Protein 9EQ6 (pdb70)

Organism: Mus musculus (NCBI:txid10090)

Radius of gyration: 34.76 Å; Cα contacts (8 Å, |Δi|>4): 2409; chains: 2; bounding box: 88×87×102 Å

InterPro domains:
  IPR002035 von Willebrand factor, type A [PS50234] (242-457)
  IPR029151 Periplasmic sensor-like domain superfamily [SSF103190] (728-836)
  IPR036465 von Willebrand factor A-like domain superfamily [G3DSA:3.40.50.410] (240-434)
  IPR036465 von Willebrand factor A-like domain superfamily [SSF53300] (240-422)
  IPR051173 Voltage-dependent calcium channel subunit alpha-2/delta [PTHR10166] (52-1176)
  IPR060632 CACHD1, C-terminal domain [PF27776] (1037-1087)

Sequence (1158 aa):
VCQEITVPMCRGIGYNLTHMPNQFNHDTQDEAGLEVHQFWPLVEIHCSPDLRFFLCSMYTPICLPDYHKPLPPCRSVCERAKAGCSPLMRQYGFAWPERMSCDRLPVLDAEVLCMDYNRSFSILDEAQVLASQMRRLAAEELGVVTMQRIFNSLVYTEKISNGESEVQQLAKKIREKFNRYLDVVNRNKQVVEASYTAHLTSPLTAIQDCCTIPPSMMEFDGNFNTNVSRTVSCDRLSTTVNSRAFNPGRDLNSVLADNLKSNPGIKWQYFSSEEGIFTVFPAHKFRCKGSYEHRSRPIYVSTVRPQSKHIVVILDHGASVTDTQLQIAKDAAQVILSAIDEHDKISVLTVADAVRTCSLDQCYKTYLSPATSETKRKMSTFVSSVKPSDSPTQHAVGFHRAFQLIRSTSNSTRFQANTDMVIIYLSAGITSKDSSEEDKKATLRVINEENGFLNNSVMILTYALMNDGVTGLKELAFLRDLAEQNSGKYGIPDRTALPVIKGSMMVLNQLSNLETTVGRFYTNLPNRMIDEAVFSLPFSDEMGDGLIMTVSKPCYFGNLLLGIVGVDVNLAYILEDVTYYQDSLASYTFLIDDKGYTLMHPSLTRPYLLSEPPLHTDIIHYENIPKFELVRQNILSLPLGSQIITVPVNSSLSWHINKLRETGKEAYNVSYAWKMVQDTSFILCIVVIQPEIPVKQLKNLNTVPSSKLLYHRLDLLGQPSACLHFKQLATLESPTVMLSAGSFSSPYEHLSQPETKRMVEHYTAYLSDNTRLIANPGLKFSVRNEVMATSHVTDEWMTQMEMSSLNTYIVRRYIATPNGVLRIYPGSLMDKAFDPTRRQWYLHAVANPGLISLTGPYLDVGGAGYVVTISHTIHSSSTQLSSGHTVAVMGIDFTLRYFYKVLMDLLPVCNQDGGNKIRCFIMEDRGYLVAHPTLVDPKGHAPLEQQHITHKEPLVANDILNHPNFVKKNLCNSFSDRTVQRSYKFNTSLVGDLTNLVHGSHCSKYRLTRIPGTNAFVGIVNETCDSLAFCACSMVDRLCLNCHRMEQNECECPCECPLEVNECTGNLTNAENRNPSCEVHQEPVTYTAIDPGLQDALQQCVNSRCNQRMESGDCFGVLDCEWCVVDSDGKTHLDKSYCAPQKECFGGIVGAKSPYVD

Secondary structure (DSSP, 8-state):
---HHHHHHHHHHHHIIIIIII-HHHHHHHHHHS-EEEE---SHHHHHHHHHHHHHHHHHHHHHHHHHHHHHHHHHHHHTTS------BTTS--S--B-SSS--SSB--SS--EEE--TT--TT---THHHHHHHHHHHHHHSBTEEEEEEEESSS-EEESS-B----SS---GGGSHHHHHHH--SEEEEEEEE---TT--HHHHHHHHHHHHHHHTT--TTSEEEEE--SSS----SS-SGGGTSPEE--HHHHHHHHHHHHT-----SPP-HHHHHHHHHHHHHSSSSTTSSSS-EEEEEEEEE-----GGGHHHHHHHHHHHHHHHHHHTTS-EEEEEEEE--SSSSTTTTHHHHHHHHTT--GGGT-----SS-----EEEEE-TT--TTTTGGGGGGGS--------EEPPPEE-SSSSSEEEEEEEEEEETTEEEEEEEEEEEHHHHTHHHHT--S-TTEEEEEEETT-BEEE-TTSPPGGG-SS-----BHHHHT--TTHHHHHHHHHH-SEEEEEEEEETTS--HHHHTT--STT-SEEEEEEEEEEPTTSSEEEEEEEESTTS-EEEEPP--PPPSS---BS-HHHH--SPPEE-SSSEEESSS-EEEE-TTSBSSHHHHHHSPP-HHHHHHHHHHHT--SS-SPPSSB-TTHHHHHHHGGGHHHHHHHHHHH-S-TTTEEEEEEE-TTSEEEEESEE---TT--GGGSHHHHHHHHSTTSBEEEEEEE-SSS--EEEEEEEEEES-TT---GGGEEEEEEEEEETTHHHHHHHHH-GGGGSSSSSSEEEEEEETTSBEEE-S-----STTS-TTTTBHHHH-HHHHHHHTTSTTT--EEEEEETTTTEEEEEE---TT--S-EE-SSS-TTTEEEEEEEPTTBSEEEEEEEE-S------B--SSSSB-S--S---SSS-B-SEEEE--EETTTTEESSSS--PPBP--------PPP--TTTTTTS-BS----GGG--SHHHHTT-TTEEEEEE-TTSSPEEEEEEEEETTT-GGGBTTPPPTT--/--EE--SGGGTTSS--EE-SS-TT--SSHHHHHHHHGGGHHHHHTTS-TTHHHHHHHHHS-B--TTT-S--PPPHHHHHHHHHHHHHHHHHHT----GGG-GGGS-----S-----STT-

Structure (mmCIF, N/CA/C/O backbone):
data_9EQ6
#
_entry.id   9EQ6
#
_cell.length_a   123.107
_cell.length_b   123.107
_cell.length_c   367.629
_cell.angle_alpha   90.00
_cell.angle_beta   90.00
_cell.angle_gamma   90.00
#
_symmetry.space_group_name_H-M   'P 41 21 2'
#
loop_
_entity.id
_entity.type
_entity.pdbx_description
1 polymer Frizzled-5
2 polymer 'VWFA and cache domain-containing protein 1'
3 non-polymer 2-acetamido-2-deoxy-beta-D-glucopyranose
4 non-polymer 'SULFATE ION'
5 water water
#
loop_
_atom_site.group_PDB
_atom_site.id
_atom_site.type_symbol
_atom_site.label_atom_id
_atom_site.label_alt_id
_atom_site.label_comp_id
_atom_site.label_asym_id
_atom_site.label_entity_id
_atom_site.label_seq_id
_atom_site.pdbx_PDB_ins_code
_atom_site.Cartn_x
_atom_site.Cartn_y
_atom_site.Cartn_z
_atom_site.occupancy
_atom_site.B_iso_or_equiv
_atom_site.auth_seq_id
_atom_site.auth_comp_id
_atom_site.auth_asym_id
_atom_site.auth_atom_id
_atom_site.pdbx_PDB_model_num
ATOM 1 N N . VAL A 1 9 ? 35.803 54.646 48.823 1.00 121.79 32 VAL B N 1
ATOM 2 C CA . VAL A 1 9 ? 35.613 56.074 48.602 1.00 141.77 32 VAL B CA 1
ATOM 3 C C . VAL A 1 9 ? 34.574 56.299 47.510 1.00 127.02 32 VAL B C 1
ATOM 4 O O . VAL A 1 9 ? 34.667 55.728 46.424 1.00 131.65 32 VAL B O 1
ATOM 8 N N . CYS A 1 10 ? 33.586 57.138 47.803 1.00 132.90 33 CYS B N 1
ATOM 9 C CA . CYS A 1 10 ? 32.495 57.381 46.873 1.00 123.67 33 CYS B CA 1
ATOM 10 C C . CYS A 1 10 ? 32.934 58.307 45.744 1.00 124.79 33 CYS B C 1
ATOM 11 O O . CYS A 1 10 ? 33.829 59.142 45.906 1.00 128.91 33 CYS B O 1
ATOM 14 N N . GLN A 1 11 ? 32.287 58.150 44.591 1.00 130.49 34 GLN B N 1
ATOM 15 C CA . GLN A 1 11 ? 32.529 58.991 43.428 1.00 120.16 34 GLN B CA 1
ATOM 16 C C . GLN A 1 11 ? 31.211 59.571 42.935 1.00 111.36 34 GLN B C 1
ATOM 17 O O . GLN A 1 11 ? 30.129 59.066 43.246 1.00 118.77 34 GLN B O 1
ATOM 23 N N . GLU A 1 12 ? 31.316 60.640 42.151 1.00 104.23 35 GLU B N 1
ATOM 24 C CA . GLU A 1 12 ? 30.142 61.379 41.711 1.00 111.59 35 GLU B CA 1
ATOM 25 C C . GLU A 1 12 ? 29.442 60.664 40.560 1.00 122.98 35 GLU B C 1
ATOM 26 O O . GLU A 1 12 ? 30.063 59.939 39.778 1.00 113.57 35 GLU B O 1
ATOM 32 N N . ILE A 1 13 ? 28.129 60.875 40.471 1.00 121.77 36 ILE B N 1
ATOM 33 C CA . ILE A 1 13 ? 27.328 60.285 39.404 1.00 112.99 36 ILE B CA 1
ATOM 34 C C . ILE A 1 13 ? 27.729 60.917 38.078 1.00 111.59 36 ILE B C 1
ATOM 35 O O . ILE A 1 13 ? 27.700 62.143 37.923 1.00 127.41 36 ILE B O 1
ATOM 40 N N . THR A 1 14 ? 28.106 60.080 37.113 1.00 106.37 37 THR B N 1
ATOM 41 C CA . THR A 1 14 ? 28.479 60.560 35.788 1.00 106.12 37 THR B CA 1
ATOM 42 C C . THR A 1 14 ? 27.411 60.309 34.735 1.00 104.77 37 THR B C 1
ATOM 43 O O . THR A 1 14 ? 27.284 61.105 33.799 1.00 117.16 37 THR B O 1
ATOM 47 N N . VAL A 1 15 ? 26.647 59.228 34.861 1.00 94.93 38 VAL B N 1
ATOM 48 C CA . VAL A 1 15 ? 25.567 58.925 33.925 1.00 97.09 38 VAL B CA 1
ATOM 49 C C . VAL A 1 15 ? 24.504 60.011 34.041 1.00 85.75 38 VAL B C 1
ATOM 50 O O . VAL A 1 15 ? 23.954 60.230 35.130 1.00 101.74 38 VAL B O 1
ATOM 54 N N . PRO A 1 16 ? 24.189 60.720 32.952 1.00 101.97 39 PRO B N 1
ATOM 55 C CA . PRO A 1 16 ? 23.270 61.865 33.062 1.00 109.81 39 PRO B CA 1
ATOM 56 C C . PRO A 1 16 ? 21.845 61.476 33.407 1.00 101.34 39 PRO B C 1
ATOM 57 O O . PRO A 1 16 ? 21.109 62.314 33.944 1.00 104.69 39 PRO B O 1
ATOM 61 N N . MET A 1 17 ? 21.431 60.241 33.118 1.00 104.93 40 MET B N 1
ATOM 62 C CA . MET A 1 17 ? 20.074 59.817 33.446 1.00 96.05 40 MET B CA 1
ATOM 63 C C . MET A 1 17 ? 19.833 59.820 34.950 1.00 97.72 40 MET B C 1
ATOM 64 O O . MET A 1 17 ? 18.705 60.057 35.400 1.00 86.54 40 MET B O 1
ATOM 69 N N . CYS A 1 18 ? 20.877 59.580 35.743 1.00 91.80 41 CYS B N 1
ATOM 70 C CA . CYS A 1 18 ? 20.756 59.456 37.188 1.00 85.94 41 CYS B CA 1
ATOM 71 C C . CYS A 1 18 ? 21.185 60.718 37.928 1.00 98.31 41 CYS B C 1
ATOM 72 O O . CYS A 1 18 ? 21.490 60.655 39.124 1.00 107.49 41 CYS B O 1
ATOM 75 N N . ARG A 1 19 ? 21.209 61.860 37.249 1.00 99.52 42 ARG B N 1
ATOM 76 C CA . ARG A 1 19 ? 21.513 63.138 37.878 1.00 105.86 42 ARG B CA 1
ATOM 77 C C . ARG A 1 19 ? 20.213 63.844 38.241 1.00 105.99 42 ARG B C 1
ATOM 78 O O . ARG A 1 19 ? 19.292 63.923 37.421 1.00 104.02 42 ARG B O 1
ATOM 86 N N . GLY A 1 20 ? 20.143 64.353 39.469 1.00 106.09 43 GLY B N 1
ATOM 87 C CA . GLY A 1 20 ? 18.941 65.006 39.942 1.00 106.71 43 GLY B CA 1
ATOM 88 C C . GLY A 1 20 ? 17.922 64.085 40.571 1.00 100.27 43 GLY B C 1
ATOM 89 O O . GLY A 1 20 ? 16.727 64.400 40.561 1.00 96.45 43 GLY B O 1
ATOM 90 N N . ILE A 1 21 ? 18.357 62.949 41.122 1.00 89.86 44 ILE B N 1
ATOM 91 C CA . ILE A 1 21 ? 17.444 61.992 41.740 1.00 96.86 44 ILE B CA 1
ATOM 92 C C . ILE A 1 21 ? 17.372 62.136 43.254 1.00 96.78 44 ILE B C 1
ATOM 93 O O . ILE A 1 21 ? 16.461 61.564 43.875 1.00 90.00 44 ILE B O 1
ATOM 98 N N . GLY A 1 22 ? 18.293 62.873 43.867 1.00 91.37 45 GLY B N 1
ATOM 99 C CA . GLY A 1 22 ? 18.317 63.014 45.309 1.00 92.34 45 GLY B CA 1
ATOM 100 C C . GLY A 1 22 ? 19.714 62.874 45.875 1.00 93.40 45 GLY B C 1
ATOM 101 O O . GLY A 1 22 ? 20.013 63.390 46.957 1.00 94.08 45 GLY B O 1
ATOM 102 N N . TYR A 1 23 ? 20.579 62.172 45.147 1.00 92.25 46 TYR B N 1
ATOM 103 C CA . TYR A 1 23 ? 21.971 62.001 45.536 1.00 103.18 46 TYR B CA 1
ATOM 104 C C . TYR A 1 23 ? 22.836 61.999 44.283 1.00 103.06 46 TYR B C 1
ATOM 105 O O . TYR A 1 23 ? 22.351 61.782 43.170 1.00 118.59 46 TYR B O 1
ATOM 114 N N . ASN A 1 24 ? 24.130 62.248 44.478 1.00 93.05 47 ASN B N 1
ATOM 115 C CA . ASN A 1 24 ? 25.095 62.245 43.383 1.00 118.67 47 ASN B CA 1
ATOM 116 C C . ASN A 1 24 ? 26.405 61.607 43.826 1.00 111.92 47 ASN B C 1
ATOM 117 O O . ASN A 1 24 ? 27.494 62.076 43.480 1.00 126.89 47 ASN B O 1
ATOM 122 N N . LEU A 1 25 ? 26.315 60.526 44.599 1.00 95.59 48 LEU B N 1
ATOM 123 C CA . LEU A 1 25 ? 27.482 59.762 45.021 1.00 106.59 48 LEU B CA 1
ATOM 124 C C . LEU A 1 25 ? 27.183 58.280 44.858 1.00 100.82 48 LEU B C 1
ATOM 125 O O . LEU A 1 25 ? 26.141 57.802 45.318 1.00 100.34 48 LEU B O 1
ATOM 130 N N . THR A 1 26 ? 28.093 57.558 44.205 1.00 102.50 49 THR B N 1
ATOM 131 C CA . THR A 1 26 ? 27.931 56.130 43.967 1.00 98.71 49 THR B CA 1
ATOM 132 C C . THR A 1 26 ? 29.287 55.447 44.100 1.00 100.36 49 THR B C 1
ATOM 133 O O . THR A 1 26 ? 30.313 56.092 44.336 1.00 112.23 49 THR B O 1
ATOM 137 N N . HIS A 1 27 ? 29.285 54.125 43.944 1.00 101.64 50 HIS B N 1
ATOM 138 C CA . HIS A 1 27 ? 30.504 53.331 44.056 1.00 110.79 50 HIS B CA 1
ATOM 139 C C . HIS A 1 27 ? 30.345 52.068 43.226 1.00 111.50 50 HIS B C 1
ATOM 140 O O . HIS A 1 27 ? 29.416 51.288 43.455 1.00 112.73 50 HIS B O 1
ATOM 147 N N . MET A 1 28 ? 31.253 51.869 42.264 1.00 103.91 51 MET B N 1
ATOM 148 C CA . MET A 1 28 ? 31.275 50.662 41.454 1.00 109.28 51 MET B CA 1
ATOM 149 C C . MET A 1 28 ? 32.238 49.641 42.056 1.00 109.47 51 MET B C 1
ATOM 150 O O . MET A 1 28 ? 33.218 50.014 42.709 1.00 107.66 51 MET B O 1
ATOM 155 N N . PRO A 1 29 ? 32.000 48.331 41.862 1.00 108.94 52 PRO B N 1
ATOM 156 C CA . PRO A 1 29 ? 30.915 47.728 41.078 1.00 115.05 52 PRO B CA 1
ATOM 157 C C . PRO A 1 29 ? 29.557 47.778 41.770 1.00 114.51 52 PRO B C 1
ATOM 158 O O . PRO A 1 29 ? 29.488 47.878 42.995 1.00 121.09 52 PRO B O 1
ATOM 162 N N . ASN A 1 30 ? 28.490 47.707 40.982 1.00 92.15 53 ASN B N 1
ATOM 163 C CA . ASN A 1 30 ? 27.133 47.758 41.492 1.00 91.51 53 ASN B CA 1
ATOM 164 C C . ASN A 1 30 ? 26.601 46.335 41.686 1.00 93.47 53 ASN B C 1
ATOM 165 O O . ASN A 1 30 ? 27.370 45.368 41.728 1.00 95.49 53 ASN B O 1
ATOM 170 N N . GLN A 1 31 ? 25.278 46.199 41.801 1.00 99.32 54 GLN B N 1
ATOM 171 C CA . GLN A 1 31 ? 24.678 44.884 41.994 1.00 86.87 54 GLN B CA 1
ATOM 172 C C . GLN A 1 31 ? 24.816 44.013 40.751 1.00 106.42 54 GLN B C 1
ATOM 173 O O . GLN A 1 31 ? 24.875 42.783 40.861 1.00 99.03 54 GLN B O 1
ATOM 179 N N . PHE A 1 32 ? 24.879 44.626 39.570 1.00 104.53 55 PHE B N 1
ATOM 180 C CA . PHE A 1 32 ? 24.990 43.904 38.310 1.00 103.31 55 PHE B CA 1
ATOM 181 C C . PHE A 1 32 ? 26.435 43.666 37.890 1.00 105.78 55 PHE B C 1
ATOM 182 O O . PHE A 1 32 ? 26.681 43.325 36.728 1.00 93.78 55 PHE B O 1
ATOM 190 N N . ASN A 1 33 ? 27.388 43.850 38.806 1.00 102.59 56 ASN B N 1
ATOM 191 C CA . ASN A 1 33 ? 28.806 43.577 38.563 1.00 106.34 56 ASN B CA 1
ATOM 192 C C . ASN A 1 33 ? 29.375 44.441 37.439 1.00 99.92 56 ASN B C 1
ATOM 193 O O . ASN A 1 33 ? 30.328 44.048 36.762 1.00 100.40 56 ASN B O 1
ATOM 198 N N . HIS A 1 34 ? 28.804 45.625 37.231 1.00 103.53 57 HIS B N 1
ATOM 199 C CA . HIS A 1 34 ? 29.355 46.583 36.279 1.00 85.97 57 HIS B CA 1
ATOM 200 C C . HIS A 1 34 ? 30.584 47.247 36.892 1.00 112.26 57 HIS B C 1
ATOM 201 O O . HIS A 1 34 ? 30.508 47.811 37.987 1.00 130.50 57 HIS B O 1
ATOM 208 N N . ASP A 1 35 ? 31.714 47.185 36.188 1.00 115.15 58 ASP B N 1
ATOM 209 C CA . ASP A 1 35 ? 32.971 47.657 36.755 1.00 121.81 58 ASP B CA 1
ATOM 210 C C . ASP A 1 35 ? 33.185 49.158 36.596 1.00 113.29 58 ASP B C 1
ATOM 211 O O . ASP A 1 35 ? 34.152 49.686 37.158 1.00 115.48 58 ASP B O 1
ATOM 216 N N . THR A 1 36 ? 32.322 49.856 35.862 1.00 87.63 59 THR B N 1
ATOM 217 C CA . THR A 1 36 ? 32.471 51.294 35.687 1.00 103.33 59 THR B CA 1
ATOM 218 C C . THR A 1 36 ? 31.103 51.914 35.438 1.00 110.42 59 THR B C 1
ATOM 219 O O . THR A 1 36 ? 30.149 51.230 35.059 1.00 101.29 59 THR B O 1
ATOM 223 N N . GLN A 1 37 ? 31.021 53.229 35.659 1.00 111.95 60 GLN B N 1
ATOM 224 C CA . GLN A 1 37 ? 29.758 53.933 35.456 1.00 92.45 60 GLN B CA 1
ATOM 225 C C . GLN A 1 37 ? 29.376 53.990 33.984 1.00 97.74 60 GLN B C 1
ATOM 226 O O . GLN A 1 37 ? 28.185 54.065 33.659 1.00 104.56 60 GLN B O 1
ATOM 232 N N . ASP A 1 38 ? 30.362 53.963 33.084 1.00 114.79 61 ASP B N 1
ATOM 233 C CA . ASP A 1 38 ? 30.053 53.900 31.659 1.00 112.66 61 ASP B CA 1
ATOM 234 C C . ASP A 1 38 ? 29.353 52.593 31.312 1.00 94.36 61 ASP B C 1
ATOM 235 O O . ASP A 1 38 ? 28.375 52.585 30.555 1.00 82.94 61 ASP B O 1
ATOM 240 N N . GLU A 1 39 ? 29.836 51.477 31.865 1.00 84.58 62 GLU B N 1
ATOM 241 C CA . GLU A 1 39 ? 29.197 50.189 31.618 1.00 101.65 62 GLU B CA 1
ATOM 242 C C . GLU A 1 39 ? 27.792 50.148 32.205 1.00 100.66 62 GLU B C 1
ATOM 243 O O . GLU A 1 39 ? 26.856 49.664 31.558 1.00 100.96 62 GLU B O 1
ATOM 249 N N . ALA A 1 40 ? 27.624 50.655 33.429 1.00 99.87 63 ALA B N 1
ATOM 250 C CA . ALA A 1 40 ? 26.301 50.680 34.042 1.00 81.86 63 ALA B CA 1
ATOM 251 C C . ALA A 1 40 ? 25.378 51.674 33.350 1.00 91.26 63 ALA B C 1
ATOM 252 O O . ALA A 1 40 ? 24.170 51.431 33.252 1.00 92.06 63 ALA B O 1
ATOM 254 N N . GLY A 1 41 ? 25.922 52.792 32.864 1.00 85.19 64 GLY B N 1
ATOM 255 C CA . GLY A 1 41 ? 25.095 53.776 32.188 1.00 83.17 64 GLY B CA 1
ATOM 256 C C . GLY A 1 41 ? 24.528 53.283 30.873 1.00 99.50 64 GLY B C 1
ATOM 257 O O . GLY A 1 41 ? 23.448 53.714 30.459 1.00 86.81 64 GLY B O 1
ATOM 258 N N . LEU A 1 42 ? 25.240 52.377 30.198 1.00 84.20 65 LEU B N 1
ATOM 259 C CA . LEU A 1 42 ? 24.739 51.843 28.936 1.00 94.72 65 LEU B CA 1
ATOM 260 C C . LEU A 1 42 ? 23.557 50.907 29.150 1.00 90.47 65 LEU B C 1
ATOM 261 O O . LEU A 1 42 ? 22.660 50.842 28.302 1.00 93.83 65 LEU B O 1
ATOM 266 N N . GLU A 1 43 ? 23.534 50.180 30.268 1.00 88.24 66 GLU B N 1
ATOM 267 C CA . GLU A 1 43 ? 22.434 49.256 30.519 1.00 83.30 66 GLU B CA 1
ATOM 268 C C . GLU A 1 43 ? 21.216 49.974 31.087 1.00 89.72 66 GLU B C 1
ATOM 269 O O . GLU A 1 43 ? 20.081 49.669 30.705 1.00 93.77 66 GLU B O 1
ATOM 275 N N . VAL A 1 44 ? 21.428 50.933 31.993 1.00 82.95 67 VAL B N 1
ATOM 276 C CA . VAL A 1 44 ? 20.297 51.631 32.597 1.00 83.47 67 VAL B CA 1
ATOM 277 C C . VAL A 1 44 ? 19.628 52.551 31.583 1.00 78.92 67 VAL B C 1
ATOM 278 O O . VAL A 1 44 ? 18.431 52.845 31.697 1.00 85.03 67 VAL B O 1
ATOM 282 N N . HIS A 1 45 ? 20.369 53.008 30.572 1.00 82.08 68 HIS B N 1
ATOM 283 C CA . HIS A 1 45 ? 19.781 53.869 29.554 1.00 78.80 68 HIS B CA 1
ATOM 284 C C . HIS A 1 45 ? 18.832 53.118 28.629 1.00 77.66 68 HIS B C 1
ATOM 285 O O . HIS A 1 45 ? 18.100 53.759 27.869 1.00 77.48 68 HIS B O 1
ATOM 292 N N . GLN A 1 46 ? 18.823 51.784 28.675 1.00 77.02 69 GLN B N 1
ATOM 293 C CA . GLN A 1 46 ? 17.856 51.019 27.898 1.00 76.10 69 GLN B CA 1
ATOM 294 C C . GLN A 1 46 ? 16.431 51.227 28.390 1.00 76.09 69 GLN B C 1
ATOM 295 O O . GLN A 1 46 ? 15.484 50.963 27.641 1.00 75.47 69 GLN B O 1
ATOM 301 N N . PHE A 1 47 ? 16.258 51.686 29.627 1.00 76.81 70 PHE B N 1
ATOM 302 C CA . PHE A 1 47 ? 14.947 52.005 30.175 1.00 76.95 70 PHE B CA 1
ATOM 303 C C . PHE A 1 47 ? 14.563 53.464 29.970 1.00 77.55 70 PHE B C 1
ATOM 304 O O . PHE A 1 47 ? 13.456 53.856 30.356 1.00 77.75 70 PHE B O 1
ATOM 312 N N . TRP A 1 48 ? 15.445 54.269 29.377 1.00 82.85 71 TRP B N 1
ATOM 313 C CA . TRP A 1 48 ? 15.171 55.697 29.229 1.00 81.56 71 TRP B CA 1
ATOM 314 C C . TRP A 1 48 ? 13.887 56.007 28.466 1.00 78.21 71 TRP B C 1
ATOM 315 O O . TRP A 1 48 ? 13.213 56.984 28.836 1.00 81.39 71 TRP B O 1
ATOM 326 N N . PRO A 1 49 ? 13.497 55.270 27.418 1.00 77.29 72 PRO B N 1
ATOM 327 C CA . PRO A 1 49 ? 12.179 55.533 26.816 1.00 81.48 72 PRO B CA 1
ATOM 328 C C . PRO A 1 49 ? 11.029 55.391 27.798 1.00 77.24 72 PRO B C 1
ATOM 329 O O . PRO A 1 49 ? 10.042 56.130 27.694 1.00 81.77 72 PRO B O 1
ATOM 333 N N . LEU A 1 50 ? 11.129 54.467 28.756 1.00 77.11 73 LEU B N 1
ATOM 334 C CA . LEU A 1 50 ? 10.071 54.318 29.749 1.00 77.34 73 LEU B CA 1
ATOM 335 C C . LEU A 1 50 ? 10.047 55.486 30.728 1.00 79.63 73 LEU B C 1
ATOM 336 O O . LEU A 1 50 ? 8.985 55.819 31.267 1.00 78.77 73 LEU B O 1
ATOM 341 N N . VAL A 1 51 ? 11.196 56.120 30.969 1.00 79.02 74 VAL B N 1
ATOM 342 C CA . VAL A 1 51 ? 11.237 57.253 31.887 1.00 80.13 74 VAL B CA 1
ATOM 343 C C . VAL A 1 51 ? 10.596 58.482 31.253 1.00 88.09 74 VAL B C 1
ATOM 344 O O . VAL A 1 51 ? 9.879 59.238 31.920 1.00 97.80 74 VAL B O 1
ATOM 348 N N . GLU A 1 52 ? 10.829 58.698 29.955 1.00 85.59 75 GLU B N 1
ATOM 349 C CA . GLU A 1 52 ? 10.274 59.874 29.292 1.00 96.60 75 GLU B CA 1
ATOM 350 C C . GLU A 1 52 ? 8.780 59.747 29.028 1.00 96.54 75 GLU B C 1
ATOM 351 O O . GLU A 1 52 ? 8.112 60.768 28.832 1.00 103.61 75 GLU B O 1
ATOM 357 N N . ILE A 1 53 ? 8.239 58.525 29.014 1.00 85.73 76 ILE B N 1
ATOM 358 C CA . ILE A 1 53 ? 6.802 58.350 28.810 1.00 91.29 76 ILE B CA 1
ATOM 359 C C . ILE A 1 53 ? 6.009 58.529 30.095 1.00 91.23 76 ILE B C 1
ATOM 360 O O . ILE A 1 53 ? 4.773 58.578 30.047 1.00 79.94 76 ILE B O 1
ATOM 365 N N . HIS A 1 54 ? 6.689 58.626 31.241 1.00 93.07 77 HIS B N 1
ATOM 366 C CA . HIS A 1 54 ? 6.068 58.980 32.520 1.00 93.42 77 HIS B CA 1
ATOM 367 C C . HIS A 1 54 ? 5.005 57.964 32.938 1.00 91.88 77 HIS B C 1
ATOM 368 O O . HIS A 1 54 ? 3.862 58.313 33.237 1.00 81.10 77 HIS B O 1
ATOM 375 N N . CYS A 1 55 ? 5.396 56.689 32.964 1.00 88.92 78 CYS B N 1
ATOM 376 C CA . CYS A 1 55 ? 4.498 55.653 33.459 1.00 87.17 78 CYS B CA 1
ATOM 377 C C . CYS A 1 55 ? 4.542 55.523 34.975 1.00 84.93 78 CYS B C 1
ATOM 378 O O . CYS A 1 55 ? 3.650 54.892 35.554 1.00 99.02 78 CYS B O 1
ATOM 381 N N . SER A 1 56 ? 5.552 56.107 35.626 1.00 91.12 79 SER B N 1
ATOM 382 C CA . SER A 1 56 ? 5.681 56.105 37.079 1.00 88.97 79 SER B CA 1
ATOM 383 C C . SER A 1 56 ? 6.747 57.103 37.518 1.00 82.52 79 SER B C 1
ATOM 384 O O . SER A 1 56 ? 7.884 57.056 37.029 1.00 87.73 79 SER B O 1
ATOM 387 N N . PRO A 1 57 ? 6.422 58.018 38.437 1.00 96.44 80 PRO B N 1
ATOM 388 C CA . PRO A 1 57 ? 7.440 58.957 38.937 1.00 84.24 80 PRO B CA 1
ATOM 389 C C . PRO A 1 57 ? 8.553 58.287 39.723 1.00 84.25 80 PRO B C 1
ATOM 390 O O . PRO A 1 57 ? 9.589 58.922 39.958 1.00 84.91 80 PRO B O 1
ATOM 394 N N . ASP A 1 58 ? 8.375 57.036 40.134 1.00 83.61 81 ASP B N 1
ATOM 395 C CA . ASP A 1 58 ? 9.383 56.304 40.884 1.00 83.62 81 ASP B CA 1
ATOM 396 C C . ASP A 1 58 ? 10.329 55.514 39.992 1.00 82.79 81 ASP B C 1
ATOM 397 O O . ASP A 1 58 ? 11.260 54.889 40.508 1.00 82.81 81 ASP B O 1
ATOM 402 N N . LEU A 1 59 ? 10.120 55.533 38.673 1.00 82.12 82 LEU B N 1
ATOM 403 C CA . LEU A 1 59 ? 10.889 54.663 37.788 1.00 81.26 82 LEU B CA 1
ATOM 404 C C . LEU A 1 59 ? 12.347 55.099 37.706 1.00 81.69 82 LEU B C 1
ATOM 405 O O . LEU A 1 59 ? 13.257 54.278 37.860 1.00 81.45 82 LEU B O 1
ATOM 410 N N . ARG A 1 60 ? 12.590 56.389 37.458 1.00 82.39 83 ARG B N 1
ATOM 411 C CA . ARG A 1 60 ? 13.964 56.866 37.332 1.00 82.85 83 ARG B CA 1
ATOM 412 C C . ARG A 1 60 ? 14.747 56.647 38.622 1.00 83.52 83 ARG B C 1
ATOM 413 O O . ARG A 1 60 ? 15.927 56.277 38.584 1.00 83.52 83 ARG B O 1
ATOM 421 N N . PHE A 1 61 ? 14.107 56.863 39.774 1.00 84.12 84 PHE B N 1
ATOM 422 C CA . PHE A 1 61 ? 14.796 56.655 41.043 1.00 84.80 84 PHE B CA 1
ATOM 423 C C . PHE A 1 61 ? 15.018 55.173 41.316 1.00 84.10 84 PHE B C 1
ATOM 424 O O . PHE A 1 61 ? 16.093 54.778 41.782 1.00 84.37 84 PHE B O 1
ATOM 432 N N . PHE A 1 62 ? 14.015 54.337 41.035 1.00 83.25 85 PHE B N 1
ATOM 433 C CA . PHE A 1 62 ? 14.149 52.909 41.304 1.00 82.62 85 PHE B CA 1
ATOM 434 C C . PHE A 1 62 ? 15.251 52.285 40.457 1.00 82.09 85 PHE B C 1
ATOM 435 O O . PHE A 1 62 ? 16.029 51.460 40.949 1.00 82.11 85 PHE B O 1
ATOM 443 N N . LEU A 1 63 ? 15.335 52.669 39.182 1.00 81.94 86 LEU B N 1
ATOM 444 C CA . LEU A 1 63 ? 16.380 52.134 38.315 1.00 81.17 86 LEU B CA 1
ATOM 445 C C . LEU A 1 63 ? 17.756 52.623 38.748 1.00 82.00 86 LEU B C 1
ATOM 446 O O . LEU A 1 63 ? 18.707 51.838 38.834 1.00 81.91 86 LEU B O 1
ATOM 451 N N . CYS A 1 64 ? 17.878 53.922 39.031 1.00 82.87 87 CYS B N 1
ATOM 452 C CA . CYS A 1 64 ? 19.176 54.478 39.393 1.00 83.72 87 CYS B CA 1
ATOM 453 C C . CYS A 1 64 ? 19.640 53.995 40.760 1.00 84.34 87 CYS B C 1
ATOM 454 O O . CYS A 1 64 ? 20.848 53.873 40.991 1.00 84.78 87 CYS B O 1
ATOM 457 N N . SER A 1 65 ? 18.708 53.709 41.673 1.00 84.41 88 SER B N 1
ATOM 458 C CA . SER A 1 65 ? 19.088 53.182 42.978 1.00 84.97 88 SER B CA 1
ATOM 459 C C . SER A 1 65 ? 19.679 51.782 42.884 1.00 84.38 88 SER B C 1
ATOM 460 O O . SER A 1 65 ? 20.307 51.322 43.844 1.00 87.37 88 SER B O 1
ATOM 463 N N . MET A 1 66 ? 19.492 51.101 41.755 1.00 84.56 89 MET B N 1
ATOM 464 C CA . MET A 1 66 ? 20.039 49.769 41.532 1.00 82.78 89 MET B CA 1
ATOM 465 C C . MET A 1 66 ? 21.277 49.779 40.648 1.00 82.72 89 MET B C 1
ATOM 466 O O . MET A 1 66 ? 22.252 49.083 40.948 1.00 89.93 89 MET B O 1
ATOM 471 N N . TYR A 1 67 ? 21.265 50.558 39.564 1.00 86.74 90 TYR B N 1
ATOM 472 C CA . TYR A 1 67 ? 22.408 50.593 38.658 1.00 91.30 90 TYR B CA 1
ATOM 473 C C . TYR A 1 67 ? 23.516 51.506 39.165 1.00 88.88 90 TYR B C 1
ATOM 474 O O . TYR A 1 67 ? 24.697 51.226 38.935 1.00 101.52 90 TYR B O 1
ATOM 483 N N . THR A 1 68 ? 23.163 52.593 39.847 1.00 89.33 91 THR B N 1
ATOM 484 C CA . THR A 1 68 ? 24.130 53.488 40.482 1.00 92.79 91 THR B CA 1
ATOM 485 C C . THR A 1 68 ? 23.730 53.635 41.943 1.00 86.85 91 THR B C 1
ATOM 486 O O . THR A 1 68 ? 23.173 54.665 42.347 1.00 86.79 91 THR B O 1
ATOM 490 N N . PRO A 1 69 ? 23.997 52.619 42.764 1.00 86.26 92 PRO B N 1
ATOM 491 C CA . PRO A 1 69 ? 23.538 52.659 44.156 1.00 86.92 92 PRO B CA 1
ATOM 492 C C . PRO A 1 69 ? 24.185 53.802 44.922 1.00 88.84 92 PRO B C 1
ATOM 493 O O . PRO A 1 69 ? 25.326 54.187 44.663 1.00 106.54 92 PRO B O 1
ATOM 497 N N . ILE A 1 70 ? 23.429 54.350 45.874 1.00 96.78 93 ILE B N 1
ATOM 498 C CA . ILE A 1 70 ? 23.906 55.487 46.648 1.00 100.64 93 ILE B CA 1
ATOM 499 C C . ILE A 1 70 ? 25.098 55.068 47.498 1.00 94.59 93 ILE B C 1
ATOM 500 O O . ILE A 1 70 ? 25.137 53.959 48.051 1.00 93.84 93 ILE B O 1
ATOM 505 N N . CYS A 1 71 ? 26.092 55.950 47.586 1.00 97.72 94 CYS B N 1
ATOM 506 C CA . CYS A 1 71 ? 27.299 55.719 48.374 1.00 106.65 94 CYS B CA 1
ATOM 507 C C . CYS A 1 71 ? 27.421 56.844 49.391 1.00 112.98 94 CYS B C 1
ATOM 508 O O . CYS A 1 71 ? 27.638 58.003 49.019 1.00 117.63 94 CYS B O 1
ATOM 511 N N . LEU A 1 72 ? 27.277 56.505 50.670 1.00 111.42 95 LEU B N 1
ATOM 512 C CA . LEU A 1 72 ? 27.457 57.483 51.734 1.00 98.81 95 LEU B CA 1
ATOM 513 C C . LEU A 1 72 ? 28.833 57.315 52.355 1.00 114.76 95 LEU B C 1
ATOM 514 O O . LEU A 1 72 ? 29.226 56.183 52.675 1.00 116.54 95 LEU B O 1
ATOM 519 N N . PRO A 1 73 ? 29.593 58.399 52.539 1.00 122.31 96 PRO B N 1
ATOM 520 C CA . PRO A 1 73 ? 30.961 58.261 53.063 1.00 125.99 96 PRO B CA 1
ATOM 521 C C . PRO A 1 73 ? 31.029 57.821 54.517 1.00 124.88 96 PRO B C 1
ATOM 522 O O . PRO A 1 73 ? 32.127 57.504 54.991 1.00 144.33 96 PRO B O 1
ATOM 526 N N . ASP A 1 74 ? 29.905 57.784 55.235 1.00 112.87 97 ASP B N 1
ATOM 527 C CA . ASP A 1 74 ? 29.903 57.430 56.646 1.00 127.79 97 ASP B CA 1
ATOM 528 C C . ASP A 1 74 ? 29.108 56.174 56.974 1.00 127.03 97 ASP B C 1
ATOM 529 O O . ASP A 1 74 ? 29.132 55.737 58.130 1.00 121.85 97 ASP B O 1
ATOM 534 N N . TYR A 1 75 ? 28.414 55.579 56.004 1.00 128.19 98 TYR B N 1
ATOM 535 C CA . TYR A 1 75 ? 27.557 54.425 56.253 1.00 123.83 98 TYR B CA 1
ATOM 536 C C . TYR A 1 75 ? 28.255 53.099 55.971 1.00 141.80 98 TYR B C 1
ATOM 537 O O . TYR A 1 75 ? 28.181 52.178 56.791 1.00 153.50 98 TYR B O 1
ATOM 546 N N . HIS A 1 76 ? 28.923 52.983 54.820 1.00 113.57 99 HIS B N 1
ATOM 547 C CA . HIS A 1 76 ? 29.737 51.813 54.476 1.00 121.70 99 HIS B CA 1
ATOM 548 C C . HIS A 1 76 ? 28.908 50.532 54.400 1.00 118.90 99 HIS B C 1
ATOM 549 O O . HIS A 1 76 ? 29.401 49.443 54.705 1.00 116.90 99 HIS B O 1
ATOM 556 N N . LYS A 1 77 ? 27.649 50.646 53.994 1.00 118.41 100 LYS B N 1
ATOM 557 C CA . LYS A 1 77 ? 26.771 49.502 53.808 1.00 119.98 100 LYS B CA 1
ATOM 558 C C . LYS A 1 77 ? 25.877 49.755 52.604 1.00 122.31 100 LYS B C 1
ATOM 559 O O . LYS A 1 77 ? 25.560 50.911 52.298 1.00 110.97 100 LYS B O 1
ATOM 565 N N . PRO A 1 78 ? 25.467 48.701 51.899 1.00 121.73 101 PRO B N 1
ATOM 566 C CA . PRO A 1 78 ? 24.560 48.891 50.758 1.00 117.62 101 PRO B CA 1
ATOM 567 C C . PRO A 1 78 ? 23.209 49.413 51.224 1.00 114.95 101 PRO B C 1
ATOM 568 O O . PRO A 1 78 ? 22.599 48.866 52.145 1.00 104.86 101 PRO B O 1
ATOM 572 N N . LEU A 1 79 ? 22.750 50.490 50.583 1.00 99.47 102 LEU B N 1
ATOM 573 C CA . LEU A 1 79 ? 21.481 51.133 50.911 1.00 89.49 102 LEU B CA 1
ATOM 574 C C . LEU A 1 79 ? 20.515 50.938 49.749 1.00 88.30 102 LEU B C 1
ATOM 575 O O . LEU A 1 79 ? 20.425 51.794 48.856 1.00 103.06 102 LEU B O 1
ATOM 580 N N . PRO A 1 80 ? 19.775 49.834 49.711 1.00 87.47 103 PRO B N 1
ATOM 581 C CA . PRO A 1 80 ? 18.894 49.565 48.576 1.00 86.34 103 PRO B CA 1
ATOM 582 C C . PRO A 1 80 ? 17.587 50.322 48.713 1.00 86.36 103 PRO B C 1
ATOM 583 O O . PRO A 1 80 ? 17.284 50.865 49.786 1.00 92.17 103 PRO B O 1
ATOM 587 N N . PRO A 1 81 ? 16.790 50.393 47.651 1.00 85.52 104 PRO B N 1
ATOM 588 C CA . PRO A 1 81 ? 15.451 50.971 47.778 1.00 85.50 104 PRO B CA 1
ATOM 589 C C . PRO A 1 81 ? 14.512 50.013 48.494 1.00 85.17 104 PRO B C 1
ATOM 590 O O . PRO A 1 81 ? 14.704 48.796 48.500 1.00 91.02 104 PRO B O 1
ATOM 594 N N . CYS A 1 82 ? 13.482 50.586 49.109 1.00 85.56 105 CYS B N 1
ATOM 595 C CA . CYS A 1 82 ? 12.497 49.773 49.802 1.00 93.89 105 CYS B CA 1
ATOM 596 C C . CYS A 1 82 ? 11.655 48.987 48.797 1.00 84.13 105 CYS B C 1
ATOM 597 O O . CYS A 1 82 ? 11.650 49.259 47.594 1.00 105.10 105 CYS B O 1
ATOM 600 N N . ARG A 1 83 ? 10.941 47.983 49.308 1.00 103.06 106 ARG B N 1
ATOM 601 C CA . ARG A 1 83 ? 10.038 47.214 48.461 1.00 82.73 106 ARG B CA 1
ATOM 602 C C . ARG A 1 83 ? 8.858 48.049 47.979 1.00 82.64 106 ARG B C 1
ATOM 603 O O . ARG A 1 83 ? 8.264 47.725 46.945 1.00 104.95 106 ARG B O 1
ATOM 611 N N . SER A 1 84 ? 8.520 49.124 48.693 1.00 89.43 107 SER B N 1
ATOM 612 C CA . SER A 1 84 ? 7.360 49.929 48.322 1.00 102.44 107 SER B CA 1
ATOM 613 C C . SER A 1 84 ? 7.608 50.711 47.037 1.00 96.11 107 SER B C 1
ATOM 614 O O . SER A 1 84 ? 6.705 50.843 46.203 1.00 98.92 107 SER B O 1
ATOM 617 N N . VAL A 1 85 ? 8.820 51.242 46.859 1.00 84.87 108 VAL B N 1
ATOM 618 C CA . VAL A 1 85 ? 9.106 51.993 45.640 1.00 116.31 108 VAL B CA 1
ATOM 619 C C . VAL A 1 85 ? 9.248 51.049 44.449 1.00 97.49 108 VAL B C 1
ATOM 620 O O . VAL A 1 85 ? 8.920 51.417 43.315 1.00 81.91 108 VAL B O 1
ATOM 624 N N . CYS A 1 86 ? 9.712 49.818 44.683 1.00 86.16 109 CYS B N 1
ATOM 625 C CA . CYS A 1 86 ? 9.752 48.826 43.612 1.00 80.85 109 CYS B CA 1
ATOM 626 C C . CYS A 1 86 ? 8.347 48.459 43.150 1.00 80.21 109 CYS B C 1
ATOM 627 O O . CYS A 1 86 ? 8.097 48.329 41.946 1.00 93.26 109 CYS B O 1
ATOM 630 N N . GLU A 1 87 ? 7.419 48.288 44.094 1.00 90.51 110 GLU B N 1
ATOM 631 C CA . GLU A 1 87 ? 6.051 47.937 43.730 1.00 94.65 110 GLU B CA 1
ATOM 632 C C . GLU A 1 87 ? 5.343 49.102 43.048 1.00 85.29 110 GLU B C 1
ATOM 633 O O . GLU A 1 87 ? 4.603 48.901 42.078 1.00 80.04 110 GLU B O 1
ATOM 639 N N . ARG A 1 88 ? 5.559 50.327 43.536 1.00 81.04 111 ARG B N 1
ATOM 640 C CA . ARG A 1 88 ? 4.932 51.487 42.910 1.00 98.47 111 ARG B CA 1
ATOM 641 C C . ARG A 1 88 ? 5.494 51.746 41.518 1.00 100.27 111 ARG B C 1
ATOM 642 O O . ARG A 1 88 ? 4.779 52.258 40.648 1.00 96.25 111 ARG B O 1
ATOM 650 N N . ALA A 1 89 ? 6.761 51.399 41.284 1.00 93.43 112 ALA B N 1
ATOM 651 C CA . ALA A 1 89 ? 7.323 51.537 39.945 1.00 80.10 112 ALA B CA 1
ATOM 652 C C . ALA A 1 89 ? 6.734 50.503 38.994 1.00 88.43 112 ALA B C 1
ATOM 653 O O . ALA A 1 89 ? 6.374 50.831 37.857 1.00 89.33 112 ALA B O 1
ATOM 655 N N . LYS A 1 90 ? 6.621 49.250 39.442 1.00 78.58 113 LYS B N 1
ATOM 656 C CA . LYS A 1 90 ? 6.081 48.205 38.580 1.00 77.60 113 LYS B CA 1
ATOM 657 C C . LYS A 1 90 ? 4.574 48.335 38.406 1.00 77.47 113 LYS B C 1
ATOM 658 O O . LYS A 1 90 ? 4.039 47.943 37.364 1.00 103.16 113 LYS B O 1
ATOM 664 N N . ALA A 1 91 ? 3.872 48.881 39.400 1.00 84.34 114 ALA B N 1
ATOM 665 C CA . ALA A 1 91 ? 2.428 49.037 39.274 1.00 85.91 114 ALA B CA 1
ATOM 666 C C . ALA A 1 91 ? 2.046 49.994 38.154 1.00 88.49 114 ALA B C 1
ATOM 667 O O . ALA A 1 91 ? 0.938 49.892 37.617 1.00 100.79 114 ALA B O 1
ATOM 669 N N . GLY A 1 92 ? 2.937 50.909 37.781 1.00 88.33 115 GLY B N 1
ATOM 670 C CA . GLY A 1 92 ? 2.611 51.907 36.783 1.00 90.39 115 GLY B CA 1
ATOM 671 C C . GLY A 1 92 ? 3.275 51.700 35.437 1.00 100.00 115 GLY B C 1
ATOM 672 O O . GLY A 1 92 ? 2.837 52.274 34.436 1.00 116.21 115 GLY B O 1
ATOM 673 N N . CYS A 1 93 ? 4.327 50.885 35.391 1.00 95.14 116 CYS B N 1
ATOM 674 C CA . CYS A 1 93 ? 5.082 50.688 34.161 1.00 77.80 116 CYS B CA 1
ATOM 675 C C . CYS A 1 93 ? 5.073 49.260 33.639 1.00 89.63 116 CYS B C 1
ATOM 676 O O . CYS A 1 93 ? 5.244 49.069 32.434 1.00 104.64 116 CYS B O 1
ATOM 679 N N . SER A 1 94 ? 4.882 48.256 34.499 1.00 81.09 117 SER B N 1
ATOM 680 C CA . SER A 1 94 ? 4.936 46.870 34.035 1.00 97.73 117 SER B CA 1
ATOM 681 C C . SER A 1 94 ? 3.913 46.556 32.950 1.00 96.87 117 SER B C 1
ATOM 682 O O . SER A 1 94 ? 4.306 45.988 31.917 1.00 99.41 117 SER B O 1
ATOM 685 N N . PRO A 1 95 ? 2.619 46.878 33.093 1.00 87.04 118 PRO B N 1
ATOM 686 C CA . PRO A 1 95 ? 1.683 46.561 32.000 1.00 102.23 118 PRO B CA 1
ATOM 687 C C . PRO A 1 95 ? 2.052 47.220 30.682 1.00 104.60 118 PRO B C 1
ATOM 688 O O . PRO A 1 95 ? 1.796 46.642 29.618 1.00 96.98 118 PRO B O 1
ATOM 692 N N . LEU A 1 96 ? 2.653 48.411 30.720 1.00 95.80 119 LEU B N 1
ATOM 693 C CA . LEU A 1 96 ? 3.150 49.024 29.493 1.00 74.10 119 LEU B CA 1
ATOM 694 C C . LEU A 1 96 ? 4.404 48.322 28.990 1.00 79.76 119 LEU B C 1
ATOM 695 O O . LEU A 1 96 ? 4.616 48.228 27.776 1.00 93.64 119 LEU B O 1
ATOM 700 N N . MET A 1 97 ? 5.241 47.822 29.903 1.00 78.69 120 MET B N 1
ATOM 701 C CA . MET A 1 97 ? 6.458 47.129 29.493 1.00 83.82 120 MET B CA 1
ATOM 702 C C . MET A 1 97 ? 6.138 45.811 28.800 1.00 82.23 120 MET B C 1
ATOM 703 O O . MET A 1 97 ? 6.822 45.426 27.844 1.00 85.78 120 MET B O 1
ATOM 708 N N . ARG A 1 98 ? 5.106 45.104 29.266 1.00 90.38 121 ARG B N 1
ATOM 709 C CA . ARG A 1 98 ? 4.713 43.856 28.622 1.00 102.06 121 ARG B CA 1
ATOM 710 C C . ARG A 1 98 ? 4.156 44.080 27.222 1.00 110.91 121 ARG B C 1
ATOM 711 O O . ARG A 1 98 ? 4.193 43.158 26.399 1.00 97.60 121 ARG B O 1
ATOM 719 N N . GLN A 1 99 ? 3.649 45.280 26.929 1.00 88.30 122 GLN B N 1
ATOM 720 C CA . GLN A 1 99 ? 3.109 45.554 25.602 1.00 81.98 122 GLN B CA 1
ATOM 721 C C . GLN A 1 99 ? 4.207 45.904 24.604 1.00 93.72 122 GLN B C 1
ATOM 722 O O . GLN A 1 99 ? 4.109 45.549 23.424 1.00 106.43 122 GLN B O 1
ATOM 728 N N . TYR A 1 100 ? 5.253 46.597 25.051 1.00 87.04 123 TYR B N 1
ATOM 729 C CA . TYR A 1 100 ? 6.283 47.109 24.157 1.00 71.36 123 TYR B CA 1
ATOM 730 C C . TYR A 1 100 ? 7.593 46.336 24.243 1.00 72.18 123 TYR B C 1
ATOM 731 O O . TYR A 1 100 ? 8.617 46.815 23.744 1.00 82.09 123 TYR B O 1
ATOM 740 N N . GLY A 1 101 ? 7.590 45.155 24.855 1.00 70.87 124 GLY B N 1
ATOM 741 C CA . GLY A 1 101 ? 8.744 44.281 24.819 1.00 70.62 124 GLY B CA 1
ATOM 742 C C . GLY A 1 101 ? 9.799 44.524 25.874 1.00 84.41 124 GLY B C 1
ATOM 743 O O . GLY A 1 101 ? 10.871 43.911 25.799 1.00 87.12 124 GLY B O 1
ATOM 744 N N . PHE A 1 102 ? 9.542 45.393 26.846 1.00 83.97 125 PHE B N 1
ATOM 745 C CA . PHE A 1 102 ? 10.472 45.580 27.950 1.00 83.63 125 PHE B CA 1
ATOM 746 C C . PHE A 1 102 ? 10.254 44.505 29.010 1.00 72.42 125 PHE B C 1
ATOM 747 O O . PHE A 1 102 ? 9.158 43.957 29.152 1.00 75.60 125 PHE B O 1
ATOM 755 N N . ALA A 1 103 ? 11.314 44.206 29.761 1.00 72.77 126 ALA B N 1
ATOM 756 C CA . ALA A 1 103 ? 11.265 43.159 30.771 1.00 78.83 126 ALA B CA 1
ATOM 757 C C . ALA A 1 103 ? 12.106 43.547 31.977 1.00 91.57 126 ALA B C 1
ATOM 758 O O . ALA A 1 103 ? 13.182 44.133 31.833 1.00 87.16 126 ALA B O 1
ATOM 760 N N . TRP A 1 104 ? 11.609 43.210 33.165 1.00 87.48 127 TRP B N 1
ATOM 761 C CA . TRP A 1 104 ? 12.377 43.406 34.389 1.00 74.62 127 TRP B CA 1
ATOM 762 C C . TRP A 1 104 ? 13.400 42.287 34.539 1.00 74.53 127 TRP B C 1
ATOM 763 O O . TRP A 1 104 ? 13.046 41.112 34.401 1.00 85.63 127 TRP B O 1
ATOM 774 N N . PRO A 1 105 ? 14.665 42.604 34.812 1.00 103.59 128 PRO B N 1
ATOM 775 C CA . PRO A 1 105 ? 15.619 41.548 35.165 1.00 108.86 128 PRO B CA 1
ATOM 776 C C . PRO A 1 105 ? 15.214 40.878 36.469 1.00 117.88 128 PRO B C 1
ATOM 777 O O . PRO A 1 105 ? 14.658 41.509 37.370 1.00 105.70 128 PRO B O 1
ATOM 781 N N . GLU A 1 106 ? 15.493 39.574 36.559 1.00 123.06 129 GLU B N 1
ATOM 782 C CA . GLU A 1 106 ? 15.133 38.824 37.758 1.00 121.63 129 GLU B CA 1
ATOM 783 C C . GLU A 1 106 ? 15.843 39.345 38.999 1.00 120.27 129 GLU B C 1
ATOM 784 O O . GLU A 1 106 ? 15.361 39.122 40.115 1.00 136.66 129 GLU B O 1
ATOM 790 N N . ARG A 1 107 ? 16.972 40.037 38.832 1.00 114.57 130 ARG B N 1
ATOM 791 C CA . ARG A 1 107 ? 17.658 40.649 39.963 1.00 111.69 130 ARG B CA 1
ATOM 792 C C . ARG A 1 107 ? 16.912 41.860 40.510 1.00 104.64 130 ARG B C 1
ATOM 793 O O . ARG A 1 107 ? 17.274 42.360 41.581 1.00 124.78 130 ARG B O 1
ATOM 801 N N . MET A 1 108 ? 15.876 42.333 39.816 1.00 108.92 131 MET B N 1
ATOM 802 C CA . MET A 1 108 ? 15.101 43.487 40.249 1.00 87.45 131 MET B CA 1
ATOM 803 C C . MET A 1 108 ? 13.709 43.102 40.741 1.00 90.08 131 MET B C 1
ATOM 804 O O . MET A 1 108 ? 12.805 43.943 40.750 1.00 86.55 131 MET B O 1
ATOM 809 N N . SER A 1 109 ? 13.517 41.848 41.141 1.00 109.20 132 SER B N 1
ATOM 810 C CA . SER A 1 109 ? 12.259 41.451 41.756 1.00 117.97 132 SER B CA 1
ATOM 811 C C . SER A 1 109 ? 12.107 42.138 43.107 1.00 100.52 132 SER B C 1
ATOM 812 O O . SER A 1 109 ? 13.054 42.208 43.896 1.00 100.93 132 SER B O 1
ATOM 815 N N . CYS A 1 110 ? 10.904 42.653 43.372 1.00 94.88 133 CYS B N 1
ATOM 816 C CA . CYS A 1 110 ? 10.684 43.435 44.583 1.00 90.37 133 CYS B CA 1
ATOM 817 C C . CYS A 1 110 ? 10.839 42.607 45.854 1.00 102.15 133 CYS B C 1
ATOM 818 O O . CYS A 1 110 ? 11.000 43.183 46.935 1.00 114.32 133 CYS B O 1
ATOM 821 N N . ASP A 1 111 ? 10.799 41.277 45.753 1.00 113.39 134 ASP B N 1
ATOM 822 C CA . ASP A 1 111 ? 10.993 40.438 46.931 1.00 112.17 134 ASP B CA 1
ATOM 823 C C . ASP A 1 111 ? 12.433 40.456 47.425 1.00 110.42 134 ASP B C 1
ATOM 824 O O . ASP A 1 111 ? 12.685 40.086 48.576 1.00 118.11 134 ASP B O 1
ATOM 829 N N . ARG A 1 112 ? 13.379 40.875 46.585 1.00 97.43 135 ARG B N 1
ATOM 830 C CA . ARG A 1 112 ? 14.779 40.979 46.979 1.00 99.72 135 ARG B CA 1
ATOM 831 C C . ARG A 1 112 ? 15.084 42.248 47.765 1.00 101.99 135 ARG B C 1
ATOM 832 O O . ARG A 1 112 ? 16.247 42.474 48.115 1.00 93.83 135 ARG B O 1
ATOM 840 N N . LEU A 1 113 ? 14.076 43.076 48.051 1.00 88.63 136 LEU B N 1
ATOM 841 C CA . LEU A 1 113 ? 14.267 44.346 48.730 1.00 98.26 136 LEU B CA 1
ATOM 842 C C . LEU A 1 113 ? 13.632 44.323 50.119 1.00 100.82 136 LEU B C 1
ATOM 843 O O . LEU A 1 113 ? 12.654 43.604 50.350 1.00 115.29 136 LEU B O 1
ATOM 848 N N . PRO A 1 114 ? 14.168 45.093 51.063 1.00 98.20 137 PRO B N 1
ATOM 849 C CA . PRO A 1 114 ? 13.595 45.116 52.414 1.00 84.97 137 PRO B CA 1
ATOM 850 C C . PRO A 1 114 ? 12.229 45.784 52.442 1.00 84.89 137 PRO B C 1
ATOM 851 O O . PRO A 1 114 ? 11.882 46.605 51.590 1.00 92.89 137 PRO B O 1
ATOM 855 N N . VAL A 1 115 ? 11.450 45.420 53.459 1.00 105.44 138 VAL B N 1
ATOM 856 C CA . VAL A 1 115 ? 10.110 45.958 53.666 1.00 124.92 138 VAL B CA 1
ATOM 857 C C . VAL A 1 115 ? 10.190 47.104 54.665 1.00 112.96 138 VAL B C 1
ATOM 858 O O . VAL A 1 115 ? 11.084 47.152 55.518 1.00 112.36 138 VAL B O 1
ATOM 862 N N . LEU A 1 116 ? 9.250 48.040 54.554 1.00 119.81 139 LEU B N 1
ATOM 863 C CA . LEU A 1 116 ? 9.188 49.198 55.442 1.00 121.99 139 LEU B CA 1
ATOM 864 C C . LEU A 1 116 ? 9.090 48.787 56.909 1.00 143.41 139 LEU B C 1
ATOM 865 O O . LEU A 1 116 ? 8.153 48.097 57.311 1.00 148.50 139 LEU B O 1
ATOM 870 N N . ASP A 1 119 ? 9.472 45.863 59.849 1.00 134.22 142 ASP B N 1
ATOM 871 C CA . ASP A 1 119 ? 10.011 44.521 59.666 1.00 153.40 142 ASP B CA 1
ATOM 872 C C . ASP A 1 119 ? 11.206 44.282 60.584 1.00 179.76 142 ASP B C 1
ATOM 873 O O . ASP A 1 119 ? 11.062 43.745 61.683 1.00 175.35 142 ASP B O 1
ATOM 878 N N . ALA A 1 120 ? 12.387 44.682 60.121 1.00 188.69 143 ALA B N 1
ATOM 879 C CA . ALA A 1 120 ? 13.619 44.526 60.883 1.00 179.71 143 ALA B CA 1
ATOM 880 C C . ALA A 1 120 ? 14.481 45.762 60.652 1.00 171.11 143 ALA B C 1
ATOM 881 O O . ALA A 1 120 ? 14.061 46.726 60.005 1.00 166.74 143 ALA B O 1
ATOM 883 N N . GLU A 1 121 ? 15.702 45.731 61.181 1.00 158.43 144 GLU B N 1
ATOM 884 C CA . GLU A 1 121 ? 16.633 46.851 61.039 1.00 154.64 144 GLU B CA 1
ATOM 885 C C . GLU A 1 121 ? 17.406 46.822 59.726 1.00 164.13 144 GLU B C 1
ATOM 886 O O . GLU A 1 121 ? 18.621 47.033 59.711 1.00 167.37 144 GLU B O 1
ATOM 892 N N . VAL A 1 122 ? 16.726 46.556 58.616 1.00 172.94 145 VAL B N 1
ATOM 893 C CA . VAL A 1 122 ? 17.322 46.662 57.290 1.00 150.95 145 VAL B CA 1
ATOM 894 C C . VAL A 1 122 ? 16.990 48.050 56.754 1.00 127.25 145 VAL B C 1
ATOM 895 O O . VAL A 1 122 ? 15.822 48.376 56.525 1.00 121.46 145 VAL B O 1
ATOM 899 N N . LEU A 1 123 ? 18.016 48.874 56.571 1.00 105.33 146 LEU B N 1
ATOM 900 C CA . LEU A 1 123 ? 17.818 50.244 56.123 1.00 106.80 146 LEU B CA 1
ATOM 901 C C . LEU A 1 123 ? 17.569 50.272 54.621 1.00 110.08 146 LEU B C 1
ATOM 902 O O . LEU A 1 123 ? 18.367 49.744 53.840 1.00 93.18 146 LEU B O 1
ATOM 907 N N . CYS A 1 124 ? 16.458 50.884 54.218 1.00 89.69 147 CYS B N 1
ATOM 908 C CA . CYS A 1 124 ? 16.109 51.031 52.814 1.00 88.77 147 CYS B CA 1
ATOM 909 C C . CYS A 1 124 ? 15.771 52.492 52.539 1.00 91.03 147 CYS B C 1
ATOM 910 O O . CYS A 1 124 ? 15.761 53.332 53.445 1.00 90.32 147 CYS B O 1
ATOM 913 N N . MET A 1 125 ? 15.484 52.798 51.273 1.00 88.58 148 MET B N 1
ATOM 914 C CA . MET A 1 125 ? 15.433 54.176 50.784 1.00 89.06 148 MET B CA 1
ATOM 915 C C . MET A 1 125 ? 14.124 54.433 50.036 1.00 88.42 148 MET B C 1
ATOM 916 O O . MET A 1 125 ? 14.058 54.295 48.812 1.00 100.60 148 MET B O 1
ATOM 921 N N . ASP A 1 126 ? 13.085 54.813 50.775 1.00 88.85 149 ASP B N 1
ATOM 922 C CA . ASP A 1 126 ? 11.828 55.286 50.207 1.00 88.53 149 ASP B CA 1
ATOM 923 C C . ASP A 1 126 ? 11.665 56.750 50.591 1.00 95.52 149 ASP B C 1
ATOM 924 O O . ASP A 1 126 ? 11.693 57.088 51.779 1.00 99.91 149 ASP B O 1
ATOM 929 N N . TYR A 1 127 ? 11.492 57.613 49.591 1.00 95.10 150 TYR B N 1
ATOM 930 C CA . TYR A 1 127 ? 11.435 59.048 49.839 1.00 109.47 150 TYR B CA 1
ATOM 931 C C . TYR A 1 127 ? 10.039 59.551 50.182 1.00 119.26 150 TYR B C 1
ATOM 932 O O . TYR A 1 127 ? 9.912 60.667 50.699 1.00 112.60 150 TYR B O 1
ATOM 941 N N . ASN A 1 128 ? 8.995 58.764 49.918 1.00 127.43 151 ASN B N 1
ATOM 942 C CA . ASN A 1 128 ? 7.649 59.159 50.315 1.00 134.67 151 ASN B CA 1
ATOM 943 C C . ASN A 1 128 ? 7.345 58.826 51.770 1.00 143.05 151 ASN B C 1
ATOM 944 O O . ASN A 1 128 ? 6.372 59.351 52.322 1.00 149.02 151 ASN B O 1
ATOM 949 N N . ARG A 1 129 ? 8.154 57.974 52.402 1.00 128.91 152 ARG B N 1
ATOM 950 C CA . ARG A 1 129 ? 7.988 57.606 53.803 1.00 136.73 152 ARG B CA 1
ATOM 951 C C . ARG A 1 129 ? 9.112 58.156 54.677 1.00 133.82 152 ARG B C 1
ATOM 952 O O . ARG A 1 129 ? 9.462 57.560 55.699 1.00 117.30 152 ARG B O 1
ATOM 960 N N . SER A 1 130 ? 9.685 59.291 54.289 1.00 123.34 153 SER B N 1
ATOM 961 C CA . SER A 1 130 ? 10.756 59.909 55.061 1.00 106.40 153 SER B CA 1
ATOM 962 C C . SER A 1 130 ? 10.192 60.892 56.082 1.00 103.21 153 SER B C 1
ATOM 963 O O . SER A 1 130 ? 10.811 61.155 57.112 1.00 96.74 153 SER B O 1
ATOM 966 N N . PHE B 2 53 ? 33.425 34.919 12.640 1.00 133.35 53 PHE A N 1
ATOM 967 C CA . PHE B 2 53 ? 34.159 36.151 12.899 1.00 139.07 53 PHE A CA 1
ATOM 968 C C . PHE B 2 53 ? 34.440 36.890 11.595 1.00 137.62 53 PHE A C 1
ATOM 969 O O . PHE B 2 53 ? 34.371 38.118 11.540 1.00 140.77 53 PHE A O 1
ATOM 977 N N . SER B 2 54 ? 34.758 36.133 10.547 1.00 138.09 54 SER A N 1
ATOM 978 C CA . SER B 2 54 ? 34.970 36.694 9.220 1.00 126.62 54 SER A CA 1
ATOM 979 C C . SER B 2 54 ? 33.640 36.793 8.487 1.00 113.14 54 SER A C 1
ATOM 980 O O . SER B 2 54 ? 32.792 35.903 8.591 1.00 113.60 54 SER A O 1
ATOM 983 N N . ILE B 2 55 ? 33.460 37.882 7.742 1.00 88.09 55 ILE A N 1
ATOM 984 C CA . ILE B 2 55 ? 32.179 38.142 7.096 1.00 86.38 55 ILE A CA 1
ATOM 985 C C . ILE B 2 55 ? 32.389 38.680 5.687 1.00 85.85 55 ILE A C 1
ATOM 986 O O . ILE B 2 55 ? 31.501 38.565 4.836 1.00 86.93 55 ILE A O 1
ATOM 991 N N . LEU B 2 56 ? 33.563 39.260 5.424 1.00 80.80 56 LEU A N 1
ATOM 992 C CA . LEU B 2 56 ? 33.790 39.917 4.139 1.00 84.45 56 LEU A CA 1
ATOM 993 C C . LEU B 2 56 ? 33.804 38.909 2.993 1.00 88.68 56 LEU A C 1
ATOM 994 O O . LEU B 2 56 ? 32.982 38.985 2.073 1.00 87.34 56 LEU A O 1
ATOM 999 N N . ASP B 2 57 ? 34.743 37.959 3.030 1.00 100.21 57 ASP A N 1
ATOM 1000 C CA . ASP B 2 57 ? 34.793 36.922 2.002 1.00 85.95 57 ASP A CA 1
ATOM 1001 C C . ASP B 2 57 ? 33.486 36.146 1.933 1.00 74.38 57 ASP A C 1
ATOM 1002 O O . ASP B 2 57 ? 33.075 35.714 0.850 1.00 84.30 57 ASP A O 1
ATOM 1007 N N . GLU B 2 58 ? 32.821 35.964 3.075 1.00 76.06 58 GLU A N 1
ATOM 1008 C CA . GLU B 2 58 ? 31.520 35.308 3.091 1.00 78.49 58 GLU A CA 1
ATOM 1009 C C . GLU B 2 58 ? 30.459 36.143 2.382 1.00 80.64 58 GLU A C 1
ATOM 1010 O O . GLU B 2 58 ? 29.507 35.587 1.820 1.00 78.12 58 GLU A O 1
ATOM 1016 N N . ALA B 2 59 ? 30.604 37.469 2.395 1.00 73.99 59 ALA A N 1
ATOM 1017 C CA . ALA B 2 59 ? 29.616 38.332 1.757 1.00 67.49 59 ALA A CA 1
ATOM 1018 C C . ALA B 2 59 ? 29.805 38.383 0.246 1.00 73.92 59 ALA A C 1
ATOM 1019 O O . ALA B 2 59 ? 28.823 38.464 -0.501 1.00 71.61 59 ALA A O 1
ATOM 1021 N N . GLN B 2 60 ? 31.057 38.344 -0.221 1.00 83.68 60 GLN A N 1
ATOM 1022 C CA . GLN B 2 60 ? 31.311 38.335 -1.659 1.00 67.39 60 GLN A CA 1
ATOM 1023 C C . GLN B 2 60 ? 30.728 37.089 -2.313 1.00 66.94 60 GLN A C 1
ATOM 1024 O O . GLN B 2 60 ? 30.201 37.152 -3.430 1.00 71.92 60 GLN A O 1
ATOM 1030 N N . VAL B 2 61 ? 30.814 35.947 -1.630 1.00 67.06 61 VAL A N 1
ATOM 1031 C CA . VAL B 2 61 ? 30.246 34.715 -2.167 1.00 70.77 61 VAL A CA 1
ATOM 1032 C C . VAL B 2 61 ? 28.724 34.773 -2.135 1.00 66.12 61 VAL A C 1
ATOM 1033 O O . VAL B 2 61 ? 28.049 34.280 -3.046 1.00 65.71 61 VAL A O 1
ATOM 1037 N N . LEU B 2 62 ? 28.159 35.386 -1.094 1.00 75.29 62 LEU A N 1
ATOM 1038 C CA . LEU B 2 62 ? 26.713 35.570 -1.049 1.00 76.18 62 LEU A CA 1
ATOM 1039 C C . LEU B 2 62 ? 26.238 36.502 -2.159 1.00 74.67 62 LEU A C 1
ATOM 1040 O O . LEU B 2 62 ? 25.103 36.373 -2.632 1.00 64.92 62 LEU A O 1
ATOM 1045 N N . ALA B 2 63 ? 27.091 37.434 -2.592 1.00 78.31 63 ALA A N 1
ATOM 1046 C CA . ALA B 2 63 ? 26.729 38.319 -3.691 1.00 65.39 63 ALA A CA 1
ATOM 1047 C C . ALA B 2 63 ? 26.682 37.577 -5.019 1.00 77.84 63 ALA A C 1
ATOM 1048 O O . ALA B 2 63 ? 25.874 37.920 -5.890 1.00 64.74 63 ALA A O 1
ATOM 1050 N N . SER B 2 64 ? 27.540 36.570 -5.196 1.00 71.91 64 SER A N 1
ATOM 1051 C CA . SER B 2 64 ? 27.504 35.781 -6.422 1.00 72.11 64 SER A CA 1
ATOM 1052 C C . SER B 2 64 ? 26.202 34.997 -6.533 1.00 67.37 64 SER A C 1
ATOM 1053 O O . SER B 2 64 ? 25.668 34.824 -7.635 1.00 78.18 64 SER A O 1
ATOM 1056 N N . GLN B 2 65 ? 25.679 34.513 -5.404 1.00 69.27 65 GLN A N 1
ATOM 1057 C CA . GLN B 2 65 ? 24.378 33.852 -5.416 1.00 64.16 65 GLN A CA 1
ATOM 1058 C C . GLN B 2 65 ? 23.278 34.819 -5.835 1.00 69.54 65 GLN A C 1
ATOM 1059 O O . GLN B 2 65 ? 22.339 34.435 -6.542 1.00 77.51 65 GLN A O 1
ATOM 1065 N N . MET B 2 66 ? 23.376 36.080 -5.407 1.00 67.34 66 MET A N 1
ATOM 1066 C CA . MET B 2 66 ? 22.395 37.077 -5.821 1.00 65.05 66 MET A CA 1
ATOM 1067 C C . MET B 2 66 ? 22.489 37.349 -7.317 1.00 69.90 66 MET A C 1
ATOM 1068 O O . MET B 2 66 ? 21.464 37.506 -7.991 1.00 78.98 66 MET A O 1
ATOM 1073 N N . ARG B 2 67 ? 23.710 37.411 -7.854 1.00 73.58 67 ARG A N 1
ATOM 1074 C CA . ARG B 2 67 ? 23.868 37.582 -9.294 1.00 65.16 67 ARG A CA 1
ATOM 1075 C C . ARG B 2 67 ? 23.406 36.343 -10.051 1.00 63.45 67 ARG A C 1
ATOM 1076 O O . ARG B 2 67 ? 22.850 36.452 -11.149 1.00 67.37 67 ARG A O 1
ATOM 1084 N N . ARG B 2 68 ? 23.617 35.156 -9.478 1.00 63.50 68 ARG A N 1
ATOM 1085 C CA . ARG B 2 68 ? 23.182 33.932 -10.141 1.00 63.29 68 ARG A CA 1
ATOM 1086 C C . ARG B 2 68 ? 21.662 33.840 -10.204 1.00 66.09 68 ARG A C 1
ATOM 1087 O O . ARG B 2 68 ? 21.119 33.191 -11.105 1.00 73.30 68 ARG A O 1
ATOM 1095 N N . LEU B 2 69 ? 20.962 34.483 -9.270 1.00 67.65 69 LEU A N 1
ATOM 1096 C CA . LEU B 2 69 ? 19.505 34.532 -9.300 1.00 69.13 69 LEU A CA 1
ATOM 1097 C C . LEU B 2 69 ? 18.983 35.647 -10.196 1.00 72.88 69 LEU A C 1
ATOM 1098 O O . LEU B 2 69 ? 17.953 35.480 -10.858 1.00 73.02 69 LEU A O 1
ATOM 1103 N N . ALA B 2 70 ? 19.676 36.786 -10.234 1.00 65.88 70 ALA A N 1
ATOM 1104 C CA . ALA B 2 70 ? 19.227 37.899 -11.061 1.00 62.69 70 ALA A CA 1
ATOM 1105 C C . ALA B 2 70 ? 19.631 37.723 -12.520 1.00 73.20 70 ALA A C 1
ATOM 1106 O O . ALA B 2 70 ? 18.850 38.042 -13.423 1.00 62.49 70 ALA A O 1
ATOM 1108 N N . ALA B 2 71 ? 20.842 37.225 -12.776 1.00 66.45 71 ALA A N 1
ATOM 1109 C CA . ALA B 2 71 ? 21.320 37.167 -14.153 1.00 64.73 71 ALA A CA 1
ATOM 1110 C C . ALA B 2 71 ? 20.881 35.883 -14.850 1.00 62.53 71 ALA A C 1
ATOM 1111 O O . ALA B 2 71 ? 20.382 35.923 -15.979 1.00 78.19 71 ALA A O 1
ATOM 1113 N N . GLU B 2 72 ? 21.047 34.738 -14.190 1.00 62.55 72 GLU A N 1
ATOM 1114 C CA . GLU B 2 72 ? 20.775 33.450 -14.819 1.00 66.22 72 GLU A CA 1
ATOM 1115 C C . GLU B 2 72 ? 19.304 33.053 -14.717 1.00 67.11 72 GLU A C 1
ATOM 1116 O O . GLU B 2 72 ? 18.673 32.737 -15.731 1.00 86.24 72 GLU A O 1
ATOM 1122 N N . GLU B 2 73 ? 18.745 33.060 -13.506 1.00 71.55 73 GLU A N 1
ATOM 1123 C CA . GLU B 2 73 ? 17.371 32.603 -13.325 1.00 65.06 73 GLU A CA 1
ATOM 1124 C C . GLU B 2 73 ? 16.359 33.641 -13.794 1.00 67.29 73 GLU A C 1
ATOM 1125 O O . GLU B 2 73 ? 15.296 33.283 -14.313 1.00 61.70 73 GLU A O 1
ATOM 1131 N N . LEU B 2 74 ? 16.664 34.926 -13.621 1.00 61.94 74 LEU A N 1
ATOM 1132 C CA . LEU B 2 74 ? 15.725 35.978 -13.988 1.00 64.29 74 LEU A CA 1
ATOM 1133 C C . LEU B 2 74 ? 15.982 36.523 -15.390 1.00 69.82 74 LEU A C 1
ATOM 1134 O O . LEU B 2 74 ? 15.032 36.758 -16.145 1.00 61.87 74 LEU A O 1
ATOM 1139 N N . GLY B 2 75 ? 17.246 36.727 -15.755 1.00 69.48 75 GLY A N 1
ATOM 1140 C CA . GLY B 2 75 ? 17.585 37.195 -17.085 1.00 68.58 75 GLY A CA 1
ATOM 1141 C C . GLY B 2 75 ? 17.778 38.695 -17.176 1.00 62.28 75 GLY A C 1
ATOM 1142 O O . GLY B 2 75 ? 17.416 39.312 -18.182 1.00 76.44 75 GLY A O 1
ATOM 1143 N N . VAL B 2 76 ? 18.358 39.292 -16.133 1.00 62.45 76 VAL A N 1
ATOM 1144 C CA . VAL B 2 76 ? 18.545 40.740 -16.114 1.00 69.89 76 VAL A CA 1
ATOM 1145 C C . VAL B 2 76 ? 19.622 41.161 -17.107 1.00 62.83 76 VAL A C 1
ATOM 1146 O O . VAL B 2 76 ? 19.477 42.168 -17.810 1.00 72.06 76 VAL A O 1
ATOM 1150 N N . VAL B 2 77 ? 20.717 40.401 -17.185 1.00 62.85 77 VAL A N 1
ATOM 1151 C CA . VAL B 2 77 ? 21.812 40.775 -18.075 1.00 75.65 77 VAL A CA 1
ATOM 1152 C C . VAL B 2 77 ? 21.388 40.650 -19.533 1.00 72.01 77 VAL A C 1
ATOM 1153 O O . VAL B 2 77 ? 21.783 41.461 -20.379 1.00 71.84 77 VAL A O 1
ATOM 1157 N N . THR B 2 78 ? 20.576 39.640 -19.850 1.00 73.21 78 THR A N 1
ATOM 1158 C CA . THR B 2 78 ? 20.110 39.468 -21.221 1.00 62.56 78 THR A CA 1
ATOM 1159 C C . THR B 2 78 ? 19.167 40.596 -21.622 1.00 73.70 78 THR A C 1
ATOM 1160 O O . THR B 2 78 ? 19.310 41.184 -22.700 1.00 76.67 78 THR A O 1
ATOM 1164 N N . MET B 2 79 ? 18.205 40.922 -20.756 1.00 68.38 79 MET A N 1
ATOM 1165 C CA . MET B 2 79 ? 17.234 41.959 -21.090 1.00 62.69 79 MET A CA 1
ATOM 1166 C C . MET B 2 79 ? 17.869 43.342 -21.125 1.00 66.25 79 MET A C 1
ATOM 1167 O O . MET B 2 79 ? 17.464 44.185 -21.933 1.00 80.66 79 MET A O 1
ATOM 1172 N N . GLN B 2 80 ? 18.855 43.599 -20.262 1.00 69.69 80 GLN A N 1
ATOM 1173 C CA . GLN B 2 80 ? 19.547 44.882 -20.312 1.00 72.14 80 GLN A CA 1
ATOM 1174 C C . GLN B 2 80 ? 20.361 45.014 -21.593 1.00 83.22 80 GLN A C 1
ATOM 1175 O O . GLN B 2 80 ? 20.460 46.107 -22.163 1.00 82.64 80 GLN A O 1
ATOM 1181 N N . ARG B 2 81 ? 20.949 43.910 -22.061 1.00 72.68 81 ARG A N 1
ATOM 1182 C CA . ARG B 2 81 ? 21.667 43.937 -23.331 1.00 69.12 81 ARG A CA 1
ATOM 1183 C C . ARG B 2 81 ? 20.716 44.200 -24.492 1.00 83.90 81 ARG A C 1
ATOM 1184 O O . ARG B 2 81 ? 21.063 44.919 -25.436 1.00 80.51 81 ARG A O 1
ATOM 1192 N N . ILE B 2 82 ? 19.508 43.637 -24.432 1.00 80.26 82 ILE A N 1
ATOM 1193 C CA . ILE B 2 82 ? 18.542 43.824 -25.511 1.00 63.19 82 ILE A CA 1
ATOM 1194 C C . ILE B 2 82 ? 17.994 45.246 -25.495 1.00 66.91 82 ILE A C 1
ATOM 1195 O O . ILE B 2 82 ? 17.947 45.922 -26.530 1.00 81.83 82 ILE A O 1
ATOM 1200 N N . PHE B 2 83 ? 17.571 45.723 -24.322 1.00 70.62 83 PHE A N 1
ATOM 1201 C CA . PHE B 2 83 ? 17.070 47.089 -24.219 1.00 81.18 83 PHE A CA 1
ATOM 1202 C C . PHE B 2 83 ? 18.144 48.123 -24.526 1.00 81.98 83 PHE A C 1
ATOM 1203 O O . PHE B 2 83 ? 17.811 49.266 -24.856 1.00 89.13 83 PHE A O 1
ATOM 1211 N N . ASN B 2 84 ? 19.422 47.751 -24.426 1.00 77.00 84 ASN A N 1
ATOM 1212 C CA . ASN B 2 84 ? 20.490 48.672 -24.794 1.00 87.14 84 ASN A CA 1
ATOM 1213 C C . ASN B 2 84 ? 20.660 48.764 -26.305 1.00 86.74 84 ASN A C 1
ATOM 1214 O O . ASN B 2 84 ? 21.125 49.792 -26.810 1.00 87.95 84 ASN A O 1
ATOM 1219 N N . SER B 2 85 ? 20.291 47.712 -27.036 1.00 68.87 85 SER A N 1
ATOM 1220 C CA . SER B 2 85 ? 20.410 47.694 -28.487 1.00 75.90 85 SER A CA 1
ATOM 1221 C C . SER B 2 85 ? 19.183 48.256 -29.192 1.00 88.49 85 SER A C 1
ATOM 1222 O O . SER B 2 85 ? 19.230 48.466 -30.409 1.00 96.27 85 SER A O 1
ATOM 1225 N N . LEU B 2 86 ? 18.094 48.498 -28.467 1.00 76.50 86 LEU A N 1
ATOM 1226 C CA . LEU B 2 86 ? 16.911 49.088 -29.070 1.00 64.83 86 LEU A CA 1
ATOM 1227 C C . LEU B 2 86 ? 17.142 50.571 -29.354 1.00 87.87 86 LEU A C 1
ATOM 1228 O O . LEU B 2 86 ? 18.053 51.204 -28.814 1.00 81.15 86 LEU A O 1
ATOM 1233 N N . VAL B 2 87 ? 16.296 51.123 -30.218 1.00 90.65 87 VAL A N 1
ATOM 1234 C CA . VAL B 2 87 ? 16.391 52.517 -30.636 1.00 97.21 87 VAL A CA 1
ATOM 1235 C C . VAL B 2 87 ? 15.325 53.328 -29.914 1.00 91.26 87 VAL A C 1
ATOM 1236 O O . VAL B 2 87 ? 14.187 52.872 -29.744 1.00 87.90 87 VAL A O 1
ATOM 1240 N N . TYR B 2 88 ? 15.694 54.535 -29.487 1.00 84.66 88 TYR A N 1
ATOM 1241 C CA . TYR B 2 88 ? 14.803 55.414 -28.746 1.00 94.49 88 TYR A CA 1
ATOM 1242 C C . TYR B 2 88 ? 14.735 56.775 -29.421 1.00 94.44 88 TYR A C 1
ATOM 1243 O O . TYR B 2 88 ? 15.685 57.211 -30.077 1.00 106.57 88 TYR A O 1
ATOM 1252 N N . THR B 2 89 ? 13.599 57.445 -29.248 1.00 85.93 89 THR A N 1
ATOM 1253 C CA . THR B 2 89 ? 13.392 58.802 -29.737 1.00 108.32 89 THR A CA 1
ATOM 1254 C C . THR B 2 89 ? 13.296 59.746 -28.547 1.00 106.05 89 THR A C 1
ATOM 1255 O O . THR B 2 89 ? 12.504 59.513 -27.628 1.00 120.65 89 THR A O 1
ATOM 1259 N N . GLU B 2 90 ? 14.099 60.805 -28.567 1.00 111.19 90 GLU A N 1
ATOM 1260 C CA . GLU B 2 90 ? 14.174 61.736 -27.451 1.00 104.40 90 GLU A CA 1
ATOM 1261 C C . GLU B 2 90 ? 13.153 62.855 -27.607 1.00 100.27 90 GLU A C 1
ATOM 1262 O O . GLU B 2 90 ? 12.910 63.345 -28.714 1.00 127.30 90 GLU A O 1
ATOM 1268 N N . LYS B 2 91 ? 12.556 63.254 -26.485 1.00 105.76 91 LYS A N 1
ATOM 1269 C CA . LYS B 2 91 ? 11.605 64.353 -26.438 1.00 109.35 91 LYS A CA 1
ATOM 1270 C C . LYS B 2 91 ? 11.988 65.310 -25.320 1.00 101.37 91 LYS A C 1
ATOM 1271 O O . LYS B 2 91 ? 12.551 64.904 -24.300 1.00 107.72 91 LYS A O 1
ATOM 1277 N N . ILE B 2 92 ? 11.680 66.588 -25.523 1.00 101.86 92 ILE A N 1
ATOM 1278 C CA . ILE B 2 92 ? 11.895 67.627 -24.523 1.00 113.09 92 ILE A CA 1
ATOM 1279 C C . ILE B 2 92 ? 10.623 68.454 -24.421 1.00 119.26 92 ILE A C 1
ATOM 1280 O O . ILE B 2 92 ? 10.100 68.921 -25.439 1.00 144.82 92 ILE A O 1
ATOM 1285 N N . SER B 2 93 ? 10.124 68.631 -23.200 1.00 98.92 93 SER A N 1
ATOM 1286 C CA . SER B 2 93 ? 8.890 69.375 -22.996 1.00 119.03 93 SER A CA 1
ATOM 1287 C C . SER B 2 93 ? 8.850 69.910 -21.573 1.00 117.04 93 SER A C 1
ATOM 1288 O O . SER B 2 93 ? 9.403 69.305 -20.651 1.00 109.36 93 SER A O 1
ATOM 1291 N N . ASN B 2 94 ? 8.188 71.053 -21.410 1.00 127.44 94 ASN A N 1
ATOM 1292 C CA . ASN B 2 94 ? 7.965 71.655 -20.104 1.00 110.35 94 ASN A CA 1
ATOM 1293 C C . ASN B 2 94 ? 6.613 71.286 -19.510 1.00 111.12 94 ASN A C 1
ATOM 1294 O O . ASN B 2 94 ? 6.303 71.713 -18.394 1.00 117.47 94 ASN A O 1
ATOM 1299 N N . GLY B 2 95 ? 5.804 70.507 -20.227 1.00 103.06 95 GLY A N 1
ATOM 1300 C CA . GLY B 2 95 ? 4.490 70.114 -19.768 1.00 107.90 95 GLY A CA 1
ATOM 1301 C C . GLY B 2 95 ? 3.351 70.957 -20.300 1.00 114.15 95 GLY A C 1
ATOM 1302 O O . GLY B 2 95 ? 2.187 70.588 -20.102 1.00 108.91 95 GLY A O 1
ATOM 1303 N N . GLU B 2 96 ? 3.649 72.074 -20.968 1.00 119.31 96 GLU A N 1
ATOM 1304 C CA . GLU B 2 96 ? 2.587 72.934 -21.481 1.00 108.32 96 GLU A CA 1
ATOM 1305 C C . GLU B 2 96 ? 1.820 72.256 -22.609 1.00 108.80 96 GLU A C 1
ATOM 1306 O O . GLU B 2 96 ? 0.598 72.406 -22.714 1.00 109.15 96 GLU A O 1
ATOM 1312 N N . SER B 2 97 ? 2.518 71.508 -23.466 1.00 105.37 97 SER A N 1
ATOM 1313 C CA . SER B 2 97 ? 1.832 70.780 -24.526 1.00 102.30 97 SER A CA 1
ATOM 1314 C C . SER B 2 97 ? 1.024 69.618 -23.961 1.00 109.04 97 SER A C 1
ATOM 1315 O O . SER B 2 97 ? -0.063 69.308 -24.461 1.00 99.98 97 SER A O 1
ATOM 1318 N N . GLU B 2 98 ? 1.536 68.971 -22.912 1.00 116.99 98 GLU A N 1
ATOM 1319 C CA . GLU B 2 98 ? 0.838 67.829 -22.333 1.00 102.87 98 GLU A CA 1
ATOM 1320 C C . GLU B 2 98 ? -0.365 68.267 -21.508 1.00 97.47 98 GLU A C 1
ATOM 1321 O O . GLU B 2 98 ? -1.392 67.579 -21.492 1.00 98.61 98 GLU A O 1
ATOM 1327 N N . VAL B 2 99 ? -0.261 69.407 -20.820 1.00 104.99 99 VAL A N 1
ATOM 1328 C CA . VAL B 2 99 ? -1.387 69.882 -20.022 1.00 104.06 99 VAL A CA 1
ATOM 1329 C C . VAL B 2 99 ? -2.512 70.374 -20.923 1.00 99.33 99 VAL A C 1
ATOM 1330 O O . VAL B 2 99 ? -3.683 70.362 -20.525 1.00 109.51 99 VAL A O 1
ATOM 1334 N N . GLN B 2 100 ? -2.189 70.801 -22.147 1.00 103.00 100 GLN A N 1
ATOM 1335 C CA . GLN B 2 100 ? -3.234 71.207 -23.081 1.00 99.68 100 GLN A CA 1
ATOM 1336 C C . GLN B 2 100 ? -3.962 69.996 -23.651 1.00 98.07 100 GLN A C 1
ATOM 1337 O O . GLN B 2 100 ? -5.193 70.002 -23.766 1.00 91.90 100 GLN A O 1
ATOM 1343 N N . GLN B 2 101 ? -3.2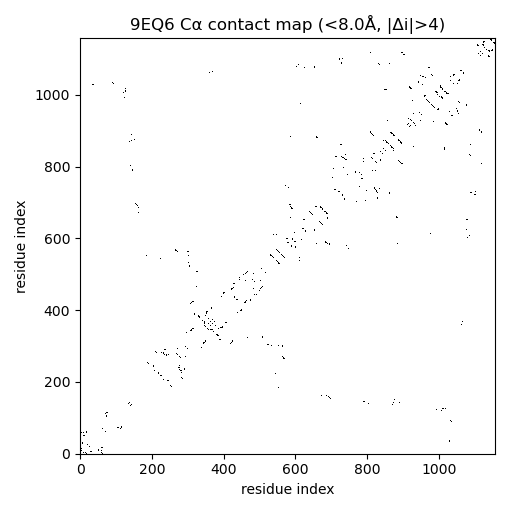18 68.946 -24.009 1.00 81.57 101 GLN A N 1
ATOM 1344 C CA . GLN B 2 101 ? -3.842 67.763 -24.593 1.00 94.73 101 GLN A CA 1
ATOM 1345 C C . GLN B 2 101 ? -4.657 66.998 -23.557 1.00 102.09 101 GLN A C 1
ATOM 1346 O O . GLN B 2 101 ? -5.748 66.503 -23.862 1.00 101.00 101 GLN A O 1
ATOM 1352 N N . LEU B 2 102 ? -4.146 66.891 -22.328 1.00 101.06 102 LEU A N 1
ATOM 1353 C CA . LEU B 2 102 ? -4.873 66.161 -21.296 1.00 96.44 102 LEU A CA 1
ATOM 1354 C C . LEU B 2 102 ? -6.091 66.936 -20.812 1.00 94.51 102 LEU A C 1
ATOM 1355 O O . LEU B 2 102 ? -7.104 66.328 -20.447 1.00 99.69 102 LEU A O 1
ATOM 1360 N N . ALA B 2 103 ? -6.017 68.270 -20.800 1.00 89.53 103 ALA A N 1
ATOM 1361 C CA . ALA B 2 103 ? -7.180 69.064 -20.417 1.00 100.45 103 ALA A CA 1
ATOM 1362 C C . ALA B 2 103 ? -8.326 68.865 -21.399 1.00 107.27 103 ALA A C 1
ATOM 1363 O O . ALA B 2 103 ? -9.496 68.848 -21.002 1.00 103.70 103 ALA A O 1
ATOM 1365 N N . LYS B 2 104 ? -8.008 68.705 -22.687 1.00 103.57 104 LYS A N 1
ATOM 1366 C CA . LYS B 2 104 ? -9.047 68.475 -23.686 1.00 103.32 104 LYS A CA 1
ATOM 1367 C C . LYS B 2 104 ? -9.801 67.179 -23.414 1.00 108.17 104 LYS A C 1
ATOM 1368 O O . LYS B 2 104 ? -11.018 67.107 -23.621 1.00 110.66 104 LYS A O 1
ATOM 1374 N N . LYS B 2 105 ? -9.094 66.144 -22.951 1.00 101.93 105 LYS A N 1
ATOM 1375 C CA . LYS B 2 105 ? -9.726 64.842 -22.754 1.00 100.62 105 LYS A CA 1
ATOM 1376 C C . LYS B 2 105 ? -10.808 64.908 -21.685 1.00 103.18 105 LYS A C 1
ATOM 1377 O O . LYS B 2 105 ? -11.936 64.449 -21.896 1.00 103.12 105 LYS A O 1
ATOM 1383 N N . ILE B 2 106 ? -10.484 65.477 -20.525 1.00 96.51 106 ILE A N 1
ATOM 1384 C CA . ILE B 2 106 ? -11.481 65.547 -19.463 1.00 101.63 106 ILE A CA 1
ATOM 1385 C C . ILE B 2 106 ? -12.487 66.663 -19.717 1.00 104.23 106 ILE A C 1
ATOM 1386 O O . ILE B 2 106 ? -13.627 66.588 -19.246 1.00 103.25 106 ILE A O 1
ATOM 1391 N N . ARG B 2 107 ? -12.100 67.703 -20.462 1.00 107.31 107 ARG A N 1
ATOM 1392 C CA . ARG B 2 107 ? -13.058 68.749 -20.811 1.00 95.20 107 ARG A CA 1
ATOM 1393 C C . ARG B 2 107 ? -14.172 68.198 -21.692 1.00 107.55 107 ARG A C 1
ATOM 1394 O O . ARG B 2 107 ? -15.345 68.542 -21.509 1.00 121.90 107 ARG A O 1
ATOM 1402 N N . GLU B 2 108 ? -13.823 67.337 -22.653 1.00 105.03 108 GLU A N 1
ATOM 1403 C CA . GLU B 2 108 ? -14.843 66.685 -23.470 1.00 114.69 108 GLU A CA 1
ATOM 1404 C C . GLU B 2 108 ? -15.747 65.803 -22.618 1.00 107.29 108 GLU A C 1
ATOM 1405 O O . GLU B 2 108 ? -16.952 65.704 -22.874 1.00 117.61 108 GLU A O 1
ATOM 1411 N N . LYS B 2 109 ? -15.182 65.155 -21.597 1.00 120.18 109 LYS A N 1
ATOM 1412 C CA . LYS B 2 109 ? -15.991 64.313 -20.722 1.00 115.97 109 LYS A CA 1
ATOM 1413 C C . LYS B 2 109 ? -16.878 65.147 -19.806 1.00 110.61 109 LYS A C 1
ATOM 1414 O O . LYS B 2 109 ? -17.991 64.724 -19.474 1.00 99.18 109 LYS A O 1
ATOM 1420 N N . PHE B 2 110 ? -16.410 66.327 -19.392 1.00 110.69 110 PHE A N 1
ATOM 1421 C CA . PHE B 2 110 ? -17.237 67.205 -18.573 1.00 102.83 110 PHE A CA 1
ATOM 1422 C C . PHE B 2 110 ? -18.233 67.999 -19.409 1.00 111.59 110 PHE A C 1
ATOM 1423 O O . PHE B 2 110 ? -19.301 68.365 -18.905 1.00 111.09 110 PHE A O 1
ATOM 1431 N N . ASN B 2 111 ? -17.908 68.281 -20.674 1.00 116.77 111 ASN A N 1
ATOM 1432 C CA . ASN B 2 111 ? -18.867 68.950 -21.547 1.00 96.88 111 ASN A CA 1
ATOM 1433 C C . ASN B 2 111 ? -20.083 68.066 -21.793 1.00 90.59 111 ASN A C 1
ATOM 1434 O O . ASN B 2 111 ? -21.228 68.512 -21.654 1.00 107.47 111 ASN A O 1
ATOM 1439 N N . ARG B 2 112 ? -19.852 66.802 -22.161 1.00 107.34 112 ARG A N 1
ATOM 1440 C CA . ARG B 2 112 ? -20.953 65.851 -22.263 1.00 115.51 112 ARG A CA 1
ATOM 1441 C C . ARG B 2 112 ? -21.629 65.646 -20.915 1.00 105.39 112 ARG A C 1
ATOM 1442 O O . ARG B 2 112 ? -22.842 65.414 -20.855 1.00 95.15 112 ARG A O 1
ATOM 1450 N N . TYR B 2 113 ? -20.861 65.728 -19.828 1.00 109.17 113 TYR A N 1
ATOM 1451 C CA . TYR B 2 113 ? -21.437 65.628 -18.492 1.00 104.74 113 TYR A CA 1
ATOM 1452 C C . TYR B 2 113 ? -22.364 66.805 -18.206 1.00 104.34 113 TYR A C 1
ATOM 1453 O O . TYR B 2 113 ? -23.445 66.627 -17.633 1.00 98.81 113 TYR A O 1
ATOM 1462 N N . LEU B 2 114 ? -21.964 68.012 -18.612 1.00 105.97 114 LEU A N 1
ATOM 1463 C CA . LEU B 2 114 ? -22.794 69.192 -18.397 1.00 92.56 114 LEU A CA 1
ATOM 1464 C C . LEU B 2 114 ? -23.939 69.283 -19.398 1.00 113.98 114 LEU A C 1
ATOM 1465 O O . LEU B 2 114 ? -24.984 69.863 -19.083 1.00 118.27 114 LEU A O 1
ATOM 1470 N N . ASP B 2 115 ? -23.764 68.731 -20.600 1.00 112.72 115 ASP A N 1
ATOM 1471 C CA . ASP B 2 115 ? -24.834 68.764 -21.590 1.00 103.52 115 ASP A CA 1
ATOM 1472 C C . ASP B 2 115 ? -26.010 67.879 -21.202 1.00 108.06 115 ASP A C 1
ATOM 1473 O O . ASP B 2 115 ? -27.117 68.085 -21.711 1.00 130.19 115 ASP A O 1
ATOM 1478 N N . VAL B 2 116 ? -25.801 66.906 -20.315 1.00 103.21 116 VAL A N 1
ATOM 1479 C CA . VAL B 2 116 ? -26.893 66.032 -19.897 1.00 108.70 116 VAL A CA 1
ATOM 1480 C C . VAL B 2 116 ? -27.776 66.727 -18.868 1.00 126.42 116 VAL A C 1
ATOM 1481 O O . VAL B 2 116 ? -29.009 66.689 -18.961 1.00 127.31 116 VAL A O 1
ATOM 1485 N N . VAL B 2 117 ? -27.164 67.375 -17.874 1.00 122.09 117 VAL A N 1
ATOM 1486 C CA . VAL B 2 117 ? -27.949 68.072 -16.860 1.00 114.23 117 VAL A CA 1
ATOM 1487 C C . VAL B 2 117 ? -28.615 69.308 -17.451 1.00 113.87 117 VAL A C 1
ATOM 1488 O O . VAL B 2 117 ? -29.748 69.647 -17.091 1.00 117.78 117 VAL A O 1
ATOM 1492 N N . ASN B 2 118 ? -27.927 70.001 -18.362 1.00 116.70 118 ASN A N 1
ATOM 1493 C CA . ASN B 2 118 ? -28.542 71.145 -19.029 1.00 109.36 118 ASN A CA 1
ATOM 1494 C C . ASN B 2 118 ? -29.735 70.710 -19.870 1.00 120.91 118 ASN A C 1
ATOM 1495 O O . ASN B 2 118 ? -30.760 71.399 -19.912 1.00 123.74 118 ASN A O 1
ATOM 1500 N N . ARG B 2 119 ? -29.622 69.562 -20.543 1.00 120.22 119 ARG A N 1
ATOM 1501 C CA . ARG B 2 119 ? -30.744 69.053 -21.324 1.00 128.48 119 ARG A CA 1
ATOM 1502 C C . ARG B 2 119 ? -31.875 68.582 -20.419 1.00 118.08 119 ARG A C 1
ATOM 1503 O O . ARG B 2 119 ? -33.048 68.867 -20.684 1.00 138.40 119 ARG A O 1
ATOM 1511 N N . ASN B 2 120 ? -31.542 67.864 -19.342 1.00 110.67 120 ASN A N 1
ATOM 1512 C CA . ASN B 2 120 ? -32.568 67.424 -18.403 1.00 124.41 120 ASN A CA 1
ATOM 1513 C C . ASN B 2 120 ? -33.235 68.602 -17.706 1.00 134.39 120 ASN A C 1
ATOM 1514 O O . ASN B 2 120 ? -34.417 68.525 -17.353 1.00 135.93 120 ASN A O 1
ATOM 1519 N N . LYS B 2 121 ? -32.498 69.695 -17.500 1.00 129.87 121 LYS A N 1
ATOM 1520 C CA . LYS B 2 121 ? -33.068 70.858 -16.829 1.00 117.55 121 LYS A CA 1
ATOM 1521 C C . LYS B 2 121 ? -34.089 71.560 -17.716 1.00 126.34 121 LYS A C 1
ATOM 1522 O O . LYS B 2 121 ? -35.182 71.914 -17.261 1.00 145.18 121 LYS A O 1
ATOM 1528 N N . GLN B 2 122 ? -33.752 71.768 -18.992 1.00 122.39 122 GLN A N 1
ATOM 1529 C CA . GLN B 2 122 ? -34.659 72.471 -19.891 1.00 128.39 122 GLN A CA 1
ATOM 1530 C C . GLN B 2 122 ? -35.891 71.646 -20.238 1.00 130.50 122 GLN A C 1
ATOM 1531 O O . GLN B 2 122 ? -36.917 72.220 -20.619 1.00 139.79 122 GLN A O 1
ATOM 1537 N N . VAL B 2 123 ? -35.818 70.321 -20.118 1.00 132.05 123 VAL A N 1
ATOM 1538 C CA . VAL B 2 123 ? -36.980 69.485 -20.399 1.00 134.56 123 VAL A CA 1
ATOM 1539 C C . VAL B 2 123 ? -37.975 69.541 -19.247 1.00 138.68 123 VAL A C 1
ATOM 1540 O O . VAL B 2 123 ? -39.184 69.689 -19.460 1.00 135.14 123 VAL A O 1
ATOM 1544 N N . VAL B 2 124 ? -37.485 69.430 -18.010 1.00 132.82 124 VAL A N 1
ATOM 1545 C CA . VAL B 2 124 ? -38.383 69.465 -16.861 1.00 139.17 124 VAL A CA 1
ATOM 1546 C C . VAL B 2 124 ? -38.921 70.875 -16.634 1.00 137.26 124 VAL A C 1
ATOM 1547 O O . VAL B 2 124 ? -40.046 71.046 -16.147 1.00 132.03 124 VAL A O 1
ATOM 1551 N N . GLU B 2 125 ? -38.146 71.905 -16.988 1.00 131.26 125 GLU A N 1
ATOM 1552 C CA . GLU B 2 125 ? -38.651 73.270 -16.876 1.00 124.57 125 GLU A CA 1
ATOM 1553 C C . GLU B 2 125 ? -39.756 73.531 -17.890 1.00 132.47 125 GLU A C 1
ATOM 1554 O O . GLU B 2 125 ? -40.746 74.203 -17.579 1.00 143.18 125 GLU A O 1
ATOM 1560 N N . ALA B 2 126 ? -39.605 73.011 -19.110 1.00 126.47 126 ALA A N 1
ATOM 1561 C CA . ALA B 2 126 ? -40.663 73.133 -20.103 1.00 135.12 126 ALA A CA 1
ATOM 1562 C C . ALA B 2 126 ? -41.819 72.184 -19.817 1.00 132.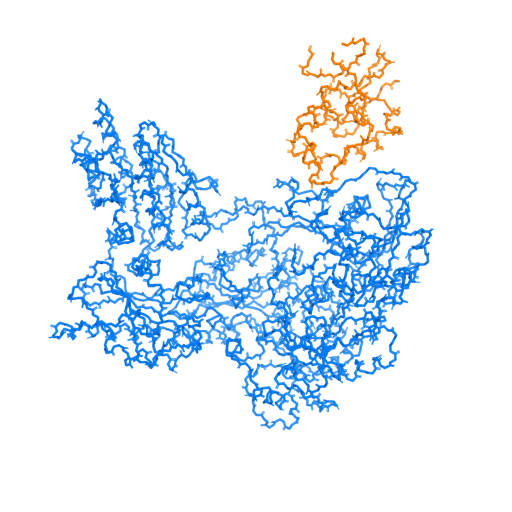62 126 ALA A C 1
ATOM 1563 O O . ALA B 2 126 ? -42.953 72.453 -20.230 1.00 127.87 126 ALA A O 1
ATOM 1565 N N . SER B 2 127 ? -41.556 71.079 -19.115 1.00 116.41 127 SER A N 1
ATOM 1566 C CA . SER B 2 127 ? -42.621 70.151 -18.754 1.00 130.35 127 SER A CA 1
ATOM 1567 C C . SER B 2 127 ? -43.568 70.735 -17.716 1.00 135.20 127 SER A C 1
ATOM 1568 O O . SER B 2 127 ? -44.718 70.291 -17.626 1.00 135.04 127 SER A O 1
ATOM 1571 N N . TYR B 2 128 ? -43.113 71.715 -16.930 1.00 132.71 128 TYR A N 1
ATOM 1572 C CA . TYR B 2 128 ? -44.000 72.358 -15.967 1.00 135.39 128 TYR A CA 1
ATOM 1573 C C . TYR B 2 128 ? -44.994 73.281 -16.656 1.00 120.39 128 TYR A C 1
ATOM 1574 O O . TYR B 2 128 ? -46.104 73.483 -16.150 1.00 123.86 128 TYR A O 1
ATOM 1583 N N . THR B 2 129 ? -44.615 73.855 -17.800 1.00 119.10 129 THR A N 1
ATOM 1584 C CA . THR B 2 129 ? -45.567 74.634 -18.583 1.00 134.55 129 THR A CA 1
ATOM 1585 C C . THR B 2 129 ? -46.716 73.766 -19.076 1.00 136.08 129 THR A C 1
ATOM 1586 O O . THR B 2 129 ? -47.845 74.250 -19.219 1.00 136.22 129 THR A O 1
ATOM 1590 N N . ALA B 2 130 ? -46.452 72.483 -19.338 1.00 135.71 130 ALA A N 1
ATOM 1591 C CA . ALA B 2 130 ? -47.526 71.557 -19.670 1.00 137.68 130 ALA A CA 1
ATOM 1592 C C . ALA B 2 130 ? -48.318 71.149 -18.435 1.00 150.31 130 ALA A C 1
ATOM 1593 O O . ALA B 2 130 ? -49.495 70.790 -18.549 1.00 165.25 130 ALA A O 1
ATOM 1595 N N . HIS B 2 131 ? -47.695 71.200 -17.255 1.00 143.21 131 HIS A N 1
ATOM 1596 C CA . HIS B 2 131 ? -48.418 70.898 -16.024 1.00 147.35 131 HIS A CA 1
ATOM 1597 C C . HIS B 2 131 ? -49.438 71.980 -15.698 1.00 153.83 131 HIS A C 1
ATOM 1598 O O . HIS B 2 131 ? -50.476 71.690 -15.091 1.00 156.97 131 HIS A O 1
ATOM 1605 N N . LEU B 2 132 ? -49.164 73.226 -16.088 1.00 142.78 132 LEU A N 1
ATOM 1606 C CA . LEU B 2 132 ? -50.120 74.308 -15.896 1.00 150.04 132 LEU A CA 1
ATOM 1607 C C . LEU B 2 132 ? -51.338 74.181 -16.802 1.00 153.54 132 LEU A C 1
ATOM 1608 O O . LEU B 2 132 ? -52.312 74.915 -16.608 1.00 160.73 132 LEU A O 1
ATOM 1613 N N . THR B 2 133 ? -51.305 73.276 -17.777 1.00 156.86 133 THR A N 1
ATOM 1614 C CA . THR B 2 133 ? -52.420 73.033 -18.684 1.00 159.94 133 THR A CA 1
ATOM 1615 C C . THR B 2 133 ? -53.041 71.656 -18.515 1.00 166.92 133 THR A C 1
ATOM 1616 O O . THR B 2 133 ? -54.267 71.529 -18.552 1.00 165.44 133 THR A O 1
ATOM 1620 N N . SER B 2 134 ? -52.227 70.623 -18.322 1.00 168.61 134 SER A N 1
ATOM 1621 C CA . SER B 2 134 ? -52.696 69.257 -18.166 1.00 177.58 134 SER A CA 1
ATOM 1622 C C . SER B 2 134 ? -52.105 68.642 -16.907 1.00 181.36 134 SER A C 1
ATOM 1623 O O . SER B 2 134 ? -50.988 68.986 -16.507 1.00 169.71 134 SER A O 1
ATOM 1626 N N . PRO B 2 135 ? -52.834 67.729 -16.256 1.00 187.70 135 PRO A N 1
ATOM 1627 C CA . PRO B 2 135 ? -52.323 67.126 -15.018 1.00 164.93 135 PRO A CA 1
ATOM 1628 C C . PRO B 2 135 ? -51.183 66.148 -15.257 1.00 174.16 135 PRO A C 1
ATOM 1629 O O . PRO B 2 135 ? -51.412 64.985 -15.604 1.00 186.24 135 PRO A O 1
ATOM 1633 N N . LEU B 2 136 ? -49.947 66.611 -15.072 1.00 180.86 136 LEU A N 1
ATOM 1634 C CA . LEU B 2 136 ? -48.769 65.746 -15.169 1.00 173.14 136 LEU A CA 1
ATOM 1635 C C . LEU B 2 136 ? -48.522 65.084 -13.813 1.00 159.39 136 LEU A C 1
ATOM 1636 O O . LEU B 2 136 ? -47.553 65.364 -13.104 1.00 159.70 136 LEU A O 1
ATOM 1641 N N . THR B 2 137 ? -49.439 64.179 -13.456 1.00 165.78 137 THR A N 1
ATOM 1642 C CA . THR B 2 137 ? -49.419 63.493 -12.162 1.00 174.32 137 THR A CA 1
ATOM 1643 C C . THR B 2 137 ? -49.584 61.994 -12.409 1.00 178.83 137 THR A C 1
ATOM 1644 O O . THR B 2 137 ? -50.688 61.450 -12.319 1.00 181.61 137 THR A O 1
ATOM 1648 N N . ALA B 2 138 ? -48.478 61.330 -12.723 1.00 182.61 138 ALA A N 1
ATOM 1649 C CA . ALA B 2 138 ? -48.436 59.884 -12.869 1.00 175.91 138 ALA A CA 1
ATOM 1650 C C . ALA B 2 138 ? -47.698 59.272 -11.686 1.00 174.71 138 ALA A C 1
ATOM 1651 O O . ALA B 2 138 ? -46.970 59.952 -10.958 1.00 172.00 138 ALA A O 1
ATOM 1653 N N . ILE B 2 139 ? -47.901 57.971 -11.494 1.00 175.79 139 ILE A N 1
ATOM 1654 C CA . ILE B 2 139 ? -47.280 57.235 -10.399 1.00 176.78 139 ILE A CA 1
ATOM 1655 C C . ILE B 2 139 ? -46.651 55.972 -10.967 1.00 168.63 139 ILE A C 1
ATOM 1656 O O . ILE B 2 139 ? -47.351 55.125 -11.533 1.00 168.84 139 ILE A O 1
ATOM 1661 N N . GLN B 2 140 ? -45.331 55.849 -10.818 1.00 165.64 140 GLN A N 1
ATOM 1662 C CA . GLN B 2 140 ? -44.587 54.649 -11.205 1.00 160.14 140 GLN A CA 1
ATOM 1663 C C . GLN B 2 140 ? -43.748 54.249 -9.994 1.00 164.21 140 GLN A C 1
ATOM 1664 O O . GLN B 2 140 ? -42.547 54.521 -9.937 1.00 163.32 140 GLN A O 1
ATOM 1670 N N . ASP B 2 141 ? -44.399 53.611 -9.022 1.00 167.00 141 ASP A N 1
ATOM 1671 C CA . ASP B 2 141 ? -43.740 53.251 -7.773 1.00 174.83 141 ASP A CA 1
ATOM 1672 C C . ASP B 2 141 ? -42.561 52.323 -8.038 1.00 180.79 141 ASP A C 1
ATOM 1673 O O . ASP B 2 141 ? -42.700 51.296 -8.708 1.00 190.40 141 ASP A O 1
ATOM 1678 N N . CYS B 2 142 ? -41.394 52.694 -7.506 1.00 173.86 142 CYS A N 1
ATOM 1679 C CA . CYS B 2 142 ? -40.177 51.925 -7.732 1.00 165.38 142 CYS A CA 1
ATOM 1680 C C . CYS B 2 142 ? -40.207 50.560 -7.060 1.00 175.46 142 CYS A C 1
ATOM 1681 O O . CYS B 2 142 ? -39.357 49.718 -7.369 1.00 187.14 142 CYS A O 1
ATOM 1684 N N . CYS B 2 143 ? -41.152 50.323 -6.154 1.00 178.46 143 CYS A N 1
ATOM 1685 C CA . CYS B 2 143 ? -41.293 49.044 -5.476 1.00 177.74 143 CYS A CA 1
ATOM 1686 C C . CYS B 2 143 ? -42.389 48.180 -6.085 1.00 185.68 143 CYS A C 1
ATOM 1687 O O . CYS B 2 143 ? -42.771 47.168 -5.489 1.00 184.68 143 CYS A O 1
ATOM 1690 N N . THR B 2 144 ? -42.902 48.555 -7.259 1.00 183.43 144 THR A N 1
ATOM 1691 C CA . THR B 2 144 ? -43.970 47.816 -7.924 1.00 182.82 144 THR A CA 1
ATOM 1692 C C . THR B 2 144 ? -43.563 47.353 -9.318 1.00 189.30 144 THR A C 1
ATOM 1693 O O . THR B 2 144 ? -44.429 47.093 -10.160 1.00 185.74 144 THR A O 1
ATOM 1697 N N . ILE B 2 145 ? -42.266 47.246 -9.582 1.00 192.19 145 ILE A N 1
ATOM 1698 C CA . ILE B 2 145 ? -41.787 46.783 -10.882 1.00 198.95 145 ILE A CA 1
ATOM 1699 C C . ILE B 2 145 ? -40.910 45.551 -10.684 1.00 213.31 145 ILE A C 1
ATOM 1700 O O . ILE B 2 145 ? -39.679 45.672 -10.592 1.00 217.08 145 ILE A O 1
ATOM 1705 N N . PRO B 2 146 ? -41.482 44.351 -10.620 1.00 218.95 146 PRO A N 1
ATOM 1706 C CA . PRO B 2 146 ? -40.664 43.159 -10.434 1.00 216.34 146 PRO A CA 1
ATOM 1707 C C . PRO B 2 146 ? -40.805 42.175 -11.583 1.00 210.09 146 PRO A C 1
ATOM 1708 O O . PRO B 2 146 ? -41.126 41.001 -11.345 1.00 200.54 146 PRO A O 1
ATOM 1712 N N . PRO B 2 147 ? -40.564 42.583 -12.852 1.00 216.95 147 PRO A N 1
ATOM 1713 C CA . PRO B 2 147 ? -40.585 41.578 -13.922 1.00 208.46 147 PRO A CA 1
ATOM 1714 C C . PRO B 2 147 ? -39.231 40.904 -14.081 1.00 205.24 147 PRO A C 1
ATOM 1715 O O . PRO B 2 147 ? -39.154 39.707 -14.380 1.00 199.42 147 PRO A O 1
ATOM 1719 N N . SER B 2 148 ? -38.160 41.671 -13.873 1.00 203.36 148 SER A N 1
ATOM 1720 C CA . SER B 2 148 ? -36.804 41.140 -13.969 1.00 212.01 148 SER A CA 1
ATOM 1721 C C . SER B 2 148 ? -35.849 42.097 -13.257 1.00 219.51 148 SER A C 1
ATOM 1722 O O . SER B 2 148 ? -36.232 42.743 -12.275 1.00 212.98 148 SER A O 1
ATOM 1725 N N . MET B 2 149 ? -34.621 42.196 -13.763 1.00 226.64 149 MET A N 1
ATOM 1726 C CA . MET B 2 149 ? -33.566 43.045 -13.225 1.00 220.99 149 MET A CA 1
ATOM 1727 C C . MET B 2 149 ? -32.339 42.835 -14.107 1.00 212.23 149 MET A C 1
ATOM 1728 O O . MET B 2 149 ? -32.284 41.897 -14.909 1.00 200.97 149 MET A O 1
ATOM 1733 N N . MET B 2 150 ? -31.356 43.718 -13.954 1.00 214.33 150 MET A N 1
ATOM 1734 C CA . MET B 2 150 ? -30.119 43.629 -14.721 1.00 193.41 150 MET A CA 1
ATOM 1735 C C . MET B 2 150 ? -28.993 44.300 -13.943 1.00 185.62 150 MET A C 1
ATOM 1736 O O . MET B 2 150 ? -29.185 44.800 -12.830 1.00 191.15 150 MET A O 1
ATOM 1741 N N . GLU B 2 151 ? -27.800 44.295 -14.551 1.00 176.92 151 GLU A N 1
ATOM 1742 C CA . GLU B 2 151 ? -26.627 44.955 -13.988 1.00 180.80 151 GLU A CA 1
ATOM 1743 C C . GLU B 2 151 ? -25.793 45.641 -15.069 1.00 178.93 151 GLU A C 1
ATOM 1744 O O . GLU B 2 151 ? -24.593 45.862 -14.866 1.00 171.88 151 GLU A O 1
ATOM 1750 N N . PHE B 2 152 ? -26.397 45.989 -16.204 1.00 169.15 152 PHE A N 1
ATOM 1751 C CA . PHE B 2 152 ? -25.644 46.447 -17.367 1.00 190.08 152 PHE A CA 1
ATOM 1752 C C . PHE B 2 152 ? -25.096 47.852 -17.136 1.00 194.24 152 PHE A C 1
ATOM 1753 O O . PHE B 2 152 ? -25.861 48.792 -16.894 1.00 191.97 152 PHE A O 1
ATOM 1761 N N . ASP B 2 153 ? -23.770 47.987 -17.225 1.00 190.21 153 ASP A N 1
ATOM 1762 C CA . ASP B 2 153 ? -23.074 49.263 -17.080 1.00 183.55 153 ASP A CA 1
ATOM 1763 C C . ASP B 2 153 ? -23.440 49.952 -15.771 1.00 173.37 153 ASP A C 1
ATOM 1764 O O . ASP B 2 153 ? -24.277 50.861 -15.756 1.00 180.99 153 ASP A O 1
ATOM 1769 N N . GLY B 2 154 ? -22.812 49.542 -14.673 1.00 177.21 154 GLY A N 1
ATOM 1770 C CA . GLY B 2 154 ? -23.206 50.109 -13.402 1.00 166.96 154 GLY A CA 1
ATOM 1771 C C . GLY B 2 154 ? -24.594 49.627 -13.009 1.00 175.56 154 GLY A C 1
ATOM 1772 O O . GLY B 2 154 ? -25.145 48.684 -13.586 1.00 183.63 154 GLY A O 1
ATOM 1773 N N . ASN B 2 155 ? -25.160 50.297 -12.003 1.00 175.44 155 ASN A N 1
ATOM 1774 C CA . ASN B 2 155 ? -26.500 49.982 -11.501 1.00 177.76 155 ASN A CA 1
ATOM 1775 C C . ASN B 2 155 ? -26.624 48.505 -11.138 1.00 171.97 155 ASN A C 1
ATOM 1776 O O . ASN B 2 155 ? -27.692 47.903 -11.272 1.00 173.99 155 ASN A O 1
ATOM 1781 N N . PHE B 2 156 ? -25.529 47.907 -10.675 1.00 161.63 156 PHE A N 1
ATOM 1782 C CA . PHE B 2 156 ? -25.450 46.454 -10.525 1.00 174.48 156 PHE A CA 1
ATOM 1783 C C . PHE B 2 156 ? -26.051 45.999 -9.191 1.00 191.92 156 PHE A C 1
ATOM 1784 O O . PHE B 2 156 ? -25.401 45.381 -8.351 1.00 199.29 156 PHE A O 1
ATOM 1792 N N . ASN B 2 157 ? -27.340 46.299 -9.020 1.00 186.50 157 ASN A N 1
ATOM 1793 C CA . ASN B 2 157 ? -28.078 45.830 -7.852 1.00 198.92 157 ASN A CA 1
ATOM 1794 C C . ASN B 2 157 ? -29.576 45.827 -8.138 1.00 207.65 157 ASN A C 1
ATOM 1795 O O . ASN B 2 157 ? -30.297 46.738 -7.713 1.00 202.86 157 ASN A O 1
ATOM 1800 N N . THR B 2 158 ? -30.044 44.806 -8.862 1.00 201.61 158 THR A N 1
ATOM 1801 C CA . THR B 2 158 ? -31.462 44.598 -9.161 1.00 204.19 158 THR A CA 1
ATOM 1802 C C . THR B 2 158 ? -32.058 45.829 -9.852 1.00 211.96 158 THR A C 1
ATOM 1803 O O . THR B 2 158 ? -32.875 46.567 -9.296 1.00 212.66 158 THR A O 1
ATOM 1807 N N . ASN B 2 159 ? -31.624 46.030 -11.095 1.00 199.96 159 ASN A N 1
ATOM 1808 C CA . ASN B 2 159 ? -31.977 47.225 -11.855 1.00 190.55 159 ASN A CA 1
ATOM 1809 C C . ASN B 2 159 ? -32.518 46.828 -13.220 1.00 181.22 159 ASN A C 1
ATOM 1810 O O . ASN B 2 159 ? -31.770 46.334 -14.071 1.00 184.86 159 ASN A O 1
ATOM 1815 N N . VAL B 2 160 ? -33.814 47.047 -13.429 1.00 194.68 160 VAL A N 1
ATOM 1816 C CA . VAL B 2 160 ? -34.397 47.013 -14.765 1.00 195.03 160 VAL A CA 1
ATOM 1817 C C . VAL B 2 160 ? -34.266 48.420 -15.330 1.00 181.80 160 VAL A C 1
ATOM 1818 O O . VAL B 2 160 ? -33.870 49.346 -14.612 1.00 193.34 160 VAL A O 1
ATOM 1822 N N . SER B 2 161 ? -34.597 48.600 -16.609 1.00 180.52 161 SER A N 1
ATOM 1823 C CA . SER B 2 161 ? -34.522 49.924 -17.216 1.00 165.17 161 SER A CA 1
ATOM 1824 C C . SER B 2 161 ? -35.164 49.953 -18.595 1.00 169.08 161 SER A C 1
ATOM 1825 O O . SER B 2 161 ? -36.161 49.265 -18.841 1.00 172.40 161 SER A O 1
ATOM 1828 N N . ARG B 2 162 ? -34.582 50.753 -19.492 1.00 164.27 162 ARG A N 1
ATOM 1829 C CA . ARG B 2 162 ? -35.054 50.950 -20.860 1.00 171.50 162 ARG A CA 1
ATOM 1830 C C . ARG B 2 162 ? -36.398 51.672 -20.885 1.00 181.29 162 ARG A C 1
ATOM 1831 O O . ARG B 2 162 ? -37.454 51.032 -20.857 1.00 167.49 162 ARG A O 1
ATOM 1839 N N . THR B 2 163 ? -36.354 53.006 -20.938 1.00 179.11 163 THR A N 1
ATOM 1840 C CA . THR B 2 163 ? -37.536 53.860 -21.097 1.00 193.46 163 THR A CA 1
ATOM 1841 C C . THR B 2 163 ? -38.604 53.554 -20.049 1.00 177.89 163 THR A C 1
ATOM 1842 O O . THR B 2 163 ? -39.777 53.339 -20.362 1.00 184.62 163 THR A O 1
ATOM 1846 N N . VAL B 2 164 ? -38.187 53.540 -18.785 1.00 179.32 164 VAL A N 1
ATOM 1847 C CA . VAL B 2 164 ? -39.127 53.390 -17.681 1.00 170.69 164 VAL A CA 1
ATOM 1848 C C . VAL B 2 164 ? -38.500 53.930 -16.400 1.00 165.95 164 VAL A C 1
ATOM 1849 O O . VAL B 2 164 ? -37.769 53.227 -15.693 1.00 165.24 164 VAL A O 1
ATOM 1853 N N . SER B 2 165 ? -38.768 55.197 -16.105 1.00 169.22 165 SER A N 1
ATOM 1854 C CA . SER B 2 165 ? -38.339 55.771 -14.843 1.00 163.35 165 SER A CA 1
ATOM 1855 C C . SER B 2 165 ? -39.251 55.295 -13.716 1.00 145.06 165 SER A C 1
ATOM 1856 O O . SER B 2 165 ? -40.377 54.843 -13.940 1.00 146.05 165 SER A O 1
ATOM 1859 N N . CYS B 2 166 ? -38.745 55.395 -12.492 1.00 146.23 166 CYS A N 1
ATOM 1860 C CA . CYS B 2 166 ? -39.505 55.020 -11.312 1.00 152.60 166 CYS A CA 1
ATOM 1861 C C . CYS B 2 166 ? -39.542 56.196 -10.349 1.00 156.03 166 CYS A C 1
ATOM 1862 O O . CYS B 2 166 ? -38.694 57.090 -10.397 1.00 154.37 166 CYS A O 1
ATOM 1865 N N . ASP B 2 167 ? -40.540 56.186 -9.470 1.00 156.82 167 ASP A N 1
ATOM 1866 C CA . ASP B 2 167 ? -40.772 57.277 -8.536 1.00 145.26 167 ASP A CA 1
ATOM 1867 C C . ASP B 2 167 ? -40.751 56.757 -7.106 1.00 151.30 167 ASP A C 1
ATOM 1868 O O . ASP B 2 167 ? -41.267 55.672 -6.821 1.00 159.97 167 ASP A O 1
ATOM 1873 N N . ARG B 2 168 ? -40.146 57.535 -6.212 1.00 140.54 168 ARG A N 1
ATOM 1874 C CA . ARG B 2 168 ? -40.214 57.301 -4.778 1.00 138.63 168 ARG A CA 1
ATOM 1875 C C . ARG B 2 168 ? -40.869 58.503 -4.114 1.00 150.53 168 ARG A C 1
ATOM 1876 O O . ARG B 2 168 ? -40.578 59.651 -4.465 1.00 159.67 168 ARG A O 1
ATOM 1884 N N . LEU B 2 169 ? -41.751 58.236 -3.157 1.00 155.26 169 LEU A N 1
ATOM 1885 C CA . LEU B 2 169 ? -42.606 59.258 -2.569 1.00 149.71 169 LEU A CA 1
ATOM 1886 C C . LEU B 2 169 ? -42.120 59.623 -1.175 1.00 153.62 169 LEU A C 1
ATOM 1887 O O . LEU B 2 169 ? -41.829 58.741 -0.360 1.00 166.17 169 LEU A O 1
ATOM 1892 N N . SER B 2 170 ? -42.036 60.921 -0.908 1.00 151.56 170 SER A N 1
ATOM 1893 C CA . SER B 2 170 ? -41.867 61.426 0.443 1.00 155.82 170 SER A CA 1
ATOM 1894 C C . SER B 2 170 ? -43.236 61.641 1.080 1.00 165.50 170 SER A C 1
ATOM 1895 O O . SER B 2 170 ? -44.253 61.764 0.394 1.00 164.74 170 SER A O 1
ATOM 1898 N N . THR B 2 171 ? -43.254 61.681 2.413 1.00 158.87 171 THR A N 1
ATOM 1899 C CA . THR B 2 171 ? -44.518 61.828 3.126 1.00 169.19 171 THR A CA 1
ATOM 1900 C C . THR B 2 171 ? -45.147 63.204 2.946 1.00 168.19 171 THR A C 1
ATOM 1901 O O . THR B 2 171 ? -46.315 63.382 3.308 1.00 161.82 171 THR A O 1
ATOM 1905 N N . THR B 2 172 ? -44.413 64.172 2.393 1.00 161.14 172 THR A N 1
ATOM 1906 C CA . THR B 2 172 ? -44.934 65.524 2.228 1.00 147.54 172 THR A CA 1
ATOM 1907 C C . THR B 2 172 ? -45.738 65.694 0.945 1.00 157.97 172 THR A C 1
ATOM 1908 O O . THR B 2 172 ? -46.547 66.625 0.856 1.00 172.51 172 THR A O 1
ATOM 1912 N N . VAL B 2 173 ? -45.549 64.813 -0.040 1.00 153.04 173 VAL A N 1
ATOM 1913 C CA . VAL B 2 173 ? -46.186 65.008 -1.335 1.00 161.28 173 VAL A CA 1
ATOM 1914 C C . VAL B 2 173 ? -47.704 64.918 -1.204 1.00 160.84 173 VAL A C 1
ATOM 1915 O O . VAL B 2 173 ? -48.244 64.186 -0.363 1.00 163.04 173 VAL A O 1
ATOM 1919 N N . ASN B 2 174 ? -48.397 65.690 -2.033 1.00 157.82 174 ASN A N 1
ATOM 1920 C CA . ASN B 2 174 ? -49.849 65.668 -2.119 1.00 167.05 174 ASN A CA 1
ATOM 1921 C C . ASN B 2 174 ? -50.279 64.978 -3.408 1.00 170.62 174 ASN A C 1
ATOM 1922 O O . ASN B 2 174 ? -49.468 64.691 -4.294 1.00 166.13 174 ASN A O 1
ATOM 1927 N N . SER B 2 175 ? -51.583 64.713 -3.506 1.00 174.94 175 SER A N 1
ATOM 1928 C CA . SER B 2 175 ? -52.121 63.985 -4.650 1.00 180.11 175 SER A CA 1
ATOM 1929 C C . SER B 2 175 ? -52.085 64.791 -5.942 1.00 172.00 175 SER A C 1
ATOM 1930 O O . SER B 2 175 ? -52.312 64.217 -7.013 1.00 165.11 175 SER A O 1
ATOM 1933 N N . ARG B 2 176 ? -51.808 66.093 -5.874 1.00 177.24 176 ARG A N 1
ATOM 1934 C CA . ARG B 2 176 ? -51.744 66.951 -7.051 1.00 171.70 176 ARG A CA 1
ATOM 1935 C C . ARG B 2 176 ? -50.313 67.385 -7.359 1.00 166.75 176 ARG A C 1
ATOM 1936 O O . ARG B 2 176 ? -50.090 68.469 -7.903 1.00 146.43 176 ARG A O 1
ATOM 1944 N N . ALA B 2 177 ? -49.339 66.546 -7.018 1.00 163.57 177 ALA A N 1
ATOM 1945 C CA . ALA B 2 177 ? -47.940 66.902 -7.192 1.00 138.91 177 ALA A CA 1
ATOM 1946 C C . ALA B 2 177 ? -47.546 66.870 -8.666 1.00 153.93 177 ALA A C 1
ATOM 1947 O O . ALA B 2 177 ? -48.189 66.228 -9.501 1.00 174.21 177 ALA A O 1
ATOM 1949 N N . PHE B 2 178 ? -46.463 67.577 -8.977 1.00 153.21 178 PHE A N 1
ATOM 1950 C CA . PHE B 2 178 ? -45.946 67.667 -10.337 1.00 145.55 178 PHE A CA 1
ATOM 1951 C C . PHE B 2 178 ? -44.977 66.517 -10.587 1.00 157.23 178 PHE A C 1
ATOM 1952 O O . PHE B 2 178 ? -43.923 66.437 -9.946 1.00 158.88 178 PHE A O 1
ATOM 1960 N N . ASN B 2 179 ? -45.333 65.633 -11.516 1.00 156.54 179 ASN A N 1
ATOM 1961 C CA . ASN B 2 179 ? -44.526 64.458 -11.844 1.00 152.74 179 ASN A CA 1
ATOM 1962 C C . ASN B 2 179 ? -44.261 64.441 -13.344 1.00 158.43 179 ASN A C 1
ATOM 1963 O O . ASN B 2 179 ? -45.106 63.965 -14.122 1.00 170.16 179 ASN A O 1
ATOM 1968 N N . PRO B 2 180 ? -43.108 64.942 -13.789 1.00 158.50 180 PRO A N 1
ATOM 1969 C CA . PRO B 2 180 ? -42.799 64.968 -15.223 1.00 160.43 180 PRO A CA 1
ATOM 1970 C C . PRO 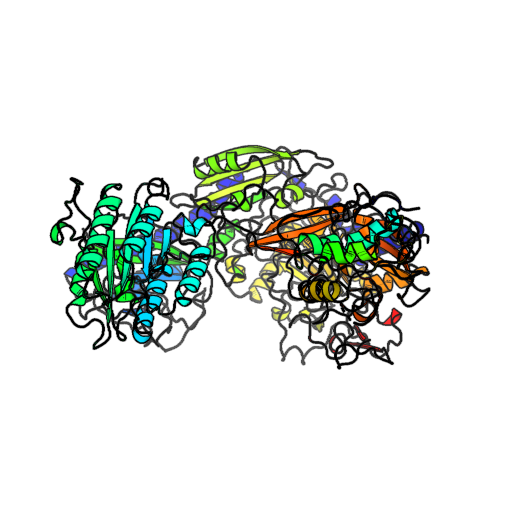B 2 180 ? -42.204 63.680 -15.771 1.00 169.71 180 PRO A C 1
ATOM 1971 O O . PRO B 2 180 ? -41.811 63.656 -16.941 1.00 173.68 180 PRO A O 1
ATOM 1975 N N . GLY B 2 181 ? -42.130 62.615 -14.970 1.00 169.29 181 GLY A N 1
ATOM 1976 C CA . GLY B 2 181 ? -41.508 61.374 -15.402 1.00 171.98 181 GLY A CA 1
ATOM 1977 C C . GLY B 2 181 ? -42.209 60.670 -16.545 1.00 175.09 181 GLY A C 1
ATOM 1978 O O . GLY B 2 181 ? -41.618 59.763 -17.141 1.00 175.71 181 GLY A O 1
ATOM 1979 N N . ARG B 2 182 ? -43.445 61.061 -16.863 1.00 177.37 182 ARG A N 1
ATOM 1980 C CA . ARG B 2 182 ? -44.169 60.418 -17.956 1.00 184.70 182 ARG A CA 1
ATOM 1981 C C . ARG B 2 182 ? -43.489 60.680 -19.295 1.00 175.72 182 ARG A C 1
ATOM 1982 O O . ARG B 2 182 ? -43.172 59.744 -20.040 1.00 164.61 182 ARG A O 1
ATOM 1990 N N . ASP B 2 183 ? -43.254 61.951 -19.618 1.00 183.65 183 ASP A N 1
ATOM 1991 C CA . ASP B 2 183 ? -42.592 62.320 -20.862 1.00 172.66 183 ASP A CA 1
ATOM 1992 C C . ASP B 2 183 ? -41.076 62.386 -20.730 1.00 159.09 183 ASP A C 1
ATOM 1993 O O . ASP B 2 183 ? -40.376 62.373 -21.749 1.00 151.54 183 ASP A O 1
ATOM 1998 N N . LEU B 2 184 ? -40.556 62.445 -19.501 1.00 156.69 184 LEU A N 1
ATOM 1999 C CA . LEU B 2 184 ? -39.115 62.527 -19.293 1.00 151.43 184 LEU A CA 1
ATOM 2000 C C . LEU B 2 184 ? -38.395 61.246 -19.695 1.00 158.21 184 LEU A C 1
ATOM 2001 O O . LEU B 2 184 ? -37.172 61.265 -19.870 1.00 143.12 184 LEU A O 1
ATOM 2006 N N . ASN B 2 185 ? -39.122 60.137 -19.851 1.00 157.33 185 ASN A N 1
ATOM 2007 C CA . ASN B 2 185 ? -38.485 58.890 -20.263 1.00 152.35 185 ASN A CA 1
ATOM 2008 C C . ASN B 2 185 ? -37.913 58.982 -21.670 1.00 158.38 185 ASN A C 1
ATOM 2009 O O . ASN B 2 185 ? -36.946 58.278 -21.991 1.00 151.36 185 ASN A O 1
ATOM 2014 N N . SER B 2 186 ? -38.490 59.832 -22.520 1.00 153.21 186 SER A N 1
ATOM 2015 C CA . SER B 2 186 ? -38.045 59.894 -23.908 1.00 156.45 186 SER A CA 1
ATOM 2016 C C . SER B 2 186 ? -36.657 60.503 -24.038 1.00 158.39 186 SER A C 1
ATOM 2017 O O . SER B 2 186 ? -35.973 60.264 -25.038 1.00 172.23 186 SER A O 1
ATOM 2020 N N . VAL B 2 187 ? -36.223 61.288 -23.057 1.00 155.75 187 VAL A N 1
ATOM 2021 C CA . VAL B 2 187 ? -34.945 61.983 -23.160 1.00 145.20 187 VAL A CA 1
ATOM 2022 C C . VAL B 2 187 ? -33.924 61.309 -22.256 1.00 146.85 187 VAL A C 1
ATOM 2023 O O . VAL B 2 187 ? -32.730 61.265 -22.576 1.00 156.07 187 VAL A O 1
ATOM 2027 N N . LEU B 2 188 ? -34.392 60.764 -21.129 1.00 144.77 188 LEU A N 1
ATOM 2028 C CA . LEU B 2 188 ? -33.497 60.065 -20.215 1.00 135.92 188 LEU A CA 1
ATOM 2029 C C . LEU B 2 188 ? -32.855 58.853 -20.879 1.00 139.66 188 LEU A C 1
ATOM 2030 O O . LEU B 2 188 ? -31.686 58.547 -20.613 1.00 135.19 188 LEU A O 1
ATOM 2035 N N . ALA B 2 189 ? -33.591 58.158 -21.749 1.00 151.46 189 ALA A N 1
ATOM 2036 C CA . ALA B 2 189 ? -33.010 57.013 -22.442 1.00 141.53 189 ALA A CA 1
ATOM 2037 C C . ALA B 2 189 ? -31.957 57.453 -23.450 1.00 140.05 189 ALA A C 1
ATOM 2038 O O . ALA B 2 189 ? -30.902 56.820 -23.567 1.00 134.49 189 ALA A O 1
ATOM 2040 N N . ASP B 2 190 ? -32.224 58.537 -24.185 1.00 134.81 190 ASP A N 1
ATOM 2041 C CA . ASP B 2 190 ? -31.253 59.025 -25.160 1.00 131.16 190 ASP A CA 1
ATOM 2042 C C . ASP B 2 190 ? -30.011 59.590 -24.483 1.00 132.70 190 ASP A C 1
ATOM 2043 O O . ASP B 2 190 ? -28.925 59.574 -25.073 1.00 140.06 190 ASP A O 1
ATOM 2048 N N . ASN B 2 191 ? -30.147 60.090 -23.253 1.00 137.49 191 ASN A N 1
ATOM 2049 C CA . ASN B 2 191 ? -28.985 60.597 -22.530 1.00 125.50 191 ASN A CA 1
ATOM 2050 C C . ASN B 2 191 ? -28.051 59.465 -22.122 1.00 124.30 191 ASN A C 1
ATOM 2051 O O . ASN B 2 191 ? -26.826 59.631 -22.124 1.00 124.38 191 ASN A O 1
ATOM 2056 N N . LEU B 2 192 ? -28.610 58.305 -21.771 1.00 124.14 192 LEU A N 1
ATOM 2057 C CA . LEU B 2 192 ? -27.785 57.183 -21.338 1.00 127.62 192 LEU A CA 1
ATOM 2058 C C . LEU B 2 192 ? -27.191 56.431 -22.523 1.00 139.34 192 LEU A C 1
ATOM 2059 O O . LEU B 2 192 ? -26.014 56.054 -22.494 1.00 136.81 192 LEU A O 1
ATOM 2064 N N . LYS B 2 193 ? -27.987 56.204 -23.571 1.00 137.81 193 LYS A N 1
ATOM 2065 C CA . LYS B 2 193 ? -27.493 55.472 -24.732 1.00 134.39 193 LYS A CA 1
ATOM 2066 C C . LYS B 2 193 ? -26.413 56.249 -25.475 1.00 139.53 193 LYS A C 1
ATOM 2067 O O . LYS B 2 193 ? -25.488 55.644 -26.028 1.00 152.93 193 LYS A O 1
ATOM 2073 N N . SER B 2 194 ? -26.507 57.577 -25.498 1.00 130.98 194 SER A N 1
ATOM 2074 C CA . SER B 2 194 ? -25.523 58.406 -26.181 1.00 131.21 194 SER A CA 1
ATOM 2075 C C . SER B 2 194 ? -24.339 58.778 -25.299 1.00 122.27 194 SER A C 1
ATOM 2076 O O . SER B 2 194 ? -23.337 59.282 -25.817 1.00 123.48 194 SER A O 1
ATOM 2079 N N . ASN B 2 195 ? -24.425 58.547 -23.990 1.00 124.91 195 ASN A N 1
ATOM 2080 C CA . ASN B 2 195 ? -23.341 58.863 -23.059 1.00 126.35 195 ASN A CA 1
ATOM 2081 C C . ASN B 2 195 ? -23.172 57.715 -22.078 1.00 125.86 195 ASN A C 1
ATOM 2082 O O . ASN B 2 195 ? -23.596 57.796 -20.918 1.00 124.99 195 ASN A O 1
ATOM 2087 N N . PRO B 2 196 ? -22.551 56.618 -22.509 1.00 119.35 196 PRO A N 1
ATOM 2088 C CA . PRO B 2 196 ? -22.263 55.529 -21.570 1.00 126.14 196 PRO A CA 1
ATOM 2089 C C . PRO B 2 196 ? -21.171 55.936 -20.594 1.00 127.00 196 PRO A C 1
ATOM 2090 O O . PRO B 2 196 ? -20.239 56.665 -20.941 1.00 130.75 196 PRO A O 1
ATOM 2094 N N . GLY B 2 197 ? -21.301 55.458 -19.355 1.00 113.65 197 GLY A N 1
ATOM 2095 C CA . GLY B 2 197 ? -20.400 55.806 -18.270 1.00 124.12 197 GLY A CA 1
ATOM 2096 C C . GLY B 2 197 ? -21.090 56.504 -17.115 1.00 122.91 197 GLY A C 1
ATOM 2097 O O . GLY B 2 197 ? -20.704 56.306 -15.958 1.00 124.53 197 GLY A O 1
ATOM 2098 N N . ILE B 2 198 ? -22.102 57.321 -17.407 1.00 108.88 198 ILE A N 1
ATOM 2099 C CA . ILE B 2 198 ? -22.888 57.937 -16.347 1.00 118.84 198 ILE A CA 1
ATOM 2100 C C . ILE B 2 198 ? -23.784 56.883 -15.712 1.00 127.18 198 ILE A C 1
ATOM 2101 O O . ILE B 2 198 ? -24.372 56.037 -16.401 1.00 119.59 198 ILE A O 1
ATOM 2106 N N . LYS B 2 199 ? -23.877 56.914 -14.384 1.00 127.87 199 LYS A N 1
ATOM 2107 C CA . LYS B 2 199 ? -24.628 55.891 -13.666 1.00 123.65 199 LYS A CA 1
ATOM 2108 C C . LYS B 2 199 ? -26.098 56.275 -13.551 1.00 125.36 199 LYS A C 1
ATOM 2109 O O . LYS B 2 199 ? -26.945 55.738 -14.274 1.00 133.96 199 LYS A O 1
ATOM 2115 N N . TRP B 2 200 ? -26.410 57.201 -12.653 1.00 120.51 200 TRP A N 1
ATOM 2116 C CA . TRP B 2 200 ? -27.782 57.610 -12.401 1.00 110.87 200 TRP A CA 1
ATOM 2117 C C . TRP B 2 200 ? -28.077 58.959 -13.044 1.00 117.22 200 TRP A C 1
ATOM 2118 O O . TRP B 2 200 ? -27.178 59.749 -13.340 1.00 119.94 200 TRP A O 1
ATOM 2129 N N . GLN B 2 201 ? -29.366 59.206 -13.260 1.00 107.39 201 GLN A N 1
ATOM 2130 C CA . GLN B 2 201 ? -29.858 60.521 -13.659 1.00 116.20 201 GLN A CA 1
ATOM 2131 C C . GLN B 2 201 ? -31.259 60.670 -13.090 1.00 116.91 201 GLN A C 1
ATOM 2132 O O . GLN B 2 201 ? -32.120 59.820 -13.335 1.00 124.91 201 GLN A O 1
ATOM 2138 N N . TYR B 2 202 ? -31.483 61.735 -12.322 1.00 103.53 202 TYR A N 1
ATOM 2139 C CA . TYR B 2 202 ? -32.699 61.852 -11.533 1.00 116.64 202 TYR A CA 1
ATOM 2140 C C . TYR B 2 202 ? -33.210 63.285 -11.535 1.00 115.31 202 TYR A C 1
ATOM 2141 O O . TYR B 2 202 ? -32.496 64.228 -11.884 1.00 114.61 202 TYR A O 1
ATOM 2150 N N . PHE B 2 203 ? -34.471 63.426 -11.131 1.00 119.39 203 PHE A N 1
ATOM 2151 C CA . PHE B 2 203 ? -35.088 64.716 -10.852 1.00 114.88 203 PHE A CA 1
ATOM 2152 C C . PHE B 2 203 ? -35.838 64.602 -9.535 1.00 126.58 203 PHE A C 1
ATOM 2153 O O . PHE B 2 203 ? -36.770 63.800 -9.418 1.00 137.65 203 PHE A O 1
ATOM 2161 N N . SER B 2 204 ? -35.432 65.395 -8.548 1.00 121.26 204 SER A N 1
ATOM 2162 C CA . SER B 2 204 ? -36.075 65.421 -7.241 1.00 127.68 204 SER A CA 1
ATOM 2163 C C . SER B 2 204 ? -36.810 66.745 -7.087 1.00 126.34 204 SER A C 1
ATOM 2164 O O . SER B 2 204 ? -36.184 67.810 -7.085 1.00 118.41 204 SER A O 1
ATOM 2167 N N . SER B 2 205 ? -38.132 66.676 -6.959 1.00 131.72 205 SER A N 1
ATOM 2168 C CA . SER B 2 205 ? -38.944 67.877 -6.879 1.00 120.72 205 SER A CA 1
ATOM 2169 C C . SER B 2 205 ? -38.930 68.450 -5.464 1.00 128.86 205 SER A C 1
ATOM 2170 O O . SER B 2 205 ? -38.645 67.756 -4.484 1.00 125.31 205 SER A O 1
ATOM 2173 N N . GLU B 2 206 ? -39.247 69.744 -5.372 1.00 126.92 206 GLU A N 1
ATOM 2174 C CA . GLU B 2 206 ? -39.362 70.387 -4.068 1.00 119.81 206 GLU A CA 1
ATOM 2175 C C . GLU B 2 206 ? -40.535 69.828 -3.273 1.00 126.50 206 GLU A C 1
ATOM 2176 O O . GLU B 2 206 ? -40.487 69.797 -2.038 1.00 130.92 206 GLU A O 1
ATOM 2182 N N . GLU B 2 207 ? -41.588 69.376 -3.960 1.00 132.37 207 GLU A N 1
ATOM 2183 C CA . GLU B 2 207 ? -42.725 68.780 -3.265 1.00 130.44 207 GLU A CA 1
ATOM 2184 C C . GLU B 2 207 ? -42.309 67.525 -2.506 1.00 136.45 207 GLU A C 1
ATOM 2185 O O . GLU B 2 207 ? -42.765 67.293 -1.380 1.00 151.93 207 GLU A O 1
ATOM 2191 N N . GLY B 2 208 ? -41.447 66.704 -3.103 1.00 141.94 208 GLY A N 1
ATOM 2192 C CA . GLY B 2 208 ? -40.900 65.568 -2.388 1.00 146.10 208 GLY A CA 1
ATOM 2193 C C . GLY B 2 208 ? -40.748 64.287 -3.182 1.00 136.18 208 GLY A C 1
ATOM 2194 O O . GLY B 2 208 ? -40.266 63.285 -2.645 1.00 139.31 208 GLY A O 1
ATOM 2195 N N . ILE B 2 209 ? -41.149 64.287 -4.450 1.00 133.06 209 ILE A N 1
ATOM 2196 C CA . ILE B 2 209 ? -41.023 63.085 -5.266 1.00 145.71 209 ILE A CA 1
ATOM 2197 C C . ILE B 2 209 ? -39.589 62.962 -5.760 1.00 147.71 209 ILE A C 1
ATOM 2198 O O . ILE B 2 209 ? -38.911 63.964 -6.020 1.00 141.35 209 ILE A O 1
ATOM 2203 N N . PHE B 2 210 ? -39.112 61.724 -5.868 1.00 151.58 210 PHE A N 1
ATOM 2204 C CA . PHE B 2 210 ? -37.772 61.428 -6.366 1.00 132.14 210 PHE A CA 1
ATOM 2205 C C . PHE B 2 210 ? -37.909 60.441 -7.516 1.00 135.03 210 PHE A C 1
ATOM 2206 O O . PHE B 2 210 ? -38.342 59.302 -7.314 1.00 133.09 210 PHE A O 1
ATOM 2214 N N . THR B 2 211 ? -37.542 60.879 -8.717 1.00 135.14 211 THR A N 1
ATOM 2215 C CA . THR B 2 211 ? -37.665 60.076 -9.925 1.00 138.39 211 THR A CA 1
ATOM 2216 C C . THR B 2 211 ? -36.282 59.835 -10.512 1.00 134.83 211 THR A C 1
ATOM 2217 O O . THR B 2 211 ? -35.541 60.788 -10.768 1.00 133.32 211 THR A O 1
ATOM 2221 N N . VAL B 2 212 ? -35.941 58.566 -10.722 1.00 137.75 212 VAL A N 1
ATOM 2222 C CA . VAL B 2 212 ? -34.671 58.177 -11.323 1.00 138.59 212 VAL A CA 1
ATOM 2223 C C . VAL B 2 212 ? -34.963 57.324 -12.551 1.00 152.53 212 VAL A C 1
ATOM 2224 O O . VAL B 2 212 ? -35.943 56.572 -12.588 1.00 154.84 212 VAL A O 1
ATOM 2228 N N . PHE B 2 213 ? -34.107 57.457 -13.578 1.00 157.58 213 PHE A N 1
ATOM 2229 C CA . PHE B 2 213 ? -34.381 56.770 -14.842 1.00 168.80 213 PHE A CA 1
ATOM 2230 C C . PHE B 2 213 ? -34.174 55.263 -14.735 1.00 159.27 213 PHE A C 1
ATOM 2231 O O . PHE B 2 213 ? -35.115 54.506 -15.031 1.00 175.17 213 PHE A O 1
ATOM 2239 N N . PRO B 2 214 ? -32.994 54.751 -14.333 1.00 148.08 214 PRO A N 1
ATOM 2240 C CA . PRO B 2 214 ? -32.861 53.294 -14.206 1.00 152.53 214 PRO A CA 1
ATOM 2241 C C . PRO B 2 214 ? -33.639 52.767 -13.011 1.00 155.75 214 PRO A C 1
ATOM 2242 O O . PRO B 2 214 ? -33.164 52.824 -11.873 1.00 154.09 214 PRO A O 1
ATOM 2246 N N . ALA B 2 215 ? -34.842 52.256 -13.263 1.00 150.14 215 ALA A N 1
ATOM 2247 C CA . ALA B 2 215 ? -35.722 51.805 -12.191 1.00 162.04 215 ALA A CA 1
ATOM 2248 C C . ALA B 2 215 ? -35.137 50.578 -11.500 1.00 175.68 215 ALA A C 1
ATOM 2249 O O . ALA B 2 215 ? -34.896 49.551 -12.141 1.00 194.96 215 ALA A O 1
ATOM 2251 N N . HIS B 2 216 ? -34.922 50.678 -10.190 1.00 161.77 216 HIS A N 1
ATOM 2252 C CA . HIS B 2 216 ? -34.376 49.572 -9.416 1.00 180.65 216 HIS A CA 1
ATOM 2253 C C . HIS B 2 216 ? -35.161 49.421 -8.123 1.00 189.08 216 HIS A C 1
ATOM 2254 O O . HIS B 2 216 ? -35.306 50.383 -7.363 1.00 188.04 216 HIS A O 1
ATOM 2261 N N . LYS B 2 217 ? -35.667 48.213 -7.882 1.00 197.02 217 LYS A N 1
ATOM 2262 C CA . LYS B 2 217 ? -36.440 47.914 -6.682 1.00 193.59 217 LYS A CA 1
ATOM 2263 C C . LYS B 2 217 ? -35.554 47.991 -5.444 1.00 191.18 217 LYS A C 1
ATOM 2264 O O . LYS B 2 217 ? -34.960 46.987 -5.037 1.00 200.53 217 LYS A O 1
ATOM 2270 N N . PHE B 2 218 ? -35.461 49.173 -4.835 1.00 186.87 218 PHE A N 1
ATOM 2271 C CA . PHE B 2 218 ? -34.537 49.410 -3.734 1.00 185.73 218 PHE A CA 1
ATOM 2272 C C . PHE B 2 218 ? -35.235 50.140 -2.595 1.00 174.67 218 PHE A C 1
ATOM 2273 O O . PHE B 2 218 ? -36.108 50.984 -2.826 1.00 169.62 218 PHE A O 1
ATOM 2281 N N . ARG B 2 219 ? -34.842 49.798 -1.369 1.00 176.53 219 ARG A N 1
ATOM 2282 C CA . ARG B 2 219 ? -35.251 50.489 -0.144 1.00 163.90 219 ARG A CA 1
ATOM 2283 C C . ARG B 2 219 ? -36.765 50.718 -0.107 1.00 165.94 219 ARG A C 1
ATOM 2284 O O . ARG B 2 219 ? -37.268 51.835 -0.225 1.00 165.90 219 ARG A O 1
ATOM 2292 N N . CYS B 2 220 ? -37.480 49.609 0.063 1.00 165.01 220 CYS A N 1
ATOM 2293 C CA . CYS B 2 220 ? -38.931 49.622 0.169 1.00 171.86 220 CYS A CA 1
ATOM 2294 C C . CYS B 2 220 ? -39.416 49.488 1.605 1.00 181.52 220 CYS A C 1
ATOM 2295 O O . CYS B 2 220 ? -40.627 49.540 1.845 1.00 186.13 220 CYS A O 1
ATOM 2298 N N . LYS B 2 221 ? -38.505 49.320 2.561 1.00 176.68 221 LYS A N 1
ATOM 2299 C CA . LYS B 2 221 ? -38.848 49.295 3.977 1.00 186.18 221 LYS A CA 1
ATOM 2300 C C . LYS B 2 221 ? -38.958 50.691 4.577 1.00 187.21 221 LYS A C 1
ATOM 2301 O O . LYS B 2 221 ? -39.095 50.817 5.799 1.00 177.82 221 LYS A O 1
ATOM 2307 N N . GLY B 2 222 ? -38.898 51.726 3.753 1.00 177.43 222 GLY A N 1
ATOM 2308 C CA . GLY B 2 222 ? -39.005 53.080 4.249 1.00 172.27 222 GLY A CA 1
ATOM 2309 C C . GLY B 2 222 ? -39.161 54.064 3.113 1.00 169.77 222 GLY A C 1
ATOM 2310 O O . GLY B 2 222 ? -39.469 53.688 1.981 1.00 178.83 222 GLY A O 1
ATOM 2311 N N . SER B 2 223 ? -38.940 55.336 3.430 1.00 165.72 223 SER A N 1
ATOM 2312 C CA . SER B 2 223 ? -39.043 56.418 2.463 1.00 165.92 223 SER A CA 1
ATOM 2313 C C . SER B 2 223 ? -37.669 57.028 2.219 1.00 155.42 223 SER A C 1
ATOM 2314 O O . SER B 2 223 ? -36.904 57.256 3.161 1.00 158.12 223 SER A O 1
ATOM 2317 N N . TYR B 2 224 ? -37.363 57.290 0.950 1.00 146.06 224 TYR A N 1
ATOM 2318 C CA . TYR B 2 224 ? -36.091 57.897 0.562 1.00 135.53 224 TYR A CA 1
ATOM 2319 C C . TYR B 2 224 ? -36.283 59.407 0.517 1.00 144.52 224 TYR A C 1
ATOM 2320 O O . TYR B 2 224 ? -36.752 59.959 -0.482 1.00 141.60 224 TYR A O 1
ATOM 2329 N N . GLU B 2 225 ? -35.923 60.080 1.610 1.00 144.91 225 GLU A N 1
ATOM 2330 C CA . GLU B 2 225 ? -36.071 61.530 1.717 1.00 133.57 225 GLU A CA 1
ATOM 2331 C C . GLU B 2 225 ? -34.839 62.184 1.100 1.00 125.94 225 GLU A C 1
ATOM 2332 O O . GLU B 2 225 ? -33.872 62.543 1.776 1.00 120.83 225 GLU A O 1
ATOM 2338 N N . HIS B 2 226 ? -34.883 62.337 -0.225 1.00 125.84 226 HIS A N 1
ATOM 2339 C CA . HIS B 2 226 ? -33.730 62.866 -0.943 1.00 122.19 226 HIS A CA 1
ATOM 2340 C C . HIS B 2 226 ? -33.533 64.354 -0.682 1.00 114.73 226 HIS A C 1
ATOM 2341 O O . HIS B 2 226 ? -32.412 64.858 -0.809 1.00 110.07 226 HIS A O 1
ATOM 2348 N N . ARG B 2 227 ? -34.598 65.070 -0.313 1.00 119.19 227 ARG A N 1
ATOM 2349 C CA . ARG B 2 227 ? -34.482 66.505 -0.076 1.00 104.20 227 ARG A CA 1
ATOM 2350 C C . ARG B 2 227 ? -33.610 66.830 1.132 1.00 117.95 227 ARG A C 1
ATOM 2351 O O . ARG B 2 227 ? -33.192 67.982 1.284 1.00 109.84 227 ARG A O 1
ATOM 2359 N N . SER B 2 228 ? -33.327 65.849 1.988 1.00 116.39 228 SER A N 1
ATOM 2360 C CA . SER B 2 228 ? -32.460 66.040 3.142 1.00 116.23 228 SER A CA 1
ATOM 2361 C C . SER B 2 228 ? -31.030 65.585 2.889 1.00 121.03 228 SER A C 1
ATOM 2362 O O . SER B 2 228 ? -30.202 65.656 3.802 1.00 123.44 228 SER A O 1
ATOM 2365 N N . ARG B 2 229 ? -30.722 65.120 1.680 1.00 121.24 229 ARG A N 1
ATOM 2366 C CA . ARG B 2 229 ? -29.380 64.670 1.356 1.00 114.53 229 ARG A CA 1
ATOM 2367 C C . ARG B 2 229 ? -28.505 65.853 0.936 1.00 111.19 229 ARG A C 1
ATOM 2368 O O . ARG B 2 229 ? -29.012 66.861 0.437 1.00 126.45 229 ARG A O 1
ATOM 2376 N N . PRO B 2 230 ? -27.188 65.755 1.143 1.00 115.84 230 PRO A N 1
ATOM 2377 C CA . PRO B 2 230 ? -26.318 66.914 0.877 1.00 119.07 230 PRO A CA 1
ATOM 2378 C C . PRO B 2 230 ? -26.332 67.385 -0.566 1.00 115.35 230 PRO A C 1
ATOM 2379 O O . PRO B 2 230 ? -26.116 68.578 -0.815 1.00 119.44 230 PRO A O 1
ATOM 2383 N N . ILE B 2 231 ? -26.572 66.491 -1.527 1.00 114.24 231 ILE A N 1
ATOM 2384 C CA . ILE B 2 231 ? -26.586 66.903 -2.928 1.00 105.57 231 ILE A CA 1
ATOM 2385 C C . ILE B 2 231 ? -27.736 67.869 -3.185 1.00 113.84 231 ILE A C 1
ATOM 2386 O O . ILE B 2 231 ? -27.603 68.823 -3.962 1.00 116.10 231 ILE A O 1
ATOM 2391 N N . TYR B 2 232 ? -28.877 67.648 -2.531 1.00 119.88 232 TYR A N 1
ATOM 2392 C CA . TYR B 2 232 ? -30.015 68.544 -2.711 1.00 111.87 232 TYR A CA 1
ATOM 2393 C C . TYR B 2 232 ? -29.796 69.868 -1.990 1.00 106.27 232 TYR A C 1
ATOM 2394 O O . TYR B 2 232 ? -30.177 70.928 -2.500 1.00 111.01 232 TYR A O 1
ATOM 2403 N N . VAL B 2 233 ? -29.181 69.827 -0.807 1.00 103.32 233 VAL A N 1
ATOM 2404 C CA . VAL B 2 233 ? -29.004 71.041 -0.016 1.00 101.90 233 VAL A CA 1
ATOM 2405 C C . VAL B 2 233 ? -27.980 71.963 -0.665 1.00 105.16 233 VAL A C 1
ATOM 2406 O O . VAL B 2 233 ? -28.172 73.184 -0.721 1.00 104.12 233 VAL A O 1
ATOM 2410 N N . SER B 2 234 ? -26.880 71.400 -1.168 1.00 103.55 234 SER A N 1
ATOM 2411 C CA . SER B 2 234 ? -25.837 72.215 -1.780 1.00 104.14 234 SER A CA 1
ATOM 2412 C C . SER B 2 234 ? -26.284 72.848 -3.091 1.00 111.93 234 SER A C 1
ATOM 2413 O O . SER B 2 234 ? -25.620 73.770 -3.576 1.00 115.03 234 SER A O 1
ATOM 2416 N N . THR B 2 235 ? -27.388 72.379 -3.672 1.00 115.06 235 THR A N 1
ATOM 2417 C CA . THR B 2 235 ? -27.907 72.935 -4.917 1.00 122.08 235 THR A CA 1
ATOM 2418 C C . THR B 2 235 ? -28.903 74.064 -4.671 1.00 114.35 235 THR A C 1
ATOM 2419 O O . THR B 2 235 ? -28.728 75.173 -5.186 1.00 110.48 235 THR A O 1
ATOM 2423 N N . VAL B 2 236 ? -29.955 73.794 -3.894 1.00 101.04 236 VAL A N 1
ATOM 2424 C CA . VAL B 2 236 ? -30.956 74.816 -3.615 1.00 102.99 236 VAL A CA 1
ATOM 2425 C C . VAL B 2 236 ? -30.410 75.902 -2.699 1.00 103.76 236 VAL A C 1
ATOM 2426 O O . VAL B 2 236 ? -30.939 77.021 -2.689 1.00 125.37 236 VAL A O 1
ATOM 2430 N N . ARG B 2 237 ? -29.362 75.603 -1.929 1.00 102.57 237 ARG A N 1
ATOM 2431 C CA . ARG B 2 237 ? -28.707 76.569 -1.046 1.00 103.16 237 ARG A CA 1
ATOM 2432 C C . ARG B 2 237 ? -27.200 76.454 -1.225 1.00 115.31 237 ARG A C 1
ATOM 2433 O O . ARG B 2 237 ? -26.496 75.907 -0.363 1.00 105.54 237 ARG A O 1
ATOM 2441 N N . PRO B 2 238 ? -26.665 76.976 -2.329 1.00 105.37 238 PRO A N 1
ATOM 2442 C CA . PRO B 2 238 ? -25.219 76.920 -2.566 1.00 106.69 238 PRO A CA 1
ATOM 2443 C C . PRO B 2 238 ? -24.404 77.887 -1.719 1.00 115.72 238 PRO A C 1
ATOM 2444 O O . PRO B 2 238 ? -23.204 78.035 -1.965 1.00 132.99 238 PRO A O 1
ATOM 2448 N N . GLN B 2 239 ? -25.007 78.535 -0.726 1.00 114.63 239 GLN A N 1
ATOM 2449 C CA . GLN B 2 239 ? -24.264 79.445 0.131 1.00 121.57 239 GLN A CA 1
ATOM 2450 C C . GLN B 2 239 ? -23.513 78.670 1.207 1.00 123.62 239 GLN A C 1
ATOM 2451 O O . GLN B 2 239 ? -23.957 77.614 1.667 1.00 110.60 239 GLN A O 1
ATOM 2457 N N . SER B 2 240 ? -22.367 79.209 1.617 1.00 129.62 240 SER A N 1
ATOM 2458 C CA . SER B 2 240 ? -21.605 78.626 2.717 1.00 112.62 240 SER A CA 1
ATOM 2459 C C . SER B 2 240 ? -22.361 78.850 4.020 1.00 115.38 240 SER A C 1
ATOM 2460 O O . SER B 2 240 ? -22.444 79.980 4.512 1.00 117.55 240 SER A O 1
ATOM 2463 N N . LYS B 2 241 ? -22.903 77.777 4.587 1.00 113.01 241 LYS A N 1
ATOM 2464 C CA . LYS B 2 241 ? -23.741 77.859 5.776 1.00 112.17 241 LYS A CA 1
ATOM 2465 C C . LYS B 2 241 ? -22.910 77.539 7.013 1.00 116.29 241 LYS A C 1
ATOM 2466 O O . LYS B 2 241 ? -22.394 76.425 7.150 1.00 112.40 241 LYS A O 1
ATOM 2472 N N . HIS B 2 242 ? -22.784 78.517 7.909 1.00 112.32 242 HIS A N 1
ATOM 2473 C CA . HIS B 2 242 ? -22.068 78.347 9.174 1.00 101.35 242 HIS A CA 1
ATOM 2474 C C . HIS B 2 242 ? -23.104 78.024 10.246 1.00 103.31 242 HIS A C 1
ATOM 2475 O O . HIS B 2 242 ? -23.651 78.913 10.900 1.00 109.94 242 HIS A O 1
ATOM 2482 N N . ILE B 2 243 ? -23.368 76.737 10.421 1.00 105.56 243 ILE A N 1
ATOM 2483 C CA . ILE B 2 243 ? -24.393 76.254 11.336 1.00 112.77 243 ILE A CA 1
ATOM 2484 C C . ILE B 2 243 ? -23.736 75.825 12.638 1.00 109.90 243 ILE A C 1
ATOM 2485 O O . ILE B 2 243 ? -22.598 75.343 12.658 1.00 118.40 243 ILE A O 1
ATOM 2490 N N . VAL B 2 244 ? -24.455 76.011 13.743 1.00 101.04 244 VAL A N 1
ATOM 2491 C CA . VAL B 2 244 ? -24.028 75.515 15.047 1.00 113.34 244 VAL A CA 1
ATOM 2492 C C . VAL B 2 244 ? -25.257 74.978 15.767 1.00 112.74 244 VAL A C 1
ATOM 2493 O O . VAL B 2 244 ? -26.214 75.722 16.009 1.00 111.74 244 VAL A O 1
ATOM 2497 N N . VAL B 2 245 ? -25.238 73.690 16.096 1.00 114.76 245 VAL A N 1
ATOM 2498 C CA . VAL B 2 245 ? -26.369 73.015 16.720 1.00 118.61 245 VAL A CA 1
ATOM 2499 C C . VAL B 2 245 ? -26.131 72.973 18.223 1.00 116.09 245 VAL A C 1
ATOM 2500 O O . VAL B 2 245 ? -25.106 72.459 18.685 1.00 130.93 245 VAL A O 1
ATOM 2504 N N . ILE B 2 246 ? -27.076 73.516 18.985 1.00 112.39 246 ILE A N 1
ATOM 2505 C CA . ILE B 2 246 ? -27.028 73.507 20.443 1.00 115.05 246 ILE A CA 1
ATOM 2506 C C . ILE B 2 246 ? -28.026 72.467 20.930 1.00 132.44 246 ILE A C 1
ATOM 2507 O O . ILE B 2 246 ? -29.212 72.522 20.581 1.00 126.24 246 ILE A O 1
ATOM 2512 N N . LEU B 2 247 ? -27.550 71.521 21.735 1.00 138.13 247 LEU A N 1
ATOM 2513 C CA . LEU B 2 247 ? -28.345 70.374 22.168 1.00 139.07 247 LEU A CA 1
ATOM 2514 C C . LEU B 2 247 ? -28.535 70.436 23.681 1.00 148.52 247 LEU A C 1
ATOM 2515 O O . LEU B 2 247 ? -27.656 70.018 24.440 1.00 158.74 247 LEU A O 1
ATOM 2520 N N . ASP B 2 248 ? -29.686 70.946 24.116 1.00 150.34 248 ASP A N 1
ATOM 2521 C CA . ASP B 2 248 ? -29.991 71.007 25.540 1.00 139.26 248 ASP A CA 1
ATOM 2522 C C . ASP B 2 248 ? -30.348 69.620 26.058 1.00 139.93 248 ASP A C 1
ATOM 2523 O O . ASP B 2 248 ? -31.327 69.014 25.608 1.00 141.03 248 ASP A O 1
ATOM 2528 N N . HIS B 2 249 ? -29.554 69.115 27.002 1.00 146.09 249 HIS A N 1
ATOM 2529 C CA . HIS B 2 249 ? -29.819 67.829 27.636 1.00 141.03 249 HIS A CA 1
ATOM 2530 C C . HIS B 2 249 ? -29.833 67.959 29.154 1.00 141.95 249 HIS A C 1
ATOM 2531 O O . HIS B 2 249 ? -29.413 67.044 29.868 1.00 147.58 249 HIS A O 1
ATOM 2538 N N . GLY B 2 250 ? -30.321 69.092 29.662 1.00 138.67 250 GLY A N 1
ATOM 2539 C CA . GLY B 2 250 ? -30.463 69.320 31.074 1.00 133.78 250 GLY A CA 1
ATOM 2540 C C . GLY B 2 250 ? -31.912 69.360 31.513 1.00 143.31 250 GLY A C 1
ATOM 2541 O O . GLY B 2 250 ? -32.818 68.881 30.816 1.00 147.79 250 GLY A O 1
ATOM 2542 N N . ALA B 2 251 ? -32.135 69.945 32.692 1.00 143.36 251 ALA A N 1
ATOM 2543 C CA . ALA B 2 251 ? -33.466 70.072 33.288 1.00 140.63 251 ALA A CA 1
ATOM 2544 C C . ALA B 2 251 ? -34.178 68.725 33.389 1.00 149.09 251 ALA A C 1
ATOM 2545 O O . ALA B 2 251 ? -35.403 68.650 33.255 1.00 137.17 251 ALA A O 1
ATOM 2547 N N . SER B 2 252 ? -33.413 67.658 33.628 1.00 161.40 252 SER A N 1
ATOM 2548 C CA . SER B 2 252 ? -33.948 66.301 33.746 1.00 157.68 252 SER A CA 1
ATOM 2549 C C . SER B 2 252 ? -34.749 65.912 32.503 1.00 148.76 252 SER A C 1
ATOM 2550 O O . SER B 2 252 ? -35.895 65.465 32.587 1.00 151.97 252 SER A O 1
ATOM 2553 N N . VAL B 2 253 ? -34.132 66.093 31.335 1.00 149.14 253 VAL A N 1
ATOM 2554 C CA . VAL B 2 253 ? -34.774 65.712 30.083 1.00 152.92 253 VAL A CA 1
ATOM 2555 C C . VAL B 2 253 ? -34.947 64.200 30.046 1.00 155.71 253 VAL A C 1
ATOM 2556 O O . VAL B 2 253 ? -33.998 63.442 30.289 1.00 166.10 253 VAL A O 1
ATOM 2560 N N . THR B 2 254 ? -36.165 63.753 29.762 1.00 148.47 254 THR A N 1
ATOM 2561 C CA . THR B 2 254 ? -36.427 62.324 29.697 1.00 165.94 254 THR A CA 1
ATOM 2562 C C . THR B 2 254 ? -35.709 61.708 28.503 1.00 174.96 254 THR A C 1
ATOM 2563 O O . THR B 2 254 ? -35.669 62.286 27.413 1.00 171.86 254 THR A O 1
ATOM 2567 N N . ASP B 2 255 ? -35.125 60.527 28.722 1.00 169.87 255 ASP A N 1
ATOM 2568 C CA . ASP B 2 255 ? -34.409 59.832 27.659 1.00 179.67 255 ASP A CA 1
ATOM 2569 C C . ASP B 2 255 ? -35.320 59.473 26.492 1.00 181.36 255 ASP A C 1
ATOM 2570 O O . ASP B 2 255 ? -34.827 59.222 25.387 1.00 174.36 255 ASP A O 1
ATOM 2575 N N . THR B 2 256 ? -36.638 59.455 26.710 1.00 184.57 256 THR A N 1
ATOM 2576 C CA . THR B 2 256 ? -37.564 59.107 25.638 1.00 175.44 256 THR A CA 1
ATOM 2577 C C . THR B 2 256 ? -37.627 60.191 24.568 1.00 172.96 256 THR A C 1
ATOM 2578 O O . THR B 2 256 ? -37.860 59.884 23.393 1.00 158.90 256 THR A O 1
ATOM 2582 N N . GLN B 2 257 ? -37.423 61.457 24.945 1.00 174.43 257 GLN A N 1
ATOM 2583 C CA . GLN B 2 257 ? -37.452 62.552 23.985 1.00 170.37 257 GLN A CA 1
ATOM 2584 C C . GLN B 2 257 ? -36.077 63.114 23.653 1.00 159.30 257 GLN A C 1
ATOM 2585 O O . GLN B 2 257 ? -35.949 63.824 22.651 1.00 164.74 257 GLN A O 1
ATOM 2591 N N . LEU B 2 258 ? -35.053 62.825 24.461 1.00 162.32 258 LEU A N 1
ATOM 2592 C CA . LEU B 2 258 ? -33.686 63.081 24.023 1.00 149.09 258 LEU A CA 1
ATOM 2593 C C . LEU B 2 258 ? -33.336 62.222 22.816 1.00 154.80 258 LEU A C 1
ATOM 2594 O O . LEU B 2 258 ? -32.444 62.583 22.041 1.00 143.02 258 LEU A O 1
ATOM 2599 N N . GLN B 2 259 ? -34.030 61.093 22.648 1.00 155.48 259 GLN A N 1
ATOM 2600 C CA . GLN B 2 259 ? -33.903 60.282 21.442 1.00 160.42 259 GLN A CA 1
ATOM 2601 C C . GLN B 2 259 ? -34.102 61.126 20.189 1.00 155.17 259 GLN A C 1
ATOM 2602 O O . GLN B 2 259 ? -33.283 61.094 19.265 1.00 144.63 259 GLN A O 1
ATOM 2608 N N . ILE B 2 260 ? -35.193 61.895 20.146 1.00 164.61 260 ILE A N 1
ATOM 2609 C CA . ILE B 2 260 ? -35.451 62.762 19.001 1.00 157.98 260 ILE A CA 1
ATOM 2610 C C . ILE B 2 260 ? -34.384 63.843 18.899 1.00 140.29 260 ILE A C 1
ATOM 2611 O O . ILE B 2 260 ? -33.982 64.238 17.798 1.00 135.80 260 ILE A O 1
ATOM 2616 N N . ALA B 2 261 ? -33.905 64.332 20.044 1.00 134.57 261 ALA A N 1
ATOM 2617 C CA . ALA B 2 261 ? -32.940 65.426 20.048 1.00 126.36 261 ALA A CA 1
ATOM 2618 C C . ALA B 2 261 ? -31.622 65.007 19.409 1.00 131.06 261 ALA A C 1
ATOM 2619 O O . ALA B 2 261 ? -31.064 65.735 18.580 1.00 123.30 261 ALA A O 1
ATOM 2621 N N . LYS B 2 262 ? -31.106 63.836 19.784 1.00 144.88 262 LYS A N 1
ATOM 2622 C CA . LYS B 2 262 ? -29.848 63.369 19.214 1.00 127.10 262 LYS A CA 1
ATOM 2623 C C . LYS B 2 262 ? -30.023 62.848 17.793 1.00 127.30 262 LYS A C 1
ATOM 2624 O O . LYS B 2 262 ? -29.097 62.958 16.983 1.00 125.28 262 LYS A O 1
ATOM 2630 N N . ASP B 2 263 ? -31.192 62.288 17.470 1.00 126.77 263 ASP A N 1
ATOM 2631 C CA . ASP B 2 263 ? -31.433 61.821 16.108 1.00 138.40 263 ASP A CA 1
ATOM 2632 C C . ASP B 2 263 ? -31.516 62.988 15.133 1.00 143.01 263 ASP A C 1
ATOM 2633 O O . ASP B 2 263 ? -31.067 62.878 13.986 1.00 116.87 263 ASP A O 1
ATOM 2638 N N . ALA B 2 264 ? -32.089 64.112 15.570 1.00 141.41 264 ALA A N 1
ATOM 2639 C CA . ALA B 2 264 ? -32.171 65.283 14.705 1.00 120.95 264 ALA A CA 1
ATOM 2640 C C . ALA B 2 264 ? -30.788 65.845 14.404 1.00 128.79 264 ALA A C 1
ATOM 2641 O O . ALA B 2 264 ? -30.513 66.255 13.271 1.00 130.33 264 ALA A O 1
ATOM 2643 N N . ALA B 2 265 ? -29.901 65.863 15.404 1.00 127.83 265 ALA A N 1
ATOM 2644 C CA . ALA B 2 265 ? -28.552 66.378 15.192 1.00 119.07 265 ALA A CA 1
ATOM 2645 C C . ALA B 2 265 ? -27.796 65.565 14.149 1.00 128.30 265 ALA A C 1
ATOM 2646 O O . ALA B 2 265 ? -26.938 66.107 13.443 1.00 120.59 265 ALA A O 1
ATOM 2648 N N . GLN B 2 266 ? -28.096 64.269 14.036 1.00 126.55 266 GLN A N 1
ATOM 2649 C CA . GLN B 2 266 ? -27.470 63.459 12.997 1.00 121.00 266 GLN A CA 1
ATOM 2650 C C . GLN B 2 266 ? -27.986 63.834 11.613 1.00 125.67 266 GLN A C 1
ATOM 2651 O O . GLN B 2 266 ? -27.281 63.640 10.616 1.00 121.74 266 GLN A O 1
ATOM 2657 N N . VAL B 2 267 ? -29.205 64.370 11.532 1.00 125.84 267 VAL A N 1
ATOM 2658 C CA . VAL B 2 267 ? -29.765 64.750 10.240 1.00 116.98 267 VAL A CA 1
ATOM 2659 C C . VAL B 2 267 ? -29.103 66.021 9.720 1.00 110.16 267 VAL A C 1
ATOM 2660 O O . VAL B 2 267 ? -28.896 66.177 8.511 1.00 114.77 267 VAL A O 1
ATOM 2664 N N . ILE B 2 268 ? -28.754 66.945 10.618 1.00 109.00 268 ILE A N 1
ATOM 2665 C CA . ILE B 2 268 ? -28.046 68.154 10.203 1.00 103.92 268 ILE A CA 1
ATOM 2666 C C . ILE B 2 268 ? -26.657 67.805 9.682 1.00 122.00 268 ILE A C 1
ATOM 2667 O O . ILE B 2 268 ? -26.244 68.267 8.611 1.00 120.82 268 ILE A O 1
ATOM 2672 N N . LEU B 2 269 ? -25.918 66.984 10.432 1.00 125.28 269 LEU A N 1
ATOM 2673 C CA . LEU B 2 269 ? -24.552 66.647 10.043 1.00 103.91 269 LEU A CA 1
ATOM 2674 C C . LEU B 2 269 ? -24.517 65.905 8.712 1.00 107.99 269 LEU A C 1
ATOM 2675 O O . LEU B 2 269 ? -23.619 66.132 7.893 1.00 122.15 269 LEU A O 1
ATOM 2680 N N . SER B 2 270 ? -25.487 65.020 8.472 1.00 109.83 270 SER A N 1
ATOM 2681 C CA . SER B 2 270 ? -25.537 64.239 7.242 1.00 123.48 270 SER A CA 1
ATOM 2682 C C . SER B 2 270 ? -26.275 64.963 6.124 1.00 125.28 270 SER A C 1
ATOM 2683 O O . SER B 2 270 ? -26.946 64.318 5.307 1.00 131.06 270 SER A O 1
ATOM 2686 N N . ALA B 2 271 ? -26.164 66.295 6.059 1.00 127.33 271 ALA A N 1
ATOM 2687 C CA . ALA B 2 271 ? -26.905 67.060 5.066 1.00 114.84 271 ALA A CA 1
ATOM 2688 C C . ALA B 2 271 ? -26.158 68.293 4.571 1.00 118.87 271 ALA A C 1
ATOM 2689 O O . ALA B 2 271 ? -26.726 69.063 3.785 1.00 122.17 271 ALA A O 1
ATOM 2691 N N . ILE B 2 272 ? -24.915 68.512 4.993 1.00 120.79 272 ILE A N 1
ATOM 2692 C CA . ILE B 2 272 ? -24.159 69.687 4.585 1.00 115.89 272 ILE A CA 1
ATOM 2693 C C . ILE B 2 272 ? -22.871 69.240 3.906 1.00 115.26 272 ILE A C 1
ATOM 2694 O O . ILE B 2 272 ? -22.448 68.085 4.006 1.00 92.55 272 ILE A O 1
ATOM 2699 N N . ASP B 2 273 ? -22.251 70.179 3.197 1.00 125.10 273 ASP A N 1
ATOM 2700 C CA . ASP B 2 273 ? -21.076 69.922 2.378 1.00 100.04 273 ASP A CA 1
ATOM 2701 C C . ASP B 2 273 ? -19.828 70.504 3.035 1.00 110.45 273 ASP A C 1
ATOM 2702 O O . ASP B 2 273 ? -19.885 71.147 4.087 1.00 106.93 273 ASP A O 1
ATOM 2707 N N . GLU B 2 274 ? -18.686 70.275 2.382 1.00 120.92 274 GLU A N 1
ATOM 2708 C CA . GLU B 2 274 ? -17.399 70.705 2.914 1.00 110.20 274 GLU A CA 1
ATOM 2709 C C . GLU B 2 274 ? -17.234 72.219 2.912 1.00 118.89 274 GLU A C 1
ATOM 2710 O O . GLU B 2 274 ? -16.376 72.734 3.636 1.00 117.98 274 GLU A O 1
ATOM 2716 N N . HIS B 2 275 ? -18.022 72.944 2.115 1.00 120.34 275 HIS A N 1
ATOM 2717 C CA . HIS B 2 275 ? -17.969 74.400 2.146 1.00 118.54 275 HIS A CA 1
ATOM 2718 C C . HIS B 2 275 ? -18.810 74.993 3.268 1.00 118.17 275 HIS A C 1
ATOM 2719 O O . HIS B 2 275 ? -18.731 76.203 3.509 1.00 121.92 275 HIS A O 1
ATOM 2726 N N . ASP B 2 276 ? -19.606 74.178 3.952 1.00 111.16 276 ASP A N 1
ATOM 2727 C CA . ASP B 2 276 ? -20.332 74.597 5.140 1.00 111.65 276 ASP A CA 1
ATOM 2728 C C . ASP B 2 276 ? -19.501 74.308 6.386 1.00 101.67 276 ASP A C 1
ATOM 2729 O O . ASP B 2 276 ? -18.641 73.426 6.396 1.00 122.19 276 ASP A O 1
ATOM 2734 N N . LYS B 2 277 ? -19.768 75.068 7.445 1.00 96.67 277 LYS A N 1
ATOM 2735 C CA . LYS B 2 277 ? -19.061 74.920 8.709 1.00 95.56 277 LYS A CA 1
ATOM 2736 C C . LYS B 2 277 ? -20.049 74.585 9.818 1.00 104.47 277 LYS A C 1
ATOM 2737 O O . LYS B 2 277 ? -21.191 75.053 9.817 1.00 110.59 277 LYS A O 1
ATOM 2743 N N . ILE B 2 278 ? -19.598 73.766 10.769 1.00 114.80 278 ILE A N 1
ATOM 2744 C CA . ILE B 2 278 ? -20.483 73.167 11.759 1.00 95.06 278 ILE A CA 1
ATOM 2745 C C . ILE B 2 278 ? -19.813 73.169 13.128 1.00 111.12 278 ILE A C 1
ATOM 2746 O O . ILE B 2 278 ? -18.591 73.041 13.248 1.00 111.42 278 ILE A O 1
ATOM 2751 N N . SER B 2 279 ? -20.634 73.336 14.164 1.00 99.59 279 SER A N 1
ATOM 2752 C CA . SER B 2 279 ? -20.223 73.159 15.549 1.00 112.76 279 SER A CA 1
ATOM 2753 C C . SER B 2 279 ? -21.403 72.587 16.320 1.00 113.36 279 SER A C 1
ATOM 2754 O O . SER B 2 279 ? -22.551 72.962 16.071 1.00 129.61 279 SER A O 1
ATOM 2757 N N . VAL B 2 280 ? -21.123 71.673 17.242 1.00 116.94 280 VAL A N 1
ATOM 2758 C CA . VAL B 2 280 ? -22.154 71.037 18.053 1.00 116.31 280 VAL A CA 1
ATOM 2759 C C . VAL B 2 280 ? -21.822 71.275 19.519 1.00 112.56 280 VAL A C 1
ATOM 2760 O O . VAL B 2 280 ? -20.715 70.957 19.970 1.00 126.17 280 VAL A O 1
ATOM 2764 N N . LEU B 2 281 ? -22.778 71.833 20.257 1.00 96.75 281 LEU A N 1
ATOM 2765 C CA . LEU B 2 281 ? -22.601 72.163 21.662 1.00 117.57 281 LEU A CA 1
ATOM 2766 C C . LEU B 2 281 ? -23.597 71.383 22.511 1.00 143.25 281 LEU A C 1
ATOM 2767 O O . LEU B 2 281 ? -24.633 70.919 22.025 1.00 129.17 281 LEU A O 1
ATOM 2772 N N . THR B 2 282 ? -23.271 71.249 23.797 1.00 152.25 282 THR A N 1
ATOM 2773 C CA . THR B 2 282 ? -24.056 70.419 24.703 1.00 153.51 282 THR A CA 1
ATOM 2774 C C . THR B 2 282 ? -25.117 71.220 25.448 1.00 155.51 282 THR A C 1
ATOM 2775 O O . THR B 2 282 ? -25.653 72.200 24.920 1.00 177.34 282 THR A O 1
ATOM 2779 N N . VAL B 2 283 ? -25.423 70.800 26.680 1.00 163.84 283 VAL A N 1
ATOM 2780 C CA . VAL B 2 283 ? -26.520 71.392 27.443 1.00 156.34 283 VAL A CA 1
ATOM 2781 C C . VAL B 2 283 ? -26.268 72.866 27.722 1.00 164.10 283 VAL A C 1
ATOM 2782 O O . VAL B 2 283 ? -27.216 73.658 27.812 1.00 150.48 283 VAL A O 1
ATOM 2786 N N . ALA B 2 284 ? -24.999 73.257 27.848 1.00 155.11 284 ALA A N 1
ATOM 2787 C CA . ALA B 2 284 ? -24.486 74.570 28.240 1.00 178.35 284 ALA A CA 1
ATOM 2788 C C . ALA B 2 284 ? -24.528 74.763 29.753 1.00 203.68 284 ALA A C 1
ATOM 2789 O O . ALA B 2 284 ? -24.140 75.841 30.227 1.00 223.95 284 ALA A O 1
ATOM 2791 N N . ASP B 2 285 ? -25.000 73.779 30.525 1.00 200.76 285 ASP A N 1
ATOM 2792 C CA . ASP B 2 285 ? -24.677 73.754 31.948 1.00 167.31 285 ASP A CA 1
ATOM 2793 C C . ASP B 2 285 ? -23.170 73.851 32.134 1.00 164.46 285 ASP A C 1
ATOM 2794 O O . ASP B 2 285 ? -22.681 74.582 33.003 1.00 155.62 285 ASP A O 1
ATOM 2799 N N . ALA B 2 286 ? -22.424 73.112 31.318 1.00 168.98 286 ALA A N 1
ATOM 2800 C CA . ALA B 2 286 ? -21.021 73.379 31.034 1.00 173.53 286 ALA A CA 1
ATOM 2801 C C . ALA B 2 286 ? -20.864 73.312 29.523 1.00 178.44 286 ALA A C 1
ATOM 2802 O O . ALA B 2 286 ? -21.200 72.293 28.912 1.00 175.66 286 ALA A O 1
ATOM 2804 N N . VAL B 2 287 ? -20.389 74.399 28.919 1.00 175.85 287 VAL A N 1
ATOM 2805 C CA . VAL B 2 287 ? -20.306 74.482 27.464 1.00 167.64 287 VAL A CA 1
ATOM 2806 C C . VAL B 2 287 ? -19.264 73.499 26.942 1.00 159.12 287 VAL A C 1
ATOM 2807 O O . VAL B 2 287 ? -18.126 73.880 26.642 1.00 162.39 287 VAL A O 1
ATOM 2811 N N . ARG B 2 288 ? -19.649 72.229 26.824 1.00 154.40 288 ARG A N 1
ATOM 2812 C CA . ARG B 2 288 ? -18.763 71.191 26.312 1.00 153.90 288 ARG A CA 1
ATOM 2813 C C . ARG B 2 288 ? -18.850 71.157 24.791 1.00 146.98 288 ARG A C 1
ATOM 2814 O O . ARG B 2 288 ? -19.906 70.837 24.233 1.00 131.75 288 ARG A O 1
ATOM 2822 N N . THR B 2 289 ? -17.747 71.482 24.125 1.00 147.43 289 THR A N 1
ATOM 2823 C CA . THR B 2 289 ? -17.663 71.333 22.683 1.00 129.43 289 THR A CA 1
ATOM 2824 C C . THR B 2 289 ? -17.150 69.934 22.347 1.00 122.98 289 THR A C 1
ATOM 2825 O O . THR B 2 289 ? -16.946 69.091 23.224 1.00 131.57 289 THR A O 1
ATOM 2829 N N . CYS B 2 290 ? -16.940 69.679 21.060 1.00 132.13 290 CYS A N 1
ATOM 2830 C CA . CYS B 2 290 ? -16.365 68.407 20.645 1.00 130.16 290 CYS A CA 1
ATOM 2831 C C . CYS B 2 290 ? -14.894 68.357 21.038 1.00 130.06 290 CYS A C 1
ATOM 2832 O O . CYS B 2 290 ? -14.133 69.290 20.763 1.00 124.74 290 CYS A O 1
ATOM 2835 N N . SER B 2 291 ? -14.495 67.268 21.690 1.00 135.61 291 SER A N 1
ATOM 2836 C CA . SER B 2 291 ? -13.144 67.124 22.212 1.00 135.40 291 SER A CA 1
ATOM 2837 C C . SER B 2 291 ? -12.197 66.424 21.246 1.00 118.83 291 SER A C 1
ATOM 2838 O O . SER B 2 291 ? -11.043 66.173 21.608 1.00 133.81 291 SER A O 1
ATOM 2841 N N . LEU B 2 292 ? -12.646 66.110 20.033 1.00 115.18 292 LEU A N 1
ATOM 2842 C CA . LEU B 2 292 ? -11.818 65.390 19.074 1.00 128.04 292 LEU A CA 1
ATOM 2843 C C . LEU B 2 292 ? -10.844 66.291 18.324 1.00 129.63 292 LEU A C 1
ATOM 2844 O O . LEU B 2 292 ? -10.140 65.803 17.433 1.00 123.36 292 LEU A O 1
ATOM 2849 N N . ASP B 2 293 ? -10.784 67.579 18.655 1.00 124.46 293 ASP A N 1
ATOM 2850 C CA . ASP B 2 293 ? -9.831 68.486 18.032 1.00 127.21 293 ASP A CA 1
ATOM 2851 C C . ASP B 2 293 ? -9.658 69.704 18.927 1.00 127.34 293 ASP A C 1
ATOM 2852 O O . ASP B 2 293 ? -10.572 70.086 19.663 1.00 128.33 293 ASP A O 1
ATOM 2857 N N . GLN B 2 294 ? -8.469 70.305 18.853 1.00 128.22 294 GLN A N 1
ATOM 2858 C CA . GLN B 2 294 ? -8.190 71.496 19.648 1.00 133.14 294 GLN A CA 1
ATOM 2859 C C . GLN B 2 294 ? -8.955 72.704 19.121 1.00 141.99 294 GLN A C 1
ATOM 2860 O O . GLN B 2 294 ? -9.442 73.529 19.905 1.00 144.59 294 GLN A O 1
ATOM 2866 N N . CYS B 2 295 ? -9.082 72.820 17.799 1.00 141.16 295 CYS A N 1
ATOM 2867 C CA . CYS B 2 295 ? -9.733 73.975 17.195 1.00 129.58 295 CYS A CA 1
ATOM 2868 C C . CYS B 2 295 ? -11.251 73.944 17.322 1.00 128.87 295 CYS A C 1
ATOM 2869 O O . CYS B 2 295 ? -11.899 74.950 17.015 1.00 122.34 295 CYS A O 1
ATOM 2872 N N . TYR B 2 296 ? -11.834 72.827 17.766 1.00 137.23 296 TYR A N 1
ATOM 2873 C CA . TYR B 2 296 ? -13.278 72.776 17.963 1.00 130.59 296 TYR A CA 1
ATOM 2874 C C . TYR B 2 296 ? -13.723 73.602 19.163 1.00 133.72 296 TYR A C 1
ATOM 2875 O O . TYR B 2 296 ? -14.917 73.892 19.292 1.00 140.67 296 TYR A O 1
ATOM 2884 N N . LYS B 2 297 ? -12.794 73.983 20.040 1.00 136.29 297 LYS A N 1
ATOM 2885 C CA . LYS B 2 297 ? -13.099 74.840 21.177 1.00 139.15 297 LYS A CA 1
ATOM 2886 C C . LYS B 2 297 ? -13.125 76.319 20.815 1.00 131.70 297 LYS A C 1
ATOM 2887 O O . LYS B 2 297 ? -13.492 77.139 21.664 1.00 119.82 297 LYS A O 1
ATOM 2893 N N . THR B 2 298 ? -12.752 76.677 19.594 1.00 142.59 298 THR A N 1
ATOM 2894 C CA . THR B 2 298 ? -12.609 78.076 19.205 1.00 141.53 298 THR A CA 1
ATOM 2895 C C . THR B 2 298 ? -13.313 78.416 17.899 1.00 128.68 298 THR A C 1
ATOM 2896 O O . THR B 2 298 ? -13.907 79.492 17.792 1.00 142.02 298 THR A O 1
ATOM 2900 N N . TYR B 2 299 ? -13.273 77.528 16.911 1.00 117.05 299 TYR A N 1
ATOM 2901 C CA . TYR B 2 299 ? -13.788 77.808 15.579 1.00 127.20 299 TYR A CA 1
ATOM 2902 C C . TYR B 2 299 ? -14.892 76.823 15.212 1.00 132.99 299 TYR A C 1
ATOM 2903 O O . TYR B 2 299 ? -15.161 75.852 15.924 1.00 125.65 299 TYR A O 1
ATOM 2912 N N . LEU B 2 300 ? -15.535 77.098 14.081 1.00 129.48 300 LEU A N 1
ATOM 2913 C CA . LEU B 2 300 ? -16.433 76.155 13.431 1.00 120.57 300 LEU A CA 1
ATOM 2914 C C . LEU B 2 300 ? -15.666 75.426 12.336 1.00 116.81 300 LEU A C 1
ATOM 2915 O O . LEU B 2 300 ? -14.913 76.043 11.577 1.00 124.79 300 LEU A O 1
ATOM 2920 N N . SER B 2 301 ? -15.856 74.127 12.260 1.00 119.49 301 SER A N 1
ATOM 2921 C CA . SER B 2 301 ? -15.027 73.424 11.296 1.00 121.15 301 SER A CA 1
ATOM 2922 C C . SER B 2 301 ? -15.808 73.118 10.024 1.00 105.83 301 SER A C 1
ATOM 2923 O O . SER B 2 301 ? -17.017 72.873 10.075 1.00 106.68 301 SER A O 1
ATOM 2926 N N . PRO B 2 302 ? -15.134 73.137 8.874 1.00 100.12 302 PRO A N 1
ATOM 2927 C CA . PRO B 2 302 ? -15.787 72.707 7.632 1.00 111.48 302 PRO A CA 1
ATOM 2928 C C . PRO B 2 302 ? -16.359 71.305 7.772 1.00 105.67 302 PRO A C 1
ATOM 2929 O O . PRO B 2 302 ? -15.742 70.418 8.364 1.00 120.35 302 PRO A O 1
ATOM 2933 N N . ALA B 2 303 ? -17.557 71.111 7.221 1.00 114.75 303 ALA A N 1
ATOM 2934 C CA . ALA B 2 303 ? -18.264 69.846 7.372 1.00 112.85 303 ALA A CA 1
ATOM 2935 C C . ALA B 2 303 ? -17.656 68.753 6.503 1.00 112.10 303 ALA A C 1
ATOM 2936 O O . ALA B 2 303 ? -18.342 68.168 5.659 1.00 109.29 303 ALA A O 1
ATOM 2938 N N . THR B 2 304 ? -16.372 68.474 6.700 1.00 112.10 304 THR A N 1
ATOM 2939 C CA . THR B 2 304 ? -15.743 67.343 6.042 1.00 110.46 304 THR A CA 1
ATOM 2940 C C . THR B 2 304 ? -16.221 66.040 6.679 1.00 112.26 304 THR A C 1
ATOM 2941 O O . THR B 2 304 ? -16.808 66.025 7.765 1.00 117.35 304 THR A O 1
ATOM 2945 N N . SER B 2 305 ? -15.965 64.930 5.983 1.00 119.28 305 SER A N 1
ATOM 2946 C CA . SER B 2 305 ? -16.317 63.624 6.533 1.00 132.63 305 SER A CA 1
ATOM 2947 C C . SER B 2 305 ? -15.593 63.362 7.848 1.00 124.68 305 SER A C 1
ATOM 2948 O O . SER B 2 305 ? -16.105 62.631 8.704 1.00 109.10 305 SER A O 1
ATOM 2951 N N . GLU B 2 306 ? -14.410 63.952 8.027 1.00 128.86 306 GLU A N 1
ATOM 2952 C CA . GLU B 2 306 ? -13.702 63.838 9.297 1.00 117.10 306 GLU A CA 1
ATOM 2953 C C . GLU B 2 306 ? -14.464 64.547 10.410 1.00 114.83 306 GLU A C 1
ATOM 2954 O O . GLU B 2 306 ? -14.699 63.973 11.480 1.00 106.59 306 GLU A O 1
ATOM 2960 N N . THR B 2 307 ? -14.860 65.800 10.172 1.00 117.38 307 THR A N 1
ATOM 2961 C CA . THR B 2 307 ? -15.604 66.547 11.181 1.00 108.86 307 THR A CA 1
ATOM 2962 C C . THR B 2 307 ? -16.984 65.942 11.410 1.00 104.52 307 THR A C 1
ATOM 2963 O O . THR B 2 307 ? -17.472 65.910 12.546 1.00 88.21 307 THR A O 1
ATOM 2967 N N . LYS B 2 308 ? -17.625 65.451 10.346 1.00 102.43 308 LYS A N 1
ATOM 2968 C CA . LYS B 2 308 ? -18.927 64.807 10.495 1.00 113.45 308 LYS A CA 1
ATOM 2969 C C . LYS B 2 308 ? -18.839 63.602 11.423 1.00 120.42 308 LYS A C 1
ATOM 2970 O O . LYS B 2 308 ? -19.609 63.485 12.384 1.00 100.50 308 LYS A O 1
ATOM 2976 N N . ARG B 2 309 ? -17.898 62.695 11.150 1.00 126.72 309 ARG A N 1
ATOM 2977 C CA . ARG B 2 309 ? -17.749 61.503 11.979 1.00 112.90 309 ARG A CA 1
ATOM 2978 C C . ARG B 2 309 ? -17.361 61.859 13.409 1.00 105.73 309 ARG A C 1
ATOM 2979 O O . ARG B 2 309 ? -17.791 61.186 14.353 1.00 117.36 309 ARG A O 1
ATOM 2987 N N . LYS B 2 310 ? -16.561 62.911 13.592 1.00 97.76 310 LYS A N 1
ATOM 2988 C CA . LYS B 2 310 ? -16.184 63.324 14.941 1.00 109.13 310 LYS A CA 1
ATOM 2989 C C . LYS B 2 310 ? -17.366 63.937 15.683 1.00 118.86 310 LYS A C 1
ATOM 2990 O O . LYS B 2 310 ? -17.571 63.661 16.870 1.00 109.85 310 LYS A O 1
ATOM 2996 N N . MET B 2 311 ? -18.154 64.771 15.001 1.00 121.11 311 MET A N 1
ATOM 2997 C CA . MET B 2 311 ? -19.299 65.400 15.652 1.00 128.18 311 MET A CA 1
ATOM 2998 C C . MET B 2 311 ? -20.430 64.403 15.874 1.00 131.73 311 MET A C 1
ATOM 2999 O O . MET B 2 311 ? -21.136 64.474 16.886 1.00 128.78 311 MET A O 1
ATOM 3004 N N . SER B 2 312 ? -20.616 63.464 14.941 1.00 131.38 312 SER A N 1
ATOM 3005 C CA . SER B 2 312 ? -21.722 62.515 15.055 1.00 136.35 312 SER A CA 1
ATOM 3006 C C . SER B 2 312 ? -21.540 61.588 16.251 1.00 136.06 312 SER A C 1
ATOM 3007 O O . SER B 2 312 ? -22.498 61.322 16.987 1.00 132.14 312 SER A O 1
ATOM 3010 N N . THR B 2 313 ? -20.322 61.080 16.459 1.00 129.58 313 THR A N 1
ATOM 3011 C CA . THR B 2 313 ? -20.067 60.255 17.635 1.00 138.78 313 THR A CA 1
ATOM 3012 C C . THR B 2 313 ? -20.171 61.069 18.918 1.00 128.23 313 THR A C 1
ATOM 3013 O O . THR B 2 313 ? -20.602 60.545 19.951 1.00 123.01 313 THR A O 1
ATOM 3017 N N . PHE B 2 314 ? -19.787 62.347 18.871 1.00 127.72 314 PHE A N 1
ATOM 3018 C CA . PHE B 2 314 ? -19.950 63.222 20.025 1.00 122.29 314 PHE A CA 1
ATOM 3019 C C . PHE B 2 314 ? -21.416 63.500 20.332 1.00 127.93 314 PHE A C 1
ATOM 3020 O O . PHE B 2 314 ? -21.746 63.836 21.475 1.00 131.93 314 PHE A O 1
ATOM 3028 N N . VAL B 2 315 ? -22.301 63.361 19.342 1.00 126.68 315 VAL A N 1
ATOM 3029 C CA . VAL B 2 315 ? -23.728 63.542 19.589 1.00 138.30 315 VAL A CA 1
ATOM 3030 C C . VAL B 2 315 ? -24.297 62.346 20.343 1.00 132.18 315 VAL A C 1
ATOM 3031 O O . VAL B 2 315 ? -25.063 62.505 21.300 1.00 131.60 315 VAL A O 1
ATOM 3035 N N . SER B 2 316 ? -23.924 61.131 19.932 1.00 126.89 316 SER A N 1
ATOM 3036 C CA . SER B 2 316 ? -24.447 59.922 20.557 1.00 128.21 316 SER A CA 1
ATOM 3037 C C . SER B 2 316 ? -23.944 59.720 21.981 1.00 134.83 316 SER A C 1
ATOM 3038 O O . SER B 2 316 ? -24.513 58.895 22.705 1.00 134.94 316 SER A O 1
ATOM 3041 N N . SER B 2 317 ? -22.906 60.441 22.398 1.00 134.22 317 SER A N 1
ATOM 3042 C CA . SER B 2 317 ? -22.369 60.325 23.749 1.00 118.52 317 SER A CA 1
ATOM 3043 C C . SER B 2 317 ? -23.123 61.177 24.761 1.00 129.62 317 SER A C 1
ATOM 3044 O O . SER B 2 317 ? -22.700 61.257 25.920 1.00 127.78 317 SER A O 1
ATOM 3047 N N . VAL B 2 318 ? -24.219 61.807 24.356 1.00 132.83 318 VAL A N 1
ATOM 3048 C CA . VAL B 2 318 ? -24.969 62.710 25.220 1.00 143.71 318 VAL A CA 1
ATOM 3049 C C . VAL B 2 318 ? -26.013 61.914 25.991 1.00 149.63 318 VAL A C 1
ATOM 3050 O O . VAL B 2 318 ? -26.784 61.145 25.403 1.00 149.15 318 VAL A O 1
ATOM 3054 N N . LYS B 2 319 ? -26.035 62.097 27.303 1.00 144.59 319 LYS A N 1
ATOM 3055 C CA . LYS B 2 319 ? -27.003 61.493 28.203 1.00 143.33 319 LYS A CA 1
ATOM 3056 C C . LYS B 2 319 ? -27.620 62.585 29.063 1.00 142.15 319 LYS A C 1
ATOM 3057 O O . LYS B 2 319 ? -27.033 63.660 29.225 1.00 146.11 319 LYS A O 1
ATOM 3063 N N . PRO B 2 320 ? -28.812 62.347 29.616 1.00 143.92 320 PRO A N 1
ATOM 3064 C CA . PRO B 2 320 ? -29.507 63.408 30.357 1.00 132.84 320 PRO A CA 1
ATOM 3065 C C . PRO B 2 320 ? -28.712 63.914 31.554 1.00 138.65 320 PRO A C 1
ATOM 3066 O O . PRO B 2 320 ? -27.779 63.273 32.043 1.00 145.48 320 PRO A O 1
ATOM 3070 N N . SER B 2 321 ? -29.107 65.097 32.021 1.00 128.32 321 SER A N 1
ATOM 3071 C CA . SER B 2 321 ? -28.521 65.732 33.192 1.00 137.43 321 SER A CA 1
ATOM 3072 C C . SER B 2 321 ? -29.621 66.459 33.950 1.00 146.52 321 SER A C 1
ATOM 3073 O O . SER B 2 321 ? -30.531 67.026 33.341 1.00 156.45 321 SER A O 1
ATOM 3076 N N . ASP B 2 322 ? -29.536 66.436 35.277 1.00 146.64 322 ASP A N 1
ATOM 3077 C CA . ASP B 2 322 ? -30.557 67.040 36.123 1.00 161.89 322 ASP A CA 1
ATOM 3078 C C . ASP B 2 322 ? -30.282 68.502 36.447 1.00 170.20 322 ASP A C 1
ATOM 3079 O O . ASP B 2 322 ? -31.099 69.134 37.125 1.00 160.01 322 ASP A O 1
ATOM 3084 N N . SER B 2 323 ? -29.165 69.053 35.986 1.00 160.41 323 SER A N 1
ATOM 3085 C CA . SER B 2 323 ? -28.873 70.453 36.250 1.00 173.08 323 SER A CA 1
ATOM 3086 C C . SER B 2 323 ? -29.752 71.344 35.374 1.00 182.21 323 SER A C 1
ATOM 3087 O O . SER B 2 323 ? -29.996 71.021 34.207 1.00 179.09 323 SER A O 1
ATOM 3090 N N . PRO B 2 324 ? -30.251 72.459 35.909 1.00 173.25 324 PRO A N 1
ATOM 3091 C CA . PRO B 2 324 ? -31.042 73.378 35.082 1.00 168.10 324 PRO A CA 1
ATOM 3092 C C . PRO B 2 324 ? -30.215 73.924 33.929 1.00 171.45 324 PRO A C 1
ATOM 3093 O O . PRO B 2 324 ? -29.043 74.274 34.090 1.00 178.90 324 PRO A O 1
ATOM 3097 N N . THR B 2 325 ? -30.838 73.989 32.755 1.00 170.02 325 THR A N 1
ATOM 3098 C CA . THR B 2 325 ? -30.125 74.393 31.551 1.00 154.61 325 THR A CA 1
ATOM 3099 C C . THR B 2 325 ? -29.728 75.862 31.628 1.00 152.29 325 THR A C 1
ATOM 3100 O O . THR B 2 325 ? -30.562 76.731 31.905 1.00 154.70 325 THR A O 1
ATOM 3104 N N . GLN B 2 326 ? -28.447 76.135 31.383 1.00 147.61 326 GLN A N 1
ATOM 3105 C CA . GLN B 2 326 ? -27.926 77.500 31.327 1.00 151.50 326 GLN A CA 1
ATOM 3106 C C . GLN B 2 326 ? -27.901 77.926 29.862 1.00 146.59 326 GLN A C 1
ATOM 3107 O O . GLN B 2 326 ? -26.870 77.894 29.191 1.00 155.66 326 GLN A O 1
ATOM 3113 N N . HIS B 2 327 ? -29.071 78.336 29.364 1.00 153.66 327 HIS A N 1
ATOM 3114 C CA . HIS B 2 327 ? -29.205 78.639 27.941 1.00 145.33 327 HIS A CA 1
ATOM 3115 C C . HIS B 2 327 ? -28.350 79.831 27.538 1.00 139.46 327 HIS A C 1
ATOM 3116 O O . HIS B 2 327 ? -27.788 79.856 26.437 1.00 140.22 327 HIS A O 1
ATOM 3123 N N . ALA B 2 328 ? -28.248 80.835 28.414 1.00 119.85 328 ALA A N 1
ATOM 3124 C CA . ALA B 2 328 ? -27.538 82.060 28.061 1.00 128.18 328 ALA A CA 1
ATOM 3125 C C . ALA B 2 328 ? -26.080 81.781 27.716 1.00 144.73 328 ALA A C 1
ATOM 3126 O O . ALA B 2 328 ? -25.512 82.426 26.828 1.00 147.65 328 ALA A O 1
ATOM 3128 N N . VAL B 2 329 ? -25.461 80.817 28.400 1.00 143.30 329 VAL A N 1
ATOM 3129 C CA . VAL B 2 329 ? -24.062 80.508 28.127 1.00 135.80 329 VAL A CA 1
ATOM 3130 C C . VAL B 2 329 ? -23.920 79.768 26.803 1.00 139.67 329 VAL A C 1
ATOM 3131 O O . VAL B 2 329 ? -22.914 79.927 26.099 1.00 144.13 329 VAL A O 1
ATOM 3135 N N . GLY B 2 330 ? -24.915 78.960 26.434 1.00 137.22 330 GLY A N 1
ATOM 3136 C CA . GLY B 2 330 ? -24.823 78.215 25.188 1.00 142.34 330 GLY A CA 1
ATOM 3137 C C . GLY B 2 330 ? -24.942 79.105 23.967 1.00 140.44 330 GLY A C 1
ATOM 3138 O O . GLY B 2 330 ? -24.168 78.979 23.014 1.00 127.90 330 GLY A O 1
ATOM 3139 N N . PHE B 2 331 ? -25.920 80.013 23.975 1.00 135.95 331 PHE A N 1
ATOM 3140 C CA . PHE B 2 331 ? -26.050 80.952 22.868 1.00 139.17 331 PHE A CA 1
ATOM 3141 C C . PHE B 2 331 ? -24.862 81.903 22.820 1.00 136.70 331 PHE A C 1
ATOM 3142 O O . PHE B 2 331 ? -24.379 82.243 21.734 1.00 130.47 331 PHE A O 1
ATOM 3150 N N . HIS B 2 332 ? -24.368 82.329 23.986 1.00 122.41 332 HIS A N 1
ATOM 3151 C CA . HIS B 2 332 ? -23.179 83.174 24.021 1.00 130.04 332 HIS A CA 1
ATOM 3152 C C . HIS B 2 332 ? -21.994 82.465 23.380 1.00 143.34 332 HIS A C 1
ATOM 3153 O O . HIS B 2 332 ? -21.291 83.043 22.543 1.00 141.00 332 HIS A O 1
ATOM 3160 N N . ARG B 2 333 ? -21.773 81.199 23.746 1.00 136.21 333 ARG A N 1
ATOM 3161 C CA . ARG B 2 333 ? -20.662 80.439 23.180 1.00 118.56 333 ARG A CA 1
ATOM 3162 C C . ARG B 2 333 ? -20.792 80.328 21.667 1.00 128.66 333 ARG A C 1
ATOM 3163 O O . ARG B 2 333 ? -19.813 80.511 20.933 1.00 129.46 333 ARG A O 1
ATOM 3171 N N . ALA B 2 334 ? -22.001 80.029 21.183 1.00 126.92 334 ALA A N 1
ATOM 3172 C CA . ALA B 2 334 ? -22.221 79.919 19.745 1.00 122.03 334 ALA A CA 1
ATOM 3173 C C . ALA B 2 334 ? -21.859 81.214 19.031 1.00 122.14 334 ALA A C 1
ATOM 3174 O O . ALA B 2 334 ? -21.287 81.188 17.935 1.00 130.26 334 ALA A O 1
ATOM 3176 N N . PHE B 2 335 ? -22.177 82.359 19.640 1.00 117.89 335 PHE A N 1
ATOM 3177 C CA . PHE B 2 335 ? -21.789 83.637 19.053 1.00 125.07 335 PHE A CA 1
ATOM 3178 C C . PHE B 2 335 ? -20.274 83.806 19.061 1.00 135.74 335 PHE A C 1
ATOM 3179 O O . PHE B 2 335 ? -19.679 84.188 18.047 1.00 129.63 335 PHE A O 1
ATOM 3187 N N . GLN B 2 336 ? -19.633 83.518 20.200 1.00 138.03 336 GLN A N 1
ATOM 3188 C CA . GLN B 2 336 ? -18.177 83.620 20.283 1.00 129.63 336 GLN A CA 1
ATOM 3189 C C . GLN B 2 336 ? -17.508 82.774 19.210 1.00 127.46 336 GLN A C 1
ATOM 3190 O O . GLN B 2 336 ? -16.497 83.180 18.624 1.00 128.16 336 GLN A O 1
ATOM 3196 N N . LEU B 2 337 ? -18.061 81.590 18.939 1.00 123.84 337 LEU A N 1
ATOM 3197 C CA . LEU B 2 337 ? -17.556 80.763 17.850 1.00 127.29 337 LEU A CA 1
ATOM 3198 C C . LEU B 2 337 ? -17.777 81.444 16.506 1.00 124.65 337 LEU A C 1
ATOM 3199 O O . LEU B 2 337 ? -16.840 81.603 15.716 1.00 124.90 337 LEU A O 1
ATOM 3204 N N . ILE B 2 338 ? -19.018 81.861 16.235 1.00 127.79 338 ILE A N 1
ATOM 3205 C CA . ILE B 2 338 ? -19.337 82.498 14.959 1.00 125.50 338 ILE A CA 1
ATOM 3206 C C . ILE B 2 338 ? -18.519 83.770 14.776 1.00 131.02 338 ILE A C 1
ATOM 3207 O O . ILE B 2 338 ? -18.047 84.069 13.671 1.00 123.74 338 ILE A O 1
ATOM 3212 N N . ARG B 2 339 ? -18.326 84.530 15.857 1.00 125.08 339 ARG A N 1
ATOM 3213 C CA . ARG B 2 339 ? -17.520 85.744 15.776 1.00 132.36 339 ARG A CA 1
ATOM 3214 C C . ARG B 2 339 ? -16.078 85.421 15.399 1.00 144.81 339 ARG A C 1
ATOM 3215 O O . ARG B 2 339 ? -15.542 85.960 14.424 1.00 142.30 339 ARG A O 1
ATOM 3223 N N . SER B 2 340 ? -15.434 84.537 16.162 1.00 146.05 340 SER A N 1
ATOM 3224 C CA . SER B 2 340 ? -14.067 84.107 15.867 1.00 138.43 340 SER A CA 1
ATOM 3225 C C . SER B 2 340 ? -14.135 82.950 14.874 1.00 135.68 340 SER A C 1
ATOM 3226 O O . SER B 2 340 ? -14.080 81.773 15.229 1.00 168.23 340 SER A O 1
ATOM 3229 N N . THR B 2 341 ? -14.301 83.309 13.593 1.00 131.72 341 THR A N 1
ATOM 3230 C CA . THR B 2 341 ? -14.270 82.335 12.505 1.00 142.03 341 THR A CA 1
ATOM 3231 C C . THR B 2 341 ? -13.860 83.001 11.197 1.00 168.25 341 THR A C 1
ATOM 3232 O O . THR B 2 341 ? -14.354 82.621 10.128 1.00 167.61 341 THR A O 1
ATOM 3236 N N . SER B 2 342 ? -12.979 84.004 11.269 1.00 168.66 342 SER A N 1
ATOM 3237 C CA . SER B 2 342 ? -12.620 84.874 10.151 1.00 192.26 342 SER A CA 1
ATOM 3238 C C . SER B 2 342 ? -13.833 85.669 9.673 1.00 215.68 342 SER A C 1
ATOM 3239 O O . SER B 2 342 ? -14.973 85.333 10.009 1.00 216.02 342 SER A O 1
ATOM 3242 N N . ASN B 2 343 ? -13.601 86.738 8.910 1.00 224.43 343 ASN A N 1
ATOM 3243 C CA . ASN B 2 343 ? -14.707 87.508 8.350 1.00 221.04 343 ASN A CA 1
ATOM 3244 C C . ASN B 2 343 ? -15.526 86.612 7.430 1.00 229.57 343 ASN A C 1
ATOM 3245 O O . ASN B 2 343 ? -15.090 86.297 6.317 1.00 234.64 343 ASN A O 1
ATOM 3250 N N . SER B 2 344 ? -16.702 86.185 7.899 1.00 223.48 344 SER A N 1
ATOM 3251 C CA . SER B 2 344 ? -17.513 85.198 7.194 1.00 204.20 344 SER A CA 1
ATOM 3252 C C . SER B 2 344 ? -16.658 83.983 6.848 1.00 205.75 344 SER A C 1
ATOM 3253 O O . SER B 2 344 ? -16.152 83.300 7.745 1.00 191.45 344 SER A O 1
ATOM 3256 N N . THR B 2 345 ? -16.484 83.709 5.556 1.00 216.81 345 THR A N 1
ATOM 3257 C CA . THR B 2 345 ? -15.523 82.720 5.086 1.00 202.38 345 THR A CA 1
ATOM 3258 C C . THR B 2 345 ? -14.411 83.329 4.243 1.00 212.91 345 THR A C 1
ATOM 3259 O O . THR B 2 345 ? -13.561 82.586 3.741 1.00 207.66 345 THR A O 1
ATOM 3263 N N . ARG B 2 346 ? -14.389 84.659 4.089 1.00 229.57 346 ARG A N 1
ATOM 3264 C CA . ARG B 2 346 ? -13.511 85.340 3.132 1.00 219.06 346 ARG A CA 1
ATOM 3265 C C . ARG B 2 346 ? -13.650 84.723 1.742 1.00 212.45 346 ARG A C 1
ATOM 3266 O O . ARG B 2 346 ? -12.678 84.588 0.996 1.00 199.33 346 ARG A O 1
ATOM 3274 N N . PHE B 2 347 ? -14.882 84.358 1.389 1.00 205.22 347 PHE A N 1
ATOM 3275 C CA . PHE B 2 347 ? -15.132 83.540 0.203 1.00 207.92 347 PHE A CA 1
ATOM 3276 C C . PHE B 2 347 ? -16.474 83.971 -0.390 1.00 219.19 347 PHE A C 1
ATOM 3277 O O . PHE B 2 347 ? -17.531 83.616 0.140 1.00 218.62 347 PHE A O 1
ATOM 3285 N N . GLN B 2 348 ? -16.410 84.769 -1.464 1.00 221.06 348 GLN A N 1
ATOM 3286 C CA . GLN B 2 348 ? -17.549 85.252 -2.248 1.00 196.62 348 GLN A CA 1
ATOM 3287 C C . GLN B 2 348 ? -18.813 85.491 -1.428 1.00 189.02 348 GLN A C 1
ATOM 3288 O O . GLN B 2 348 ? -19.914 85.154 -1.878 1.00 183.27 348 GLN A O 1
ATOM 3294 N N . ALA B 2 349 ? -18.664 86.083 -0.240 1.00 183.96 349 ALA A N 1
ATOM 3295 C CA . ALA B 2 349 ? -19.769 86.268 0.694 1.00 177.39 349 ALA A CA 1
ATOM 3296 C C . ALA B 2 349 ? -20.552 84.973 0.868 1.00 190.27 349 ALA A C 1
ATOM 3297 O O . ALA B 2 349 ? -20.004 83.977 1.353 1.00 200.09 349 ALA A O 1
ATOM 3299 N N . ASN B 2 350 ? -21.827 84.982 0.463 1.00 174.50 350 ASN A N 1
ATOM 3300 C CA . ASN B 2 350 ? -22.704 83.814 0.510 1.00 173.21 350 ASN A CA 1
ATOM 3301 C C . ASN B 2 350 ? -22.546 83.041 1.813 1.00 169.87 350 ASN A C 1
ATOM 3302 O O . ASN B 2 350 ? -22.521 81.805 1.813 1.00 162.87 350 ASN A O 1
ATOM 3307 N N . THR B 2 351 ? -22.424 83.761 2.924 1.00 162.54 351 THR A N 1
ATOM 3308 C CA . THR B 2 351 ? -22.153 83.171 4.231 1.00 143.30 351 THR A CA 1
ATOM 3309 C C . THR B 2 351 ? -23.343 83.471 5.135 1.00 124.67 351 THR A C 1
ATOM 3310 O O . THR B 2 351 ? -23.451 84.571 5.687 1.00 127.33 351 THR A O 1
ATOM 3314 N N . ASP B 2 352 ? -24.231 82.494 5.282 1.00 114.34 352 ASP A N 1
ATOM 3315 C CA . ASP B 2 352 ? -25.440 82.630 6.086 1.00 119.04 352 ASP A CA 1
ATOM 3316 C C . ASP B 2 352 ? -25.244 81.857 7.386 1.00 134.12 352 ASP A C 1
ATOM 3317 O O . ASP B 2 352 ? -25.130 80.627 7.372 1.00 121.18 352 ASP A O 1
ATOM 3322 N N . MET B 2 353 ? -25.204 82.577 8.503 1.00 139.47 353 MET A N 1
ATOM 3323 C CA . MET B 2 353 ? -25.023 81.967 9.813 1.00 112.79 353 MET A CA 1
ATOM 3324 C C . MET B 2 353 ? -26.373 81.604 10.419 1.00 115.12 353 MET A C 1
ATOM 3325 O O . MET B 2 353 ? -27.320 82.394 10.373 1.00 130.72 353 MET A O 1
ATOM 3330 N N . VAL B 2 354 ? -26.450 80.407 10.996 1.00 122.39 354 VAL A N 1
ATOM 3331 C CA . VAL B 2 354 ? -27.678 79.889 11.590 1.00 109.37 354 VAL A CA 1
ATOM 3332 C C . VAL B 2 354 ? -27.323 79.123 12.858 1.00 119.50 354 VAL A C 1
ATOM 3333 O O . VAL B 2 354 ? -26.320 78.401 12.901 1.00 115.62 354 VAL A O 1
ATOM 3337 N N . ILE B 2 355 ? -28.141 79.291 13.895 1.00 114.99 355 ILE A N 1
ATOM 3338 C CA . ILE B 2 355 ? -27.979 78.592 15.166 1.00 106.79 355 ILE A CA 1
ATOM 3339 C C . ILE B 2 355 ? -29.241 77.776 15.411 1.00 106.79 355 ILE A C 1
ATOM 3340 O O . ILE B 2 355 ? -30.316 78.342 15.650 1.00 128.28 355 ILE A O 1
ATOM 3345 N N . ILE B 2 356 ? -29.114 76.453 15.361 1.00 109.66 356 ILE A N 1
ATOM 3346 C CA . ILE B 2 356 ? -30.221 75.551 15.655 1.00 114.11 356 ILE A CA 1
ATOM 3347 C C . ILE B 2 356 ? -30.189 75.197 17.135 1.00 117.76 356 ILE A C 1
ATOM 3348 O O . ILE B 2 356 ? -29.114 75.040 17.728 1.00 123.95 356 ILE A O 1
ATOM 3353 N N . TYR B 2 357 ? -31.370 75.074 17.740 1.00 125.59 357 TYR A N 1
ATOM 3354 C CA . TYR B 2 357 ? -31.492 74.776 19.161 1.00 123.95 357 TYR A CA 1
ATOM 3355 C C . TYR B 2 357 ? -32.568 73.722 19.378 1.00 123.95 357 TYR A C 1
ATOM 3356 O O . TYR B 2 357 ? -33.667 73.830 18.827 1.00 119.89 357 TYR A O 1
ATOM 3365 N N . LEU B 2 358 ? -32.247 72.711 20.185 1.00 140.43 358 LEU A N 1
ATOM 3366 C CA . LEU B 2 358 ? -33.146 71.602 20.486 1.00 136.22 358 LEU A CA 1
ATOM 3367 C C . LEU B 2 358 ? -33.319 71.513 21.995 1.00 140.36 358 LEU A C 1
ATOM 3368 O O . LEU B 2 358 ? -32.357 71.223 22.714 1.00 138.51 358 LEU A O 1
ATOM 3373 N N . SER B 2 359 ? -34.537 71.751 22.472 1.00 136.59 359 SER A N 1
ATOM 3374 C CA . SER B 2 359 ? -34.797 71.754 23.909 1.00 127.94 359 SER A CA 1
ATOM 3375 C C . SER B 2 359 ? -36.281 71.472 24.141 1.00 135.42 359 SER A C 1
ATOM 3376 O O . SER B 2 359 ? -36.974 70.969 23.251 1.00 125.92 359 SER A O 1
ATOM 3379 N N . ALA B 2 360 ? -36.760 71.797 25.343 1.00 140.67 360 ALA A N 1
ATOM 3380 C CA . ALA B 2 360 ? -38.154 71.588 25.712 1.00 140.89 360 ALA A CA 1
ATOM 3381 C C . ALA B 2 360 ? -38.535 72.477 26.888 1.00 141.01 360 ALA A C 1
ATOM 3382 O O . ALA B 2 360 ? -38.159 73.654 26.933 1.00 135.55 360 ALA A O 1
ATOM 3384 N N . GLY B 2 361 ? -39.270 71.921 27.848 1.00 155.76 361 GLY A N 1
ATOM 3385 C CA . GLY B 2 361 ? -39.737 72.684 28.988 1.00 167.16 361 GLY A CA 1
ATOM 3386 C C . GLY B 2 361 ? -38.745 72.766 30.129 1.00 156.84 361 GLY A C 1
ATOM 3387 O O . GLY B 2 361 ? -38.738 71.911 31.019 1.00 145.34 361 GLY A O 1
ATOM 3388 N N . ILE B 2 362 ? -37.903 73.794 30.114 1.00 157.89 362 ILE A N 1
ATOM 3389 C CA . ILE B 2 362 ? -36.924 73.998 31.177 1.00 160.20 362 ILE A CA 1
ATOM 3390 C C . ILE B 2 362 ? -37.506 74.834 32.310 1.00 178.92 362 ILE A C 1
ATOM 3391 O O . ILE B 2 362 ? -37.437 74.444 33.478 1.00 189.86 362 ILE A O 1
ATOM 3396 N N . THR B 2 363 ? -38.079 75.992 31.973 1.00 164.36 363 THR A N 1
ATOM 3397 C CA . THR B 2 363 ? -38.697 76.905 32.927 1.00 176.35 363 THR A CA 1
ATOM 3398 C C . THR B 2 363 ? -37.736 77.286 34.048 1.00 186.49 363 THR A C 1
ATOM 3399 O O . THR B 2 363 ? -36.935 78.214 33.884 1.00 193.54 363 THR A O 1
ATOM 3403 N N . SER B 2 364 ? -37.821 76.556 35.171 1.00 181.66 364 SER A N 1
ATOM 3404 C CA . SER B 2 364 ? -37.106 76.742 36.439 1.00 186.63 364 SER A CA 1
ATOM 3405 C C . SER B 2 364 ? -37.933 77.587 37.403 1.00 194.84 364 SER A C 1
ATOM 3406 O O . SER B 2 364 ? -37.425 78.034 38.436 1.00 199.31 364 SER A O 1
ATOM 3409 N N . LYS B 2 365 ? -39.208 77.804 37.071 1.00 195.07 365 LYS A N 1
ATOM 3410 C CA . LYS B 2 365 ? -40.177 78.429 37.966 1.00 200.57 365 LYS A CA 1
ATOM 3411 C C . LYS B 2 365 ? -39.723 79.792 38.478 1.00 208.85 365 LYS A C 1
ATOM 3412 O O . LYS B 2 365 ? -39.977 80.824 37.849 1.00 212.53 365 LYS A O 1
ATOM 3418 N N . ASP B 2 366 ? -39.055 79.781 39.636 1.00 210.02 366 ASP A N 1
ATOM 3419 C CA . ASP B 2 366 ? -38.705 81.008 40.347 1.00 207.46 366 ASP A CA 1
ATOM 3420 C C . ASP B 2 366 ? -37.894 81.953 39.473 1.00 210.78 366 ASP A C 1
ATOM 3421 O O . ASP B 2 366 ? -38.174 83.155 39.408 1.00 193.59 366 ASP A O 1
ATOM 3426 N N . SER B 2 367 ? -36.881 81.420 38.788 1.00 212.68 367 SER A N 1
ATOM 3427 C CA . SER B 2 367 ? -36.028 82.202 37.905 1.00 200.45 367 SER A CA 1
ATOM 3428 C C . SER B 2 367 ? -36.310 81.919 36.435 1.00 195.13 367 SER A C 1
ATOM 3429 O O . SER B 2 367 ? -35.465 82.204 35.581 1.00 194.86 367 SER A O 1
ATOM 3432 N N . SER B 2 368 ? -37.481 81.350 36.131 1.00 197.13 368 SER A N 1
ATOM 3433 C CA . SER B 2 368 ? -37.854 81.075 34.746 1.00 189.53 368 SER A CA 1
ATOM 3434 C C . SER B 2 368 ? -37.729 82.322 33.883 1.00 185.00 368 SER A C 1
ATOM 3435 O O . SER B 2 368 ? -37.039 82.316 32.858 1.00 186.27 368 SER A O 1
ATOM 3438 N N . GLU B 2 369 ? -38.386 83.408 34.294 1.00 184.40 369 GLU A N 1
ATOM 3439 C CA . GLU B 2 369 ? -38.298 84.656 33.543 1.00 168.43 369 GLU A CA 1
ATOM 3440 C C . GLU B 2 369 ? -36.863 85.168 33.487 1.00 173.02 369 GLU A C 1
ATOM 3441 O O . GLU B 2 369 ? -36.413 85.662 32.445 1.00 175.81 369 GLU A O 1
ATOM 3447 N N . GLU B 2 370 ? -36.129 85.053 34.597 1.00 181.79 370 GLU A N 1
ATOM 3448 C CA . GLU B 2 370 ? -34.721 85.437 34.601 1.00 176.43 370 GLU A CA 1
ATOM 3449 C C . GLU B 2 370 ? -33.926 84.621 33.590 1.00 172.14 370 GLU A C 1
ATOM 3450 O O . GLU B 2 370 ? -33.082 85.165 32.867 1.00 162.87 370 GLU A O 1
ATOM 3456 N N . ASP B 2 371 ? -34.183 83.312 33.523 1.00 180.20 371 ASP A N 1
ATOM 3457 C CA . ASP B 2 371 ? -33.529 82.485 32.514 1.00 175.62 371 ASP A CA 1
ATOM 3458 C C . ASP B 2 371 ? -33.906 82.939 31.111 1.00 163.01 371 ASP A C 1
ATOM 3459 O O . ASP B 2 371 ? -33.053 82.996 30.218 1.00 146.49 371 ASP A O 1
ATOM 3464 N N . LYS B 2 372 ? -35.181 83.271 30.899 1.00 156.60 372 LYS A N 1
ATOM 3465 C CA . LYS B 2 372 ? -35.605 83.784 29.602 1.00 134.89 372 LYS A CA 1
ATOM 3466 C C . LYS B 2 372 ? -35.028 85.167 29.332 1.00 141.75 372 LYS A C 1
ATOM 3467 O O . LYS B 2 372 ? -34.781 85.520 28.173 1.00 151.62 372 LYS A O 1
ATOM 3473 N N . LYS B 2 373 ? -34.798 85.956 30.384 1.00 142.69 373 LYS A N 1
ATOM 3474 C CA . LYS B 2 373 ? -34.277 87.308 30.217 1.00 145.96 373 LYS A CA 1
ATOM 3475 C C . LYS B 2 373 ? -32.787 87.304 29.889 1.00 152.12 373 LYS A C 1
ATOM 3476 O O . LYS B 2 373 ? -32.321 88.137 29.104 1.00 147.67 373 LYS A O 1
ATOM 3482 N N . ALA B 2 374 ? -32.028 86.373 30.474 1.00 153.72 374 ALA A N 1
ATOM 3483 C CA . ALA B 2 374 ? -30.585 86.349 30.259 1.00 143.22 374 ALA A CA 1
ATOM 3484 C C . ALA B 2 374 ? -30.229 85.927 28.839 1.00 151.05 374 ALA A C 1
ATOM 3485 O O . ALA B 2 374 ? -29.245 86.421 28.276 1.00 150.74 374 ALA A O 1
ATOM 3487 N N . THR B 2 375 ? -31.010 85.023 28.246 1.00 148.56 375 THR A N 1
ATOM 3488 C CA . THR B 2 375 ? -30.706 84.553 26.898 1.00 145.38 375 THR A CA 1
ATOM 3489 C C . THR B 2 375 ? -30.959 85.645 25.867 1.00 150.80 375 THR A C 1
ATOM 3490 O O . THR B 2 375 ? -30.064 86.012 25.097 1.00 146.76 375 THR A O 1
ATOM 3494 N N . LEU B 2 376 ? -32.180 86.183 25.843 1.00 143.32 376 LEU A N 1
ATOM 3495 C CA . LEU B 2 376 ? -32.531 87.194 24.855 1.00 132.20 376 LEU A CA 1
ATOM 3496 C C . LEU B 2 376 ? -31.725 88.475 25.025 1.00 138.61 376 LEU A C 1
ATOM 3497 O O . LEU B 2 376 ? -31.649 89.273 24.085 1.00 142.07 376 LEU A O 1
ATOM 3502 N N . ARG B 2 377 ? -31.121 88.689 26.195 1.00 134.55 377 ARG A N 1
ATOM 3503 C CA . ARG B 2 377 ? -30.227 89.828 26.363 1.00 144.03 377 ARG A CA 1
ATOM 3504 C C . ARG B 2 377 ? -28.875 89.566 25.709 1.00 146.11 377 ARG A C 1
ATOM 3505 O O . ARG B 2 377 ? -28.416 90.358 24.880 1.00 154.98 377 ARG A O 1
ATOM 3513 N N . VAL B 2 378 ? -28.229 88.451 26.064 1.00 138.31 378 VAL A N 1
ATOM 3514 C CA . VAL B 2 378 ? -26.920 88.144 25.496 1.00 152.44 378 VAL A CA 1
ATOM 3515 C C . VAL B 2 378 ? -27.029 87.882 23.998 1.00 151.28 378 VAL A C 1
ATOM 3516 O O . VAL B 2 378 ? -26.057 88.071 23.256 1.00 155.62 378 VAL A O 1
ATOM 3520 N N . ILE B 2 379 ? -28.200 87.454 23.524 1.00 139.10 379 ILE A N 1
ATOM 3521 C CA . ILE B 2 379 ? -28.413 87.335 22.085 1.00 125.87 379 ILE A CA 1
ATOM 3522 C C . ILE B 2 379 ? -28.407 88.714 21.439 1.00 142.19 379 ILE A C 1
ATOM 3523 O O . ILE B 2 379 ? -27.703 88.952 20.452 1.00 146.13 379 ILE A O 1
ATOM 3528 N N . ASN B 2 380 ? -29.181 89.646 21.999 1.00 126.99 380 ASN A N 1
ATOM 3529 C CA . ASN B 2 380 ? -29.239 90.993 21.443 1.00 128.85 380 ASN A CA 1
ATOM 3530 C C . ASN B 2 380 ? -27.898 91.709 21.556 1.00 149.79 380 ASN A C 1
ATOM 3531 O O . ASN B 2 380 ? -27.590 92.576 20.731 1.00 152.96 380 ASN A O 1
ATOM 3536 N N . GLU B 2 381 ? -27.089 91.361 22.560 1.00 146.16 381 GLU A N 1
ATOM 3537 C CA . GLU B 2 381 ? -25.778 91.986 22.705 1.00 154.81 381 GLU A CA 1
ATOM 3538 C C . GLU B 2 381 ? -24.773 91.403 21.718 1.00 148.51 381 GLU A C 1
ATOM 3539 O O . GLU B 2 381 ? -24.080 92.146 21.015 1.00 154.49 381 GLU A O 1
ATOM 3545 N N . GLU B 2 382 ? -24.680 90.072 21.655 1.00 141.16 382 GLU A N 1
ATOM 3546 C CA . GLU B 2 382 ? -23.692 89.443 20.785 1.00 157.32 382 GLU A CA 1
ATOM 3547 C C . GLU B 2 382 ? -24.082 89.568 19.317 1.00 152.09 382 GLU A C 1
ATOM 3548 O O . GLU B 2 382 ? -23.238 89.887 18.473 1.00 154.83 382 GLU A O 1
ATOM 3554 N N . ASN B 2 383 ? -25.354 89.325 18.990 1.00 138.40 383 ASN A N 1
ATOM 3555 C CA . ASN B 2 383 ? -25.824 89.601 17.638 1.00 121.44 383 ASN A CA 1
ATOM 3556 C C . ASN B 2 383 ? -25.825 91.092 17.329 1.00 145.11 383 ASN A C 1
ATOM 3557 O O . ASN B 2 383 ? -26.052 91.470 16.175 1.00 150.38 383 ASN A O 1
ATOM 3562 N N . GLY B 2 384 ? -25.585 91.937 18.331 1.00 159.07 384 GLY A N 1
ATOM 3563 C CA . GLY B 2 384 ? -25.396 93.358 18.129 1.00 166.40 384 GLY A CA 1
ATOM 3564 C C . GLY B 2 384 ? -23.958 93.692 17.789 1.00 170.47 384 GLY A C 1
ATOM 3565 O O . GLY B 2 384 ? -23.692 94.686 17.106 1.00 165.67 384 GLY A O 1
ATOM 3566 N N . PHE B 2 385 ? -23.017 92.873 18.269 1.00 159.60 385 PHE A N 1
ATOM 3567 C CA . PHE B 2 385 ? -21.637 92.989 17.805 1.00 158.67 385 PHE A CA 1
ATOM 3568 C C . PHE B 2 385 ? -21.549 92.664 16.321 1.00 164.41 385 PHE A C 1
ATOM 3569 O O . PHE B 2 385 ? -20.966 93.422 15.537 1.00 172.27 385 PHE A O 1
ATOM 3577 N N . LEU B 2 386 ? -22.122 91.532 15.917 1.00 159.70 386 LEU A N 1
ATOM 3578 C CA . LEU B 2 386 ? -22.427 91.325 14.514 1.00 140.66 386 LEU A CA 1
ATOM 3579 C C . LEU B 2 386 ? -23.512 92.308 14.083 1.00 165.87 386 LEU A C 1
ATOM 3580 O O . LEU B 2 386 ? -24.115 93.012 14.897 1.00 169.56 386 LEU A O 1
ATOM 3585 N N . ASN B 2 387 ? -23.770 92.354 12.784 1.00 153.77 387 ASN A N 1
ATOM 3586 C CA . ASN B 2 387 ? -24.823 93.226 12.266 1.00 145.82 387 ASN A CA 1
ATOM 3587 C C . ASN B 2 387 ? -26.133 92.464 12.113 1.00 134.73 387 ASN A C 1
ATOM 3588 O O . ASN B 2 387 ? -26.765 92.462 11.057 1.00 143.79 387 ASN A O 1
ATOM 3593 N N . ASN B 2 388 ? -26.544 91.814 13.207 1.00 122.91 388 ASN A N 1
ATOM 3594 C CA . ASN B 2 388 ? -27.728 90.952 13.238 1.00 122.61 388 ASN A CA 1
ATOM 3595 C C . ASN B 2 388 ? -27.690 89.926 12.110 1.00 129.79 388 ASN A C 1
ATOM 3596 O O . ASN B 2 388 ? -28.706 89.612 11.486 1.00 121.16 388 ASN A O 1
ATOM 3601 N N . SER B 2 389 ? -26.496 89.392 11.853 1.00 134.32 389 SER A N 1
ATOM 3602 C CA . SER B 2 389 ? -26.282 88.454 10.761 1.00 122.39 389 SER A CA 1
ATOM 3603 C C . SER B 2 389 ? -26.637 87.021 11.128 1.00 115.85 389 SER A C 1
ATOM 3604 O O . SER B 2 389 ? -26.661 86.161 10.241 1.00 114.56 389 SER A O 1
ATOM 3607 N N . VAL B 2 390 ? -26.914 86.742 12.397 1.00 115.92 390 VAL A N 1
ATOM 3608 C CA . VAL B 2 390 ? -27.125 85.382 12.876 1.00 126.03 390 VAL A CA 1
ATOM 3609 C C . VAL B 2 390 ? -28.619 85.108 12.962 1.00 115.15 390 VAL A C 1
ATOM 3610 O O . VAL B 2 390 ? -29.371 85.884 13.565 1.00 116.90 390 VAL A O 1
ATOM 3614 N N . MET B 2 391 ? -29.046 84.004 12.358 1.00 113.92 391 MET A N 1
ATOM 3615 C CA . MET B 2 391 ? -30.419 83.533 12.423 1.00 114.42 391 MET A CA 1
ATOM 3616 C C . MET B 2 391 ? -30.522 82.385 13.422 1.00 116.53 391 MET A C 1
ATOM 3617 O O . MET B 2 391 ? -29.598 81.580 13.564 1.00 121.90 391 MET A O 1
ATOM 3622 N N . ILE B 2 392 ? -31.653 82.318 14.119 1.00 114.12 392 ILE A N 1
ATOM 3623 C CA . ILE B 2 392 ? -31.871 81.335 15.174 1.00 113.21 392 ILE A CA 1
ATOM 3624 C C . ILE B 2 392 ? -33.059 80.460 14.802 1.00 113.02 392 ILE A C 1
ATOM 3625 O O . ILE B 2 392 ? -34.146 80.971 14.509 1.00 114.54 392 ILE A O 1
ATOM 3630 N N . LEU B 2 393 ? -32.850 79.146 14.821 1.00 111.20 393 LEU A N 1
ATOM 3631 C CA . LEU B 2 393 ? -33.906 78.164 14.622 1.00 110.83 393 LEU A CA 1
ATOM 3632 C C . LEU B 2 393 ? -34.045 77.319 15.880 1.00 121.92 393 LEU A C 1
ATOM 3633 O O . LEU B 2 393 ? -33.045 76.943 16.498 1.00 125.88 393 LEU A O 1
ATOM 3638 N N . THR B 2 394 ? -35.287 77.025 16.259 1.00 121.61 394 THR A N 1
ATOM 3639 C CA . THR B 2 394 ? -35.570 76.256 17.462 1.00 110.37 394 THR A CA 1
ATOM 3640 C C . THR B 2 394 ? -36.475 75.079 17.129 1.00 109.68 394 THR A C 1
ATOM 3641 O O . THR B 2 394 ? -37.318 75.155 16.231 1.00 110.36 394 THR A O 1
ATOM 3645 N N . TYR B 2 395 ? -36.291 73.987 17.868 1.00 129.87 395 TYR A N 1
ATOM 3646 C CA . TYR B 2 395 ? -37.083 72.777 17.705 1.00 127.59 395 TYR A CA 1
ATOM 3647 C C . TYR B 2 395 ? -37.503 72.262 19.073 1.00 136.33 395 TYR A C 1
ATOM 3648 O O . TYR B 2 395 ? -36.708 72.262 20.018 1.00 133.85 395 TYR A O 1
ATOM 3657 N N . ALA B 2 396 ? -38.753 71.820 19.173 1.00 143.82 396 ALA A N 1
ATOM 3658 C CA . ALA B 2 396 ? -39.334 71.388 20.436 1.00 132.91 396 ALA A CA 1
ATOM 3659 C C . ALA B 2 396 ? -39.365 69.868 20.525 1.00 140.62 396 ALA A C 1
ATOM 3660 O O . ALA B 2 396 ? -39.708 69.183 19.558 1.00 142.00 396 ALA A O 1
ATOM 3662 N N . LEU B 2 397 ? -39.006 69.351 21.697 1.00 139.76 397 LEU A N 1
ATOM 3663 C CA . LEU B 2 397 ? -39.047 67.924 21.993 1.00 138.61 397 LEU A CA 1
ATOM 3664 C C . LEU B 2 397 ? -40.219 67.671 22.930 1.00 135.31 397 LEU A C 1
ATOM 3665 O O . LEU B 2 397 ? -40.277 68.248 24.022 1.00 140.76 397 LEU A O 1
ATOM 3670 N N . MET B 2 398 ? -41.147 66.813 22.511 1.00 145.69 398 MET A N 1
ATOM 3671 C CA . MET B 2 398 ? -42.405 66.663 23.226 1.00 164.01 398 MET A CA 1
ATOM 3672 C C . MET B 2 398 ? -42.788 65.201 23.390 1.00 173.27 398 MET A C 1
ATOM 3673 O O . MET B 2 398 ? -42.686 64.408 22.450 1.00 164.58 398 MET A O 1
ATOM 3678 N N . ASN B 2 399 ? -43.227 64.860 24.596 1.00 184.97 399 ASN A N 1
ATOM 3679 C CA . ASN B 2 399 ? -44.101 63.726 24.845 1.00 184.87 399 ASN A CA 1
ATOM 3680 C C . ASN B 2 399 ? -45.443 64.271 25.327 1.00 189.49 399 ASN A C 1
ATOM 3681 O O . ASN B 2 399 ? -45.665 65.485 25.364 1.00 178.52 399 ASN A O 1
ATOM 3686 N N . ASP B 2 400 ? -46.347 63.372 25.708 1.00 189.27 400 ASP A N 1
ATOM 3687 C CA . ASP B 2 400 ? -47.679 63.786 26.145 1.00 198.18 400 ASP A CA 1
ATOM 3688 C C . ASP B 2 400 ? -47.672 64.149 27.634 1.00 187.39 400 ASP A C 1
ATOM 3689 O O . ASP B 2 400 ? -48.315 63.513 28.468 1.00 190.81 400 ASP A O 1
ATOM 3694 N N . GLY B 2 401 ? -46.925 65.204 27.960 1.00 190.53 401 GLY A N 1
ATOM 3695 C CA . GLY B 2 401 ? -46.888 65.674 29.332 1.00 184.25 401 GLY A CA 1
ATOM 3696 C C . GLY B 2 401 ? -45.789 66.659 29.686 1.00 179.56 401 GLY A C 1
ATOM 3697 O O . GLY B 2 401 ? -46.067 67.706 30.280 1.00 153.84 401 GLY A O 1
ATOM 3698 N N . VAL B 2 402 ? -44.541 66.337 29.337 1.00 178.62 402 VAL A N 1
ATOM 3699 C CA . VAL B 2 402 ? -43.401 67.123 29.814 1.00 172.60 402 VAL A CA 1
ATOM 3700 C C . VAL B 2 402 ? -43.457 68.544 29.264 1.00 170.44 402 VAL A C 1
ATOM 3701 O O . VAL B 2 402 ? -43.461 69.523 30.019 1.00 160.75 402 VAL A O 1
ATOM 3705 N N . THR B 2 403 ? -43.495 68.678 27.937 1.00 170.02 403 THR A N 1
ATOM 3706 C CA . THR B 2 403 ? -43.500 70.007 27.336 1.00 167.14 403 THR A CA 1
ATOM 3707 C C . THR B 2 403 ? -44.845 70.708 27.496 1.00 175.48 403 THR A C 1
ATOM 3708 O O . THR B 2 403 ? -44.890 71.942 27.485 1.00 161.05 403 THR A O 1
ATOM 3712 N N . GLY B 2 404 ? -45.931 69.955 27.648 1.00 177.37 404 GLY A N 1
ATOM 3713 C CA . GLY B 2 404 ? -47.219 70.572 27.926 1.00 178.07 404 GLY A CA 1
ATOM 3714 C C . GLY B 2 404 ? -47.689 71.450 26.783 1.00 170.77 404 GLY A C 1
ATOM 3715 O O . GLY B 2 404 ? -47.704 71.041 25.617 1.00 166.27 404 GLY A O 1
ATOM 3716 N N . LEU B 2 405 ? -48.076 72.680 27.120 1.00 172.46 405 LEU A N 1
ATOM 3717 C CA . LEU B 2 405 ? -48.604 73.626 26.145 1.00 170.35 405 LEU A CA 1
ATOM 3718 C C . LEU B 2 405 ? -48.028 75.031 26.256 1.00 160.13 405 LEU A C 1
ATOM 3719 O O . LEU B 2 405 ? -48.157 75.800 25.296 1.00 142.55 405 LEU A O 1
ATOM 3724 N N . LYS B 2 406 ? -47.406 75.395 27.377 1.00 168.13 406 LYS A N 1
ATOM 3725 C CA . LYS B 2 406 ? -46.886 76.741 27.574 1.00 151.28 406 LYS A CA 1
ATOM 3726 C C . LYS B 2 406 ? -45.390 76.856 27.315 1.00 146.11 406 LYS A C 1
ATOM 3727 O O . LYS B 2 406 ? -44.884 77.977 27.194 1.00 128.86 406 LYS A O 1
ATOM 3733 N N . GLU B 2 407 ? -44.672 75.736 27.228 1.00 144.31 407 GLU A N 1
ATOM 3734 C CA . GLU B 2 407 ? -43.227 75.783 27.050 1.00 150.32 407 GLU A CA 1
ATOM 3735 C C . GLU B 2 407 ? -42.818 76.113 25.621 1.00 136.98 407 GLU A C 1
ATOM 3736 O O . GLU B 2 407 ? -41.672 76.518 25.398 1.00 129.73 407 GLU A O 1
ATOM 3742 N N . LEU B 2 408 ? -43.723 75.951 24.654 1.00 135.17 408 LEU A N 1
ATOM 3743 C CA . LEU B 2 408 ? -43.407 76.298 23.274 1.00 119.36 408 LEU A CA 1
ATOM 3744 C C . LEU B 2 408 ? -43.266 77.801 23.075 1.00 125.86 408 LEU A C 1
ATOM 3745 O O . LEU B 2 408 ? -42.621 78.228 22.111 1.00 122.42 408 LEU A O 1
ATOM 3750 N N . ALA B 2 409 ? -43.852 78.608 23.963 1.00 126.44 409 ALA A N 1
ATOM 3751 C CA . ALA B 2 409 ? -43.766 80.057 23.820 1.00 128.27 409 ALA A CA 1
ATOM 3752 C C . ALA B 2 409 ? -42.347 80.565 24.038 1.00 127.12 409 ALA A C 1
ATOM 3753 O O . ALA B 2 409 ? -41.961 81.588 23.462 1.00 129.00 409 ALA A O 1
ATOM 3755 N N . PHE B 2 410 ? -41.559 79.874 24.864 1.00 137.06 410 PHE A N 1
ATOM 3756 C CA . PHE B 2 410 ? -40.177 80.293 25.067 1.00 136.45 410 PHE A CA 1
ATOM 3757 C C . PHE B 2 410 ? -39.311 79.971 23.857 1.00 129.96 410 PHE A C 1
ATOM 3758 O O . PHE B 2 410 ? -38.333 80.679 23.590 1.00 131.62 410 PHE A O 1
ATOM 3766 N N . LEU B 2 411 ? -39.653 78.920 23.110 1.00 119.99 411 LEU A N 1
ATOM 3767 C CA . LEU B 2 411 ? -38.863 78.561 21.938 1.00 118.75 411 LEU A CA 1
ATOM 3768 C C . LEU B 2 411 ? -39.178 79.448 20.740 1.00 122.54 411 LEU A C 1
ATOM 3769 O O . LEU B 2 411 ? -38.286 79.719 19.928 1.00 127.82 411 LEU A O 1
ATOM 3774 N N . ARG B 2 412 ? -40.426 79.907 20.607 1.00 122.86 412 ARG A N 1
ATOM 3775 C CA . ARG B 2 412 ? -40.738 80.852 19.540 1.00 125.77 412 ARG A CA 1
ATOM 3776 C C . ARG B 2 412 ? -40.198 82.242 19.853 1.00 122.53 412 ARG A C 1
ATOM 3777 O O . ARG B 2 412 ? -39.878 83.001 18.931 1.00 124.46 412 ARG A O 1
ATOM 3785 N N . ASP B 2 413 ? -40.091 82.593 21.138 1.00 127.22 413 ASP A N 1
ATOM 3786 C CA . ASP B 2 413 ? -39.437 83.845 21.505 1.00 124.39 413 ASP A CA 1
ATOM 3787 C C . ASP B 2 413 ? -37.963 83.825 21.126 1.00 127.02 413 ASP A C 1
ATOM 3788 O O . ASP B 2 413 ? -37.381 84.876 20.833 1.00 123.73 413 ASP A O 1
ATOM 3793 N N . LEU B 2 414 ? -37.347 82.642 21.124 1.00 120.71 414 LEU A N 1
ATOM 3794 C CA . LEU B 2 414 ? -35.948 82.520 20.730 1.00 119.24 414 LEU A CA 1
ATOM 3795 C C . LEU B 2 414 ? -35.787 82.595 19.217 1.00 118.90 414 LEU A C 1
ATOM 3796 O O . LEU B 2 414 ? -34.858 83.244 18.721 1.00 118.86 414 LEU A O 1
ATOM 3801 N N . ALA B 2 415 ? -36.679 81.939 18.470 1.00 118.67 415 ALA A N 1
ATOM 3802 C CA . ALA B 2 415 ? -36.605 81.991 17.014 1.00 118.42 415 ALA A CA 1
ATOM 3803 C C . ALA B 2 415 ? -36.864 83.401 16.499 1.00 120.44 415 ALA A C 1
ATOM 3804 O O . ALA B 2 415 ? -36.180 83.869 15.581 1.00 120.30 415 ALA A O 1
ATOM 3806 N N . GLU B 2 416 ? -37.845 84.093 17.080 1.00 122.37 416 GLU A N 1
ATOM 3807 C CA . GLU B 2 416 ? -38.142 85.470 16.708 1.00 124.49 416 GLU A CA 1
ATOM 3808 C C . GLU B 2 416 ? -37.194 86.474 17.348 1.00 125.13 416 GLU A C 1
ATOM 3809 O O . GLU B 2 416 ? -37.259 87.660 17.005 1.00 127.47 416 GLU A O 1
ATOM 3815 N N . GLN B 2 417 ? -36.324 86.029 18.256 1.00 123.88 417 GLN A N 1
ATOM 3816 C CA . GLN B 2 417 ? -35.419 86.910 18.996 1.00 124.45 417 GLN A CA 1
ATOM 3817 C C . GLN B 2 417 ? -36.201 88.027 19.684 1.00 126.89 417 GLN A C 1
ATOM 3818 O O . GLN B 2 417 ? -35.833 89.203 19.644 1.00 128.26 417 GLN A O 1
ATOM 3824 N N . ASN B 2 418 ? -37.304 87.637 20.326 1.00 127.46 418 ASN A N 1
ATOM 3825 C CA . ASN B 2 418 ? -38.227 88.574 20.966 1.00 129.81 418 ASN A CA 1
ATOM 3826 C C . ASN B 2 418 ? -37.618 89.077 22.276 1.00 130.52 418 ASN A C 1
ATOM 3827 O O . ASN B 2 418 ? -38.016 88.704 23.382 1.00 130.34 418 ASN A O 1
ATOM 3832 N N . SER B 2 419 ? -36.625 89.957 22.131 1.00 133.22 419 SER A N 1
ATOM 3833 C CA . SER B 2 419 ? -35.939 90.501 23.296 1.00 131.10 419 SER A CA 1
ATOM 3834 C C . SER B 2 419 ? -36.734 91.630 23.942 1.00 141.55 419 SER A C 1
ATOM 3835 O O . SER B 2 419 ? -36.737 91.764 25.171 1.00 159.53 419 SER A O 1
ATOM 3838 N N . GLY B 2 420 ? -37.416 92.446 23.135 1.00 136.74 420 GLY A N 1
ATOM 3839 C CA . GLY B 2 420 ? -38.197 93.548 23.671 1.00 137.94 420 GLY A CA 1
ATOM 3840 C C . GLY B 2 420 ? -39.310 93.118 24.603 1.00 138.55 420 GLY A C 1
ATOM 3841 O O . GLY B 2 420 ? -39.764 93.921 25.425 1.00 145.14 420 GLY A O 1
ATOM 3842 N N . LYS B 2 421 ? -39.763 91.866 24.492 1.00 137.01 421 LYS A N 1
ATOM 3843 C CA . LYS B 2 421 ? -40.770 91.345 25.410 1.00 137.40 421 LYS A CA 1
ATOM 3844 C C . LYS B 2 421 ? -40.286 91.382 26.855 1.00 141.66 421 LYS A C 1
ATOM 3845 O O . LYS B 2 421 ? -41.102 91.460 27.781 1.00 138.49 421 LYS A O 1
ATOM 3851 N N . TYR B 2 422 ? -38.970 91.344 27.067 1.00 148.33 422 TYR A N 1
ATOM 3852 C CA . TYR B 2 422 ? -38.389 91.338 28.402 1.00 151.39 422 TYR A CA 1
ATOM 3853 C C . TYR B 2 422 ? -37.663 92.637 28.734 1.00 153.01 422 TYR A C 1
ATOM 3854 O O . TYR B 2 422 ? -36.968 92.704 29.754 1.00 170.11 422 TYR A O 1
ATOM 3863 N N . GLY B 2 423 ? -37.800 93.664 27.900 1.00 141.16 423 GLY A N 1
ATOM 3864 C CA . GLY B 2 423 ? -37.270 94.973 28.229 1.00 140.55 423 GLY A CA 1
ATOM 3865 C C . GLY B 2 423 ? -36.008 95.365 27.488 1.00 151.03 423 GLY A C 1
ATOM 3866 O O . GLY B 2 423 ? -35.858 96.525 27.091 1.00 155.73 423 GLY A O 1
ATOM 3867 N N . ILE B 2 424 ? -35.098 94.412 27.306 1.00 150.08 424 ILE A N 1
ATOM 3868 C CA . ILE B 2 424 ? -33.797 94.651 26.680 1.00 151.60 424 ILE A CA 1
ATOM 3869 C C . ILE B 2 424 ? -34.002 95.327 25.329 1.00 151.92 424 ILE A C 1
ATOM 3870 O O . ILE B 2 424 ? -34.699 94.788 24.456 1.00 154.80 424 ILE A O 1
ATOM 3875 N N . PRO B 2 425 ? -33.440 96.520 25.126 1.00 161.63 425 PRO A N 1
ATOM 3876 C CA . PRO B 2 425 ? -33.707 97.264 23.890 1.00 166.01 425 PRO A CA 1
ATOM 3877 C C . PRO B 2 425 ? -32.759 96.896 22.762 1.00 167.90 425 PRO A C 1
ATOM 3878 O O . PRO B 2 425 ? -31.545 96.781 22.961 1.00 169.01 425 PRO A O 1
ATOM 3882 N N . ASP B 2 426 ? -33.310 96.706 21.567 1.00 165.34 426 ASP A N 1
ATOM 3883 C CA . ASP B 2 426 ? -32.507 96.384 20.389 1.00 170.34 426 ASP A CA 1
ATOM 3884 C C . ASP B 2 426 ? -31.660 97.601 20.040 1.00 186.31 426 ASP A C 1
ATOM 3885 O O . ASP B 2 426 ? -32.149 98.570 19.455 1.00 178.55 426 ASP A O 1
ATOM 3890 N N . ARG B 2 427 ? -30.376 97.559 20.409 1.00 191.84 427 ARG A N 1
ATOM 3891 C CA . ARG B 2 427 ? -29.489 98.691 20.166 1.00 185.13 427 ARG A CA 1
ATOM 3892 C C . ARG B 2 427 ? -29.141 98.854 18.695 1.00 185.82 427 ARG A C 1
ATOM 3893 O O . ARG B 2 427 ? -28.762 99.954 18.281 1.00 181.93 427 ARG A O 1
ATOM 3901 N N . THR B 2 428 ? -29.256 97.792 17.903 1.00 183.85 428 THR A N 1
ATOM 3902 C CA . THR B 2 428 ? -28.861 97.821 16.502 1.00 174.55 428 THR A CA 1
ATOM 3903 C C . THR B 2 428 ? -30.013 98.350 15.660 1.00 171.67 428 THR A C 1
ATOM 3904 O O . THR B 2 428 ? -31.131 97.828 15.729 1.00 168.55 428 THR A O 1
ATOM 3908 N N . ALA B 2 429 ? -29.736 99.383 14.862 1.00 171.59 429 ALA A N 1
ATOM 3909 C CA . ALA B 2 429 ? -30.738 99.915 13.948 1.00 165.39 429 ALA A CA 1
ATOM 3910 C C . ALA B 2 429 ? -31.128 98.918 12.867 1.00 166.33 429 ALA A C 1
ATOM 3911 O O . ALA B 2 429 ? -32.096 99.167 12.139 1.00 152.90 429 ALA A O 1
ATOM 3913 N N . LEU B 2 430 ? -30.405 97.809 12.744 1.00 159.90 430 LEU A N 1
ATOM 3914 C CA . LEU B 2 430 ? -30.740 96.759 11.800 1.00 149.29 430 LEU A CA 1
ATOM 3915 C C . LEU B 2 430 ? -31.913 95.931 12.317 1.00 146.35 430 LEU A C 1
ATOM 3916 O O . LEU B 2 430 ? -32.165 95.876 13.523 1.00 149.45 430 LEU A O 1
ATOM 3921 N N . PRO B 2 431 ? -32.657 95.279 11.417 1.00 137.70 431 PRO A N 1
ATOM 3922 C CA . PRO B 2 431 ? -33.703 94.351 11.868 1.00 133.02 431 PRO A CA 1
ATOM 3923 C C . PRO B 2 431 ? -33.113 93.037 12.352 1.00 130.50 431 PRO A C 1
ATOM 3924 O O . PRO B 2 431 ? -31.895 92.925 12.519 1.00 135.01 431 PRO A O 1
ATOM 3928 N N . VAL B 2 432 ? -33.959 92.036 12.580 1.00 129.42 432 VAL A N 1
ATOM 3929 C CA . VAL B 2 432 ? -33.516 90.712 12.999 1.00 127.13 432 VAL A CA 1
ATOM 3930 C C . VAL B 2 432 ? -34.063 89.683 12.022 1.00 129.87 432 VAL A C 1
ATOM 3931 O O . VAL B 2 432 ? -35.198 89.803 11.547 1.00 132.45 432 VAL A O 1
ATOM 3935 N N . ILE B 2 433 ? -33.249 88.674 11.718 1.00 123.74 433 ILE A N 1
ATOM 3936 C CA . ILE B 2 433 ? -33.650 87.595 10.818 1.00 122.44 433 ILE A CA 1
ATOM 3937 C C . ILE B 2 433 ? -34.540 86.648 11.618 1.00 122.03 433 ILE A C 1
ATOM 3938 O O . ILE B 2 433 ? -34.050 85.772 12.332 1.00 120.49 433 ILE A O 1
ATOM 3943 N N . LYS B 2 434 ? -35.856 86.829 11.506 1.00 123.47 434 LYS A N 1
ATOM 3944 C CA . LYS B 2 434 ? -36.796 86.005 12.253 1.00 127.35 434 LYS A CA 1
ATOM 3945 C C . LYS B 2 434 ? -36.683 84.547 11.825 1.00 121.13 434 LYS A C 1
ATOM 3946 O O . LYS B 2 434 ? -36.729 84.229 10.633 1.00 124.37 434 LYS A O 1
ATOM 3948 N N . GLY B 2 435 ? -36.532 83.660 12.806 1.00 119.92 435 GLY A N 1
ATOM 3949 C CA . GLY B 2 435 ? -36.333 82.252 12.530 1.00 117.83 435 GLY A CA 1
ATOM 3950 C C . GLY B 2 435 ? -37.611 81.470 12.317 1.00 117.95 435 GLY A C 1
ATOM 3951 O O . GLY B 2 435 ? -38.482 81.884 11.546 1.00 124.01 435 GLY A O 1
ATOM 3952 N N . SER B 2 436 ? -37.726 80.330 12.992 1.00 125.93 436 SER A N 1
ATOM 3953 C CA . SER B 2 436 ? -38.889 79.458 12.892 1.00 123.86 436 SER A CA 1
ATOM 3954 C C . SER B 2 436 ? -38.809 78.433 14.012 1.00 125.99 436 SER A C 1
ATOM 3955 O O . SER B 2 436 ? -37.750 78.233 14.615 1.00 121.80 436 SER A O 1
ATOM 3958 N N . MET B 2 437 ? -39.940 77.787 14.284 1.00 119.98 437 MET A N 1
ATOM 3959 C CA . MET B 2 437 ? -40.014 76.773 15.326 1.00 121.34 437 MET A CA 1
ATOM 3960 C C . MET B 2 437 ? -40.857 75.603 14.843 1.00 133.59 437 MET A C 1
ATOM 3961 O O . MET B 2 437 ? -41.872 75.796 14.168 1.00 133.10 437 MET A O 1
ATOM 3966 N N . MET B 2 438 ? -40.428 74.392 15.193 1.00 138.30 438 MET A N 1
ATOM 3967 C CA . MET B 2 438 ? -41.153 73.175 14.857 1.00 119.49 438 MET A CA 1
ATOM 3968 C C . MET B 2 438 ? -41.194 72.271 16.080 1.00 139.75 438 MET A C 1
ATOM 3969 O O . MET B 2 438 ? -40.287 72.292 16.917 1.00 136.55 438 MET A O 1
ATOM 3974 N N . VAL B 2 439 ? -42.258 71.480 16.180 1.00 142.94 439 VAL A N 1
ATOM 3975 C CA . VAL B 2 439 ? -42.437 70.541 17.280 1.00 134.69 439 VAL A CA 1
ATOM 3976 C C . VAL B 2 439 ? -42.166 69.133 16.771 1.00 135.64 439 VAL A C 1
ATOM 3977 O O . VAL B 2 439 ? -42.471 68.797 15.621 1.00 133.66 439 VAL A O 1
ATOM 3981 N N . LEU B 2 440 ? -41.581 68.308 17.637 1.00 147.26 440 LEU A N 1
ATOM 3982 C CA . LEU B 2 440 ? -41.185 66.953 17.283 1.00 140.75 440 LEU A CA 1
ATOM 3983 C C . LEU B 2 440 ? -41.710 65.968 18.317 1.00 143.32 440 LEU A C 1
ATOM 3984 O O . LEU B 2 440 ? -41.696 66.247 19.520 1.00 138.12 440 LEU A O 1
ATOM 3989 N N . ASN B 2 441 ? -42.175 64.814 17.838 1.00 155.23 441 ASN A N 1
ATOM 3990 C CA . ASN B 2 441 ? -42.597 63.728 18.714 1.00 157.37 441 ASN A CA 1
ATOM 3991 C C . ASN B 2 441 ? -42.004 62.409 18.233 1.00 162.98 441 ASN A C 1
ATOM 3992 O O . ASN B 2 441 ? -41.186 62.393 17.307 1.00 145.68 441 ASN A O 1
ATOM 3997 N N . GLN B 2 442 ? -42.405 61.299 18.854 1.00 167.00 442 GLN A N 1
ATOM 3998 C CA . GLN B 2 442 ? -41.887 59.996 18.456 1.00 160.54 442 GLN A CA 1
ATOM 3999 C C . GLN B 2 442 ? -42.430 59.530 17.111 1.00 156.94 442 GLN A C 1
ATOM 4000 O O . GLN B 2 442 ? -41.965 58.507 16.597 1.00 163.88 442 GLN A O 1
ATOM 4006 N N . LEU B 2 443 ? -43.390 60.249 16.532 1.00 158.04 443 LEU A N 1
ATOM 4007 C CA . LEU B 2 443 ? -43.927 59.936 15.215 1.00 162.14 443 LEU A CA 1
ATOM 4008 C C . LEU B 2 443 ? -43.423 60.889 14.140 1.00 156.89 443 LEU A C 1
ATOM 4009 O O . LEU B 2 443 ? -43.908 60.841 13.005 1.00 144.39 443 LEU A O 1
ATOM 4014 N N . SER B 2 444 ? -42.462 61.748 14.468 1.00 153.19 444 SER A N 1
ATOM 4015 C CA . SER B 2 444 ? -42.025 62.788 13.547 1.00 144.62 444 SER A CA 1
ATOM 4016 C C . SER B 2 444 ? -41.015 62.248 12.543 1.00 149.62 444 SER A C 1
ATOM 4017 O O . SER B 2 444 ? -40.126 61.466 12.889 1.00 153.51 444 SER A O 1
ATOM 4020 N N . ASN B 2 445 ? -41.162 62.676 11.292 1.00 152.60 445 ASN A N 1
ATOM 4021 C CA . ASN B 2 445 ? -40.192 62.379 10.240 1.00 133.05 445 ASN A CA 1
ATOM 4022 C C . ASN B 2 445 ? -39.090 63.426 10.326 1.00 133.18 445 ASN A C 1
ATOM 4023 O O . ASN B 2 445 ? -39.255 64.559 9.868 1.00 137.18 445 ASN A O 1
ATOM 4028 N N . LEU B 2 446 ? -37.955 63.046 10.919 1.00 139.11 446 LEU A N 1
ATOM 4029 C CA . LEU B 2 446 ? -36.870 63.995 11.140 1.00 136.99 446 LEU A CA 1
ATOM 4030 C C . LEU B 2 446 ? -36.281 64.524 9.838 1.00 135.13 446 LEU A C 1
ATOM 4031 O O . LEU B 2 446 ? -35.687 65.608 9.837 1.00 128.86 446 LEU A O 1
ATOM 4036 N N . GLU B 2 447 ? -36.433 63.793 8.732 1.00 141.10 447 GLU A N 1
ATOM 4037 C CA . GLU B 2 447 ? -35.866 64.241 7.465 1.00 143.03 447 GLU A CA 1
ATOM 4038 C C . GLU B 2 447 ? -36.729 65.311 6.805 1.00 131.55 447 GLU A C 1
ATOM 4039 O O . GLU B 2 447 ? -36.200 66.255 6.208 1.00 129.48 447 GLU A O 1
ATOM 4045 N N . THR B 2 448 ? -38.052 65.181 6.894 1.00 137.03 448 THR A N 1
ATOM 4046 C CA . THR B 2 448 ? -38.959 66.161 6.313 1.00 136.10 448 THR A CA 1
ATOM 4047 C C . THR B 2 448 ? -39.228 67.344 7.233 1.00 128.79 448 THR A C 1
ATOM 4048 O O . THR B 2 448 ? -39.873 68.307 6.805 1.00 145.60 448 THR A O 1
ATOM 4052 N N . THR B 2 449 ? -38.757 67.297 8.478 1.00 132.01 449 THR A N 1
ATOM 4053 C CA . THR B 2 449 ? -38.970 68.394 9.414 1.00 132.76 449 THR A CA 1
ATOM 4054 C C . THR B 2 449 ? -37.663 69.122 9.695 1.00 122.90 449 THR A C 1
ATOM 4055 O O . THR B 2 449 ? -37.432 70.220 9.179 1.00 129.28 449 THR A O 1
ATOM 4059 N N . VAL B 2 450 ? -36.800 68.516 10.514 1.00 123.19 450 VAL A N 1
ATOM 4060 C CA . VAL B 2 450 ? -35.530 69.150 10.847 1.00 126.01 450 VAL A CA 1
ATOM 4061 C C . VAL B 2 450 ? -34.582 69.117 9.655 1.00 120.36 450 VAL A C 1
ATOM 4062 O O . VAL B 2 450 ? -33.703 69.978 9.527 1.00 120.87 450 VAL A O 1
ATOM 4066 N N . GLY B 2 451 ? -34.741 68.136 8.764 1.00 121.83 451 GLY A N 1
ATOM 4067 C CA . GLY B 2 451 ? -33.915 68.075 7.572 1.00 108.55 451 GLY A CA 1
ATOM 4068 C C . GLY B 2 451 ? -34.175 69.192 6.583 1.00 117.79 451 GLY A C 1
ATOM 4069 O O . GLY B 2 451 ? -33.326 69.456 5.726 1.00 118.19 451 GLY A O 1
ATOM 4070 N N . ARG B 2 452 ? -35.330 69.853 6.682 1.00 117.19 452 ARG A N 1
ATOM 4071 C CA . ARG B 2 452 ? -35.674 70.977 5.821 1.00 108.88 452 ARG A CA 1
ATOM 4072 C C . ARG B 2 452 ? -35.343 72.319 6.465 1.00 106.69 452 ARG A C 1
ATOM 4073 O O . ARG B 2 452 ? -35.998 73.326 6.176 1.00 124.36 452 ARG A O 1
ATOM 4081 N N . PHE B 2 453 ? -34.336 72.351 7.342 1.00 107.60 453 PHE A N 1
ATOM 4082 C CA . PHE B 2 453 ? -33.960 73.601 7.992 1.00 104.73 453 PHE A CA 1
ATOM 4083 C C . PHE B 2 453 ? -33.407 74.609 6.994 1.00 107.86 453 PHE A C 1
ATOM 4084 O O . PHE B 2 453 ? -33.485 75.820 7.230 1.00 116.90 453 PHE A O 1
ATOM 4092 N N . TYR B 2 454 ? -32.846 74.133 5.880 1.00 104.22 454 TYR A N 1
ATOM 4093 C CA . TYR B 2 454 ? -32.258 75.029 4.892 1.00 104.66 454 TYR A CA 1
ATOM 4094 C C . TYR B 2 454 ? -33.305 75.866 4.168 1.00 106.46 454 TYR A C 1
ATOM 4095 O O . TYR B 2 454 ? -32.953 76.885 3.566 1.00 107.30 454 TYR A O 1
ATOM 4104 N N . THR B 2 455 ? -34.577 75.458 4.207 1.00 107.10 455 THR A N 1
ATOM 4105 C CA . THR B 2 455 ? -35.622 76.235 3.547 1.00 108.89 455 THR A CA 1
ATOM 4106 C C . THR B 2 455 ? -35.778 77.611 4.179 1.00 110.70 455 THR A C 1
ATOM 4107 O O . THR B 2 455 ? -36.166 78.567 3.498 1.00 126.89 455 THR A O 1
ATOM 4111 N N . ASN B 2 456 ? -35.481 77.730 5.471 1.00 110.66 456 ASN A N 1
ATOM 4112 C CA . ASN B 2 456 ? -35.578 79.000 6.176 1.00 112.70 456 ASN A CA 1
ATOM 4113 C C . ASN B 2 456 ? -34.438 79.954 5.842 1.00 112.47 456 ASN A C 1
ATOM 4114 O O . ASN B 2 456 ? -34.419 81.076 6.359 1.00 113.91 456 ASN A O 1
ATOM 4119 N N . LEU B 2 457 ? -33.484 79.537 4.990 1.00 111.05 457 LEU A N 1
ATOM 4120 C CA . LEU B 2 457 ? -32.360 80.348 4.548 1.00 114.34 457 LEU A CA 1
ATOM 4121 C C . LEU B 2 457 ? -32.753 81.196 3.342 1.00 112.34 457 LEU A C 1
ATOM 4122 O O . LEU B 2 457 ? -33.654 80.827 2.582 1.00 112.63 457 LEU A O 1
ATOM 4127 N N . PRO B 2 458 ? -32.100 82.341 3.152 1.00 113.20 458 PRO A N 1
ATOM 4128 C CA . PRO B 2 458 ? -32.380 83.156 1.963 1.00 114.41 458 PRO A CA 1
ATOM 4129 C C . PRO B 2 458 ? -32.019 82.409 0.688 1.00 113.06 458 PRO A C 1
ATOM 4130 O O . PRO B 2 458 ? -30.922 81.864 0.555 1.00 126.97 458 PRO A O 1
ATOM 4134 N N . ASN B 2 459 ? -32.961 82.382 -0.252 1.00 116.16 459 ASN A N 1
ATOM 4135 C CA . ASN B 2 459 ? -32.755 81.775 -1.564 1.00 112.82 459 ASN A CA 1
ATOM 4136 C C . ASN B 2 459 ? -32.406 82.899 -2.533 1.00 113.90 459 ASN A C 1
ATOM 4137 O O . ASN B 2 459 ? -33.292 83.570 -3.069 1.00 141.12 459 ASN A O 1
ATOM 4142 N N . ARG B 2 460 ? -31.111 83.103 -2.758 1.00 112.99 460 ARG A N 1
ATOM 4143 C CA . ARG B 2 460 ? -30.639 84.156 -3.647 1.00 118.71 460 ARG A CA 1
ATOM 4144 C C . ARG B 2 460 ? -30.818 83.817 -5.122 1.00 119.71 460 ARG A C 1
ATOM 4145 O O . ARG B 2 460 ? -30.291 84.544 -5.973 1.00 118.00 460 ARG A O 1
ATOM 4153 N N . MET B 2 461 ? -31.544 82.739 -5.431 1.00 112.90 461 MET A N 1
ATOM 4154 C CA . MET B 2 461 ? -31.890 82.368 -6.804 1.00 119.45 461 MET A CA 1
ATOM 4155 C C . MET B 2 461 ? -30.645 82.173 -7.666 1.00 119.11 461 MET A C 1
ATOM 4156 O O . MET B 2 461 ? -30.572 82.653 -8.799 1.00 117.81 461 MET A O 1
ATOM 4161 N N . ILE B 2 462 ? -29.659 81.463 -7.127 1.00 132.07 462 ILE A N 1
ATOM 4162 C CA . ILE B 2 462 ? -28.441 81.158 -7.870 1.00 122.21 462 ILE A CA 1
ATOM 4163 C C . ILE B 2 462 ? -28.735 80.018 -8.837 1.00 117.80 462 ILE A C 1
ATOM 4164 O O . ILE B 2 462 ? -29.152 78.931 -8.425 1.00 125.18 462 ILE A O 1
ATOM 4169 N N . ASP B 2 463 ? -28.523 80.266 -10.127 1.00 109.29 463 ASP A N 1
ATOM 4170 C CA . ASP B 2 463 ? -28.746 79.274 -11.177 1.00 127.53 463 ASP A CA 1
ATOM 4171 C C . ASP B 2 463 ? -27.386 78.908 -11.765 1.00 127.16 463 ASP A C 1
ATOM 4172 O O . ASP B 2 463 ? -26.962 79.438 -12.793 1.00 124.07 463 ASP A O 1
ATOM 4177 N N . GLU B 2 464 ? -26.700 77.980 -11.101 1.00 118.91 464 GLU A N 1
ATOM 4178 C CA . GLU B 2 464 ? -25.346 77.614 -11.486 1.00 124.09 464 GLU A CA 1
ATOM 4179 C C . GLU B 2 464 ? -25.137 76.128 -11.235 1.00 112.79 464 GLU A C 1
ATOM 4180 O O . GLU B 2 464 ? -25.766 75.537 -10.353 1.00 106.78 464 GLU A O 1
ATOM 4186 N N . ALA B 2 465 ? -24.251 75.529 -12.028 1.00 115.33 465 ALA A N 1
ATOM 4187 C CA . ALA B 2 465 ? -23.896 74.129 -11.846 1.00 112.81 465 ALA A CA 1
ATOM 4188 C C . ALA B 2 465 ? -22.897 73.980 -10.707 1.00 95.76 465 ALA A C 1
ATOM 4189 O O . ALA B 2 465 ? -21.960 74.772 -10.574 1.00 95.89 465 ALA A O 1
ATOM 4191 N N . VAL B 2 466 ? -23.104 72.959 -9.881 1.00 100.99 466 VAL A N 1
ATOM 4192 C CA . VAL B 2 466 ? -22.228 72.666 -8.755 1.00 124.58 466 VAL A CA 1
ATOM 4193 C C . VAL B 2 466 ? -21.764 71.221 -8.860 1.00 113.10 466 VAL A C 1
ATOM 4194 O O . VAL B 2 466 ? -22.548 70.327 -9.200 1.00 112.17 466 VAL A O 1
ATOM 4198 N N . PHE B 2 467 ? -20.486 70.995 -8.570 1.00 105.76 467 PHE A N 1
ATOM 4199 C CA . PHE B 2 467 ? -19.856 69.690 -8.709 1.00 90.58 467 PHE A CA 1
ATOM 4200 C C . PHE B 2 467 ? -19.502 69.154 -7.330 1.00 91.41 467 PHE A C 1
ATOM 4201 O O . PHE B 2 467 ? -18.873 69.854 -6.530 1.00 106.44 467 PHE A O 1
ATOM 4209 N N . SER B 2 468 ? -19.903 67.917 -7.058 1.00 88.71 468 SER A N 1
ATOM 4210 C CA . SER B 2 468 ? -19.687 67.307 -5.755 1.00 87.13 468 SER A CA 1
ATOM 4211 C C . SER B 2 468 ? -18.336 66.605 -5.702 1.00 85.67 468 SER A C 1
ATOM 4212 O O . SER B 2 468 ? -17.814 66.135 -6.715 1.00 98.12 468 SER A O 1
ATOM 4215 N N . LEU B 2 469 ? -17.773 66.544 -4.500 1.00 89.63 469 LEU A N 1
ATOM 4216 C CA . LEU B 2 469 ? -16.582 65.752 -4.270 1.00 92.16 469 LEU A CA 1
ATOM 4217 C C . LEU B 2 469 ? -16.949 64.269 -4.250 1.00 97.40 469 LEU A C 1
ATOM 4218 O O . LEU B 2 469 ? -18.117 63.914 -4.072 1.00 100.50 469 LEU A O 1
ATOM 4223 N N . PRO B 2 470 ? -15.972 63.384 -4.453 1.00 89.45 470 PRO A N 1
ATOM 4224 C CA . PRO B 2 470 ? -16.272 61.945 -4.459 1.00 86.49 470 PRO A CA 1
ATOM 4225 C C . PRO B 2 470 ? -16.914 61.493 -3.154 1.00 90.56 470 PRO A C 1
ATOM 4226 O O . PRO B 2 470 ? -16.424 61.792 -2.063 1.00 106.01 470 PRO A O 1
ATOM 4230 N N . PHE B 2 471 ? -18.026 60.770 -3.278 1.00 88.14 471 PHE A N 1
ATOM 4231 C CA . PHE B 2 471 ? -18.750 60.263 -2.122 1.00 93.95 471 PHE A CA 1
ATOM 4232 C C . PHE B 2 471 ? -19.360 58.913 -2.478 1.00 90.95 471 PHE A C 1
ATOM 4233 O O . PHE B 2 471 ? -19.308 58.467 -3.627 1.00 107.29 471 PHE A O 1
ATOM 4241 N N . SER B 2 472 ? -19.944 58.266 -1.473 1.00 105.80 472 SER A N 1
ATOM 4242 C CA . SER B 2 472 ? -20.493 56.926 -1.630 1.00 95.49 472 SER A CA 1
ATOM 4243 C C . SER B 2 472 ? -21.924 56.982 -2.150 1.00 106.62 472 SER A C 1
ATOM 4244 O O . SER B 2 472 ? -22.739 57.784 -1.685 1.00 120.72 472 SER A O 1
ATOM 4247 N N . ASP B 2 473 ? -22.222 56.117 -3.115 1.00 119.80 473 ASP A N 1
ATOM 4248 C CA . ASP B 2 473 ? -23.553 56.072 -3.704 1.00 118.12 473 ASP A CA 1
ATOM 4249 C C . ASP B 2 473 ? -24.537 55.428 -2.735 1.00 134.09 473 ASP A C 1
ATOM 4250 O O . ASP B 2 473 ? -24.287 54.338 -2.211 1.00 138.89 473 ASP A O 1
ATOM 4255 N N . GLU B 2 474 ? -25.660 56.107 -2.495 1.00 127.51 474 GLU A N 1
ATOM 4256 C CA . GLU B 2 474 ? -26.695 55.559 -1.627 1.00 140.98 474 GLU A CA 1
ATOM 4257 C C . GLU B 2 474 ? -27.636 54.616 -2.365 1.00 142.77 474 GLU A C 1
ATOM 4258 O O . GLU B 2 474 ? -28.294 53.791 -1.722 1.00 157.63 474 GLU A O 1
ATOM 4264 N N . MET B 2 475 ? -27.714 54.719 -3.691 1.00 139.44 475 MET A N 1
ATOM 4265 C CA . MET B 2 475 ? -28.542 53.821 -4.486 1.00 147.49 475 MET A CA 1
ATOM 4266 C C . MET B 2 475 ? -27.753 52.628 -5.012 1.00 153.98 475 MET A C 1
ATOM 4267 O O . MET B 2 475 ? -28.253 51.498 -4.994 1.00 166.34 475 MET A O 1
ATOM 4272 N N . GLY B 2 476 ? -26.532 52.858 -5.476 1.00 143.14 476 GLY A N 1
ATOM 4273 C CA . GLY B 2 476 ? -25.683 51.813 -6.014 1.00 146.66 476 GLY A CA 1
ATOM 4274 C C . GLY B 2 476 ? -24.767 51.209 -4.973 1.00 156.32 476 GLY A C 1
ATOM 4275 O O . GLY B 2 476 ? -25.062 51.207 -3.774 1.00 157.91 476 GLY A O 1
ATOM 4276 N N . ASP B 2 477 ? -23.635 50.687 -5.440 1.00 148.61 477 ASP A N 1
ATOM 4277 C CA . ASP B 2 477 ? -22.678 49.998 -4.579 1.00 163.59 477 ASP A CA 1
ATOM 4278 C C . ASP B 2 477 ? -21.256 50.440 -4.909 1.00 156.88 477 ASP A C 1
ATOM 4279 O O . ASP B 2 477 ? -20.356 49.624 -5.109 1.00 170.84 477 ASP A O 1
ATOM 4284 N N . GLY B 2 478 ? -21.036 51.747 -4.967 1.00 130.54 478 GLY A N 1
ATOM 4285 C CA . GLY B 2 478 ? -19.708 52.242 -5.263 1.00 103.38 478 GLY A CA 1
ATOM 4286 C C . GLY B 2 478 ? -19.596 53.727 -5.003 1.00 105.05 478 GLY A C 1
ATOM 4287 O O . GLY B 2 478 ? -20.507 54.355 -4.460 1.00 118.47 478 GLY A O 1
ATOM 4288 N N . LEU B 2 479 ? -18.451 54.281 -5.395 1.00 95.38 479 LEU A N 1
ATOM 4289 C CA . LEU B 2 479 ? -18.204 55.712 -5.287 1.00 101.51 479 LEU A CA 1
ATOM 4290 C C . LEU B 2 479 ? -18.638 56.414 -6.567 1.00 106.16 479 LEU A C 1
ATOM 4291 O O . LEU B 2 479 ? -18.470 55.882 -7.668 1.00 100.48 479 LEU A O 1
ATOM 4296 N N . ILE B 2 480 ? -19.199 57.615 -6.415 1.00 101.10 480 ILE A N 1
ATOM 4297 C CA . ILE B 2 480 ? -19.729 58.378 -7.537 1.00 96.50 480 ILE A CA 1
ATOM 4298 C C . ILE B 2 480 ? -19.385 59.852 -7.367 1.00 98.88 480 ILE A C 1
ATOM 4299 O O . ILE B 2 480 ? -19.000 60.309 -6.289 1.00 91.02 480 ILE A O 1
ATOM 4304 N N . MET B 2 481 ? -19.529 60.592 -8.464 1.00 89.30 481 MET A N 1
ATOM 4305 C CA . MET B 2 481 ? -19.443 62.045 -8.474 1.00 87.54 481 MET A CA 1
ATOM 4306 C C . MET B 2 481 ? -20.685 62.586 -9.166 1.00 94.24 481 MET A C 1
ATOM 4307 O O . MET B 2 481 ? -21.181 61.982 -10.122 1.00 95.78 481 MET A O 1
ATOM 4312 N N . THR B 2 482 ? -21.190 63.718 -8.682 1.00 99.29 482 THR A N 1
ATOM 4313 C CA . THR B 2 482 ? -22.475 64.239 -9.130 1.00 100.08 482 THR A CA 1
ATOM 4314 C C . THR B 2 482 ? -22.353 65.700 -9.531 1.00 101.87 482 THR A C 1
ATOM 4315 O O . THR B 2 482 ? -21.856 66.523 -8.756 1.00 98.62 482 THR A O 1
ATOM 4319 N N . VAL B 2 483 ? -22.807 66.015 -10.739 1.00 104.00 483 VAL A N 1
ATOM 4320 C CA . VAL B 2 483 ? -23.080 67.389 -11.138 1.00 116.91 483 VAL A CA 1
ATOM 4321 C C . VAL B 2 483 ? -24.583 67.598 -11.043 1.00 109.63 483 VAL A C 1
ATOM 4322 O O . VAL B 2 483 ? -25.376 66.678 -11.277 1.00 102.38 483 VAL A O 1
ATOM 4326 N N . SER B 2 484 ? -24.987 68.811 -10.675 1.00 122.22 484 SER A N 1
ATOM 4327 C CA . SER B 2 484 ? -26.398 69.077 -10.452 1.00 105.29 484 SER A CA 1
ATOM 4328 C C . SER B 2 484 ? -26.687 70.554 -10.666 1.00 95.18 484 SER A C 1
ATOM 4329 O O . SER B 2 484 ? -25.800 71.406 -10.567 1.00 95.33 484 SER A O 1
ATOM 4332 N N . LYS B 2 485 ? -27.949 70.841 -10.967 1.00 110.15 485 LYS A N 1
ATOM 4333 C CA . LYS B 2 485 ? -28.450 72.186 -11.191 1.00 98.27 485 LYS A CA 1
ATOM 4334 C C . LYS B 2 485 ? -29.866 72.285 -10.643 1.00 100.21 485 LYS A C 1
ATOM 4335 O O . LYS B 2 485 ? -30.594 71.286 -10.616 1.00 99.12 485 LYS A O 1
ATOM 4341 N N . PRO B 2 486 ? -30.277 73.468 -10.200 1.00 115.93 486 PRO A N 1
ATOM 4342 C CA . PRO B 2 486 ? -31.668 73.651 -9.779 1.00 102.48 486 PRO A CA 1
ATOM 4343 C C . PRO B 2 486 ? -32.583 73.903 -10.966 1.00 110.27 486 PRO A C 1
ATOM 4344 O O . PRO B 2 486 ? -32.164 74.385 -12.020 1.00 121.07 486 PRO A O 1
ATOM 4348 N N . CYS B 2 487 ? -33.855 73.564 -10.776 1.00 124.11 487 CYS A N 1
ATOM 4349 C CA . CYS B 2 487 ? -34.887 73.778 -11.783 1.00 117.29 487 CYS A CA 1
ATOM 4350 C C . CYS B 2 487 ? -35.681 75.023 -11.410 1.00 109.52 487 CYS A C 1
ATOM 4351 O O . CYS B 2 487 ? -36.254 75.093 -10.317 1.00 114.43 487 CYS A O 1
ATOM 4354 N N . TYR B 2 488 ? -35.714 76.000 -12.314 1.00 128.42 488 TYR A N 1
ATOM 4355 C CA . TYR B 2 488 ? -36.340 77.292 -12.059 1.00 111.06 488 TYR A CA 1
ATOM 4356 C C . TYR B 2 488 ? -37.403 77.566 -13.111 1.00 115.50 488 TYR A C 1
ATOM 4357 O O . TYR B 2 488 ? -37.111 77.559 -14.312 1.00 119.90 488 TYR A O 1
ATOM 4366 N N . PHE B 2 489 ? -38.629 77.811 -12.659 1.00 134.74 489 PHE A N 1
ATOM 4367 C CA . PHE B 2 489 ? -39.706 78.326 -13.500 1.00 115.85 489 PHE A CA 1
ATOM 4368 C C . PHE B 2 489 ? -40.140 79.648 -12.878 1.00 117.85 489 PHE A C 1
ATOM 4369 O O . PHE B 2 489 ? -40.870 79.662 -11.883 1.00 118.55 489 PHE A O 1
ATOM 4377 N N . GLY B 2 490 ? -39.680 80.752 -13.456 1.00 118.78 490 GLY A N 1
ATOM 4378 C CA . GLY B 2 490 ? -39.971 82.048 -12.870 1.00 134.91 490 GLY A CA 1
ATOM 4379 C C . GLY B 2 490 ? -39.304 82.179 -11.515 1.00 132.83 490 GLY A C 1
ATOM 4380 O O . GLY B 2 490 ? -38.129 81.841 -11.339 1.00 118.33 490 GLY A O 1
ATOM 4381 N N . ASN B 2 491 ? -40.060 82.673 -10.538 1.00 131.10 491 ASN A N 1
ATOM 4382 C CA . ASN B 2 491 ? -39.573 82.775 -9.169 1.00 120.89 491 ASN A CA 1
ATOM 4383 C C . ASN B 2 491 ? -39.763 81.487 -8.380 1.00 119.39 491 ASN A C 1
ATOM 4384 O O . ASN B 2 491 ? -39.495 81.471 -7.174 1.00 125.18 491 ASN A O 1
ATOM 4389 N N . LEU B 2 492 ? -40.210 80.416 -9.028 1.00 118.55 492 LEU A N 1
ATOM 4390 C CA . LEU B 2 492 ? -40.544 79.170 -8.352 1.00 117.32 492 LEU A CA 1
ATOM 4391 C C . LEU B 2 492 ? -39.441 78.143 -8.566 1.00 123.62 492 LEU A C 1
ATOM 4392 O O . LEU B 2 492 ? -39.030 77.892 -9.704 1.00 131.71 492 LEU A O 1
ATOM 4397 N N . LEU B 2 493 ? -38.966 77.556 -7.471 1.00 113.68 493 LEU A N 1
ATOM 4398 C CA . LEU B 2 493 ? -38.018 76.453 -7.528 1.00 111.44 493 LEU A CA 1
ATOM 4399 C C . LEU B 2 493 ? -38.800 75.146 -7.554 1.00 118.51 493 LEU A C 1
ATOM 4400 O O . LEU B 2 493 ? -39.566 74.857 -6.628 1.00 123.07 493 LEU A O 1
ATOM 4405 N N . LEU B 2 494 ? -38.614 74.364 -8.615 1.00 127.81 494 LEU A N 1
ATOM 4406 C CA . LEU B 2 494 ? -39.295 73.082 -8.740 1.00 109.67 494 LEU A CA 1
ATOM 4407 C C . LEU B 2 494 ? -38.533 71.950 -8.073 1.00 114.77 494 LEU A C 1
ATOM 4408 O O . LEU B 2 494 ? -39.149 70.982 -7.615 1.00 128.22 494 LEU A O 1
ATOM 4413 N N . GLY B 2 495 ? -37.222 72.053 -8.011 1.00 127.52 495 GLY A N 1
ATOM 4414 C CA . GLY B 2 495 ? -36.368 71.013 -7.483 1.00 119.34 495 GLY A CA 1
ATOM 4415 C C . GLY B 2 495 ? -34.993 71.110 -8.122 1.00 108.23 495 GLY A C 1
ATOM 4416 O O . GLY B 2 495 ? -34.565 72.187 -8.530 1.00 105.13 495 GLY A O 1
ATOM 4417 N N . ILE B 2 496 ? -34.314 69.966 -8.198 1.00 114.16 496 ILE A N 1
ATOM 4418 C CA . ILE B 2 496 ? -32.998 69.895 -8.815 1.00 108.54 496 ILE A CA 1
ATOM 4419 C C . ILE B 2 496 ? -32.953 68.705 -9.762 1.00 105.94 496 ILE A C 1
ATOM 4420 O O . ILE B 2 496 ? -33.717 67.745 -9.637 1.00 108.89 496 ILE A O 1
ATOM 4425 N N . VAL B 2 497 ? -32.043 68.791 -10.726 1.00 113.80 497 VAL A N 1
ATOM 4426 C CA . VAL B 2 497 ? -31.684 67.669 -11.580 1.00 111.35 497 VAL A CA 1
ATOM 4427 C C . VAL B 2 497 ? -30.226 67.332 -11.310 1.00 116.81 497 VAL A C 1
ATOM 4428 O O . VAL B 2 497 ? -29.414 68.210 -10.999 1.00 110.17 497 VAL A O 1
ATOM 4432 N N . GLY B 2 498 ? -29.899 66.050 -11.418 1.00 118.28 498 GLY A N 1
ATOM 4433 C CA . GLY B 2 498 ? -28.541 65.613 -11.173 1.00 109.40 498 GLY A CA 1
ATOM 4434 C C . GLY B 2 498 ? -28.235 64.266 -11.787 1.00 109.97 498 GLY A C 1
ATOM 4435 O O . GLY B 2 498 ? -29.077 63.363 -11.773 1.00 117.77 498 GLY A O 1
ATOM 4436 N N . VAL B 2 499 ? -27.033 64.119 -12.337 1.00 105.53 499 VAL A N 1
ATOM 4437 C CA . VAL B 2 499 ? -26.576 62.859 -12.905 1.00 108.19 499 VAL A CA 1
ATOM 4438 C C . VAL B 2 499 ? -25.350 62.398 -12.131 1.00 99.64 499 VAL A C 1
ATOM 4439 O O . VAL B 2 499 ? -24.489 63.207 -11.768 1.00 87.70 499 VAL A O 1
ATOM 4443 N N . ASP B 2 500 ? -25.287 61.099 -11.859 1.00 100.05 500 ASP A N 1
ATOM 4444 C CA . ASP B 2 500 ? -24.179 60.505 -11.126 1.00 93.73 500 ASP A CA 1
ATOM 4445 C C . ASP B 2 500 ? -23.269 59.767 -12.096 1.00 117.30 500 ASP A C 1
ATOM 4446 O O . ASP B 2 500 ? -23.744 59.014 -12.952 1.00 116.11 500 ASP A O 1
ATOM 4451 N N . VAL B 2 501 ? -21.966 59.990 -11.963 1.00 118.09 501 VAL A N 1
ATOM 4452 C CA . VAL B 2 501 ? -20.970 59.324 -12.789 1.00 107.34 501 VAL A CA 1
ATOM 4453 C C . VAL B 2 501 ? -20.078 58.488 -11.883 1.00 93.64 501 VAL A C 1
ATOM 4454 O O . VAL B 2 501 ? -19.815 58.850 -10.732 1.00 105.61 501 VAL A O 1
ATOM 4458 N N . ASN B 2 502 ? -19.636 57.345 -12.400 1.00 108.09 502 ASN A N 1
ATOM 4459 C CA . ASN B 2 502 ? -18.711 56.509 -11.650 1.00 88.05 502 ASN A CA 1
ATOM 4460 C C . ASN B 2 502 ? -17.394 57.245 -11.447 1.00 86.45 502 ASN A C 1
ATOM 4461 O O . ASN B 2 502 ? -16.876 57.891 -12.363 1.00 95.65 502 ASN A O 1
ATOM 4466 N N . LEU B 2 503 ? -16.859 57.155 -10.228 1.00 77.92 503 LEU A N 1
ATOM 4467 C CA . LEU B 2 503 ? -15.636 57.880 -9.902 1.00 84.75 503 LEU A CA 1
ATOM 4468 C C . LEU B 2 503 ? -14.467 57.410 -10.758 1.00 96.38 503 LEU A C 1
ATOM 4469 O O . LEU B 2 503 ? -13.608 58.213 -11.142 1.00 91.78 503 LEU A O 1
ATOM 4474 N N . ALA B 2 504 ? -14.421 56.114 -11.073 1.00 92.40 504 ALA A N 1
ATOM 4475 C CA . ALA B 2 504 ? -13.325 55.587 -11.878 1.00 86.65 504 ALA A CA 1
ATOM 4476 C C . ALA B 2 504 ? -13.407 56.059 -13.324 1.00 99.23 504 ALA A C 1
ATOM 4477 O O . ALA B 2 504 ? -12.372 56.221 -13.979 1.00 106.59 504 ALA A O 1
ATOM 4479 N N . TYR B 2 505 ? -14.618 56.290 -13.838 1.00 95.51 505 TYR A N 1
ATOM 4480 C CA . TYR B 2 505 ? -14.762 56.706 -15.229 1.00 95.08 505 TYR A CA 1
ATOM 4481 C C . TYR B 2 505 ? -14.395 58.172 -15.422 1.00 95.30 505 TYR A C 1
ATOM 4482 O O . TYR B 2 505 ? -13.702 58.518 -16.385 1.00 106.85 505 TYR A O 1
ATOM 4491 N N . ILE B 2 506 ? -14.848 59.047 -14.521 1.00 90.64 506 ILE A N 1
ATOM 4492 C CA . ILE B 2 506 ? -14.579 60.471 -14.686 1.00 98.26 506 ILE A CA 1
ATOM 4493 C C . ILE B 2 506 ? -13.101 60.772 -14.467 1.00 94.77 506 ILE A C 1
ATOM 4494 O O . ILE B 2 506 ? -12.569 61.745 -15.017 1.00 101.19 506 ILE A O 1
ATOM 4499 N N . LEU B 2 507 ? -12.408 59.944 -13.688 1.00 96.97 507 LEU A N 1
ATOM 4500 C CA . LEU B 2 507 ? -10.998 60.150 -13.390 1.00 100.51 507 LEU A CA 1
ATOM 4501 C C . LEU B 2 507 ? -10.084 59.207 -14.162 1.00 104.12 507 LEU A C 1
ATOM 4502 O O . LEU B 2 507 ? -8.883 59.163 -13.881 1.00 103.98 507 LEU A O 1
ATOM 4507 N N . GLU B 2 508 ? -10.619 58.458 -15.131 1.00 93.84 508 GLU A N 1
ATOM 4508 C CA . GLU B 2 508 ? -9.805 57.478 -15.842 1.00 87.05 508 GLU A CA 1
ATOM 4509 C C . GLU B 2 508 ? -8.688 58.124 -16.652 1.00 74.29 508 GLU A C 1
ATOM 4510 O O . GLU B 2 508 ? -7.703 57.449 -16.971 1.00 95.56 508 GLU A O 1
ATOM 4516 N N . ASP B 2 509 ? -8.812 59.409 -16.986 1.00 81.55 509 ASP A N 1
ATOM 4517 C CA . ASP B 2 509 ? -7.778 60.087 -17.757 1.00 93.15 509 ASP A CA 1
ATOM 4518 C C . ASP B 2 509 ? -6.622 60.569 -16.893 1.00 89.03 509 ASP A C 1
ATOM 4519 O O . ASP B 2 509 ? -5.514 60.751 -17.410 1.00 83.02 509 ASP A O 1
ATOM 4524 N N . VAL B 2 510 ? -6.851 60.780 -15.596 1.00 89.31 510 VAL A N 1
ATOM 4525 C CA . VAL B 2 510 ? -5.794 61.217 -14.692 1.00 85.84 510 VAL A CA 1
ATOM 4526 C C . VAL B 2 510 ? -5.276 60.091 -13.803 1.00 83.66 510 VAL A C 1
ATOM 4527 O O . VAL B 2 510 ? -4.148 60.189 -13.297 1.00 91.07 510 VAL A O 1
ATOM 4531 N N . THR B 2 511 ? -6.059 59.028 -13.599 1.00 88.11 511 THR A N 1
ATOM 4532 C CA . THR B 2 511 ? -5.595 57.911 -12.784 1.00 73.24 511 THR A CA 1
ATOM 4533 C C . THR B 2 511 ? -4.540 57.082 -13.505 1.00 85.60 511 THR A C 1
ATOM 4534 O O . THR B 2 511 ? -3.656 56.511 -12.855 1.00 79.60 511 THR A O 1
ATOM 4538 N N . TYR B 2 512 ? -4.609 57.002 -14.836 1.00 76.90 512 TYR A N 1
ATOM 4539 C CA . TYR B 2 512 ? -3.728 56.140 -15.616 1.00 77.14 512 TYR A CA 1
ATOM 4540 C C . TYR B 2 512 ? -2.956 56.919 -16.678 1.00 71.29 512 TYR A C 1
ATOM 4541 O O . TYR B 2 512 ? -2.655 56.388 -17.748 1.00 85.96 512 TYR A O 1
ATOM 4550 N N . TYR B 2 513 ? -2.623 58.175 -16.395 1.00 75.99 513 TYR A N 1
ATOM 4551 C CA . TYR B 2 513 ? -1.839 58.975 -17.328 1.00 72.16 513 TYR A CA 1
ATOM 4552 C C . TYR B 2 513 ? -0.410 58.447 -17.388 1.00 71.38 513 TYR A C 1
ATOM 4553 O O . TYR B 2 513 ? 0.266 58.345 -16.359 1.00 84.42 513 TYR A O 1
ATOM 4562 N N . GLN B 2 514 ? 0.049 58.112 -18.594 1.00 84.93 514 GLN A N 1
ATOM 4563 C CA . GLN B 2 514 ? 1.378 57.535 -18.771 1.00 72.07 514 GLN A CA 1
ATOM 4564 C C . GLN B 2 514 ? 1.973 57.980 -20.102 1.00 70.45 514 GLN A C 1
ATOM 4565 O O . GLN B 2 514 ? 2.556 57.178 -20.840 1.00 83.14 514 GLN A O 1
ATOM 4571 N N . ASP B 2 515 ? 1.840 59.270 -20.419 1.00 85.93 515 ASP A N 1
ATOM 4572 C CA . ASP B 2 515 ? 2.337 59.769 -21.696 1.00 88.83 515 ASP A CA 1
ATOM 4573 C C . ASP B 2 515 ? 3.858 59.853 -21.722 1.00 81.72 515 ASP A C 1
ATOM 4574 O O . ASP B 2 515 ? 4.467 59.686 -22.784 1.00 91.78 515 ASP A O 1
ATOM 4579 N N . SER B 2 516 ? 4.487 60.109 -20.577 1.00 88.34 516 SER A N 1
ATOM 4580 C CA . SER B 2 516 ? 5.934 60.257 -20.523 1.00 95.35 516 SER A CA 1
ATOM 4581 C C . SER B 2 516 ? 6.449 59.719 -19.197 1.00 97.39 516 SER A C 1
ATOM 4582 O O . SER B 2 516 ? 5.812 59.899 -18.156 1.00 92.97 516 SER A O 1
ATOM 4585 N N . LEU B 2 517 ? 7.609 59.058 -19.247 1.00 82.02 517 LEU A N 1
ATOM 4586 C CA . LEU B 2 517 ? 8.235 58.544 -18.034 1.00 83.99 517 LEU A CA 1
ATOM 4587 C C . LEU B 2 517 ? 8.691 59.656 -17.101 1.00 105.11 517 LEU A C 1
ATOM 4588 O O . LEU B 2 517 ? 8.913 59.400 -15.912 1.00 90.48 517 LEU A O 1
ATOM 4593 N N . ALA B 2 518 ? 8.840 60.877 -17.611 1.00 84.71 518 ALA A N 1
ATOM 4594 C CA . ALA B 2 518 ? 9.307 62.010 -16.826 1.00 88.30 518 ALA A CA 1
ATOM 4595 C C . ALA B 2 518 ? 8.165 62.890 -16.335 1.00 88.83 518 ALA A C 1
ATOM 4596 O O . ALA B 2 518 ? 8.398 64.047 -15.969 1.00 87.79 518 ALA A O 1
ATOM 4598 N N . SER B 2 519 ? 6.939 62.370 -16.311 1.00 89.17 519 SER A N 1
ATOM 4599 C CA . SER B 2 519 ? 5.790 63.203 -15.997 1.00 87.58 519 SER A CA 1
ATOM 4600 C C . SER B 2 519 ? 4.744 62.408 -15.231 1.00 83.64 519 SER A C 1
ATOM 4601 O O . SER B 2 519 ? 4.676 61.179 -15.325 1.00 92.62 519 SER A O 1
ATOM 4604 N N . TYR B 2 520 ? 3.936 63.134 -14.462 1.00 73.21 520 TYR A N 1
ATOM 4605 C CA . TYR B 2 520 ? 2.722 62.604 -13.860 1.00 73.19 520 TYR A CA 1
ATOM 4606 C C . TYR B 2 520 ? 1.744 63.759 -13.698 1.00 84.31 520 TYR A C 1
ATOM 4607 O O . TYR B 2 520 ? 2.097 64.926 -13.883 1.00 86.50 520 TYR A O 1
ATOM 4616 N N . THR B 2 521 ? 0.503 63.427 -13.352 1.00 79.10 521 THR A N 1
ATOM 4617 C CA . THR B 2 521 ? -0.560 64.417 -13.279 1.00 76.13 521 THR A CA 1
ATOM 4618 C C . THR B 2 521 ? -1.303 64.304 -11.955 1.00 80.70 521 THR A C 1
ATOM 4619 O O . THR B 2 521 ? -1.286 63.264 -11.291 1.00 74.93 521 THR A O 1
ATOM 4623 N N . PHE B 2 522 ? -1.955 65.403 -11.578 1.00 76.71 522 PHE A N 1
ATOM 4624 C CA . PHE B 2 522 ? -2.863 65.406 -10.442 1.00 77.09 522 PHE A CA 1
ATOM 4625 C C . PHE B 2 522 ? -4.004 66.370 -10.731 1.00 84.36 522 PHE A C 1
ATOM 4626 O O . PHE B 2 522 ? -3.839 67.349 -11.464 1.00 81.14 522 PHE A O 1
ATOM 4634 N N . LEU B 2 523 ? -5.166 66.079 -10.150 1.00 88.07 523 LEU A N 1
ATOM 4635 C CA . LEU B 2 523 ? -6.376 66.864 -10.358 1.00 82.71 523 LEU A CA 1
ATOM 4636 C C . LEU B 2 523 ? -6.881 67.382 -9.019 1.00 89.98 523 LEU A C 1
ATOM 4637 O O . LEU B 2 523 ? -7.051 66.606 -8.073 1.00 88.57 523 LEU A O 1
ATOM 4642 N N . ILE B 2 524 ? -7.118 68.692 -8.944 1.00 98.65 524 ILE A N 1
ATOM 4643 C CA . ILE B 2 524 ? -7.616 69.343 -7.741 1.00 100.14 524 ILE A CA 1
ATOM 4644 C C . ILE B 2 524 ? -8.770 70.261 -8.125 1.00 100.47 524 ILE A C 1
ATOM 4645 O O . ILE B 2 524 ? -9.005 70.546 -9.299 1.00 87.31 524 ILE A O 1
ATOM 4650 N N . ASP B 2 525 ? -9.490 70.726 -7.109 1.00 97.94 525 ASP A N 1
ATOM 4651 C CA . ASP B 2 525 ? -10.539 71.714 -7.288 1.00 112.17 525 ASP A CA 1
ATOM 4652 C C . ASP B 2 525 ? -10.003 73.097 -6.920 1.00 116.99 525 ASP A C 1
ATOM 4653 O O . ASP B 2 525 ? -8.862 73.253 -6.478 1.00 118.69 525 ASP A O 1
ATOM 4658 N N . ASP B 2 526 ? -10.843 74.118 -7.106 1.00 119.35 526 ASP A N 1
ATOM 4659 C CA . ASP B 2 526 ? -10.414 75.486 -6.837 1.00 117.98 526 ASP A CA 1
ATOM 4660 C C . ASP B 2 526 ? -10.197 75.761 -5.354 1.00 114.36 526 ASP A C 1
ATOM 4661 O O . ASP B 2 526 ? -9.637 76.809 -5.014 1.00 118.89 526 ASP A O 1
ATOM 4666 N N . LYS B 2 527 ? -10.620 74.859 -4.470 1.00 113.39 527 LYS A N 1
ATOM 4667 C CA . LYS B 2 527 ? -10.366 75.002 -3.043 1.00 113.56 527 LYS A CA 1
ATOM 4668 C C . LYS B 2 527 ? -9.079 74.320 -2.600 1.00 113.62 527 LYS A C 1
ATOM 4669 O O . LYS B 2 527 ? -8.671 74.491 -1.446 1.00 127.89 527 LYS A O 1
ATOM 4675 N N . GLY B 2 528 ? -8.436 73.553 -3.479 1.00 110.54 528 GLY A N 1
ATOM 4676 C CA . GLY B 2 528 ? -7.180 72.904 -3.175 1.00 101.15 528 GLY A CA 1
ATOM 4677 C C . GLY B 2 528 ? -7.274 71.422 -2.885 1.00 95.74 528 GLY A C 1
ATOM 4678 O O . GLY B 2 528 ? -6.238 70.745 -2.883 1.00 83.44 528 GLY A O 1
ATOM 4679 N N . TYR B 2 529 ? -8.474 70.897 -2.646 1.00 97.92 529 TYR A N 1
ATOM 4680 C CA . TYR B 2 529 ? -8.617 69.491 -2.294 1.00 96.39 529 TYR A CA 1
ATOM 4681 C C . TYR B 2 529 ? -8.248 68.598 -3.472 1.00 87.32 529 TYR A C 1
ATOM 4682 O O . TYR B 2 529 ? -8.631 68.857 -4.616 1.00 98.73 529 TYR A O 1
ATOM 4691 N N . THR B 2 530 ? -7.498 67.537 -3.183 1.00 100.39 530 THR A N 1
ATOM 4692 C CA . THR B 2 530 ? -6.940 66.668 -4.211 1.00 89.77 530 THR A CA 1
ATOM 4693 C C . THR B 2 530 ? -7.929 65.559 -4.550 1.00 87.88 530 THR A C 1
ATOM 4694 O O . THR B 2 530 ? -8.356 64.807 -3.667 1.00 82.17 530 THR A O 1
ATOM 4698 N N . LEU B 2 531 ? -8.281 65.453 -5.830 1.00 92.10 531 LEU A N 1
ATOM 4699 C CA . LEU B 2 531 ? -9.152 64.385 -6.304 1.00 85.93 531 LEU A CA 1
ATOM 4700 C C . LEU B 2 531 ? -8.386 63.207 -6.882 1.00 97.08 531 LEU A C 1
ATOM 4701 O O . LEU B 2 531 ? -8.865 62.071 -6.801 1.00 90.72 531 LEU A O 1
ATOM 4706 N N . MET B 2 532 ? -7.211 63.445 -7.460 1.00 86.82 532 MET A N 1
ATOM 4707 C CA . MET B 2 532 ? -6.382 62.367 -7.977 1.00 76.25 532 MET A CA 1
ATOM 4708 C C . MET B 2 532 ? -4.925 62.799 -7.949 1.00 88.68 532 MET A C 1
ATOM 4709 O O . MET B 2 532 ? -4.606 63.958 -8.226 1.00 76.74 532 MET A O 1
ATOM 4714 N N . HIS B 2 533 ? -4.053 61.853 -7.610 1.00 79.39 533 HIS A N 1
ATOM 4715 C CA . HIS B 2 533 ? -2.623 62.058 -7.429 1.00 74.72 533 HIS A CA 1
ATOM 4716 C C . HIS B 2 533 ? -1.984 60.678 -7.330 1.00 80.04 533 HIS A C 1
ATOM 4717 O O . HIS B 2 533 ? -2.647 59.728 -6.894 1.00 92.75 533 HIS A O 1
ATOM 4724 N N . PRO B 2 534 ? -0.725 60.511 -7.743 1.00 83.77 534 PRO A N 1
ATOM 4725 C CA . PRO B 2 534 ? -0.086 59.189 -7.614 1.00 72.04 534 PRO A CA 1
ATOM 4726 C C . PRO B 2 534 ? -0.076 58.641 -6.195 1.00 87.08 534 PRO A C 1
ATOM 4727 O O . PRO B 2 534 ? 0.080 57.426 -6.022 1.00 93.00 534 PRO A O 1
ATOM 4731 N N . SER B 2 535 ? -0.248 59.487 -5.180 1.00 94.37 535 SER A N 1
ATOM 4732 C CA . SER B 2 535 ? -0.233 59.048 -3.790 1.00 92.62 535 SER A CA 1
ATOM 4733 C C . SER B 2 535 ? -1.583 58.540 -3.298 1.00 87.62 535 SER A C 1
ATOM 4734 O O . SER B 2 535 ? -1.659 58.027 -2.177 1.00 100.30 535 SER A O 1
ATOM 4737 N N . LEU B 2 536 ? -2.641 58.665 -4.095 1.00 72.70 536 LEU A N 1
ATOM 4738 C CA . LEU B 2 536 ? -3.979 58.269 -3.681 1.00 80.53 536 LEU A CA 1
ATOM 4739 C C . LEU B 2 536 ? -4.295 56.848 -4.128 1.00 72.05 536 LEU A C 1
ATOM 4740 O O . LEU B 2 536 ? -3.748 56.348 -5.114 1.00 80.84 536 LEU A O 1
ATOM 4745 N N . THR B 2 537 ? -5.192 56.203 -3.386 1.00 76.19 537 THR A N 1
ATOM 4746 C CA . THR B 2 537 ? -5.665 54.877 -3.757 1.00 97.54 537 THR A CA 1
ATOM 4747 C C . THR B 2 537 ? -6.549 54.968 -4.996 1.00 84.47 537 THR A C 1
ATOM 4748 O O . THR B 2 537 ? -7.311 55.923 -5.166 1.00 102.25 537 THR A O 1
ATOM 4752 N N . ARG B 2 538 ? -6.436 53.970 -5.868 1.00 90.70 538 ARG A N 1
ATOM 4753 C CA . ARG B 2 538 ? -7.178 53.993 -7.120 1.00 88.54 538 ARG A CA 1
ATOM 4754 C C . ARG B 2 538 ? -8.672 53.814 -6.851 1.00 96.93 538 ARG A C 1
ATOM 4755 O O . ARG B 2 538 ? -9.061 52.995 -6.012 1.00 105.81 538 ARG A O 1
ATOM 4763 N N . PRO B 2 539 ? -9.533 54.565 -7.547 1.00 89.54 539 PRO A N 1
ATOM 4764 C CA . PRO B 2 539 ? -10.952 54.621 -7.154 1.00 89.99 539 PRO A CA 1
ATOM 4765 C C . PRO B 2 539 ? -11.723 53.330 -7.379 1.00 92.28 539 PRO A C 1
ATOM 4766 O O . PRO B 2 539 ? -12.740 53.122 -6.706 1.00 98.37 539 PRO A O 1
ATOM 4770 N N . TYR B 2 540 ? -11.288 52.462 -8.296 1.00 94.94 540 TYR A N 1
ATOM 4771 C CA . TYR B 2 540 ? -12.067 51.262 -8.588 1.00 116.74 540 TYR A CA 1
ATOM 4772 C C . TYR B 2 540 ? -12.109 50.308 -7.399 1.00 113.33 540 TYR A C 1
ATOM 4773 O O . TYR B 2 540 ? -13.061 49.531 -7.264 1.00 112.14 540 TYR A O 1
ATOM 4782 N N . LEU B 2 541 ? -11.103 50.356 -6.528 1.00 110.26 541 LEU A N 1
ATOM 4783 C CA . LEU B 2 541 ? -11.041 49.479 -5.367 1.00 125.59 541 LEU A CA 1
ATOM 4784 C C . LEU B 2 541 ? -11.641 50.100 -4.112 1.00 120.47 541 LEU A C 1
ATOM 4785 O O . LEU B 2 541 ? -11.815 49.394 -3.113 1.00 122.19 541 LEU A O 1
ATOM 4790 N N . LEU B 2 542 ? -11.964 51.390 -4.138 1.00 112.93 542 LEU A N 1
ATOM 4791 C CA . LEU B 2 542 ? -12.435 52.078 -2.945 1.00 119.74 542 LEU A CA 1
ATOM 4792 C C . LEU B 2 542 ? -13.882 51.711 -2.641 1.00 126.17 542 LEU A C 1
ATOM 4793 O O . LEU B 2 542 ? -14.756 51.811 -3.509 1.00 131.01 542 LEU A O 1
ATOM 4798 N N . SER B 2 543 ? -14.131 51.286 -1.404 1.00 138.80 543 SER A N 1
ATOM 4799 C CA . SER B 2 543 ? -15.480 51.087 -0.897 1.00 147.85 543 SER A CA 1
ATOM 4800 C C . SER B 2 543 ? -15.893 52.175 0.082 1.00 144.18 543 SER A C 1
ATOM 4801 O O . SER B 2 543 ? -17.000 52.117 0.627 1.00 143.17 543 SER A O 1
ATOM 4804 N N . GLU B 2 544 ? -15.032 53.166 0.313 1.00 139.96 544 GLU A N 1
ATOM 4805 C CA . GLU B 2 544 ? -15.256 54.228 1.275 1.00 136.76 544 GLU A CA 1
ATOM 4806 C C . GLU B 2 544 ? -14.714 55.530 0.700 1.00 125.82 544 GLU A C 1
ATOM 4807 O O . GLU B 2 544 ? -13.690 55.519 -0.000 1.00 113.13 544 GLU A O 1
ATOM 4813 N N . PRO B 2 545 ? -15.373 56.654 0.964 1.00 134.37 545 PRO A N 1
ATOM 4814 C CA . PRO B 2 545 ? -14.870 57.942 0.476 1.00 123.50 545 PRO A CA 1
ATOM 4815 C C . PRO B 2 545 ? -13.568 58.308 1.165 1.00 135.86 545 PRO A C 1
ATOM 4816 O O . PRO B 2 545 ? -13.461 58.223 2.397 1.00 151.88 545 PRO A O 1
ATOM 4820 N N . PRO B 2 546 ? -12.555 58.714 0.405 1.00 131.00 546 PRO A N 1
ATOM 4821 C CA . PRO B 2 546 ? -11.252 59.020 1.006 1.00 136.95 546 PRO A CA 1
ATOM 4822 C C . PRO B 2 546 ? -11.297 60.311 1.809 1.00 138.44 546 PRO A C 1
ATOM 4823 O O . PRO B 2 546 ? -12.238 61.103 1.736 1.00 126.19 546 PRO A O 1
ATOM 4827 N N . LEU B 2 547 ? -10.241 60.512 2.593 1.00 136.65 547 LEU A N 1
ATOM 4828 C CA . LEU B 2 547 ? -10.067 61.738 3.369 1.00 133.98 547 LEU A CA 1
ATOM 4829 C C . LEU B 2 547 ? -9.554 62.820 2.428 1.00 119.97 547 LEU A C 1
ATOM 4830 O O . LEU B 2 547 ? -8.368 62.857 2.092 1.00 116.76 547 LEU A O 1
ATOM 4835 N N . HIS B 2 548 ? -10.452 63.701 1.995 1.00 113.00 548 HIS A N 1
ATOM 4836 C CA . HIS B 2 548 ? -10.087 64.747 1.049 1.00 131.15 548 HIS A CA 1
ATOM 4837 C C . HIS B 2 548 ? -9.048 65.676 1.662 1.00 107.33 548 HIS A C 1
ATOM 4838 O O . HIS B 2 548 ? -9.288 66.291 2.706 1.00 103.52 548 HIS A O 1
ATOM 4845 N N . THR B 2 549 ? -7.893 65.773 1.009 1.00 108.55 549 THR A N 1
ATOM 4846 C CA . THR B 2 549 ? -6.740 66.479 1.543 1.00 80.48 549 THR A CA 1
ATOM 4847 C C . THR B 2 549 ? -6.230 67.484 0.520 1.00 87.12 549 THR A C 1
ATOM 4848 O O . THR B 2 549 ? -6.280 67.242 -0.689 1.00 99.81 549 THR A O 1
ATOM 4852 N N . ASP B 2 550 ? -5.739 68.616 1.018 1.00 81.85 550 ASP A N 1
ATOM 4853 C CA . ASP B 2 550 ? -5.240 69.670 0.148 1.00 94.97 550 ASP A CA 1
ATOM 4854 C C . ASP B 2 550 ? -3.982 69.214 -0.586 1.00 92.87 550 ASP A C 1
ATOM 4855 O O . ASP B 2 550 ? -3.237 68.350 -0.116 1.00 99.60 550 ASP A O 1
ATOM 4860 N N . ILE B 2 551 ? -3.752 69.814 -1.759 1.00 96.63 551 ILE A N 1
ATOM 4861 C CA . ILE B 2 551 ? -2.631 69.421 -2.608 1.00 84.74 551 ILE A CA 1
ATOM 4862 C C . ILE B 2 551 ? -1.288 69.766 -1.977 1.00 93.95 551 ILE A C 1
ATOM 4863 O O . ILE B 2 551 ? -0.269 69.160 -2.329 1.00 106.78 551 ILE A O 1
ATOM 4868 N N . ILE B 2 552 ? -1.258 70.716 -1.038 1.00 87.73 552 ILE A N 1
ATOM 4869 C CA . ILE B 2 552 ? -0.015 71.065 -0.360 1.00 103.67 552 ILE A CA 1
ATOM 4870 C C . ILE B 2 552 ? 0.527 69.892 0.444 1.00 104.78 552 ILE A C 1
ATOM 4871 O O . ILE B 2 552 ? 1.716 69.865 0.781 1.00 103.65 552 ILE A O 1
ATOM 4876 N N . HIS B 2 553 ? -0.316 68.906 0.746 1.00 95.31 553 HIS A N 1
ATOM 4877 C CA . HIS B 2 553 ? 0.095 67.764 1.550 1.00 87.14 553 HIS A CA 1
ATOM 4878 C C . HIS B 2 553 ? 0.583 66.590 0.713 1.00 92.49 553 HIS A C 1
ATOM 4879 O O . HIS B 2 553 ? 1.503 65.880 1.137 1.00 90.98 553 HIS A O 1
ATOM 4886 N N . TYR B 2 554 ? -0.005 66.364 -0.463 1.00 107.41 554 TYR A N 1
ATOM 4887 C CA . TYR B 2 554 ? 0.463 65.277 -1.317 1.00 98.08 554 TYR A CA 1
ATOM 4888 C C . TYR B 2 554 ? 1.681 65.693 -2.132 1.00 92.84 554 TYR A C 1
ATOM 4889 O O . TYR B 2 554 ? 2.579 64.878 -2.372 1.00 86.52 554 TYR A O 1
ATOM 4898 N N . GLU B 2 555 ? 1.728 66.950 -2.564 1.00 79.19 555 GLU A N 1
ATOM 4899 C CA . GLU B 2 555 ? 2.905 67.507 -3.229 1.00 84.23 555 GLU A CA 1
ATOM 4900 C C . GLU B 2 555 ? 3.823 68.188 -2.217 1.00 105.25 555 GLU A C 1
ATOM 4901 O O . GLU B 2 555 ? 4.225 69.340 -2.373 1.00 102.24 555 GLU A O 1
ATOM 4907 N N . ASN B 2 556 ? 4.153 67.455 -1.152 1.00 111.59 556 ASN A N 1
ATOM 4908 C CA . ASN B 2 556 ? 4.913 68.001 -0.034 1.00 107.79 556 ASN A CA 1
ATOM 4909 C C . ASN B 2 556 ? 6.352 68.300 -0.434 1.00 99.94 556 ASN A C 1
ATOM 4910 O O . ASN B 2 556 ? 7.232 67.443 -0.307 1.00 120.16 556 ASN A O 1
ATOM 4915 N N . ILE B 2 557 ? 6.597 69.518 -0.905 1.00 108.77 557 ILE A N 1
ATOM 4916 C CA . ILE B 2 557 ? 7.920 69.949 -1.347 1.00 107.39 557 ILE A CA 1
ATOM 4917 C C . ILE B 2 557 ? 8.108 71.405 -0.935 1.00 123.94 557 ILE A C 1
ATOM 4918 O O . ILE B 2 557 ? 7.164 72.201 -1.045 1.00 130.45 557 ILE A O 1
ATOM 4923 N N . PRO B 2 558 ? 9.283 71.796 -0.439 1.00 114.06 558 PRO A N 1
ATOM 4924 C CA . PRO B 2 558 ? 9.513 73.213 -0.135 1.00 125.75 558 PRO A CA 1
ATOM 4925 C C . PRO B 2 558 ? 9.386 74.073 -1.383 1.00 118.26 558 PRO A C 1
ATOM 4926 O O . PRO B 2 558 ? 9.635 73.621 -2.503 1.00 120.22 558 PRO A O 1
ATOM 4930 N N . LYS B 2 559 ? 8.978 75.326 -1.173 1.00 132.81 559 LYS A N 1
ATOM 4931 C CA . LYS B 2 559 ? 8.760 76.334 -2.209 1.00 133.35 559 LYS A CA 1
ATOM 4932 C C . LYS B 2 559 ? 7.563 76.016 -3.098 1.00 131.58 559 LYS A C 1
ATOM 4933 O O . LYS B 2 559 ? 7.331 76.721 -4.089 1.00 135.42 559 LYS A O 1
ATOM 4939 N N . PHE B 2 560 ? 6.782 74.983 -2.772 1.00 128.47 560 PHE A N 1
ATOM 4940 C CA . PHE B 2 560 ? 5.627 74.644 -3.597 1.00 123.77 560 PHE A CA 1
ATOM 4941 C C . PHE B 2 560 ? 4.421 75.521 -3.290 1.00 125.79 560 PHE A C 1
ATOM 4942 O O . PHE B 2 560 ? 3.563 75.708 -4.161 1.00 123.55 560 PHE A O 1
ATOM 4950 N N . GLU B 2 561 ? 4.333 76.067 -2.074 1.00 126.42 561 GLU A N 1
ATOM 4951 C CA . GLU B 2 561 ? 3.217 76.944 -1.739 1.00 112.74 561 GLU A CA 1
ATOM 4952 C C . GLU B 2 561 ? 3.180 78.183 -2.624 1.00 118.76 561 GLU A C 1
ATOM 4953 O O . GLU B 2 561 ? 2.122 78.807 -2.755 1.00 120.81 561 GLU A O 1
ATOM 4959 N N . LEU B 2 562 ? 4.310 78.548 -3.235 1.00 124.83 562 LEU A N 1
ATOM 4960 C CA . LEU B 2 562 ? 4.310 79.626 -4.219 1.00 122.90 562 LEU A CA 1
ATOM 4961 C C . LEU B 2 562 ? 3.618 79.186 -5.502 1.00 121.52 562 LEU A C 1
ATOM 4962 O O . LEU B 2 562 ? 2.801 79.923 -6.066 1.00 125.19 562 LEU A O 1
ATOM 4967 N N . VAL B 2 563 ? 3.936 77.980 -5.980 1.00 122.47 563 VAL A N 1
ATOM 4968 C CA . VAL B 2 563 ? 3.286 77.456 -7.176 1.00 107.94 563 VAL A CA 1
ATOM 4969 C C . VAL B 2 563 ? 1.822 77.142 -6.899 1.00 117.05 563 VAL A C 1
ATOM 4970 O O . VAL B 2 563 ? 0.969 77.291 -7.783 1.00 118.27 563 VAL A O 1
ATOM 4974 N N . ARG B 2 564 ? 1.501 76.715 -5.674 1.00 110.54 564 ARG A N 1
ATOM 4975 C CA . ARG B 2 564 ? 0.113 76.419 -5.333 1.00 109.73 564 ARG A CA 1
ATOM 4976 C C . ARG B 2 564 ? -0.761 77.663 -5.449 1.00 122.13 564 ARG A C 1
ATOM 4977 O O . ARG B 2 564 ? -1.881 77.597 -5.969 1.00 123.17 564 ARG A O 1
ATOM 4985 N N . GLN B 2 565 ? -0.265 78.807 -4.974 1.00 124.89 565 GLN A N 1
ATOM 4986 C CA . GLN B 2 565 ? -1.023 80.049 -5.096 1.00 125.50 565 GLN A CA 1
ATOM 4987 C C . GLN B 2 565 ? -1.234 80.425 -6.558 1.00 127.89 565 GLN A C 1
ATOM 4988 O O . GLN B 2 565 ? -2.297 80.937 -6.928 1.00 130.45 565 GLN A O 1
ATOM 4994 N N . ASN B 2 566 ? -0.233 80.175 -7.406 1.00 122.46 566 ASN A N 1
ATOM 4995 C CA . ASN B 2 566 ? -0.377 80.482 -8.825 1.00 130.71 566 ASN A CA 1
ATOM 4996 C C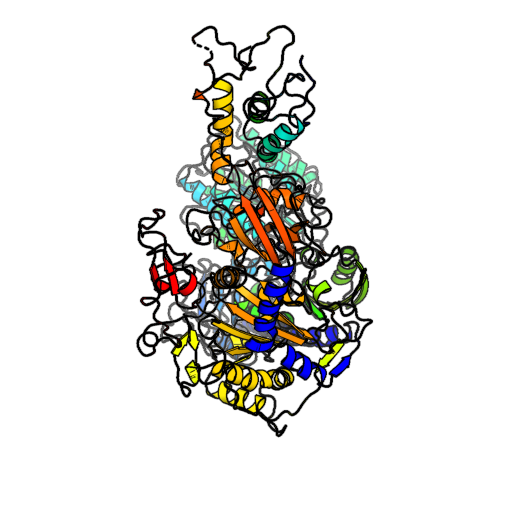 . ASN B 2 566 ? -1.321 79.511 -9.520 1.00 125.19 566 ASN A C 1
ATOM 4997 O O . ASN B 2 566 ? -1.957 79.875 -10.516 1.00 123.15 566 ASN A O 1
ATOM 5002 N N . ILE B 2 567 ? -1.428 78.279 -9.018 1.00 126.37 567 ILE A N 1
ATOM 5003 C CA . ILE B 2 567 ? -2.316 77.303 -9.640 1.00 119.27 567 ILE A CA 1
ATOM 5004 C C . ILE B 2 567 ? -3.772 77.632 -9.334 1.00 124.04 567 ILE A C 1
ATOM 5005 O O . ILE B 2 567 ? -4.631 77.596 -10.223 1.00 119.92 567 ILE A O 1
ATOM 5010 N N . LEU B 2 568 ? -4.073 77.966 -8.076 1.00 108.00 568 LEU A N 1
ATOM 5011 C CA . LEU B 2 568 ? -5.451 78.255 -7.695 1.00 111.04 568 LEU A CA 1
ATOM 5012 C C . LEU B 2 568 ? -5.926 79.616 -8.190 1.00 118.87 568 LEU A C 1
ATOM 5013 O O . LEU B 2 568 ? -7.135 79.871 -8.186 1.00 114.37 568 LEU A O 1
ATOM 5018 N N . SER B 2 569 ? -5.014 80.492 -8.613 1.00 125.54 569 SER A N 1
ATOM 5019 C CA . SER B 2 569 ? -5.379 81.827 -9.080 1.00 118.16 569 SER A CA 1
ATOM 5020 C C . SER B 2 569 ? -5.340 81.931 -10.602 1.00 119.17 569 SER A C 1
ATOM 5021 O O . SER B 2 569 ? -6.358 82.231 -11.233 1.00 132.35 569 SER A O 1
ATOM 5024 N N . LEU B 2 570 ? -4.182 81.690 -11.203 1.00 122.32 570 LEU A N 1
ATOM 5025 C CA . LEU B 2 570 ? -4.059 81.802 -12.652 1.00 129.33 570 LEU A CA 1
ATOM 5026 C C . LEU B 2 570 ? -4.759 80.629 -13.329 1.00 129.20 570 LEU A C 1
ATOM 5027 O O . LEU B 2 570 ? -4.510 79.472 -12.968 1.00 122.02 570 LEU A O 1
ATOM 5032 N N . PRO B 2 571 ? -5.633 80.878 -14.307 1.00 126.92 571 PRO A N 1
ATOM 5033 C CA . PRO B 2 571 ? -6.318 79.764 -14.980 1.00 121.67 571 PRO A CA 1
ATOM 5034 C C . PRO B 2 571 ? -5.408 78.939 -15.872 1.00 119.03 571 PRO A C 1
ATOM 5035 O O . PRO B 2 571 ? -5.762 77.801 -16.201 1.00 126.51 571 PRO A O 1
ATOM 5039 N N . LEU B 2 572 ? -4.255 79.471 -16.272 1.00 125.16 572 LEU A N 1
ATOM 5040 C CA . LEU B 2 572 ? -3.341 78.758 -17.152 1.00 116.68 572 LEU A CA 1
ATOM 5041 C C . LEU B 2 572 ? -1.949 79.347 -16.983 1.00 127.07 572 LEU A C 1
ATOM 5042 O O . LEU B 2 572 ? -1.800 80.561 -16.823 1.00 131.53 572 LEU A O 1
ATOM 5047 N N . GLY B 2 573 ? -0.943 78.488 -17.018 1.00 128.47 573 GLY A N 1
ATOM 5048 C CA . GLY B 2 573 ? 0.428 78.938 -16.895 1.00 134.30 573 GLY A CA 1
ATOM 5049 C C . GLY B 2 573 ? 1.348 77.795 -16.527 1.00 126.15 573 GLY A C 1
ATOM 5050 O O . GLY B 2 573 ? 0.931 76.646 -16.378 1.00 121.56 573 GLY A O 1
ATOM 5051 N N . SER B 2 574 ? 2.626 78.144 -16.387 1.00 115.20 574 SER A N 1
ATOM 5052 C CA . SER B 2 574 ? 3.650 77.182 -16.012 1.00 110.47 574 SER A CA 1
ATOM 5053 C C . SER B 2 574 ? 4.756 77.904 -15.259 1.00 121.50 574 SER A C 1
ATOM 5054 O O . SER B 2 574 ? 4.944 79.115 -15.402 1.00 121.91 574 SER A O 1
ATOM 5057 N N . GLN B 2 575 ? 5.490 77.141 -14.451 1.00 117.04 575 GLN A N 1
ATOM 5058 C CA . GLN B 2 575 ? 6.574 77.694 -13.653 1.00 115.94 575 GLN A CA 1
ATOM 5059 C C . GLN B 2 575 ? 7.513 76.568 -13.249 1.00 118.63 575 GLN A C 1
ATOM 5060 O O . GLN B 2 575 ? 7.062 75.470 -12.914 1.00 118.14 575 GLN A O 1
ATOM 5066 N N . ILE B 2 576 ? 8.814 76.847 -13.282 1.00 120.42 576 ILE A N 1
ATOM 5067 C CA . ILE B 2 576 ? 9.835 75.893 -12.866 1.00 113.35 576 ILE A CA 1
ATOM 5068 C C . ILE B 2 576 ? 10.453 76.374 -11.561 1.00 118.50 576 ILE A C 1
ATOM 5069 O O . ILE B 2 576 ? 10.605 77.581 -11.339 1.00 126.75 576 ILE A O 1
ATOM 5074 N N . ILE B 2 577 ? 10.791 75.424 -10.686 1.00 116.97 577 ILE A N 1
ATOM 5075 C CA . ILE B 2 577 ? 11.421 75.717 -9.406 1.00 123.82 577 ILE A CA 1
ATOM 5076 C C . ILE B 2 577 ? 12.554 74.725 -9.177 1.00 127.62 577 ILE A C 1
ATOM 5077 O O . ILE B 2 577 ? 12.557 73.613 -9.708 1.00 119.15 577 ILE A O 1
ATOM 5082 N N . THR B 2 578 ? 13.523 75.145 -8.370 1.00 129.05 578 THR A N 1
ATOM 5083 C CA . THR B 2 578 ? 14.678 74.325 -8.030 1.00 117.86 578 THR A CA 1
ATOM 5084 C C . THR B 2 578 ? 14.486 73.730 -6.641 1.00 108.98 578 THR A C 1
ATOM 5085 O O . THR B 2 578 ? 14.225 74.460 -5.679 1.00 125.26 578 THR A O 1
ATOM 5089 N N . VAL B 2 579 ? 14.617 72.410 -6.541 1.00 109.62 579 VAL A N 1
ATOM 5090 C CA . VAL B 2 579 ? 14.344 71.688 -5.299 1.00 114.37 579 VAL A CA 1
ATOM 5091 C C . VAL B 2 579 ? 15.527 70.788 -4.956 1.00 120.90 579 VAL A C 1
ATOM 5092 O O . VAL B 2 579 ? 16.046 70.089 -5.838 1.00 130.16 579 VAL A O 1
ATOM 5096 N N . PRO B 2 580 ? 15.989 70.776 -3.707 1.00 119.01 580 PRO A N 1
ATOM 5097 C CA . PRO B 2 580 ? 17.040 69.830 -3.320 1.00 120.15 580 PRO A CA 1
ATOM 5098 C C . PRO B 2 580 ? 16.501 68.409 -3.227 1.00 123.81 580 PRO A C 1
ATOM 5099 O O . PRO B 2 580 ? 15.311 68.174 -3.010 1.00 119.69 580 PRO A O 1
ATOM 5103 N N . VAL B 2 581 ? 17.414 67.449 -3.388 1.00 125.86 581 VAL A N 1
ATOM 5104 C CA . VAL B 2 581 ? 17.011 66.047 -3.454 1.00 118.29 581 VAL A CA 1
ATOM 5105 C C . VAL B 2 581 ? 16.818 65.421 -2.078 1.00 119.70 581 VAL A C 1
ATOM 5106 O O . VAL B 2 581 ? 16.063 64.449 -1.953 1.00 109.14 581 VAL A O 1
ATOM 5110 N N . ASN B 2 582 ? 17.471 65.945 -1.040 1.00 118.69 582 ASN A N 1
ATOM 5111 C CA . ASN B 2 582 ? 17.398 65.322 0.275 1.00 132.84 582 ASN A CA 1
ATOM 5112 C C . ASN B 2 582 ? 16.114 65.651 1.026 1.00 119.21 582 ASN A C 1
ATOM 5113 O O . ASN B 2 582 ? 15.892 65.098 2.108 1.00 110.27 582 ASN A O 1
ATOM 5118 N N . SER B 2 583 ? 15.267 66.528 0.485 1.00 123.45 583 SER A N 1
ATOM 5119 C CA . SER B 2 583 ? 13.989 66.892 1.103 1.00 125.97 583 SER A CA 1
ATOM 5120 C C . SER B 2 583 ? 12.929 66.884 0.004 1.00 117.82 583 SER A C 1
ATOM 5121 O O . SER B 2 583 ? 12.506 67.936 -0.482 1.00 114.34 583 SER A O 1
ATOM 5124 N N . SER B 2 584 ? 12.504 65.686 -0.387 1.00 119.43 584 SER A N 1
ATOM 5125 C CA . SER B 2 584 ? 11.519 65.528 -1.447 1.00 117.59 584 SER A CA 1
ATOM 5126 C C . SER B 2 584 ? 10.881 64.153 -1.320 1.00 122.15 584 SER A C 1
ATOM 5127 O O . SER B 2 584 ? 11.291 63.327 -0.500 1.00 117.23 584 SER A O 1
ATOM 5130 N N . LEU B 2 585 ? 9.869 63.918 -2.147 1.00 114.19 585 LEU A N 1
ATOM 5131 C CA . LEU B 2 585 ? 9.152 62.653 -2.179 1.00 108.69 585 LEU A CA 1
ATOM 5132 C C . LEU B 2 585 ? 9.582 61.831 -3.392 1.00 107.11 585 LEU A C 1
ATOM 5133 O O . LEU B 2 585 ? 10.259 62.318 -4.301 1.00 90.26 585 LEU A O 1
ATOM 5138 N N . SER B 2 586 ? 9.170 60.560 -3.397 1.00 109.20 586 SER A N 1
ATOM 5139 C CA . SER B 2 586 ? 9.721 59.609 -4.359 1.00 102.76 586 SER A CA 1
ATOM 5140 C C . SER B 2 586 ? 9.221 59.861 -5.776 1.00 92.94 586 SER A C 1
ATOM 5141 O O . SER B 2 586 ? 9.912 59.512 -6.739 1.00 92.28 586 SER A O 1
ATOM 5144 N N . TRP B 2 587 ? 8.032 60.454 -5.929 1.00 90.69 587 TRP A N 1
ATOM 5145 C CA . TRP B 2 587 ? 7.495 60.688 -7.268 1.00 76.68 587 TRP A CA 1
ATOM 5146 C C . TRP B 2 587 ? 8.405 61.590 -8.089 1.00 91.36 587 TRP A C 1
ATOM 5147 O O . TRP B 2 587 ? 8.390 61.530 -9.324 1.00 82.66 587 TRP A O 1
ATOM 5158 N N . HIS B 2 588 ? 9.201 62.428 -7.426 1.00 100.88 588 HIS A N 1
ATOM 5159 C CA . HIS B 2 588 ? 10.168 63.278 -8.106 1.00 95.80 588 HIS A CA 1
ATOM 5160 C C . HIS B 2 588 ? 11.532 62.610 -8.230 1.00 100.38 588 HIS A C 1
ATOM 5161 O O . HIS B 2 588 ? 12.161 62.685 -9.291 1.00 100.45 588 HIS A O 1
ATOM 5168 N N . ILE B 2 589 ? 11.993 61.947 -7.167 1.00 91.63 589 ILE A N 1
ATOM 5169 C CA . ILE B 2 589 ? 13.327 61.353 -7.176 1.00 95.34 589 ILE A CA 1
ATOM 5170 C C . ILE B 2 589 ? 13.389 60.176 -8.142 1.00 89.97 589 ILE A C 1
ATOM 5171 O O . ILE B 2 589 ? 14.399 59.970 -8.826 1.00 95.45 589 ILE A O 1
ATOM 5176 N N . ASN B 2 590 ? 12.313 59.390 -8.221 1.00 86.77 590 ASN A N 1
ATOM 5177 C CA . ASN B 2 590 ? 12.288 58.226 -9.100 1.00 85.09 590 ASN A CA 1
ATOM 5178 C C . ASN B 2 590 ? 12.284 58.593 -10.579 1.00 87.11 590 ASN A C 1
ATOM 5179 O O . ASN B 2 590 ? 12.400 57.695 -11.420 1.00 81.14 590 ASN A O 1
ATOM 5184 N N . LYS B 2 591 ? 12.153 59.875 -10.917 1.00 87.22 591 LYS A N 1
ATOM 5185 C CA . LYS B 2 591 ? 12.172 60.323 -12.302 1.00 79.51 591 LYS A CA 1
ATOM 5186 C C . LYS B 2 591 ? 13.400 61.164 -12.628 1.00 83.48 591 LYS A C 1
ATOM 5187 O O . LYS B 2 591 ? 13.433 61.813 -13.679 1.00 96.01 591 LYS A O 1
ATOM 5193 N N . LEU B 2 592 ? 14.404 61.172 -11.755 1.00 93.50 592 LEU A N 1
ATOM 5194 C CA . LEU B 2 592 ? 15.659 61.846 -12.059 1.00 95.36 592 LEU A CA 1
ATOM 5195 C C . LEU B 2 592 ? 16.372 61.142 -13.205 1.00 95.81 592 LEU A C 1
ATOM 5196 O O . LEU B 2 592 ? 16.375 59.911 -13.293 1.00 96.79 592 LEU A O 1
ATOM 5201 N N . ARG B 2 593 ? 16.981 61.931 -14.090 1.00 98.23 593 ARG A N 1
ATOM 5202 C CA . ARG B 2 593 ? 17.734 61.393 -15.217 1.00 89.89 593 ARG A CA 1
ATOM 5203 C C . ARG B 2 593 ? 19.183 61.871 -15.218 1.00 105.40 593 ARG A C 1
ATOM 5204 O O . ARG B 2 593 ? 19.821 61.908 -16.275 1.00 108.46 593 ARG A O 1
ATOM 5212 N N . GLU B 2 594 ? 19.712 62.235 -14.051 1.00 113.51 594 GLU A N 1
ATOM 5213 C CA . GLU B 2 594 ? 21.120 62.576 -13.889 1.00 121.94 594 GLU A CA 1
ATOM 5214 C C . GLU B 2 594 ? 21.603 62.038 -12.551 1.00 136.85 594 GLU A C 1
ATOM 5215 O O . GLU B 2 594 ? 20.945 62.237 -11.526 1.00 131.61 594 GLU A O 1
ATOM 5221 N N . THR B 2 595 ? 22.747 61.359 -12.566 1.00 141.06 595 THR A N 1
ATOM 5222 C CA . THR B 2 595 ? 23.291 60.767 -11.355 1.00 135.96 595 THR A CA 1
ATOM 5223 C C . THR B 2 595 ? 24.081 61.799 -10.555 1.00 139.57 595 THR A C 1
ATOM 5224 O O . THR B 2 595 ? 24.563 62.804 -11.086 1.00 135.06 595 THR A O 1
ATOM 5228 N N . GLY B 2 596 ? 24.213 61.531 -9.259 1.00 135.72 596 GLY A N 1
ATOM 5229 C CA . GLY B 2 596 ? 24.958 62.416 -8.377 1.00 145.89 596 GLY A CA 1
ATOM 5230 C C . GLY B 2 596 ? 24.400 63.819 -8.306 1.00 139.36 596 GLY A C 1
ATOM 5231 O O . GLY B 2 596 ? 25.165 64.788 -8.224 1.00 152.71 596 GLY A O 1
ATOM 5232 N N . LYS B 2 597 ? 23.077 63.952 -8.334 1.00 141.73 597 LYS A N 1
ATOM 5233 C CA . LYS B 2 597 ? 22.429 65.255 -8.372 1.00 143.00 597 LYS A CA 1
ATOM 5234 C C . LYS B 2 597 ? 22.140 65.738 -6.956 1.00 150.37 597 LYS A C 1
ATOM 5235 O O . LYS B 2 597 ? 21.627 64.980 -6.126 1.00 136.62 597 LYS A O 1
ATOM 5241 N N . GLU B 2 598 ? 22.476 66.999 -6.684 1.00 151.97 598 GLU A N 1
ATOM 5242 C CA . GLU B 2 598 ? 22.203 67.618 -5.393 1.00 145.46 598 GLU A CA 1
ATOM 5243 C C . GLU B 2 598 ? 20.908 68.416 -5.381 1.00 134.56 598 GLU A C 1
ATOM 5244 O O . GLU B 2 598 ? 20.312 68.595 -4.313 1.00 126.94 598 GLU A O 1
ATOM 5250 N N . ALA B 2 599 ? 20.463 68.892 -6.541 1.00 137.62 599 ALA A N 1
ATOM 5251 C CA . ALA B 2 599 ? 19.222 69.641 -6.671 1.00 129.12 599 ALA A CA 1
ATOM 5252 C C . ALA B 2 599 ? 18.735 69.497 -8.104 1.00 125.57 599 ALA A C 1
ATOM 5253 O O . ALA B 2 599 ? 19.537 69.370 -9.033 1.00 130.73 599 ALA A O 1
ATOM 5255 N N . TYR B 2 600 ? 17.416 69.518 -8.275 1.00 117.36 600 TYR A N 1
ATOM 5256 C CA . TYR B 2 600 ? 16.811 69.235 -9.567 1.00 110.73 600 TYR A CA 1
ATOM 5257 C C . TYR B 2 600 ? 15.706 70.240 -9.853 1.00 111.84 600 TYR A C 1
ATOM 5258 O O . TYR B 2 600 ? 15.140 70.852 -8.944 1.00 112.15 600 TYR A O 1
ATOM 5267 N N . ASN B 2 601 ? 15.407 70.399 -11.139 1.00 111.80 601 ASN A N 1
ATOM 5268 C CA . ASN B 2 601 ? 14.353 71.292 -11.594 1.00 110.97 601 ASN A CA 1
ATOM 5269 C C . ASN B 2 601 ? 13.032 70.540 -11.715 1.00 106.13 601 ASN A C 1
ATOM 5270 O O . ASN B 2 601 ? 12.998 69.358 -12.067 1.00 110.76 601 ASN A O 1
ATOM 5275 N N . VAL B 2 602 ? 11.938 71.239 -11.414 1.00 112.51 602 VAL A N 1
ATOM 5276 C CA . VAL B 2 602 ? 10.588 70.708 -11.564 1.00 96.95 602 VAL A CA 1
ATOM 5277 C C . VAL B 2 602 ? 9.760 71.716 -12.345 1.00 108.60 602 VAL A C 1
ATOM 5278 O O . VAL B 2 602 ? 9.850 72.923 -12.101 1.00 118.40 602 VAL A O 1
ATOM 5282 N N . SER B 2 603 ? 8.945 71.222 -13.274 1.00 111.49 603 SER A N 1
ATOM 5283 C CA . SER B 2 603 ? 8.069 72.065 -14.080 1.00 108.83 603 SER A CA 1
ATOM 5284 C C . SER B 2 603 ? 6.621 71.729 -13.754 1.00 106.04 603 SER A C 1
ATOM 5285 O O . SER B 2 603 ? 6.205 70.572 -13.880 1.00 103.96 603 SER A O 1
ATOM 5288 N N . TYR B 2 604 ? 5.860 72.738 -13.335 1.00 102.20 604 TYR A N 1
ATOM 5289 C CA . TYR B 2 604 ? 4.435 72.600 -13.049 1.00 101.20 604 TYR A CA 1
ATOM 5290 C C . TYR B 2 604 ? 3.659 73.356 -14.120 1.00 108.66 604 TYR A C 1
ATOM 5291 O O . TYR B 2 604 ? 3.708 74.589 -14.175 1.00 119.12 604 TYR A O 1
ATOM 5300 N N . ALA B 2 605 ? 2.943 72.620 -14.965 1.00 108.81 605 ALA A N 1
ATOM 5301 C CA . ALA B 2 605 ? 2.098 73.199 -16.002 1.00 99.16 605 ALA A CA 1
ATOM 5302 C C . ALA B 2 605 ? 0.649 72.860 -15.687 1.00 98.15 605 ALA A C 1
ATOM 5303 O O . ALA B 2 605 ? 0.280 71.681 -15.649 1.00 108.54 605 ALA A O 1
ATOM 5305 N N . TRP B 2 606 ? -0.167 73.887 -15.463 1.00 98.59 606 TRP A N 1
ATOM 5306 C CA . TRP B 2 606 ? -1.547 73.702 -15.045 1.00 102.82 606 TRP A CA 1
ATOM 5307 C C . TRP B 2 606 ? -2.487 74.436 -15.990 1.00 112.32 606 TRP A C 1
ATOM 5308 O O . TRP B 2 606 ? -2.082 75.319 -16.751 1.00 116.27 606 TRP A O 1
ATOM 5319 N N . LYS B 2 607 ? -3.762 74.055 -15.922 1.00 107.56 607 LYS A N 1
ATOM 5320 C CA . LYS B 2 607 ? -4.814 74.680 -16.712 1.00 113.37 607 LYS A CA 1
ATOM 5321 C C . LYS B 2 607 ? -6.152 74.276 -16.117 1.00 112.61 607 LYS A C 1
ATOM 5322 O O . LYS B 2 607 ? -6.413 73.082 -15.939 1.00 105.44 607 LYS A O 1
ATOM 5328 N N . MET B 2 608 ? -6.988 75.261 -15.803 1.00 113.79 608 MET A N 1
ATOM 5329 C CA . MET B 2 608 ? -8.297 74.959 -15.245 1.00 107.68 608 MET A CA 1
ATOM 5330 C C . MET B 2 608 ? -9.188 74.322 -16.304 1.00 95.79 608 MET A C 1
ATOM 5331 O O . MET B 2 608 ? -9.147 74.692 -17.480 1.00 118.73 608 MET A O 1
ATOM 5336 N N . VAL B 2 609 ? -9.982 73.346 -15.882 1.00 94.18 609 VAL A N 1
ATOM 5337 C CA . VAL B 2 609 ? -10.920 72.684 -16.780 1.00 101.48 609 VAL A CA 1
ATOM 5338 C C . VAL B 2 609 ? -12.097 73.617 -17.029 1.00 116.62 609 VAL A C 1
ATOM 5339 O O . VAL B 2 609 ? -12.665 74.185 -16.089 1.00 123.86 609 VAL A O 1
ATOM 5343 N N . GLN B 2 610 ? -12.465 73.774 -18.299 1.00 123.81 610 GLN A N 1
ATOM 5344 C CA . GLN B 2 610 ? -13.450 74.777 -18.683 1.00 109.58 610 GLN A CA 1
ATOM 5345 C C . GLN B 2 610 ? -14.815 74.471 -18.079 1.00 112.49 610 GLN A C 1
ATOM 5346 O O . GLN B 2 610 ? -15.277 73.326 -18.100 1.00 109.94 610 GLN A O 1
ATOM 5352 N N . ASP B 2 611 ? -15.449 75.509 -17.529 1.00 114.15 611 ASP A N 1
ATOM 5353 C CA . ASP B 2 611 ? -16.827 75.442 -17.039 1.00 122.18 611 ASP A CA 1
ATOM 5354 C C . ASP B 2 611 ? -16.969 74.461 -15.877 1.00 100.64 611 ASP A C 1
ATOM 5355 O O . ASP B 2 611 ? -17.991 73.788 -15.733 1.00 114.59 611 ASP A O 1
ATOM 5360 N N . THR B 2 612 ? -15.940 74.384 -15.036 1.00 117.51 612 THR A N 1
ATOM 5361 C CA . THR B 2 612 ? -16.012 73.579 -13.824 1.00 120.93 612 THR A CA 1
ATOM 5362 C C . THR B 2 612 ? -14.953 74.067 -12.847 1.00 108.19 612 THR A C 1
ATOM 5363 O O . THR B 2 612 ? -14.027 74.796 -13.215 1.00 109.81 612 THR A O 1
ATOM 5367 N N . SER B 2 613 ? -15.104 73.648 -11.594 1.00 103.44 613 SER A N 1
ATOM 5368 C CA . SER B 2 613 ? -14.267 74.117 -10.500 1.00 107.30 613 SER A CA 1
ATOM 5369 C C . SER B 2 613 ? -12.976 73.321 -10.347 1.00 118.67 613 SER A C 1
ATOM 5370 O O . SER B 2 613 ? -12.286 73.476 -9.335 1.00 121.10 613 SER A O 1
ATOM 5373 N N . PHE B 2 614 ? -12.630 72.486 -11.321 1.00 115.94 614 PHE A N 1
ATOM 5374 C CA . PHE B 2 614 ? -11.463 71.623 -11.226 1.00 90.79 614 PHE A CA 1
ATOM 5375 C C . PHE B 2 614 ? -10.292 72.204 -12.011 1.00 89.57 614 PHE A C 1
ATOM 5376 O O . PHE B 2 614 ? -10.475 72.930 -12.991 1.00 102.72 614 PHE A O 1
ATOM 5384 N N . ILE B 2 615 ? -9.081 71.879 -11.561 1.00 96.87 615 ILE A N 1
ATOM 5385 C CA . ILE B 2 615 ? -7.845 72.323 -12.195 1.00 96.28 615 ILE A CA 1
ATOM 5386 C C . ILE B 2 615 ? -6.930 71.118 -12.357 1.00 102.29 615 ILE A C 1
ATOM 5387 O O . ILE B 2 615 ? -6.716 70.363 -11.401 1.00 102.77 615 ILE A O 1
ATOM 5392 N N . LEU B 2 616 ? -6.392 70.939 -13.560 1.00 98.41 616 LEU A N 1
ATOM 5393 C CA . LEU B 2 616 ? -5.481 69.846 -13.866 1.00 96.83 616 LEU A CA 1
ATOM 5394 C C . LEU B 2 616 ? -4.069 70.389 -14.045 1.00 97.70 616 LEU A C 1
ATOM 5395 O O . LEU B 2 616 ? -3.881 71.496 -14.559 1.00 96.46 616 LEU A O 1
ATOM 5400 N N . CYS B 2 617 ? -3.079 69.607 -13.618 1.00 94.39 617 CYS A N 1
ATOM 5401 C CA . CYS B 2 617 ? -1.685 70.018 -13.690 1.00 97.88 617 CYS A CA 1
ATOM 5402 C C . CYS B 2 617 ? -0.820 68.846 -14.130 1.00 97.70 617 CYS A C 1
ATOM 5403 O O . CYS B 2 617 ? -1.156 67.682 -13.898 1.00 102.35 617 CYS A O 1
ATOM 5406 N N . ILE B 2 618 ? 0.302 69.172 -14.768 1.00 89.30 618 ILE A N 1
ATOM 5407 C CA . ILE B 2 618 ? 1.271 68.190 -15.243 1.00 90.43 618 ILE A CA 1
ATOM 5408 C C . ILE B 2 618 ? 2.610 68.507 -14.594 1.00 101.98 618 ILE A C 1
ATOM 5409 O O . ILE B 2 618 ? 3.116 69.629 -14.720 1.00 111.88 618 ILE A O 1
ATOM 5414 N N . VAL B 2 619 ? 3.182 67.524 -13.905 1.00 96.92 619 VAL A N 1
ATOM 5415 C CA . VAL B 2 619 ? 4.467 67.673 -13.230 1.00 93.84 619 VAL A CA 1
ATOM 5416 C C . VAL B 2 619 ? 5.532 66.995 -14.078 1.00 92.23 619 VAL A C 1
ATOM 5417 O O . VAL B 2 619 ? 5.471 65.782 -14.310 1.00 90.06 619 VAL A O 1
ATOM 5421 N N . VAL B 2 620 ? 6.512 67.769 -14.536 1.00 91.52 620 VAL A N 1
ATOM 5422 C CA . VAL B 2 620 ? 7.606 67.262 -15.356 1.00 92.06 620 VAL A CA 1
ATOM 5423 C C . VAL B 2 620 ? 8.891 67.366 -14.546 1.00 91.93 620 VAL A C 1
ATOM 5424 O O . VAL B 2 620 ? 9.320 68.469 -14.188 1.00 96.69 620 VAL A O 1
ATOM 5428 N N . ILE B 2 621 ? 9.503 66.221 -14.264 1.00 91.16 621 ILE A N 1
ATOM 5429 C CA . ILE B 2 621 ? 10.725 66.165 -13.469 1.00 98.99 621 ILE A CA 1
ATOM 5430 C C . ILE B 2 621 ? 11.915 66.396 -14.389 1.00 100.50 621 ILE A C 1
ATOM 5431 O O . ILE B 2 621 ? 12.112 65.657 -15.360 1.00 99.20 621 ILE A O 1
ATOM 5436 N N . GLN B 2 622 ? 12.708 67.424 -14.079 1.00 99.75 622 GLN A N 1
ATOM 5437 C CA . GLN B 2 622 ? 13.923 67.770 -14.808 1.00 99.69 622 GLN A CA 1
ATOM 5438 C C . GLN B 2 622 ? 13.613 67.979 -16.286 1.00 108.72 622 GLN A C 1
ATOM 5439 O O . GLN B 2 622 ? 14.065 67.198 -17.133 1.00 108.54 622 GLN A O 1
ATOM 5445 N N . PRO B 2 623 ? 12.853 69.021 -16.637 1.00 104.10 623 PRO A N 1
ATOM 5446 C CA . PRO B 2 623 ? 12.419 69.174 -18.035 1.00 101.02 623 PRO A CA 1
ATOM 5447 C C . PRO B 2 623 ? 13.528 69.591 -18.984 1.00 115.37 623 PRO A C 1
ATOM 5448 O O . PRO B 2 623 ? 13.397 69.366 -20.194 1.00 119.18 623 PRO A O 1
ATOM 5452 N N . GLU B 2 624 ? 14.612 70.186 -18.485 1.00 107.81 624 GLU A N 1
ATOM 5453 C CA . GLU B 2 624 ? 15.704 70.618 -19.349 1.00 118.30 624 GLU A CA 1
ATOM 5454 C C . GLU B 2 624 ? 16.535 69.460 -19.883 1.00 122.01 624 GLU A C 1
ATOM 5455 O O . GLU B 2 624 ? 17.491 69.699 -20.629 1.00 122.22 624 GLU A O 1
ATOM 5461 N N . ILE B 2 625 ? 16.196 68.224 -19.529 1.00 119.12 625 ILE A N 1
ATOM 5462 C CA . ILE B 2 625 ? 16.950 67.042 -19.921 1.00 119.79 625 ILE A CA 1
ATOM 5463 C C . ILE B 2 625 ? 15.990 66.093 -20.626 1.00 100.08 625 ILE A C 1
ATOM 5464 O O . ILE B 2 625 ? 14.900 65.839 -20.111 1.00 104.11 625 ILE A O 1
ATOM 5469 N N . PRO B 2 626 ? 16.344 65.560 -21.796 1.00 97.59 626 PRO A N 1
ATOM 5470 C CA . PRO B 2 626 ? 15.368 64.813 -22.598 1.00 106.29 626 PRO A CA 1
ATOM 5471 C C . PRO B 2 626 ? 14.889 63.543 -21.910 1.00 103.17 626 PRO A C 1
ATOM 5472 O O . PRO B 2 626 ? 15.520 63.016 -20.990 1.00 105.00 626 PRO A O 1
ATOM 5476 N N . VAL B 2 627 ? 13.742 63.057 -22.378 1.00 100.35 627 VAL A N 1
ATOM 5477 C CA . VAL B 2 627 ? 13.170 61.785 -21.952 1.00 99.21 627 VAL A CA 1
ATOM 5478 C C . VAL B 2 627 ? 13.090 60.880 -23.174 1.00 93.69 627 VAL A C 1
ATOM 5479 O O . VAL B 2 627 ? 12.653 61.313 -24.247 1.00 107.32 627 VAL A O 1
ATOM 5483 N N . LYS B 2 628 ? 13.528 59.634 -23.018 1.00 90.55 628 LYS A N 1
ATOM 5484 C CA . LYS B 2 628 ? 13.561 58.690 -24.125 1.00 86.17 628 LYS A CA 1
ATOM 5485 C C . LYS B 2 628 ? 12.264 57.896 -24.195 1.00 88.44 628 LYS A C 1
ATOM 5486 O O . LYS B 2 628 ? 11.709 57.492 -23.169 1.00 86.22 628 LYS A O 1
ATOM 5492 N N . GLN B 2 629 ? 11.783 57.681 -25.417 1.00 102.10 629 GLN A N 1
ATOM 5493 C CA . GLN B 2 629 ? 10.609 56.860 -25.669 1.00 98.32 629 GLN A CA 1
ATOM 5494 C C . GLN B 2 629 ? 10.967 55.777 -26.675 1.00 98.58 629 GLN A C 1
ATOM 5495 O O . GLN B 2 629 ? 11.693 56.028 -27.641 1.00 92.65 629 GLN A O 1
ATOM 5501 N N . LEU B 2 630 ? 10.454 54.573 -26.438 1.00 109.09 630 LEU A N 1
ATOM 5502 C CA . LEU B 2 630 ? 10.795 53.423 -27.266 1.00 92.49 630 LEU A CA 1
ATOM 5503 C C . LEU B 2 630 ? 10.206 53.588 -28.662 1.00 99.88 630 LEU A C 1
ATOM 5504 O O . LEU B 2 630 ? 8.990 53.747 -28.816 1.00 95.19 630 LEU A O 1
ATOM 5509 N N . LYS B 2 631 ? 11.067 53.558 -29.677 1.00 105.07 631 LYS A N 1
ATOM 5510 C CA . LYS B 2 631 ? 10.605 53.661 -31.054 1.00 100.91 631 LYS A CA 1
ATOM 5511 C C . LYS B 2 631 ? 9.879 52.385 -31.466 1.00 97.45 631 LYS A C 1
ATOM 5512 O O . LYS B 2 631 ? 10.143 51.297 -30.947 1.00 102.59 631 LYS A O 1
ATOM 5518 N N . ASN B 2 632 ? 8.950 52.531 -32.409 1.00 98.33 632 ASN A N 1
ATOM 5519 C CA . ASN B 2 632 ? 8.190 51.387 -32.896 1.00 95.95 632 ASN A CA 1
ATOM 5520 C C . ASN B 2 632 ? 9.120 50.364 -33.535 1.00 84.49 632 ASN A C 1
ATOM 5521 O O . ASN B 2 632 ? 9.947 50.704 -34.387 1.00 94.81 632 ASN A O 1
ATOM 5526 N N . LEU B 2 633 ? 8.989 49.111 -33.116 1.00 83.56 633 LEU A N 1
ATOM 5527 C CA . LEU B 2 633 ? 9.822 48.020 -33.604 1.00 97.52 633 LEU A CA 1
ATOM 5528 C C . LEU B 2 633 ? 8.945 46.937 -34.230 1.00 106.85 633 LEU A C 1
ATOM 5529 O O . LEU B 2 633 ? 7.715 47.031 -34.248 1.00 104.10 633 LEU A O 1
ATOM 5534 N N . ASN B 2 634 ? 9.602 45.889 -34.741 1.00 113.90 634 ASN A N 1
ATOM 5535 C CA . ASN B 2 634 ? 8.941 44.942 -35.631 1.00 124.90 634 ASN A CA 1
ATOM 5536 C C . ASN B 2 634 ? 9.276 43.486 -35.321 1.00 115.17 634 ASN A C 1
ATOM 5537 O O . ASN B 2 634 ? 9.131 42.632 -36.205 1.00 125.01 634 ASN A O 1
ATOM 5542 N N . THR B 2 635 ? 9.717 43.179 -34.103 1.00 105.51 635 THR A N 1
ATOM 5543 C CA . THR B 2 635 ? 10.216 41.843 -33.799 1.00 114.04 635 THR A CA 1
ATOM 5544 C C . THR B 2 635 ? 9.146 40.786 -34.044 1.00 107.75 635 THR A C 1
ATOM 5545 O O . THR B 2 635 ? 8.008 40.914 -33.582 1.00 98.07 635 THR A O 1
ATOM 5549 N N . VAL B 2 636 ? 9.516 39.744 -34.782 1.00 111.66 636 VAL A N 1
ATOM 5550 C CA . VAL B 2 636 ? 8.619 38.624 -35.053 1.00 122.28 636 VAL A CA 1
ATOM 5551 C C . VAL B 2 636 ? 8.628 37.700 -33.842 1.00 116.56 636 VAL A C 1
ATOM 5552 O O . VAL B 2 636 ? 9.691 37.467 -33.247 1.00 118.19 636 VAL A O 1
ATOM 5556 N N . PRO B 2 637 ? 7.478 37.163 -33.432 1.00 121.06 637 PRO A N 1
ATOM 5557 C CA . PRO B 2 637 ? 7.436 36.325 -32.223 1.00 132.02 637 PRO A CA 1
ATOM 5558 C C . PRO B 2 637 ? 8.115 34.983 -32.459 1.00 119.45 637 PRO A C 1
ATOM 5559 O O . PRO B 2 637 ? 7.712 34.212 -33.333 1.00 115.74 637 PRO A O 1
ATOM 5563 N N . SER B 2 638 ? 9.159 34.710 -31.672 1.00 117.39 638 SER A N 1
ATOM 5564 C CA . SER B 2 638 ? 9.803 33.402 -31.733 1.00 107.01 638 SER A CA 1
ATOM 5565 C C . SER B 2 638 ? 8.884 32.316 -31.187 1.00 111.53 638 SER A C 1
ATOM 5566 O O . SER B 2 638 ? 8.859 31.194 -31.707 1.00 113.08 638 SER A O 1
ATOM 5569 N N . SER B 2 639 ? 8.125 32.631 -30.142 1.00 116.74 639 SER A N 1
ATOM 5570 C CA . SER B 2 639 ? 7.117 31.742 -29.589 1.00 97.80 639 SER A CA 1
ATOM 5571 C C . SER B 2 639 ? 5.767 32.445 -29.597 1.00 96.91 639 SER A C 1
ATOM 5572 O O . SER B 2 639 ? 5.685 33.675 -29.659 1.00 95.62 639 SER A O 1
ATOM 5575 N N . LYS B 2 640 ? 4.702 31.650 -29.537 1.00 86.23 640 LYS A N 1
ATOM 5576 C CA . LYS B 2 640 ? 3.357 32.207 -29.586 1.00 90.81 640 LYS A CA 1
ATOM 5577 C C . LYS B 2 640 ? 3.026 32.941 -28.292 1.00 88.66 640 LYS A C 1
ATOM 5578 O O . LYS B 2 640 ? 3.330 32.470 -27.192 1.00 85.96 640 LYS A O 1
ATOM 5584 N N . LEU B 2 641 ? 2.398 34.105 -28.432 1.00 94.38 641 LEU A N 1
ATOM 5585 C CA . LEU B 2 641 ? 1.985 34.895 -27.282 1.00 67.81 641 LEU A CA 1
ATOM 5586 C C . LEU B 2 641 ? 0.766 34.264 -26.620 1.00 80.11 641 LEU A C 1
ATOM 5587 O O . LEU B 2 641 ? -0.140 33.769 -27.296 1.00 82.22 641 LEU A O 1
ATOM 5592 N N . LEU B 2 642 ? 0.748 34.286 -25.288 1.00 80.04 642 LEU A N 1
ATOM 5593 C CA . LEU B 2 642 ? -0.330 33.690 -24.505 1.00 78.45 642 LEU A CA 1
ATOM 5594 C C . LEU B 2 642 ? -0.872 34.731 -23.534 1.00 85.06 642 LEU A C 1
ATOM 5595 O O . LEU B 2 642 ? -0.197 35.090 -22.564 1.00 70.49 642 LEU A O 1
ATOM 5600 N N . TYR B 2 643 ? -2.085 35.210 -23.794 1.00 81.78 643 TYR A N 1
ATOM 5601 C CA . TYR B 2 643 ? -2.737 36.134 -22.879 1.00 67.23 643 TYR A CA 1
ATOM 5602 C C . TYR B 2 643 ? -3.067 35.426 -21.569 1.00 78.55 643 TYR A C 1
ATOM 5603 O O . TYR B 2 643 ? -3.360 34.228 -21.541 1.00 91.60 643 TYR A O 1
ATOM 5612 N N . HIS B 2 644 ? -3.015 36.184 -20.471 1.00 75.13 644 HIS A N 1
ATOM 5613 C CA . HIS B 2 644 ? -3.120 35.587 -19.143 1.00 77.37 644 HIS A CA 1
ATOM 5614 C C . HIS B 2 644 ? -4.514 35.066 -18.821 1.00 76.65 644 HIS A C 1
ATOM 5615 O O . HIS B 2 644 ? -4.683 34.415 -17.784 1.00 86.91 644 HIS A O 1
ATOM 5622 N N . ARG B 2 645 ? -5.512 35.326 -19.668 1.00 80.70 645 ARG A N 1
ATOM 5623 C CA . ARG B 2 645 ? -6.880 34.868 -19.417 1.00 77.12 645 ARG A CA 1
ATOM 5624 C C . ARG B 2 645 ? -6.985 33.374 -19.728 1.00 82.37 645 ARG A C 1
ATOM 5625 O O . ARG B 2 645 ? -7.570 32.942 -20.724 1.00 100.45 645 ARG A O 1
ATOM 5633 N N . LEU B 2 646 ? -6.400 32.574 -18.833 1.00 77.24 646 LEU A N 1
ATOM 5634 C CA . LEU B 2 646 ? -6.433 31.124 -18.984 1.00 78.98 646 LEU A CA 1
ATOM 5635 C C . LEU B 2 646 ? -7.824 30.548 -18.758 1.00 89.55 646 LEU A C 1
ATOM 5636 O O . LEU B 2 646 ? -8.109 29.446 -19.240 1.00 95.30 646 LEU A O 1
ATOM 5641 N N . ASP B 2 647 ? -8.690 31.261 -18.035 1.00 84.40 647 ASP A N 1
ATOM 5642 C CA . ASP B 2 647 ? -10.047 30.771 -17.815 1.00 77.17 647 ASP A CA 1
ATOM 5643 C C . ASP B 2 647 ? -10.865 30.818 -19.098 1.00 100.72 647 ASP A C 1
ATOM 5644 O O . ASP B 2 647 ? -11.649 29.903 -19.376 1.00 114.13 647 ASP A O 1
ATOM 5649 N N . LEU B 2 648 ? -10.696 31.875 -19.895 1.00 99.45 648 LEU A N 1
ATOM 5650 C CA . LEU B 2 648 ? -11.429 32.004 -21.147 1.00 94.02 648 LEU A CA 1
ATOM 5651 C C . LEU B 2 648 ? -10.864 31.124 -22.251 1.00 103.23 648 LEU A C 1
ATOM 5652 O O . LEU B 2 648 ? -11.570 30.845 -23.227 1.00 105.09 648 LEU A O 1
ATOM 5657 N N . LEU B 2 649 ? -9.615 30.679 -22.120 1.00 105.46 649 LEU A N 1
ATOM 5658 C CA . LEU B 2 649 ? -8.976 29.854 -23.152 1.00 116.42 649 LEU A CA 1
ATOM 5659 C C . LEU B 2 649 ? -9.168 28.372 -22.843 1.00 120.41 649 LEU A C 1
ATOM 5660 O O . LEU B 2 649 ? -9.888 27.667 -23.557 1.00 138.12 649 LEU A O 1
ATOM 5665 N N . GLY B 2 650 ? -8.527 27.890 -21.779 1.00 116.74 650 GLY A N 1
ATOM 5666 C CA . GLY B 2 650 ? -8.603 26.487 -21.425 1.00 130.05 650 GLY A CA 1
ATOM 5667 C C . GLY B 2 650 ? -7.924 25.558 -22.400 1.00 147.60 650 GLY A C 1
ATOM 5668 O O . GLY B 2 650 ? -8.045 24.336 -22.266 1.00 139.48 650 GLY A O 1
ATOM 5669 N N . GLN B 2 651 ? -7.208 26.103 -23.376 1.00 148.05 651 GLN A N 1
ATOM 5670 C CA . GLN B 2 651 ? -6.538 25.323 -24.406 1.00 147.45 651 GLN A CA 1
ATOM 5671 C C . GLN B 2 651 ? -5.203 24.761 -23.914 1.00 158.63 651 GLN A C 1
ATOM 5672 O O . GLN B 2 651 ? -4.932 23.574 -24.139 1.00 155.96 651 GLN A O 1
ATOM 5678 N N . PRO B 2 652 ? -4.341 25.541 -23.255 1.00 168.48 652 PRO A N 1
ATOM 5679 C CA . PRO B 2 652 ? -3.123 24.948 -22.692 1.00 158.44 652 PRO A CA 1
ATOM 5680 C C . PRO B 2 652 ? -3.428 24.114 -21.457 1.00 142.41 652 PRO A C 1
ATOM 5681 O O . PRO B 2 652 ? -4.457 24.275 -20.796 1.00 123.02 652 PRO A O 1
ATOM 5685 N N . SER B 2 653 ? -2.502 23.207 -21.152 1.00 132.50 653 SER A N 1
ATOM 5686 C CA . SER B 2 653 ? -2.643 22.353 -19.980 1.00 124.75 653 SER A CA 1
ATOM 5687 C C . SER B 2 653 ? -2.596 23.197 -18.713 1.00 126.70 653 SER A C 1
ATOM 5688 O O . SER B 2 653 ? -1.617 23.907 -18.465 1.00 133.94 653 SER A O 1
ATOM 5691 N N . ALA B 2 654 ? -3.655 23.118 -17.915 1.00 124.91 654 ALA A N 1
ATOM 5692 C CA . ALA B 2 654 ? -3.823 23.971 -16.750 1.00 99.56 654 ALA A CA 1
ATOM 5693 C C . ALA B 2 654 ? -3.478 23.227 -15.465 1.00 109.66 654 ALA A C 1
ATOM 5694 O O . ALA B 2 654 ? -3.434 21.996 -15.418 1.00 115.92 654 ALA A O 1
ATOM 5696 N N . CYS B 2 655 ? -3.236 24.007 -14.414 1.00 95.01 655 CYS A N 1
ATOM 5697 C CA . CYS B 2 655 ? -2.917 23.495 -13.086 1.00 101.66 655 CYS A CA 1
ATOM 5698 C C . CYS B 2 655 ? -3.015 24.657 -12.107 1.00 106.30 655 CYS A C 1
ATOM 5699 O O . CYS B 2 655 ? -3.079 25.823 -12.506 1.00 101.75 655 CYS A O 1
ATOM 5702 N N . LEU B 2 656 ? -3.030 24.328 -10.817 1.00 106.79 656 LEU A N 1
ATOM 5703 C CA . LEU B 2 656 ? -3.104 25.337 -9.768 1.00 96.84 656 LEU A CA 1
ATOM 5704 C C . LEU B 2 656 ? -1.706 25.690 -9.279 1.00 102.66 656 LEU A C 1
ATOM 5705 O O . LEU B 2 656 ? -0.890 24.803 -9.012 1.00 109.56 656 LEU A O 1
ATOM 5710 N N . HIS B 2 657 ? -1.437 26.987 -9.161 1.00 92.48 657 HIS A N 1
ATOM 5711 C CA . HIS B 2 657 ? -0.208 27.498 -8.560 1.00 85.21 657 HIS A CA 1
ATOM 5712 C C . HIS B 2 657 ? -0.645 28.347 -7.370 1.00 103.74 657 HIS A C 1
ATOM 5713 O O . HIS B 2 657 ? -0.915 29.542 -7.516 1.00 102.92 657 HIS A O 1
ATOM 5720 N N . PHE B 2 658 ? -0.721 27.715 -6.200 1.00 93.00 658 PHE A N 1
ATOM 5721 C CA . PHE B 2 658 ? -1.265 28.320 -4.975 1.00 95.79 658 PHE A CA 1
ATOM 5722 C C . PHE B 2 658 ? -2.727 28.657 -5.262 1.00 103.92 658 PHE A C 1
ATOM 5723 O O . PHE B 2 658 ? -3.480 27.766 -5.687 1.00 110.58 658 PHE A O 1
ATOM 5731 N N . LYS B 2 659 ? -3.171 29.890 -5.054 1.00 102.99 659 LYS A N 1
ATOM 5732 C CA . LYS B 2 659 ? -4.555 30.285 -5.328 1.00 116.02 659 LYS A CA 1
ATOM 5733 C C . LYS B 2 659 ? -4.685 30.917 -6.709 1.00 120.42 659 LYS A C 1
ATOM 5734 O O . LYS B 2 659 ? -5.249 31.999 -6.868 1.00 133.29 659 LYS A O 1
ATOM 5740 N N . GLN B 2 660 ? -4.162 30.240 -7.729 1.00 98.63 660 GLN A N 1
ATOM 5741 C CA . GLN B 2 660 ? -4.150 30.768 -9.084 1.00 98.64 660 GLN A CA 1
ATOM 5742 C C . GLN B 2 660 ? -4.411 29.654 -10.083 1.00 97.04 660 GLN A C 1
ATOM 5743 O O . GLN B 2 660 ? -4.026 28.502 -9.871 1.00 92.24 660 GLN A O 1
ATOM 5749 N N . LEU B 2 661 ? -5.066 30.016 -11.183 1.00 90.97 661 LEU A N 1
ATOM 5750 C CA . LEU B 2 661 ? -5.151 29.161 -12.360 1.00 79.59 661 LEU A CA 1
ATOM 5751 C C . LEU B 2 661 ? -3.954 29.487 -13.246 1.00 79.79 661 LEU A C 1
ATOM 5752 O O . LEU B 2 661 ? -3.870 30.584 -13.807 1.00 89.53 661 LEU A O 1
ATOM 5757 N N . ALA B 2 662 ? -3.023 28.545 -13.362 1.00 84.59 662 ALA A N 1
ATOM 5758 C CA . ALA B 2 662 ? -1.758 28.791 -14.036 1.00 73.85 662 ALA A CA 1
ATOM 5759 C C . ALA B 2 662 ? -1.444 27.644 -14.989 1.00 77.65 662 ALA A C 1
ATOM 5760 O O . ALA B 2 662 ? -2.223 26.699 -15.145 1.00 87.50 662 ALA A O 1
ATOM 5762 N N . THR B 2 663 ? -0.280 27.741 -15.630 1.00 79.36 663 THR A N 1
ATOM 5763 C CA . THR B 2 663 ? 0.196 26.715 -16.545 1.00 82.39 663 THR A CA 1
ATOM 5764 C C . THR B 2 663 ? 1.716 26.754 -16.580 1.00 85.61 663 THR A C 1
ATOM 5765 O O . THR B 2 663 ? 2.331 27.804 -16.377 1.00 92.31 663 THR A O 1
ATOM 5769 N N . LEU B 2 664 ? 2.314 25.593 -16.832 1.00 87.78 664 LEU A N 1
ATOM 5770 C CA . LEU B 2 664 ? 3.754 25.480 -17.013 1.00 85.05 664 LEU A CA 1
ATOM 5771 C C . LEU B 2 664 ? 4.148 25.373 -18.479 1.00 87.61 664 LEU A C 1
ATOM 5772 O O . LEU B 2 664 ? 5.342 25.288 -18.782 1.00 90.47 664 LEU A O 1
ATOM 5777 N N . GLU B 2 665 ? 3.173 25.382 -19.391 1.00 83.11 665 GLU A N 1
ATOM 5778 C CA . GLU B 2 665 ? 3.472 25.197 -20.807 1.00 91.20 665 GLU A CA 1
ATOM 5779 C C . GLU B 2 665 ? 4.217 26.396 -21.381 1.00 89.95 665 GLU A C 1
ATOM 5780 O O . GLU B 2 665 ? 5.135 26.231 -22.192 1.00 93.56 665 GLU A O 1
ATOM 5786 N N . SER B 2 666 ? 3.842 27.604 -20.971 1.00 95.89 666 SER A N 1
ATOM 5787 C CA . SER B 2 666 ? 4.487 28.819 -21.448 1.00 83.83 666 SER A CA 1
ATOM 5788 C C . SER B 2 666 ? 4.120 29.957 -20.509 1.00 81.13 666 SER A C 1
ATOM 5789 O O . SER B 2 666 ? 3.083 29.900 -19.836 1.00 81.73 666 SER A O 1
ATOM 5792 N N . PRO B 2 667 ? 4.948 30.996 -20.432 1.00 69.44 667 PRO A N 1
ATOM 5793 C CA . PRO B 2 667 ? 4.579 32.170 -19.638 1.00 70.54 667 PRO A CA 1
ATOM 5794 C C . PRO B 2 667 ? 3.460 32.952 -20.306 1.00 66.32 667 PRO A C 1
ATOM 5795 O O . PRO B 2 667 ? 3.209 32.837 -21.507 1.00 85.13 667 PRO A O 1
ATOM 5799 N N . THR B 2 668 ? 2.778 33.756 -19.499 1.00 63.59 668 THR A N 1
ATOM 5800 C CA . THR B 2 668 ? 1.669 34.572 -19.966 1.00 72.59 668 THR A CA 1
ATOM 5801 C C . THR B 2 668 ? 2.057 36.044 -19.962 1.00 69.87 668 THR A C 1
ATOM 5802 O O . THR B 2 668 ? 3.053 36.448 -19.358 1.00 76.60 668 THR A O 1
ATOM 5806 N N . VAL B 2 669 ? 1.249 36.843 -20.651 1.00 62.89 669 VAL A N 1
ATOM 5807 C CA . VAL B 2 669 ? 1.399 38.291 -20.672 1.00 63.12 669 VAL A CA 1
ATOM 5808 C C . VAL B 2 669 ? 0.074 38.910 -20.250 1.00 67.12 669 VAL A C 1
ATOM 5809 O O . VAL B 2 669 ? -0.998 38.438 -20.646 1.00 68.18 669 VAL A O 1
ATOM 5813 N N . MET B 2 670 ? 0.148 39.949 -19.424 1.00 63.63 670 MET A N 1
ATOM 5814 C CA . MET B 2 670 ? -1.036 40.635 -18.930 1.00 64.03 670 MET A CA 1
ATOM 5815 C C . MET B 2 670 ? -0.941 42.114 -19.261 1.00 71.10 670 MET A C 1
ATOM 5816 O O . MET B 2 670 ? 0.149 42.695 -19.250 1.00 64.32 670 MET A O 1
ATOM 5821 N N . LEU B 2 671 ? -2.087 42.716 -19.561 1.00 67.60 671 LEU A N 1
ATOM 5822 C CA . LEU B 2 671 ? -2.201 44.154 -19.755 1.00 66.11 671 LEU A CA 1
ATOM 5823 C C . LEU B 2 671 ? -3.061 44.718 -18.633 1.00 76.90 671 LEU A C 1
ATOM 5824 O O . LEU B 2 671 ? -4.209 44.295 -18.454 1.00 87.31 671 LEU A O 1
ATOM 5829 N N . SER B 2 672 ? -2.503 45.657 -17.877 1.00 65.88 672 SER A N 1
ATOM 5830 C CA . SER B 2 672 ? -3.233 46.259 -16.775 1.00 66.26 672 SER A CA 1
ATOM 5831 C C . SER B 2 672 ? -4.164 47.355 -17.284 1.00 67.00 672 SER A C 1
ATOM 5832 O O . SER B 2 672 ? -3.948 47.953 -18.341 1.00 91.51 672 SER A O 1
ATOM 5835 N N . ALA B 2 673 ? -5.222 47.604 -16.514 1.00 89.51 673 ALA A N 1
ATOM 5836 C CA . ALA B 2 673 ? -6.116 48.719 -16.796 1.00 68.20 673 ALA A CA 1
ATOM 5837 C C . ALA B 2 673 ? -5.327 50.019 -16.757 1.00 79.18 673 ALA A C 1
ATOM 5838 O O . ALA B 2 673 ? -4.865 50.442 -15.693 1.00 127.21 673 ALA A O 1
ATOM 5840 N N . GLY B 2 674 ? -5.161 50.650 -17.911 1.00 68.80 674 GLY A N 1
ATOM 5841 C CA . GLY B 2 674 ? -4.282 51.795 -18.029 1.00 84.85 674 GLY A CA 1
ATOM 5842 C C . GLY B 2 674 ? -3.491 51.696 -19.312 1.00 77.97 674 GLY A C 1
ATOM 5843 O O . GLY B 2 674 ? -3.095 52.708 -19.897 1.00 69.84 674 GLY A O 1
ATOM 5844 N N . SER B 2 675 ? -3.249 50.459 -19.751 1.00 68.37 675 SER A N 1
ATOM 5845 C CA . SER B 2 675 ? -2.731 50.217 -21.088 1.00 67.97 675 SER A CA 1
ATOM 5846 C C . SER B 2 675 ? -3.802 50.388 -22.154 1.00 77.86 675 SER A C 1
ATOM 5847 O O . SER B 2 675 ? -3.467 50.608 -23.323 1.00 73.64 675 SER A O 1
ATOM 5850 N N . PHE B 2 676 ? -5.073 50.291 -21.776 1.00 68.87 676 PHE A N 1
ATOM 5851 C CA . PHE B 2 676 ? -6.181 50.468 -22.699 1.00 77.31 676 PHE A CA 1
ATOM 5852 C C . PHE B 2 676 ? -6.575 51.938 -22.772 1.00 78.93 676 PHE A C 1
ATOM 5853 O O . PHE B 2 676 ? -6.349 52.709 -21.835 1.00 83.03 676 PHE A O 1
ATOM 5861 N N . SER B 2 677 ? -7.170 52.321 -23.904 1.00 84.34 677 SER A N 1
ATOM 5862 C CA . SER B 2 677 ? -7.555 53.716 -24.095 1.00 85.55 677 SER A CA 1
ATOM 5863 C C . SER B 2 677 ? -8.697 54.120 -23.171 1.00 93.27 677 SER A C 1
ATOM 5864 O O . SER B 2 677 ? -8.804 55.293 -22.796 1.00 81.69 677 SER A O 1
ATOM 5867 N N . SER B 2 678 ? -9.558 53.172 -22.798 1.00 99.44 678 SER A N 1
ATOM 5868 C CA . SER B 2 678 ? -10.648 53.408 -21.852 1.00 83.13 678 SER A CA 1
ATOM 5869 C C . SER B 2 678 ? -10.489 52.419 -20.705 1.00 94.30 678 SER A C 1
ATOM 5870 O O . SER B 2 678 ? -11.073 51.323 -20.731 1.00 87.86 678 SER A O 1
ATOM 5873 N N . PRO B 2 679 ? -9.702 52.760 -19.681 1.00 98.57 679 PRO A N 1
ATOM 5874 C CA . PRO B 2 679 ? -9.467 51.800 -18.590 1.00 84.39 679 PRO A CA 1
ATOM 5875 C C . PRO B 2 679 ? -10.720 51.445 -17.809 1.00 83.50 679 PRO A C 1
ATOM 5876 O O . PRO B 2 679 ? -10.847 50.301 -17.355 1.00 70.87 679 PRO A O 1
ATOM 5880 N N . TYR B 2 680 ? -11.652 52.387 -17.635 1.00 72.34 680 TYR A N 1
ATOM 5881 C CA . TYR B 2 680 ? -12.890 52.067 -16.931 1.00 83.14 680 TYR A CA 1
ATOM 5882 C C . TYR B 2 680 ? -13.730 51.073 -17.722 1.00 89.81 680 TYR A C 1
ATOM 5883 O O . TYR B 2 680 ? -14.358 50.180 -17.141 1.00 82.87 680 TYR A O 1
ATOM 5892 N N . GLU B 2 681 ? -13.755 51.215 -19.049 1.00 88.09 681 GLU A N 1
ATOM 5893 C CA . GLU B 2 681 ? -14.482 50.265 -19.882 1.00 79.89 681 GLU A CA 1
ATOM 5894 C C . GLU B 2 681 ? -13.898 48.864 -19.767 1.00 84.99 681 GLU A C 1
ATOM 5895 O O . GLU B 2 681 ? -14.640 47.876 -19.818 1.00 95.56 681 GLU A O 1
ATOM 5901 N N . HIS B 2 682 ? -12.577 48.758 -19.600 1.00 73.66 682 HIS A N 1
ATOM 5902 C CA . HIS B 2 682 ? -11.950 47.449 -19.452 1.00 75.95 682 HIS A CA 1
ATOM 5903 C C . HIS B 2 682 ? -12.227 46.843 -18.083 1.00 85.67 682 HIS A C 1
ATOM 5904 O O . HIS B 2 682 ? -12.343 45.618 -17.960 1.00 90.20 682 HIS A O 1
ATOM 5911 N N . LEU B 2 683 ? -12.339 47.676 -17.047 1.00 87.40 683 LEU A N 1
ATOM 5912 C CA . LEU B 2 683 ? -12.591 47.167 -15.703 1.00 88.44 683 LEU A CA 1
ATOM 5913 C C . LEU B 2 683 ? -14.062 46.829 -15.493 1.00 93.27 683 LEU A C 1
ATOM 5914 O O . LEU B 2 683 ? -14.384 45.781 -14.922 1.00 91.18 683 LEU A O 1
ATOM 5919 N N . SER B 2 684 ? -14.965 47.700 -15.944 1.00 89.15 684 SER A N 1
ATOM 5920 C CA . SER B 2 684 ? -16.386 47.511 -15.674 1.00 83.59 684 SER A CA 1
ATOM 5921 C C . SER B 2 684 ? -16.986 46.420 -16.554 1.00 106.67 684 SER A C 1
ATOM 5922 O O . SER B 2 684 ? -17.643 45.501 -16.052 1.00 112.44 684 SER A O 1
ATOM 5925 N N . GLN B 2 685 ? -16.772 46.504 -17.865 1.00 101.77 685 GLN A N 1
ATOM 5926 C CA . GLN B 2 685 ? -17.371 45.541 -18.774 1.00 100.50 685 GLN A CA 1
ATOM 5927 C C . GLN B 2 685 ? -16.587 44.229 -18.771 1.00 103.74 685 GLN A C 1
ATOM 5928 O O . GLN B 2 685 ? -15.367 44.225 -18.580 1.00 100.04 685 GLN A O 1
ATOM 5934 N N . PRO B 2 686 ? -17.269 43.102 -18.972 1.00 105.82 686 PRO A N 1
ATOM 5935 C CA . PRO B 2 686 ? -16.580 41.807 -18.919 1.00 109.04 686 PRO A CA 1
ATOM 5936 C C . PRO B 2 686 ? -15.614 41.634 -20.080 1.00 90.68 686 PRO A C 1
ATOM 5937 O O . PRO B 2 686 ? -15.872 42.074 -21.203 1.00 98.73 686 PRO A O 1
ATOM 5941 N N . GLU B 2 687 ? -14.489 40.985 -19.793 1.00 98.07 687 GLU A N 1
ATOM 5942 C CA . GLU B 2 687 ? -13.512 40.623 -20.811 1.00 88.84 687 GLU A CA 1
ATOM 5943 C C . GLU B 2 687 ? -13.852 39.232 -21.332 1.00 90.02 687 GLU A C 1
ATOM 5944 O O . GLU B 2 687 ? -13.919 38.274 -20.554 1.00 95.55 687 GLU A O 1
ATOM 5950 N N . THR B 2 688 ? -14.075 39.122 -22.637 1.00 99.91 688 THR A N 1
ATOM 5951 C CA . THR B 2 688 ? -14.541 37.886 -23.246 1.00 95.49 688 THR A CA 1
ATOM 5952 C C . THR B 2 688 ? -13.462 37.276 -24.134 1.00 88.77 688 THR A C 1
ATOM 5953 O O . THR B 2 688 ? -12.435 37.893 -24.430 1.00 81.24 688 THR A O 1
ATOM 5957 N N . LYS B 2 689 ? -13.719 36.035 -24.556 1.00 78.44 689 LYS A N 1
ATOM 5958 C CA . LYS B 2 689 ? -12.773 35.316 -25.404 1.00 83.53 689 LYS A CA 1
ATOM 5959 C C . LYS B 2 689 ? -12.572 36.015 -26.741 1.00 94.79 689 LYS A C 1
ATOM 5960 O O . LYS B 2 689 ? -11.482 35.946 -27.320 1.00 94.80 689 LYS A O 1
ATOM 5966 N N . ARG B 2 690 ? -13.609 36.690 -27.243 1.00 94.08 690 ARG A N 1
ATOM 5967 C CA . ARG B 2 690 ? -13.486 37.429 -28.496 1.00 93.91 690 ARG A CA 1
ATOM 5968 C C . ARG B 2 690 ? -12.455 38.545 -28.378 1.00 88.54 690 ARG A C 1
ATOM 5969 O O . ARG B 2 690 ? -11.633 38.740 -29.282 1.00 99.07 690 ARG A O 1
ATOM 5977 N N . MET B 2 691 ? -12.477 39.283 -27.265 1.00 97.49 691 MET A N 1
ATOM 5978 C CA . MET B 2 691 ? -11.521 40.369 -27.079 1.00 76.49 691 MET A CA 1
ATOM 5979 C C . MET B 2 691 ? -10.111 39.844 -26.842 1.00 83.04 691 MET A C 1
ATOM 5980 O O . MET B 2 691 ? -9.136 40.491 -27.243 1.00 83.01 691 MET A O 1
ATOM 5985 N N . VAL B 2 692 ? -9.981 38.686 -26.190 1.00 80.61 692 VAL A N 1
ATOM 5986 C CA . VAL B 2 692 ? -8.660 38.105 -25.969 1.00 79.37 692 VAL A CA 1
ATOM 5987 C C . VAL B 2 692 ? -8.017 37.729 -27.297 1.00 74.92 692 VAL A C 1
ATOM 5988 O O . VAL B 2 692 ? -6.815 37.936 -27.504 1.00 71.77 692 VAL A O 1
ATOM 5992 N N . GLU B 2 693 ? -8.808 37.182 -28.222 1.00 90.29 693 GLU A N 1
ATOM 5993 C CA . GLU B 2 693 ? -8.273 36.823 -29.530 1.00 77.42 693 GLU A CA 1
ATOM 5994 C C . GLU B 2 693 ? -7.885 38.061 -30.330 1.00 73.39 693 GLU A C 1
ATOM 5995 O O . GLU B 2 693 ? -6.896 38.040 -31.072 1.00 76.23 693 GLU A O 1
ATOM 6001 N N . HIS B 2 694 ? -8.645 39.149 -30.187 1.00 67.62 694 HIS A N 1
ATOM 6002 C CA . HIS B 2 694 ? -8.315 40.385 -30.891 1.00 70.51 694 HIS A CA 1
ATOM 6003 C C . HIS B 2 694 ? -7.009 40.977 -30.374 1.00 84.15 694 HIS A C 1
ATOM 6004 O O . HIS B 2 694 ? -6.140 41.373 -31.161 1.00 80.33 694 HIS A O 1
ATOM 6011 N N . TYR B 2 695 ? -6.859 41.054 -29.050 1.00 86.76 695 TYR A N 1
ATOM 6012 C CA . TYR B 2 695 ? -5.638 41.608 -28.473 1.00 68.50 695 TYR A CA 1
ATOM 6013 C C . TYR B 2 695 ? -4.429 40.738 -28.796 1.00 71.20 695 TYR A C 1
ATOM 6014 O O . TYR B 2 695 ? -3.338 41.256 -29.061 1.00 65.98 695 TYR A O 1
ATOM 6023 N N . THR B 2 696 ? -4.605 39.415 -28.781 1.00 68.75 696 THR A N 1
ATOM 6024 C CA . THR B 2 696 ? -3.504 38.520 -29.124 1.00 65.43 696 THR A CA 1
ATOM 6025 C C . THR B 2 696 ? -3.080 38.705 -30.575 1.00 83.53 696 THR A C 1
ATOM 6026 O O . THR B 2 696 ? -1.884 38.677 -30.890 1.00 81.38 696 THR A O 1
ATOM 6030 N N . ALA B 2 697 ? -4.047 38.907 -31.473 1.00 72.26 697 ALA A N 1
ATOM 6031 C CA . ALA B 2 697 ? -3.720 39.094 -32.882 1.00 75.76 697 ALA A CA 1
ATOM 6032 C C . ALA B 2 697 ? -2.995 40.413 -33.114 1.00 73.71 697 ALA A C 1
ATOM 6033 O O . ALA B 2 697 ? -2.010 40.461 -33.859 1.00 88.50 697 ALA A O 1
ATOM 6035 N N . TYR B 2 698 ? -3.464 41.494 -32.485 1.00 66.67 698 TYR A N 1
ATOM 6036 C CA . TYR B 2 698 ? -2.845 42.799 -32.699 1.00 66.84 698 TYR A CA 1
ATOM 6037 C C . TYR B 2 698 ? -1.452 42.863 -32.085 1.00 80.70 698 TYR A C 1
ATOM 6038 O O . TYR B 2 698 ? -0.536 43.448 -32.675 1.00 75.63 698 TYR A O 1
ATOM 6047 N N . LEU B 2 699 ? -1.272 42.273 -30.901 1.00 80.46 699 LEU A N 1
ATOM 6048 C CA . LEU B 2 699 ? 0.021 42.350 -30.227 1.00 65.42 699 LEU A CA 1
ATOM 6049 C C . LEU B 2 699 ? 1.080 41.517 -30.934 1.00 72.98 699 LEU A C 1
ATOM 6050 O O . LEU B 2 699 ? 2.263 41.873 -30.911 1.00 82.35 699 LEU A O 1
ATOM 6055 N N . SER B 2 700 ? 0.684 40.411 -31.559 1.00 72.75 700 SER A N 1
ATOM 6056 C CA . SER B 2 700 ? 1.605 39.562 -32.301 1.00 81.88 700 SER A CA 1
ATOM 6057 C C . SER B 2 700 ? 1.584 39.846 -33.798 1.00 83.25 700 SER A C 1
ATOM 6058 O O . SER B 2 700 ? 2.153 39.072 -34.574 1.00 95.85 700 SER A O 1
ATOM 6061 N N . ASP B 2 701 ? 0.948 40.939 -34.217 1.00 93.19 701 ASP A N 1
ATOM 6062 C CA . ASP B 2 701 ? 0.855 41.296 -35.630 1.00 95.28 701 ASP A CA 1
ATOM 6063 C C . ASP B 2 701 ? 2.171 41.919 -36.079 1.00 101.49 701 ASP A C 1
ATOM 6064 O O . ASP B 2 701 ? 2.528 43.018 -35.642 1.00 102.28 701 ASP A O 1
ATOM 6069 N N . ASN B 2 702 ? 2.888 41.226 -36.960 1.00 94.05 702 ASN A N 1
ATOM 6070 C CA . ASN B 2 702 ? 4.139 41.725 -37.512 1.00 98.57 702 ASN A CA 1
ATOM 6071 C C . ASN B 2 702 ? 3.962 42.381 -38.875 1.00 102.18 702 ASN A C 1
ATOM 6072 O O . ASN B 2 702 ? 4.942 42.876 -39.440 1.00 120.95 702 ASN A O 1
ATOM 6077 N N . THR B 2 703 ? 2.743 42.399 -39.413 1.00 100.16 703 THR A N 1
ATOM 6078 C CA . THR B 2 703 ? 2.480 42.988 -40.719 1.00 100.25 703 THR A CA 1
ATOM 6079 C C . THR B 2 703 ? 2.142 44.471 -40.651 1.00 91.44 703 THR A C 1
ATOM 6080 O O . THR B 2 703 ? 2.053 45.114 -41.703 1.00 96.13 703 THR A O 1
ATOM 6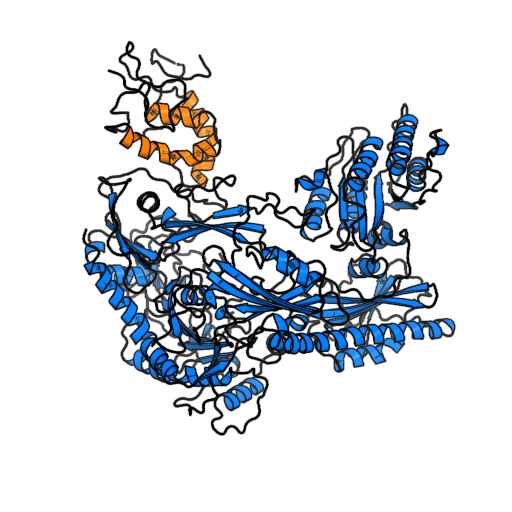084 N N . ARG B 2 704 ? 1.948 45.020 -39.449 1.00 88.00 704 ARG A N 1
ATOM 6085 C CA . ARG B 2 704 ? 1.585 46.426 -39.258 1.00 94.35 704 ARG A CA 1
ATOM 6086 C C . ARG B 2 704 ? 0.289 46.782 -39.984 1.00 89.55 704 ARG A C 1
ATOM 6087 O O . ARG B 2 704 ? 0.079 47.934 -40.374 1.00 81.75 704 ARG A O 1
ATOM 6095 N N . LEU B 2 705 ? -0.593 45.801 -40.162 1.00 84.25 705 LEU A N 1
ATOM 6096 C CA . LEU B 2 705 ? -1.851 45.987 -40.876 1.00 89.96 705 LEU A CA 1
ATOM 6097 C C . LEU B 2 705 ? -3.064 46.054 -39.963 1.00 78.02 705 LEU A C 1
ATOM 6098 O O . LEU B 2 705 ? -3.999 46.806 -40.246 1.00 84.30 705 LEU A O 1
ATOM 6103 N N . ILE B 2 706 ? -3.077 45.285 -38.874 1.00 94.70 706 ILE A N 1
ATOM 6104 C CA . ILE B 2 706 ? -4.225 45.272 -37.976 1.00 77.45 706 ILE A CA 1
ATOM 6105 C C . ILE B 2 706 ? -4.314 46.603 -37.244 1.00 78.27 706 ILE A C 1
ATOM 6106 O O . ILE B 2 706 ? -3.332 47.074 -36.653 1.00 69.12 706 ILE A O 1
ATOM 6111 N N . ALA B 2 707 ? -5.494 47.216 -37.281 1.00 77.71 707 ALA A N 1
ATOM 6112 C CA . ALA B 2 707 ? -5.701 48.494 -36.621 1.00 72.92 707 ALA A CA 1
ATOM 6113 C C . ALA B 2 707 ? -5.721 48.320 -35.105 1.00 91.84 707 ALA A C 1
ATOM 6114 O O . ALA B 2 707 ? -5.960 47.230 -34.576 1.00 73.52 707 ALA A O 1
ATOM 6116 N N . ASN B 2 708 ? -5.470 49.418 -34.408 1.00 92.05 708 ASN A N 1
ATOM 6117 C CA . ASN B 2 708 ? -5.407 49.402 -32.951 1.00 80.94 708 ASN A CA 1
ATOM 6118 C C . ASN B 2 708 ? -6.790 49.145 -32.367 1.00 72.38 708 ASN A C 1
ATOM 6119 O O . ASN B 2 708 ? -7.694 49.969 -32.555 1.00 72.16 708 ASN A O 1
ATOM 6124 N N . PRO B 2 709 ? -7.003 48.036 -31.651 1.00 70.01 709 PRO A N 1
ATOM 6125 C CA . PRO B 2 709 ? -8.340 47.751 -31.111 1.00 70.38 709 PRO A CA 1
ATOM 6126 C C . PRO B 2 709 ? -8.685 48.527 -29.850 1.00 85.10 709 PRO A C 1
ATOM 6127 O O . PRO B 2 709 ? -9.834 48.446 -29.396 1.00 101.37 709 PRO A O 1
ATOM 6131 N N . GLY B 2 710 ? -7.742 49.269 -29.272 1.00 77.27 710 GLY A N 1
ATOM 6132 C CA . GLY B 2 710 ? -8.028 50.054 -28.086 1.00 82.47 710 GLY A CA 1
ATOM 6133 C C . GLY B 2 710 ? -6.881 50.131 -27.099 1.00 94.06 710 GLY A C 1
ATOM 6134 O O . GLY B 2 710 ? -7.101 50.295 -25.895 1.00 75.08 710 GLY A O 1
ATOM 6135 N N . LEU B 2 711 ? -5.653 50.019 -27.592 1.00 84.34 711 LEU A N 1
ATOM 6136 C CA . LEU B 2 711 ? -4.463 50.079 -26.759 1.00 69.08 711 LEU A CA 1
ATOM 6137 C C . LEU B 2 711 ? -3.825 51.461 -26.837 1.00 69.47 711 LEU A C 1
ATOM 6138 O O . LEU B 2 711 ? -4.064 52.233 -27.769 1.00 87.16 711 LEU A O 1
ATOM 6143 N N . LYS B 2 712 ? -3.002 51.766 -25.838 1.00 71.38 712 LYS A N 1
ATOM 6144 C CA . LYS B 2 712 ? -2.345 53.059 -25.755 1.00 74.00 712 LYS A CA 1
ATOM 6145 C C . LYS B 2 712 ? -0.994 53.026 -26.467 1.00 74.16 712 LYS A C 1
ATOM 6146 O O . LYS B 2 712 ? -0.535 51.989 -26.953 1.00 68.58 712 LYS A O 1
ATOM 6152 N N . PHE B 2 713 ? -0.348 54.187 -26.519 1.00 69.52 713 PHE A N 1
ATOM 6153 C CA . PHE B 2 713 ? 0.964 54.303 -27.135 1.00 81.42 713 PHE A CA 1
ATOM 6154 C C . PHE B 2 713 ? 2.016 53.572 -26.306 1.00 74.03 713 PHE A C 1
ATOM 6155 O O . PHE B 2 713 ? 1.929 53.492 -25.077 1.00 96.89 713 PHE A O 1
ATOM 6163 N N . SER B 2 714 ? 3.011 53.020 -27.001 1.00 90.23 714 SER A N 1
ATOM 6164 C CA . SER B 2 714 ? 4.152 52.290 -26.453 1.00 88.45 714 SER A CA 1
ATOM 6165 C C . SER B 2 714 ? 3.768 50.971 -25.792 1.00 66.82 714 SER A C 1
ATOM 6166 O O . SER B 2 714 ? 4.650 50.294 -25.251 1.00 73.50 714 SER A O 1
ATOM 6169 N N . VAL B 2 715 ? 2.496 50.574 -25.824 1.00 66.98 715 VAL A N 1
ATOM 6170 C CA . VAL B 2 715 ? 2.088 49.328 -25.178 1.00 66.52 715 VAL A CA 1
ATOM 6171 C C . VAL B 2 715 ? 2.623 48.127 -25.949 1.00 66.00 715 VAL A C 1
ATOM 6172 O O . VAL B 2 715 ? 3.324 47.273 -25.393 1.00 65.55 715 VAL A O 1
ATOM 6176 N N . ARG B 2 716 ? 2.296 48.041 -27.242 1.00 78.79 716 ARG A N 1
ATOM 6177 C CA . ARG B 2 716 ? 2.750 46.906 -28.038 1.00 65.76 716 ARG A CA 1
ATOM 6178 C C . ARG B 2 716 ? 4.264 46.907 -28.208 1.00 65.42 716 ARG A C 1
ATOM 6179 O O . ARG B 2 716 ? 4.879 45.835 -28.273 1.00 64.96 716 ARG A O 1
ATOM 6187 N N . ASN B 2 717 ? 4.880 48.090 -28.277 1.00 65.70 717 ASN A N 1
ATOM 6188 C CA . ASN B 2 717 ? 6.333 48.159 -28.388 1.00 66.65 717 ASN A CA 1
ATOM 6189 C C . ASN B 2 717 ? 7.016 47.530 -27.182 1.00 78.85 717 ASN A C 1
ATOM 6190 O O . ASN B 2 717 ? 8.085 46.924 -27.319 1.00 74.56 717 ASN A O 1
ATOM 6195 N N . GLU B 2 718 ? 6.416 47.656 -25.997 1.00 68.07 718 GLU A N 1
ATOM 6196 C CA . GLU B 2 718 ? 6.974 47.017 -24.813 1.00 64.65 718 GLU A CA 1
ATOM 6197 C C . GLU B 2 718 ? 6.630 45.535 -24.749 1.00 71.78 718 GLU A C 1
ATOM 6198 O O . GLU B 2 718 ? 7.397 44.752 -24.178 1.00 71.40 718 GLU A O 1
ATOM 6204 N N . VAL B 2 719 ? 5.491 45.134 -25.319 1.00 64.36 719 VAL A N 1
ATOM 6205 C CA . VAL B 2 719 ? 5.170 43.712 -25.408 1.00 64.25 719 VAL A CA 1
ATOM 6206 C C . VAL B 2 719 ? 6.194 42.994 -26.277 1.00 73.25 719 VAL A C 1
ATOM 6207 O O . VAL B 2 719 ? 6.659 41.898 -25.941 1.00 69.30 719 VAL A O 1
ATOM 6211 N N . MET B 2 720 ? 6.567 43.605 -27.403 1.00 67.29 720 MET A N 1
ATOM 6212 C CA . MET B 2 720 ? 7.562 42.996 -28.279 1.00 70.57 720 MET A CA 1
ATOM 6213 C C . MET B 2 720 ? 8.960 43.096 -27.683 1.00 67.82 720 MET A C 1
ATOM 6214 O O . MET B 2 720 ? 9.775 42.180 -27.846 1.00 64.42 720 MET A O 1
ATOM 6219 N N . ALA B 2 721 ? 9.260 44.200 -26.995 1.00 69.65 721 ALA A N 1
ATOM 6220 C CA . ALA B 2 721 ? 10.587 44.362 -26.410 1.00 71.48 721 ALA A CA 1
ATOM 6221 C C . ALA B 2 721 ? 10.843 43.328 -25.321 1.00 69.82 721 ALA A C 1
ATOM 6222 O O . ALA B 2 721 ? 11.967 42.835 -25.176 1.00 64.46 721 ALA A O 1
ATOM 6224 N N . THR B 2 722 ? 9.814 42.982 -24.551 1.00 67.96 722 THR A N 1
ATOM 6225 C CA . THR B 2 722 ? 9.942 42.007 -23.476 1.00 74.26 722 THR A CA 1
ATOM 6226 C C . THR B 2 722 ? 9.607 40.587 -23.914 1.00 74.17 722 THR A C 1
ATOM 6227 O O . THR B 2 722 ? 9.629 39.679 -23.078 1.00 75.97 722 THR A O 1
ATOM 6231 N N . SER B 2 723 ? 9.307 40.369 -25.196 1.00 68.62 723 SER A N 1
ATOM 6232 C CA . SER B 2 723 ? 8.976 39.032 -25.672 1.00 69.85 723 SER A CA 1
ATOM 6233 C C . SER B 2 723 ? 10.168 38.085 -25.659 1.00 64.65 723 SER A C 1
ATOM 6234 O O . SER B 2 723 ? 9.984 36.885 -25.888 1.00 62.21 723 SER A O 1
ATOM 6237 N N . HIS B 2 724 ? 11.376 38.587 -25.400 1.00 62.99 724 HIS A N 1
ATOM 6238 C CA . HIS B 2 724 ? 12.559 37.737 -25.404 1.00 63.98 724 HIS A CA 1
ATOM 6239 C C . HIS B 2 724 ? 12.730 36.947 -24.113 1.00 83.29 724 HIS A C 1
ATOM 6240 O O . HIS B 2 724 ? 13.520 35.998 -24.090 1.00 101.67 724 HIS A O 1
ATOM 6247 N N . VAL B 2 725 ? 12.017 37.311 -23.043 1.00 80.08 725 VAL A N 1
ATOM 6248 C CA . VAL B 2 725 ? 12.123 36.558 -21.798 1.00 76.89 725 VAL A CA 1
ATOM 6249 C C . VAL B 2 725 ? 11.499 35.177 -21.921 1.00 75.75 725 VAL A C 1
ATOM 6250 O O . VAL B 2 725 ? 11.799 34.294 -21.109 1.00 80.56 725 VAL A O 1
ATOM 6254 N N . THR B 2 726 ? 10.632 34.965 -22.913 1.00 71.52 726 THR A N 1
ATOM 6255 C CA . THR B 2 726 ? 9.969 33.674 -23.063 1.00 72.20 726 THR A CA 1
ATOM 6256 C C . THR B 2 726 ? 10.986 32.563 -23.298 1.00 86.66 726 THR A C 1
ATOM 6257 O O . THR B 2 726 ? 11.072 31.606 -22.521 1.00 78.94 726 THR A O 1
ATOM 6261 N N . ASP B 2 727 ? 11.779 32.681 -24.365 1.00 100.05 727 ASP A N 1
ATOM 6262 C CA . ASP B 2 727 ? 12.790 31.668 -24.644 1.00 102.03 727 ASP A CA 1
ATOM 6263 C C . ASP B 2 727 ? 13.905 31.683 -23.606 1.00 89.94 727 ASP A C 1
ATOM 6264 O O . ASP B 2 727 ? 14.516 30.643 -23.340 1.00 100.96 727 ASP A O 1
ATOM 6269 N N . GLU B 2 728 ? 14.182 32.844 -23.011 1.00 80.47 728 GLU A N 1
ATOM 6270 C CA . GLU B 2 728 ? 15.233 32.933 -22.002 1.00 87.49 728 GLU A CA 1
ATOM 6271 C C . GLU B 2 728 ? 14.852 32.163 -20.743 1.00 84.52 728 GLU A C 1
ATOM 6272 O O . GLU B 2 728 ? 15.665 31.413 -20.191 1.00 79.43 728 GLU A O 1
ATOM 6278 N N . TRP B 2 729 ? 13.613 32.336 -20.276 1.00 84.49 729 TRP A N 1
ATOM 6279 C CA . TRP B 2 729 ? 13.161 31.634 -19.078 1.00 65.55 729 TRP A CA 1
ATOM 6280 C C . TRP B 2 729 ? 13.036 30.137 -19.329 1.00 81.66 729 TRP A C 1
ATOM 6281 O O . TRP B 2 729 ? 13.587 29.325 -18.578 1.00 78.20 729 TRP A O 1
ATOM 6292 N N . MET B 2 730 ? 12.310 29.753 -20.386 1.00 88.94 730 MET A N 1
ATOM 6293 C CA . MET B 2 730 ? 12.046 28.338 -20.637 1.00 81.35 730 MET A CA 1
ATOM 6294 C C . MET B 2 730 ? 13.332 27.549 -20.847 1.00 85.74 730 MET A C 1
ATOM 6295 O O . MET B 2 730 ? 13.392 26.362 -20.505 1.00 82.36 730 MET A O 1
ATOM 6300 N N . THR B 2 731 ? 14.366 28.184 -21.404 1.00 83.35 731 THR A N 1
ATOM 6301 C CA . THR B 2 731 ? 15.654 27.511 -21.537 1.00 80.20 731 THR A CA 1
ATOM 6302 C C . THR B 2 731 ? 16.268 27.230 -20.172 1.00 86.57 731 THR A C 1
ATOM 6303 O O . THR B 2 731 ? 16.853 26.162 -19.953 1.00 105.98 731 THR A O 1
ATOM 6307 N N . GLN B 2 732 ? 16.133 28.172 -19.236 1.00 91.04 732 GLN A N 1
ATOM 6308 C CA . GLN B 2 732 ? 16.716 27.989 -17.912 1.00 81.72 732 GLN A CA 1
ATOM 6309 C C . GLN B 2 732 ? 15.994 26.905 -17.119 1.00 93.25 732 GLN A C 1
ATOM 6310 O O . GLN B 2 732 ? 16.617 26.234 -16.290 1.00 89.63 732 GLN A O 1
ATOM 6316 N N . MET B 2 733 ? 14.694 26.709 -17.366 1.00 90.73 733 MET A N 1
ATOM 6317 C CA . MET B 2 733 ? 13.932 25.727 -16.598 1.00 81.06 733 MET A CA 1
ATOM 6318 C C . MET B 2 733 ? 14.467 24.315 -16.803 1.00 109.68 733 MET A C 1
ATOM 6319 O O . MET B 2 733 ? 14.481 23.506 -15.868 1.00 110.30 733 MET A O 1
ATOM 6324 N N . GLU B 2 734 ? 14.908 23.998 -18.023 1.00 113.91 734 GLU A N 1
ATOM 6325 C CA . GLU B 2 734 ? 15.336 22.639 -18.332 1.00 111.04 734 GLU A CA 1
ATOM 6326 C C . GLU B 2 734 ? 16.642 22.263 -17.645 1.00 97.48 734 GLU A C 1
ATOM 6327 O O . GLU B 2 734 ? 16.898 21.071 -17.444 1.00 103.79 734 GLU A O 1
ATOM 6333 N N . MET B 2 735 ? 17.469 23.243 -17.278 1.00 90.01 735 MET A N 1
ATOM 6334 C CA . MET B 2 735 ? 18.769 22.972 -16.682 1.00 102.24 735 MET A CA 1
ATOM 6335 C C . MET B 2 735 ? 18.917 23.467 -15.251 1.00 96.27 735 MET A C 1
ATOM 6336 O O . MET B 2 735 ? 19.917 23.134 -14.605 1.00 110.84 735 MET A O 1
ATOM 6341 N N . SER B 2 736 ? 17.969 24.245 -14.738 1.00 98.67 736 SER A N 1
ATOM 6342 C CA . SER B 2 736 ? 18.105 24.813 -13.406 1.00 79.87 736 SER A CA 1
ATOM 6343 C C . SER B 2 736 ? 17.783 23.780 -12.335 1.00 89.92 736 SER A C 1
ATOM 6344 O O . SER B 2 736 ? 16.929 22.907 -12.515 1.00 103.71 736 SER A O 1
ATOM 6347 N N . SER B 2 737 ? 18.482 23.889 -11.209 1.00 74.24 737 SER A N 1
ATOM 6348 C CA . SER B 2 737 ? 18.215 23.069 -10.038 1.00 96.22 737 SER A CA 1
ATOM 6349 C C . SER B 2 737 ? 17.341 23.780 -9.015 1.00 90.66 737 SER A C 1
ATOM 6350 O O . SER B 2 737 ? 17.001 23.186 -7.987 1.00 101.57 737 SER A O 1
ATOM 6353 N N . LEU B 2 738 ? 16.966 25.033 -9.274 1.00 71.64 738 LEU A N 1
ATOM 6354 C CA . LEU B 2 738 ? 16.186 25.835 -8.344 1.00 72.50 738 LEU A CA 1
ATOM 6355 C C . LEU B 2 738 ? 14.709 25.897 -8.720 1.00 76.64 738 LEU A C 1
ATOM 6356 O O . LEU B 2 738 ? 14.019 26.850 -8.343 1.00 76.18 738 LEU A O 1
ATOM 6361 N N . ASN B 2 739 ? 14.209 24.899 -9.452 1.00 79.42 739 ASN A N 1
ATOM 6362 C CA . ASN B 2 739 ? 12.805 24.901 -9.844 1.00 80.41 739 ASN A CA 1
ATOM 6363 C C . ASN B 2 739 ? 11.871 24.655 -8.668 1.00 81.60 739 ASN A C 1
ATOM 6364 O O . ASN B 2 739 ? 10.681 24.974 -8.761 1.00 96.33 739 ASN A O 1
ATOM 6369 N N . THR B 2 740 ? 12.377 24.100 -7.571 1.00 88.17 740 THR A N 1
ATOM 6370 C CA . THR B 2 740 ? 11.573 23.865 -6.381 1.00 83.59 740 THR A CA 1
ATOM 6371 C C . THR B 2 740 ? 11.677 24.994 -5.366 1.00 78.84 740 THR A C 1
ATOM 6372 O O . THR B 2 740 ? 11.003 24.943 -4.332 1.00 86.43 740 THR A O 1
ATOM 6376 N N . TYR B 2 741 ? 12.500 26.009 -5.632 1.00 78.30 741 TYR A N 1
ATOM 6377 C CA . TYR B 2 741 ? 12.677 27.129 -4.720 1.00 83.73 741 TYR A CA 1
ATOM 6378 C C . TYR B 2 741 ? 12.180 28.453 -5.282 1.00 83.40 741 TYR A C 1
ATOM 6379 O O . TYR B 2 741 ? 12.055 29.420 -4.521 1.00 86.20 741 TYR A O 1
ATOM 6388 N N . ILE B 2 742 ? 11.896 28.526 -6.578 1.00 80.13 742 ILE A N 1
ATOM 6389 C CA . ILE B 2 742 ? 11.436 29.749 -7.224 1.00 73.73 742 ILE A CA 1
ATOM 6390 C C . ILE B 2 742 ? 9.933 29.640 -7.430 1.00 67.65 742 ILE A C 1
ATOM 6391 O O . ILE B 2 742 ? 9.461 28.750 -8.148 1.00 81.81 742 ILE A O 1
ATOM 6396 N N . VAL B 2 743 ? 9.175 30.545 -6.807 1.00 71.46 743 VAL A N 1
ATOM 6397 C CA . VAL B 2 743 ? 7.723 30.457 -6.916 1.00 75.20 743 VAL A CA 1
ATOM 6398 C C . VAL B 2 743 ? 7.236 31.082 -8.220 1.00 63.84 743 VAL A C 1
ATOM 6399 O O . VAL B 2 743 ? 6.247 30.614 -8.797 1.00 89.26 743 VAL A O 1
ATOM 6403 N N . ARG B 2 744 ? 7.919 32.117 -8.713 1.00 63.27 744 ARG A N 1
ATOM 6404 C CA . ARG B 2 744 ? 7.623 32.716 -10.011 1.00 72.46 744 ARG A CA 1
ATOM 6405 C C . ARG B 2 744 ? 8.670 33.776 -10.313 1.00 61.93 744 ARG A C 1
ATOM 6406 O O . ARG B 2 744 ? 9.342 34.290 -9.414 1.00 61.64 744 ARG A O 1
ATOM 6414 N N . ARG B 2 745 ? 8.800 34.090 -11.598 1.00 61.55 745 ARG A N 1
ATOM 6415 C CA . ARG B 2 745 ? 9.639 35.181 -12.068 1.00 64.34 745 ARG A CA 1
ATOM 6416 C C . ARG B 2 745 ? 8.841 35.995 -13.073 1.00 61.72 745 ARG A C 1
ATOM 6417 O O . ARG B 2 745 ? 7.917 35.482 -13.710 1.00 74.12 745 ARG A O 1
ATOM 6425 N N . TYR B 2 746 ? 9.190 37.271 -13.209 1.00 61.88 746 TYR A N 1
ATOM 6426 C CA . TYR B 2 746 ? 8.357 38.164 -13.999 1.00 62.03 746 TYR A CA 1
ATOM 6427 C C . TYR B 2 746 ? 9.145 39.400 -14.406 1.00 62.21 746 TYR A C 1
ATOM 6428 O O . TYR B 2 746 ? 10.235 39.671 -13.895 1.00 62.24 746 TYR A O 1
ATOM 6437 N N . ILE B 2 747 ? 8.564 40.147 -15.343 1.00 64.71 747 ILE A N 1
ATOM 6438 C CA . ILE B 2 747 ? 9.077 41.439 -15.778 1.00 62.62 747 ILE A CA 1
ATOM 6439 C C . ILE B 2 747 ? 7.886 42.355 -16.026 1.00 62.92 747 ILE A C 1
ATOM 6440 O O . ILE B 2 747 ? 6.879 41.940 -16.610 1.00 62.91 747 ILE A O 1
ATOM 6445 N N . ALA B 2 748 ? 7.991 43.597 -15.560 1.00 63.23 748 ALA A N 1
ATOM 6446 C CA . ALA B 2 748 ? 6.913 44.567 -15.668 1.00 63.61 748 ALA A CA 1
ATOM 6447 C C . ALA B 2 748 ? 7.444 45.856 -16.275 1.00 63.94 748 ALA A C 1
ATOM 6448 O O . ALA B 2 748 ? 8.623 46.190 -16.129 1.00 64.79 748 ALA A O 1
ATOM 6450 N N . THR B 2 749 ? 6.563 46.577 -16.957 1.00 64.29 749 THR A N 1
ATOM 6451 C CA . THR B 2 749 ? 6.902 47.799 -17.666 1.00 64.66 749 THR A CA 1
ATOM 6452 C C . THR B 2 749 ? 6.016 48.948 -17.196 1.00 65.21 749 THR A C 1
ATOM 6453 O O . THR B 2 749 ? 4.921 48.723 -16.668 1.00 65.30 749 THR A O 1
ATOM 6457 N N . PRO B 2 750 ? 6.463 50.196 -17.369 1.00 65.64 750 PRO A N 1
ATOM 6458 C CA . PRO B 2 750 ? 5.658 51.333 -16.890 1.00 71.53 750 PRO A CA 1
ATOM 6459 C C . PRO B 2 750 ? 4.307 51.468 -17.568 1.00 66.55 750 PRO A C 1
ATOM 6460 O O . PRO B 2 750 ? 3.377 52.015 -16.962 1.00 78.20 750 PRO A O 1
ATOM 6464 N N . ASN B 2 751 ? 4.165 50.998 -18.804 1.00 76.24 751 ASN A N 1
ATOM 6465 C CA . ASN B 2 751 ? 2.935 51.197 -19.558 1.00 82.95 751 ASN A CA 1
ATOM 6466 C C . ASN B 2 751 ? 1.963 50.028 -19.441 1.00 77.74 751 ASN A C 1
ATOM 6467 O O . ASN B 2 751 ? 0.980 49.982 -20.186 1.00 88.82 751 ASN A O 1
ATOM 6472 N N . GLY B 2 752 ? 2.207 49.094 -18.537 1.00 66.01 752 GLY A N 1
ATOM 6473 C CA . GLY B 2 752 ? 1.231 48.095 -18.172 1.00 70.39 752 GLY A CA 1
ATOM 6474 C C . GLY B 2 752 ? 1.433 46.685 -18.698 1.00 65.28 752 GLY A C 1
ATOM 6475 O O . GLY B 2 752 ? 0.466 45.913 -18.711 1.00 65.24 752 GLY A O 1
ATOM 6476 N N . VAL B 2 753 ? 2.638 46.324 -19.120 1.00 64.91 753 VAL A N 1
ATOM 6477 C CA . VAL B 2 753 ? 2.919 44.971 -19.589 1.00 64.43 753 VAL A CA 1
ATOM 6478 C C . VAL B 2 753 ? 3.490 44.162 -18.435 1.00 64.03 753 VAL A C 1
ATOM 6479 O O . VAL B 2 753 ? 4.361 44.637 -17.696 1.00 66.81 753 VAL A O 1
ATOM 6483 N N . LEU B 2 754 ? 2.997 42.936 -18.271 1.00 67.33 754 LEU A N 1
ATOM 6484 C CA . LEU B 2 754 ? 3.427 42.063 -17.181 1.00 63.41 754 LEU A CA 1
ATOM 6485 C C . LEU B 2 754 ? 3.511 40.635 -17.702 1.00 63.07 754 LEU A C 1
ATOM 6486 O O . LEU B 2 754 ? 2.484 40.020 -18.005 1.00 65.54 754 LEU A O 1
ATOM 6491 N N . ARG B 2 755 ? 4.729 40.111 -17.804 1.00 62.78 755 ARG A N 1
ATOM 6492 C CA . ARG B 2 755 ? 4.975 38.736 -18.219 1.00 62.78 755 ARG A CA 1
ATOM 6493 C C . ARG B 2 755 ? 5.463 37.950 -17.011 1.00 68.05 755 ARG A C 1
ATOM 6494 O O . ARG B 2 755 ? 6.480 38.308 -16.410 1.00 68.70 755 ARG A O 1
ATOM 6502 N N . ILE B 2 756 ? 4.745 36.885 -16.658 1.00 62.15 756 ILE A N 1
ATOM 6503 C CA . ILE B 2 756 ? 5.085 36.073 -15.497 1.00 75.75 756 ILE A CA 1
ATOM 6504 C C . ILE B 2 756 ? 5.230 34.618 -15.921 1.00 66.84 756 ILE A C 1
ATOM 6505 O O . ILE B 2 756 ? 4.584 34.156 -16.867 1.00 73.17 756 ILE A O 1
ATOM 6510 N N . TYR B 2 757 ? 6.104 33.895 -15.215 1.00 73.12 757 TYR A N 1
ATOM 6511 C CA . TYR B 2 757 ? 6.197 32.445 -15.327 1.00 62.03 757 TYR A CA 1
ATOM 6512 C C . TYR B 2 757 ? 6.335 31.910 -13.906 1.00 76.87 757 TYR A C 1
ATOM 6513 O O . TYR B 2 757 ? 7.178 32.411 -13.140 1.00 84.95 757 TYR A O 1
ATOM 6522 N N . PRO B 2 758 ? 5.544 30.896 -13.516 1.00 71.44 758 PRO A N 1
ATOM 6523 C CA . PRO B 2 758 ? 4.537 30.196 -14.326 1.00 69.10 758 PRO A CA 1
ATOM 6524 C C . PRO B 2 758 ? 3.373 31.092 -14.737 1.00 79.89 758 PRO A C 1
ATOM 6525 O O . PRO B 2 758 ? 2.834 31.817 -13.900 1.00 87.52 758 PRO A O 1
ATOM 6529 N N . GLY B 2 759 ? 3.016 31.052 -16.019 1.00 71.31 759 GLY A N 1
ATOM 6530 C CA . GLY B 2 759 ? 1.939 31.874 -16.533 1.00 76.97 759 GLY A CA 1
ATOM 6531 C C . GLY B 2 759 ? 0.651 31.687 -15.761 1.00 80.12 759 GLY A C 1
ATOM 6532 O O . GLY B 2 759 ? 0.041 30.616 -15.815 1.00 81.20 759 GLY A O 1
ATOM 6533 N N . SER B 2 760 ? 0.231 32.720 -15.037 1.00 79.34 760 SER A N 1
ATOM 6534 C CA . SER B 2 760 ? -0.900 32.631 -14.129 1.00 73.02 760 SER A CA 1
ATOM 6535 C C . SER B 2 760 ? -1.949 33.678 -14.475 1.00 78.73 760 SER A C 1
ATOM 6536 O O . SER B 2 760 ? -1.666 34.687 -15.127 1.00 79.69 760 SER A O 1
ATOM 6539 N N . LEU B 2 761 ? -3.172 33.421 -14.018 1.00 84.37 761 LEU A N 1
ATOM 6540 C CA . LEU B 2 761 ? -4.288 34.338 -14.204 1.00 63.27 761 LEU A CA 1
ATOM 6541 C C . LEU B 2 761 ? -4.326 35.338 -13.056 1.00 74.55 761 LEU A C 1
ATOM 6542 O O . LEU B 2 761 ? -4.273 34.950 -11.883 1.00 76.83 761 LEU A O 1
ATOM 6547 N N . MET B 2 762 ? -4.419 36.618 -13.395 1.00 79.98 762 MET A N 1
ATOM 6548 C CA . MET B 2 762 ? -4.434 37.695 -12.419 1.00 69.90 762 MET A CA 1
ATOM 6549 C C . MET B 2 762 ? -5.743 38.467 -12.512 1.00 66.17 762 MET A C 1
ATOM 6550 O O . MET B 2 762 ? -6.521 38.316 -13.459 1.00 89.98 762 MET A O 1
ATOM 6555 N N . ASP B 2 763 ? -5.980 39.303 -11.506 1.00 70.36 763 ASP A N 1
ATOM 6556 C CA . ASP B 2 763 ? -7.137 40.182 -11.504 1.00 73.50 763 ASP A CA 1
ATOM 6557 C C . ASP B 2 763 ? -6.881 41.381 -12.409 1.00 81.60 763 ASP A C 1
ATOM 6558 O O . ASP B 2 763 ? -5.741 41.820 -12.585 1.00 85.46 763 ASP A O 1
ATOM 6563 N N . LYS B 2 764 ? -7.963 41.908 -12.993 1.00 74.64 764 LYS A N 1
ATOM 6564 C CA . LYS B 2 764 ? -7.834 43.024 -13.928 1.00 81.05 764 LYS A CA 1
ATOM 6565 C C . LYS B 2 764 ? -7.197 44.239 -13.265 1.00 89.53 764 LYS A C 1
ATOM 6566 O O . LYS B 2 764 ? -6.405 44.954 -13.892 1.00 66.64 764 LYS A O 1
ATOM 6572 N N . ALA B 2 765 ? -7.531 44.491 -12.001 1.00 66.79 765 ALA A N 1
ATOM 6573 C CA . ALA B 2 765 ? -7.089 45.702 -11.323 1.00 67.09 765 ALA A CA 1
ATOM 6574 C C . ALA B 2 765 ? -5.651 45.628 -10.830 1.00 66.59 765 ALA A C 1
ATOM 6575 O O . ALA B 2 765 ? -5.168 46.607 -10.250 1.00 96.45 765 ALA A O 1
ATOM 6577 N N . PHE B 2 766 ? -4.955 44.514 -11.043 1.00 65.96 766 PHE A N 1
ATOM 6578 C CA . PHE B 2 766 ? -3.595 44.386 -10.538 1.00 65.54 766 PHE A CA 1
ATOM 6579 C C . PHE B 2 766 ? -2.652 45.323 -11.284 1.00 70.38 766 PHE A C 1
ATOM 6580 O O . PHE B 2 766 ? -2.588 45.309 -12.517 1.00 91.73 766 PHE A O 1
ATOM 6588 N N . ASP B 2 767 ? -1.920 46.137 -10.528 1.00 73.64 767 ASP A N 1
ATOM 6589 C CA . ASP B 2 767 ? -0.937 47.070 -11.079 1.00 65.87 767 ASP A CA 1
ATOM 6590 C C . ASP B 2 767 ? 0.418 46.779 -10.453 1.00 77.43 767 ASP A C 1
ATOM 6591 O O . ASP B 2 767 ? 0.675 47.187 -9.305 1.00 83.75 767 ASP A O 1
ATOM 6596 N N . PRO B 2 768 ? 1.319 46.086 -11.157 1.00 71.06 768 PRO A N 1
ATOM 6597 C CA . PRO B 2 768 ? 2.637 45.799 -10.571 1.00 78.17 768 PRO A CA 1
ATOM 6598 C C . PRO B 2 768 ? 3.498 47.034 -10.371 1.00 81.26 768 PRO A C 1
ATOM 6599 O O . PRO B 2 768 ? 4.466 46.967 -9.606 1.00 64.87 768 PRO A O 1
ATOM 6603 N N . THR B 2 769 ? 3.182 48.156 -11.024 1.00 69.82 769 THR A N 1
ATOM 6604 C CA . THR B 2 769 ? 3.984 49.364 -10.861 1.00 72.67 769 THR A CA 1
ATOM 6605 C C . THR B 2 769 ? 3.787 50.026 -9.505 1.00 70.66 769 THR A C 1
ATOM 6606 O O . THR B 2 769 ? 4.560 50.925 -9.157 1.00 85.06 769 THR A O 1
ATOM 6610 N N . ARG B 2 770 ? 2.778 49.613 -8.739 1.00 66.23 770 ARG A N 1
ATOM 6611 C CA . ARG B 2 770 ? 2.522 50.166 -7.416 1.00 81.39 770 ARG A CA 1
ATOM 6612 C C . ARG B 2 770 ? 2.852 49.181 -6.300 1.00 66.19 770 ARG A C 1
ATOM 6613 O O . ARG B 2 770 ? 2.597 49.477 -5.129 1.00 66.46 770 ARG A O 1
ATOM 6621 N N . ARG B 2 771 ? 3.411 48.021 -6.634 1.00 65.60 771 ARG A N 1
ATOM 6622 C CA . ARG B 2 771 ? 3.845 47.068 -5.627 1.00 65.25 771 ARG A CA 1
ATOM 6623 C C . ARG B 2 771 ? 5.196 47.483 -5.051 1.00 73.55 771 ARG A C 1
ATOM 6624 O O . ARG B 2 771 ? 5.919 48.309 -5.616 1.00 65.49 771 ARG A O 1
ATOM 6632 N N . GLN B 2 772 ? 5.536 46.881 -3.909 1.00 85.30 772 GLN A N 1
ATOM 6633 C CA . GLN B 2 772 ? 6.742 47.279 -3.191 1.00 68.95 772 GLN A CA 1
ATOM 6634 C C . GLN B 2 772 ? 8.003 46.911 -3.966 1.00 74.68 772 GLN A C 1
ATOM 6635 O O . GLN B 2 772 ? 8.943 47.711 -4.043 1.00 71.68 772 GLN A O 1
ATOM 6641 N N . TRP B 2 773 ? 8.041 45.710 -4.551 1.00 64.48 773 TRP A N 1
ATOM 6642 C CA . TRP B 2 773 ? 9.241 45.268 -5.255 1.00 64.21 773 TRP A CA 1
ATOM 6643 C C . TRP B 2 773 ? 9.541 46.133 -6.473 1.00 68.63 773 TRP A C 1
ATOM 6644 O O . TRP B 2 773 ? 10.707 46.275 -6.860 1.00 64.35 773 TRP A O 1
ATOM 6655 N N . TYR B 2 774 ? 8.511 46.713 -7.092 1.00 64.55 774 TYR A N 1
ATOM 6656 C CA . TYR B 2 774 ? 8.729 47.607 -8.225 1.00 71.98 774 TYR A CA 1
ATOM 6657 C C . TYR B 2 774 ? 9.333 48.928 -7.763 1.00 65.26 774 TYR A C 1
ATOM 6658 O O . TYR B 2 774 ? 10.389 49.349 -8.249 1.00 65.33 774 TYR A O 1
ATOM 6667 N N . LEU B 2 775 ? 8.672 49.595 -6.813 1.00 65.66 775 LEU A N 1
ATOM 6668 C CA . LEU B 2 775 ? 9.139 50.900 -6.357 1.00 66.21 775 LEU A CA 1
ATOM 6669 C C . LEU B 2 775 ? 10.475 50.802 -5.634 1.00 66.18 775 LEU A C 1
ATOM 6670 O O . LEU B 2 775 ? 11.283 51.736 -5.700 1.00 69.41 775 LEU A O 1
ATOM 6675 N N . HIS B 2 776 ? 10.729 49.687 -4.946 1.00 65.80 776 HIS A N 1
ATOM 6676 C CA . HIS B 2 776 ? 12.009 49.518 -4.268 1.00 71.39 776 HIS A CA 1
ATOM 6677 C C . HIS B 2 776 ? 13.155 49.382 -5.261 1.00 70.32 776 HIS A C 1
ATOM 6678 O O . HIS B 2 776 ? 14.272 49.834 -4.982 1.00 78.28 776 HIS A O 1
ATOM 6685 N N . ALA B 2 777 ? 12.901 48.768 -6.419 1.00 74.89 777 ALA A N 1
ATOM 6686 C CA . ALA B 2 777 ? 13.955 48.617 -7.417 1.00 65.11 777 ALA A CA 1
ATOM 6687 C C . ALA B 2 777 ? 14.222 49.930 -8.143 1.00 69.11 777 ALA A C 1
ATOM 6688 O O . ALA B 2 777 ? 15.377 50.252 -8.446 1.00 69.33 777 ALA A O 1
ATOM 6690 N N . VAL B 2 778 ? 13.169 50.698 -8.432 1.00 65.78 778 VAL A N 1
ATOM 6691 C CA . VAL B 2 778 ? 13.352 51.997 -9.075 1.00 66.25 778 VAL A CA 1
ATOM 6692 C C . VAL B 2 778 ? 14.170 52.921 -8.183 1.00 75.57 778 VAL A C 1
ATOM 6693 O O . VAL B 2 778 ? 14.989 53.712 -8.668 1.00 82.14 778 VAL A O 1
ATOM 6697 N N . ALA B 2 779 ? 13.974 52.827 -6.864 1.00 89.91 779 ALA A N 1
ATOM 6698 C CA . ALA B 2 779 ? 14.726 53.680 -5.950 1.00 87.84 779 ALA A CA 1
ATOM 6699 C C . ALA B 2 779 ? 16.197 53.283 -5.893 1.00 91.17 779 ALA A C 1
ATOM 6700 O O . ALA B 2 779 ? 17.049 54.114 -5.561 1.00 99.82 779 ALA A O 1
ATOM 6702 N N . ASN B 2 780 ? 16.515 52.027 -6.218 1.00 83.87 780 ASN A N 1
ATOM 6703 C CA . ASN B 2 780 ? 17.886 51.517 -6.237 1.00 84.08 780 ASN A CA 1
ATOM 6704 C C . ASN B 2 780 ? 18.193 51.016 -7.644 1.00 86.29 780 ASN A C 1
ATOM 6705 O O . ASN B 2 780 ? 18.189 49.801 -7.897 1.00 84.29 780 ASN A O 1
ATOM 6710 N N . PRO B 2 781 ? 18.466 51.919 -8.585 1.00 86.44 781 PRO A N 1
ATOM 6711 C CA . PRO B 2 781 ? 18.707 51.485 -9.967 1.00 89.76 781 PRO A CA 1
ATOM 6712 C C . PRO B 2 781 ? 20.057 50.800 -10.113 1.00 78.85 781 PRO A C 1
ATOM 6713 O O . PRO B 2 781 ? 21.052 51.206 -9.508 1.00 86.85 781 PRO A O 1
ATOM 6717 N N . GLY B 2 782 ? 20.080 49.749 -10.932 1.00 74.57 782 GLY A N 1
ATOM 6718 C CA . GLY B 2 782 ? 21.295 49.011 -11.206 1.00 94.43 782 GLY A CA 1
ATOM 6719 C C . GLY B 2 782 ? 21.753 48.084 -10.102 1.00 88.77 782 GLY A C 1
ATOM 6720 O O . GLY B 2 782 ? 22.824 47.477 -10.233 1.00 98.70 782 GLY A O 1
ATOM 6721 N N . LEU B 2 783 ? 20.986 47.955 -9.024 1.00 81.33 783 LEU A N 1
ATOM 6722 C CA . LEU B 2 783 ? 21.340 47.113 -7.893 1.00 71.99 783 LEU A CA 1
ATOM 6723 C C . LEU B 2 783 ? 20.287 46.031 -7.703 1.00 77.54 783 LEU A C 1
ATOM 6724 O O . LEU B 2 783 ? 19.107 46.230 -8.008 1.00 77.04 783 LEU A O 1
ATOM 6729 N N . ILE B 2 784 ? 20.725 44.877 -7.202 1.00 75.89 784 ILE A N 1
ATOM 6730 C CA . ILE B 2 784 ? 19.787 43.833 -6.810 1.00 76.14 784 ILE A CA 1
ATOM 6731 C C . ILE B 2 784 ? 19.029 44.299 -5.574 1.00 75.34 784 ILE A C 1
ATOM 6732 O O . ILE B 2 784 ? 19.633 44.708 -4.575 1.00 80.17 784 ILE A O 1
ATOM 6737 N N . SER B 2 785 ? 17.701 44.257 -5.637 1.00 68.29 785 SER A N 1
ATOM 6738 C CA . SER B 2 785 ? 16.853 44.794 -4.576 1.00 75.24 785 SER A CA 1
ATOM 6739 C C . SER B 2 785 ? 16.147 43.649 -3.860 1.00 80.76 785 SER A C 1
ATOM 6740 O O . SER B 2 785 ? 15.285 42.983 -4.442 1.00 66.21 785 SER A O 1
ATOM 6743 N N . LEU B 2 786 ? 16.514 43.429 -2.598 1.00 71.92 786 LEU A N 1
ATOM 6744 C CA . LEU B 2 786 ? 15.784 42.503 -1.745 1.00 64.15 786 LEU A CA 1
ATOM 6745 C C . LEU B 2 786 ? 14.587 43.220 -1.137 1.00 64.30 786 LEU A C 1
ATOM 6746 O O . LEU B 2 786 ? 14.730 44.298 -0.552 1.00 64.70 786 LEU A O 1
ATOM 6751 N N . THR B 2 787 ? 13.406 42.628 -1.289 1.00 64.03 787 THR A N 1
ATOM 6752 C CA . THR B 2 787 ? 12.170 43.192 -0.762 1.00 64.18 787 THR A CA 1
ATOM 6753 C C . THR B 2 787 ? 11.382 42.081 -0.090 1.00 63.95 787 THR A C 1
ATOM 6754 O O . THR B 2 787 ? 11.101 41.052 -0.712 1.00 73.59 787 THR A O 1
ATOM 6758 N N . GLY B 2 788 ? 11.033 42.286 1.175 1.00 72.63 788 GLY A N 1
ATOM 6759 C CA . GLY B 2 788 ? 10.289 41.302 1.919 1.00 77.50 788 GLY A CA 1
ATOM 6760 C C . GLY B 2 788 ? 10.649 41.300 3.389 1.00 74.64 788 GLY A C 1
ATOM 6761 O O . GLY B 2 788 ? 11.575 41.991 3.826 1.00 80.20 788 GLY A O 1
ATOM 6762 N N . PRO B 2 789 ? 9.922 40.507 4.189 1.00 78.47 789 PRO A N 1
ATOM 6763 C CA . PRO B 2 789 ? 8.825 39.647 3.730 1.00 63.85 789 PRO A CA 1
ATOM 6764 C C . PRO B 2 789 ? 7.524 40.409 3.490 1.00 67.23 789 PRO A C 1
ATOM 6765 O O . PRO B 2 789 ? 7.224 41.356 4.215 1.00 83.00 789 PRO A O 1
ATOM 6769 N N . TYR B 2 790 ? 6.770 39.998 2.473 1.00 63.73 790 TYR A N 1
ATOM 6770 C CA . TYR B 2 790 ? 5.450 40.552 2.217 1.00 63.87 790 TYR A CA 1
ATOM 6771 C C . TYR B 2 790 ? 4.521 39.429 1.779 1.00 69.38 790 TYR A C 1
ATOM 6772 O O . TYR B 2 790 ? 4.962 38.339 1.405 1.00 63.25 790 TYR A O 1
ATOM 6781 N N . LEU B 2 791 ? 3.221 39.705 1.841 1.00 78.23 791 LEU A N 1
ATOM 6782 C CA . LEU B 2 791 ? 2.216 38.708 1.503 1.00 86.97 791 LEU A CA 1
ATOM 6783 C C . LEU B 2 791 ? 2.015 38.662 -0.007 1.00 72.76 791 LEU A C 1
ATOM 6784 O O . LEU B 2 791 ? 1.810 39.698 -0.647 1.00 80.63 791 LEU A O 1
ATOM 6789 N N . ASP B 2 792 ? 2.073 37.459 -0.571 1.00 83.94 792 ASP A N 1
ATOM 6790 C CA . ASP B 2 792 ? 2.009 37.285 -2.014 1.00 75.23 792 ASP A CA 1
ATOM 6791 C C . ASP B 2 792 ? 0.576 37.412 -2.519 1.00 82.96 792 ASP A C 1
ATOM 6792 O O . ASP B 2 792 ? -0.385 37.065 -1.827 1.00 102.01 792 ASP A O 1
ATOM 6797 N N . VAL B 2 793 ? 0.443 37.917 -3.747 1.00 76.54 793 VAL A N 1
ATOM 6798 C CA . VAL B 2 793 ? -0.876 38.060 -4.351 1.00 89.86 793 VAL A CA 1
ATOM 6799 C C . VAL B 2 793 ? -1.393 36.719 -4.863 1.00 83.88 793 VAL A C 1
ATOM 6800 O O . VAL B 2 793 ? -2.602 36.459 -4.822 1.00 94.77 793 VAL A O 1
ATOM 6804 N N . GLY B 2 794 ? -0.502 35.848 -5.333 1.00 79.69 794 GLY A N 1
ATOM 6805 C CA . GLY B 2 794 ? -0.911 34.598 -5.946 1.00 89.19 794 GLY A CA 1
ATOM 6806 C C . GLY B 2 794 ? -1.311 33.495 -4.992 1.00 95.43 794 GLY A C 1
ATOM 6807 O O . GLY B 2 794 ? -1.893 32.500 -5.434 1.00 101.37 794 GLY A O 1
ATOM 6808 N N . GLY B 2 795 ? -1.016 33.638 -3.704 1.00 95.27 795 GLY A N 1
ATOM 6809 C CA . GLY B 2 795 ? -1.352 32.628 -2.725 1.00 99.01 795 GLY A CA 1
ATOM 6810 C C . GLY B 2 795 ? -0.178 31.899 -2.106 1.00 100.77 795 GLY A C 1
ATOM 6811 O O . GLY B 2 795 ? -0.397 30.940 -1.356 1.00 110.90 795 GLY A O 1
ATOM 6812 N N . ALA B 2 796 ? 1.054 32.315 -2.391 1.00 92.15 796 ALA A N 1
ATOM 6813 C CA . ALA B 2 796 ? 2.236 31.646 -1.863 1.00 91.98 796 ALA A CA 1
ATOM 6814 C C . ALA B 2 796 ? 2.534 32.009 -0.414 1.00 98.27 796 ALA A C 1
ATOM 6815 O O . ALA B 2 796 ? 3.521 31.512 0.139 1.00 89.04 796 ALA A O 1
ATOM 6817 N N . GLY B 2 797 ? 1.713 32.849 0.212 1.00 78.63 797 GLY A N 1
ATOM 6818 C CA . GLY B 2 797 ? 1.996 33.280 1.566 1.00 76.38 797 GLY A CA 1
ATOM 6819 C C . GLY B 2 797 ? 3.017 34.407 1.592 1.00 72.23 797 GLY A C 1
ATOM 6820 O O . GLY B 2 797 ? 3.079 35.245 0.692 1.00 83.42 797 GLY A O 1
ATOM 6821 N N . TYR B 2 798 ? 3.825 34.421 2.647 1.00 85.73 798 TYR A N 1
ATOM 6822 C CA . TYR B 2 798 ? 4.881 35.416 2.770 1.00 83.39 798 TYR A CA 1
ATOM 6823 C C . TYR B 2 798 ? 6.057 35.032 1.882 1.00 74.06 798 TYR A C 1
ATOM 6824 O O . TYR B 2 798 ? 6.519 33.886 1.906 1.00 73.98 798 TYR A O 1
ATOM 6833 N N . VAL B 2 799 ? 6.537 35.992 1.088 1.00 62.73 799 VAL A N 1
ATOM 6834 C CA . VAL B 2 799 ? 7.583 35.745 0.105 1.00 75.73 799 VAL A CA 1
ATOM 6835 C C . VAL B 2 799 ? 8.614 36.864 0.162 1.00 70.74 799 VAL A C 1
ATOM 6836 O O . VAL B 2 799 ? 8.363 37.952 0.686 1.00 63.04 799 VAL A O 1
ATOM 6840 N N . VAL B 2 800 ? 9.790 36.576 -0.391 1.00 62.70 800 VAL A N 1
ATOM 6841 C CA . VAL B 2 800 ? 10.859 37.551 -0.563 1.00 71.58 800 VAL A CA 1
ATOM 6842 C C . VAL B 2 800 ? 11.166 37.656 -2.050 1.00 69.67 800 VAL A C 1
ATOM 6843 O O . VAL B 2 800 ? 11.254 36.638 -2.746 1.00 65.08 800 VAL A O 1
ATOM 6847 N N . THR B 2 801 ? 11.327 38.884 -2.538 1.00 62.91 801 THR A N 1
ATOM 6848 C CA . THR B 2 801 ? 11.466 39.147 -3.964 1.00 66.15 801 THR A CA 1
ATOM 6849 C C . THR B 2 801 ? 12.786 39.844 -4.257 1.00 62.97 801 THR A C 1
ATOM 6850 O O . THR B 2 801 ? 13.108 40.863 -3.637 1.00 64.87 801 THR A O 1
ATOM 6854 N N . ILE B 2 802 ? 13.542 39.290 -5.201 1.00 62.81 802 ILE A N 1
ATOM 6855 C CA . ILE B 2 802 ? 14.684 39.973 -5.797 1.00 64.66 802 ILE A CA 1
ATOM 6856 C C . ILE B 2 802 ? 14.192 40.725 -7.024 1.00 62.95 802 ILE A C 1
ATOM 6857 O O . ILE B 2 802 ? 13.570 40.133 -7.913 1.00 62.71 802 ILE A O 1
ATOM 6862 N N . SER B 2 803 ? 14.461 42.028 -7.076 1.00 63.24 803 SER A N 1
ATOM 6863 C CA . SER B 2 803 ? 14.021 42.855 -8.189 1.00 63.30 803 SER A CA 1
ATOM 6864 C C . SER B 2 803 ? 15.185 43.679 -8.721 1.00 63.52 803 SER A C 1
ATOM 6865 O O . SER B 2 803 ? 16.095 44.056 -7.978 1.00 63.75 803 SER A O 1
ATOM 6868 N N . HIS B 2 804 ? 15.140 43.954 -10.024 1.00 63.47 804 HIS A N 1
ATOM 6869 C CA . HIS B 2 804 ? 16.205 44.667 -10.712 1.00 63.66 804 HIS A CA 1
ATOM 6870 C C . HIS B 2 804 ? 15.586 45.504 -11.823 1.00 65.23 804 HIS A C 1
ATOM 6871 O O . HIS B 2 804 ? 14.585 45.110 -12.426 1.00 63.57 804 HIS A O 1
ATOM 6878 N N . THR B 2 805 ? 16.187 46.660 -12.089 1.00 64.10 805 THR A N 1
ATOM 6879 C CA . THR B 2 805 ? 15.688 47.570 -13.109 1.00 64.29 805 THR A CA 1
ATOM 6880 C C . THR B 2 805 ? 16.402 47.347 -14.436 1.00 67.62 805 THR A C 1
ATOM 6881 O O . THR B 2 805 ? 17.552 46.904 -14.483 1.00 72.71 805 THR A O 1
ATOM 6885 N N . ILE B 2 806 ? 15.696 47.663 -15.518 1.00 68.94 806 ILE A N 1
ATOM 6886 C CA . ILE B 2 806 ? 16.248 47.679 -16.866 1.00 64.13 806 ILE A CA 1
ATOM 6887 C C . ILE B 2 806 ? 16.227 49.121 -17.352 1.00 64.81 806 ILE A C 1
ATOM 6888 O O . ILE B 2 806 ? 15.201 49.804 -17.239 1.00 64.81 806 ILE A O 1
ATOM 6893 N N . HIS B 2 807 ? 17.353 49.589 -17.879 1.00 69.48 807 HIS A N 1
ATOM 6894 C CA . HIS B 2 807 ? 17.492 50.974 -18.298 1.00 78.09 807 HIS A CA 1
ATOM 6895 C C . HIS B 2 807 ? 17.570 51.077 -19.816 1.00 84.93 807 HIS A C 1
ATOM 6896 O O . HIS B 2 807 ? 17.798 50.089 -20.520 1.00 82.11 807 HIS A O 1
ATOM 6903 N N . SER B 2 808 ? 17.373 52.302 -20.312 1.00 78.59 808 SER A N 1
ATOM 6904 C CA . SER B 2 808 ? 17.434 52.543 -21.750 1.00 83.81 808 SER A CA 1
ATOM 6905 C C . SER B 2 808 ? 18.836 52.319 -22.300 1.00 93.06 808 SER A C 1
ATOM 6906 O O . SER B 2 808 ? 18.989 51.918 -23.459 1.00 105.82 808 SER A O 1
ATOM 6909 N N . SER B 2 809 ? 19.863 52.575 -21.494 1.00 99.68 809 SER A N 1
ATOM 6910 C CA . SER B 2 809 ? 21.237 52.284 -21.877 1.00 116.78 809 SER A CA 1
ATOM 6911 C C . SER B 2 809 ? 22.070 52.155 -20.611 1.00 133.40 809 SER A C 1
ATOM 6912 O O . SER B 2 809 ? 21.704 52.667 -19.549 1.00 142.06 809 SER A O 1
ATOM 6915 N N . SER B 2 810 ? 23.200 51.459 -20.738 1.00 137.88 810 SER A N 1
ATOM 6916 C CA . SER B 2 810 ? 24.052 51.177 -19.590 1.00 133.37 810 SER A CA 1
ATOM 6917 C C . SER B 2 810 ? 24.897 52.368 -19.158 1.00 132.63 810 SER A C 1
ATOM 6918 O O . SER B 2 810 ? 25.507 52.312 -18.085 1.00 134.21 810 SER A O 1
ATOM 6921 N N . THR B 2 811 ? 24.949 53.437 -19.953 1.00 142.04 811 THR A N 1
ATOM 6922 C CA . THR B 2 811 ? 25.756 54.601 -19.604 1.00 147.41 811 THR A CA 1
ATOM 6923 C C . THR B 2 811 ? 25.030 55.577 -18.687 1.00 142.29 811 THR A C 1
ATOM 6924 O O . THR B 2 811 ? 25.662 56.509 -18.179 1.00 133.88 811 THR A O 1
ATOM 6928 N N . GLN B 2 812 ? 23.730 55.389 -18.464 1.00 145.12 812 GLN A N 1
ATOM 6929 C CA . GLN B 2 812 ? 22.938 56.262 -17.603 1.00 137.47 812 GLN A CA 1
ATOM 6930 C C . GLN B 2 812 ? 22.184 55.391 -16.607 1.00 130.42 812 GLN A C 1
ATOM 6931 O O . GLN B 2 812 ? 21.298 54.621 -16.993 1.00 108.88 812 GLN A O 1
ATOM 6937 N N . LEU B 2 813 ? 22.540 55.507 -15.328 1.00 126.00 813 LEU A N 1
ATOM 6938 C CA . LEU B 2 813 ? 22.012 54.642 -14.280 1.00 111.72 813 LEU A CA 1
ATOM 6939 C C . LEU B 2 813 ? 21.063 55.386 -13.344 1.00 118.73 813 LEU A C 1
ATOM 6940 O O . LEU B 2 813 ? 20.987 55.078 -12.152 1.00 125.75 813 LEU A O 1
ATOM 6945 N N . SER B 2 814 ? 20.335 56.365 -13.866 1.00 107.85 814 SER A N 1
ATOM 6946 C CA . SER B 2 814 ? 19.390 57.116 -13.057 1.00 103.91 814 SER A CA 1
ATOM 6947 C C . SER B 2 814 ? 18.045 56.399 -13.000 1.00 96.40 814 SER A C 1
ATOM 6948 O O . SER B 2 814 ? 17.719 55.565 -13.847 1.00 99.32 814 SER A O 1
ATOM 6951 N N . SER B 2 815 ? 17.259 56.740 -11.975 1.00 89.11 815 SER A N 1
ATOM 6952 C CA . SER B 2 815 ? 15.967 56.087 -11.781 1.00 92.60 815 SER A CA 1
ATOM 6953 C C . SER B 2 815 ? 15.004 56.406 -12.918 1.00 95.02 815 SER A C 1
ATOM 6954 O O . SER B 2 815 ? 14.211 55.549 -13.326 1.00 81.75 815 SER A O 1
ATOM 6957 N N . GLY B 2 816 ? 15.054 57.633 -13.442 1.00 87.97 816 GLY A N 1
ATOM 6958 C CA . GLY B 2 816 ? 14.159 58.019 -14.518 1.00 80.65 816 GLY A CA 1
ATOM 6959 C C . GLY B 2 816 ? 14.374 57.255 -15.807 1.00 88.34 816 GLY A C 1
ATOM 6960 O O . GLY B 2 816 ? 13.452 57.171 -16.624 1.00 68.08 816 GLY A O 1
ATOM 6961 N N . HIS B 2 817 ? 15.566 56.697 -16.008 1.00 91.16 817 HIS A N 1
ATOM 6962 C CA . HIS B 2 817 ? 15.866 55.920 -17.204 1.00 67.33 817 HIS A CA 1
ATOM 6963 C C . HIS B 2 817 ? 15.351 54.489 -17.126 1.00 71.57 817 HIS A C 1
ATOM 6964 O O . HIS B 2 817 ? 15.675 53.682 -18.004 1.00 79.45 817 HIS A O 1
ATOM 6971 N N . THR B 2 818 ? 14.566 54.157 -16.106 1.00 75.83 818 THR A N 1
ATOM 6972 C CA . THR B 2 818 ? 14.028 52.809 -15.977 1.00 77.06 818 THR A CA 1
ATOM 6973 C C . THR B 2 818 ? 12.932 52.588 -17.012 1.00 66.15 818 THR A C 1
ATOM 6974 O O . THR B 2 818 ? 11.926 53.303 -17.027 1.00 80.26 818 THR A O 1
ATOM 6978 N N . VAL B 2 819 ? 13.135 51.602 -17.883 1.00 65.52 819 VAL A N 1
ATOM 6979 C CA . VAL B 2 819 ? 12.141 51.229 -18.883 1.00 77.16 819 VAL A CA 1
ATOM 6980 C C . VAL B 2 819 ? 11.411 49.941 -18.533 1.00 70.30 819 VAL A C 1
ATOM 6981 O O . VAL B 2 819 ? 10.410 49.620 -19.194 1.00 76.90 819 VAL A O 1
ATOM 6985 N N . ALA B 2 820 ? 11.876 49.197 -17.526 1.00 72.12 820 ALA A N 1
ATOM 6986 C CA . ALA B 2 820 ? 11.227 47.980 -17.049 1.00 69.87 820 ALA A CA 1
ATOM 6987 C C . ALA B 2 820 ? 11.938 47.474 -15.801 1.00 68.07 820 ALA A C 1
ATOM 6988 O O . ALA B 2 820 ? 13.140 47.706 -15.636 1.00 80.50 820 ALA A O 1
ATOM 6990 N N . VAL B 2 821 ? 11.222 46.794 -14.909 1.00 63.97 821 VAL A N 1
ATOM 6991 C CA . VAL B 2 821 ? 11.861 46.126 -13.784 1.00 63.79 821 VAL A CA 1
ATOM 6992 C C . VAL B 2 821 ? 11.456 44.659 -13.803 1.00 63.37 821 VAL A C 1
ATOM 6993 O O . VAL B 2 821 ? 10.348 44.302 -14.215 1.00 63.29 821 VAL A O 1
ATOM 6997 N N . MET B 2 822 ? 12.377 43.801 -13.376 1.00 63.14 822 MET A N 1
ATOM 6998 C CA . MET B 2 822 ? 12.134 42.369 -13.321 1.00 62.79 822 MET A CA 1
ATOM 6999 C C . MET B 2 822 ? 12.191 41.901 -11.875 1.00 71.00 822 MET A C 1
ATOM 7000 O O . MET B 2 822 ? 12.888 42.489 -11.043 1.00 62.95 822 MET A O 1
ATOM 7005 N N . GLY B 2 823 ? 11.453 40.841 -11.582 1.00 62.54 823 GLY A N 1
ATOM 7006 C CA . GLY B 2 823 ? 11.381 40.331 -10.225 1.00 62.50 823 GLY A CA 1
ATOM 7007 C C . GLY B 2 823 ? 11.221 38.830 -10.203 1.00 62.22 823 GLY A C 1
ATOM 7008 O O . GLY B 2 823 ? 10.571 38.241 -11.072 1.00 62.08 823 GLY A O 1
ATOM 7009 N N . ILE B 2 824 ? 11.818 38.208 -9.189 1.00 64.94 824 ILE A N 1
ATOM 7010 C CA . ILE B 2 824 ? 11.731 36.771 -8.964 1.00 62.00 824 ILE A CA 1
ATOM 7011 C C . ILE B 2 824 ? 11.403 36.544 -7.493 1.00 66.98 824 ILE A C 1
ATOM 7012 O O . ILE B 2 824 ? 11.917 37.249 -6.617 1.00 62.24 824 ILE A O 1
ATOM 7017 N N . ASP B 2 825 ? 10.530 35.577 -7.223 1.00 61.92 825 ASP A N 1
ATOM 7018 C CA . ASP B 2 825 ? 9.971 35.372 -5.893 1.00 61.98 825 ASP A CA 1
ATOM 7019 C C . ASP B 2 825 ? 10.464 34.066 -5.284 1.00 64.25 825 ASP A C 1
ATOM 7020 O O . ASP B 2 825 ? 10.578 33.049 -5.975 1.00 67.27 825 ASP A O 1
ATOM 7025 N N . PHE B 2 826 ? 10.747 34.103 -3.982 1.00 73.39 826 PHE A N 1
ATOM 7026 C CA . PHE B 2 826 ? 11.116 32.927 -3.208 1.00 66.59 826 PHE A CA 1
ATOM 7027 C C . PHE B 2 826 ? 10.300 32.902 -1.924 1.00 71.39 826 PHE A C 1
ATOM 7028 O O . PHE B 2 826 ? 9.769 33.925 -1.483 1.00 68.78 826 PHE A O 1
ATOM 7036 N N . THR B 2 827 ? 10.212 31.722 -1.314 1.00 82.95 827 THR A N 1
ATOM 7037 C CA . THR B 2 827 ? 9.461 31.601 -0.075 1.00 84.62 827 THR A CA 1
ATOM 7038 C C . THR B 2 827 ? 10.252 32.187 1.094 1.00 73.75 827 THR A C 1
ATOM 7039 O O . THR B 2 827 ? 11.414 32.586 0.969 1.00 63.39 827 THR A O 1
ATOM 7043 N N . LEU B 2 828 ? 9.596 32.222 2.254 1.00 92.73 828 LEU A N 1
ATOM 7044 C CA . LEU B 2 828 ? 10.161 32.903 3.413 1.00 73.68 828 LEU A CA 1
ATOM 7045 C C . LEU B 2 828 ? 11.432 32.219 3.906 1.00 84.12 828 LEU A C 1
ATOM 7046 O O . LEU B 2 828 ? 12.368 32.889 4.357 1.00 68.64 828 LEU A O 1
ATOM 7051 N N . ARG B 2 829 ? 11.488 30.892 3.820 1.00 74.60 829 ARG A N 1
ATOM 7052 C CA . ARG B 2 829 ? 12.612 30.126 4.344 1.00 80.39 829 ARG A CA 1
ATOM 7053 C C . ARG B 2 829 ? 13.781 30.016 3.373 1.00 86.61 829 ARG A C 1
ATOM 7054 O O . ARG B 2 829 ? 14.816 29.454 3.747 1.00 84.74 829 ARG A O 1
ATOM 7062 N N . TYR B 2 830 ? 13.654 30.533 2.148 1.00 84.55 830 TYR A N 1
ATOM 7063 C CA . TYR B 2 830 ? 14.659 30.250 1.127 1.00 72.88 830 TYR A CA 1
ATOM 7064 C C . TYR B 2 830 ? 16.000 30.894 1.457 1.00 63.17 830 TYR A C 1
ATOM 7065 O O . TYR B 2 830 ? 17.041 30.227 1.431 1.00 63.37 830 TYR A O 1
ATOM 7074 N N . PHE B 2 831 ? 16.002 32.194 1.758 1.00 65.24 831 PHE A N 1
ATOM 7075 C CA . PHE B 2 831 ? 17.266 32.893 1.955 1.00 71.34 831 PHE A CA 1
ATOM 7076 C C . PHE B 2 831 ? 17.979 32.493 3.240 1.00 77.45 831 PHE A C 1
ATOM 7077 O O . PHE B 2 831 ? 19.161 32.819 3.393 1.00 76.37 831 PHE A O 1
ATOM 7085 N N . TYR B 2 832 ? 17.306 31.801 4.161 1.00 68.94 832 TYR A N 1
ATOM 7086 C CA . TYR B 2 832 ? 18.032 31.183 5.263 1.00 72.88 832 TYR A CA 1
ATOM 7087 C C . TYR B 2 832 ? 18.623 29.843 4.853 1.00 68.30 832 TYR A C 1
ATOM 7088 O O . TYR B 2 832 ? 19.712 29.484 5.315 1.00 69.50 832 TYR A O 1
ATOM 7097 N N . LYS B 2 833 ? 17.921 29.097 3.996 1.00 74.02 833 LYS A N 1
ATOM 7098 C CA . LYS B 2 833 ? 18.496 27.887 3.420 1.00 72.75 833 LYS A CA 1
ATOM 7099 C C . LYS B 2 833 ? 19.751 28.214 2.623 1.00 64.25 833 LYS A C 1
ATOM 7100 O O . LYS B 2 833 ? 20.739 27.471 2.668 1.00 75.39 833 LYS A O 1
ATOM 7106 N N . VAL B 2 834 ? 19.730 29.329 1.890 1.00 64.08 834 VAL A N 1
ATOM 7107 C CA . VAL B 2 834 ? 20.925 29.787 1.189 1.00 83.27 834 VAL A CA 1
ATOM 7108 C C . VAL B 2 834 ? 22.011 30.168 2.185 1.00 69.49 834 VAL A C 1
ATOM 7109 O O . VAL B 2 834 ? 23.189 29.837 2.000 1.00 65.06 834 VAL A O 1
ATOM 7113 N N . LEU B 2 835 ? 21.633 30.858 3.263 1.00 74.50 835 LEU A N 1
ATOM 7114 C CA . LEU B 2 835 ? 22.620 31.307 4.237 1.00 73.49 835 LEU A CA 1
ATOM 7115 C C . LEU B 2 835 ? 23.297 30.132 4.930 1.00 65.68 835 LEU A C 1
ATOM 7116 O O . LEU B 2 835 ? 24.480 30.216 5.277 1.00 66.35 835 LEU A O 1
ATOM 7121 N N . MET B 2 836 ? 22.576 29.026 5.123 1.00 65.53 836 MET A N 1
ATOM 7122 C CA . MET B 2 836 ? 23.175 27.849 5.741 1.00 70.34 836 MET A CA 1
ATOM 7123 C C . MET B 2 836 ? 24.065 27.091 4.764 1.00 72.15 836 MET A C 1
ATOM 7124 O O . MET B 2 836 ? 25.108 26.558 5.158 1.00 80.92 836 MET A O 1
ATOM 7129 N N . ASP B 2 837 ? 23.669 27.026 3.492 1.00 82.83 837 ASP A N 1
ATOM 7130 C CA . ASP B 2 837 ? 24.485 26.326 2.506 1.00 75.56 837 ASP A CA 1
ATOM 7131 C C . ASP B 2 837 ? 25.723 27.132 2.138 1.00 66.15 837 ASP A C 1
ATOM 7132 O O . ASP B 2 837 ? 26.818 26.573 2.003 1.00 84.30 837 ASP A O 1
ATOM 7137 N N . LEU B 2 838 ? 25.572 28.448 1.981 1.00 69.86 838 LEU A N 1
ATOM 7138 C CA . LEU B 2 838 ? 26.670 29.274 1.491 1.00 73.28 838 LEU A CA 1
ATOM 7139 C C . LEU B 2 838 ? 27.704 29.553 2.576 1.00 76.99 838 LEU A C 1
ATOM 7140 O O . LEU B 2 838 ? 28.902 29.638 2.283 1.00 87.42 838 LEU A O 1
ATOM 7145 N N . LEU B 2 839 ? 27.271 29.702 3.822 1.00 73.12 839 LEU A N 1
ATOM 7146 C CA . LEU B 2 839 ? 28.172 30.075 4.912 1.00 85.11 839 LEU A CA 1
ATOM 7147 C C . LEU B 2 839 ? 28.217 28.976 5.963 1.00 94.17 839 LEU A C 1
ATOM 7148 O O . LEU B 2 839 ? 27.206 28.740 6.651 1.00 97.48 839 LEU A O 1
ATOM 7153 N N . PRO B 2 840 ? 29.347 28.284 6.129 1.00 94.20 840 PRO A N 1
ATOM 7154 C CA . PRO B 2 840 ? 29.406 27.204 7.128 1.00 91.60 840 PRO A CA 1
ATOM 7155 C C . PRO B 2 840 ? 29.407 27.697 8.563 1.00 86.34 840 PRO A C 1
ATOM 7156 O O . PRO B 2 840 ? 29.063 26.920 9.462 1.00 101.20 840 PRO A O 1
ATOM 7160 N N . VAL B 2 841 ? 29.785 28.954 8.807 1.00 100.61 841 VAL A N 1
ATOM 7161 C CA . VAL B 2 841 ? 29.837 29.470 10.174 1.00 96.65 841 VAL A CA 1
ATOM 7162 C C . VAL B 2 841 ? 28.457 29.456 10.817 1.00 87.84 841 VAL A C 1
ATOM 7163 O O . VAL B 2 841 ? 28.330 29.265 12.032 1.00 105.65 841 VAL A O 1
ATOM 7167 N N . CYS B 2 842 ? 27.402 29.635 10.020 1.00 88.01 842 CYS A N 1
ATOM 7168 C CA . CYS B 2 842 ? 26.041 29.690 10.541 1.00 89.58 842 CYS A CA 1
ATOM 7169 C C . CYS B 2 842 ? 25.522 28.340 11.016 1.00 91.62 842 CYS A C 1
ATOM 7170 O O . CYS B 2 842 ? 24.338 28.240 11.355 1.00 96.92 842 CYS A O 1
ATOM 7173 N N . ASN B 2 843 ? 26.363 27.307 11.048 1.00 94.97 843 ASN A N 1
ATOM 7174 C CA . ASN B 2 843 ? 25.943 25.974 11.456 1.00 95.39 843 ASN A CA 1
ATOM 7175 C C . ASN B 2 843 ? 26.675 25.481 12.696 1.00 109.95 843 ASN A C 1
ATOM 7176 O O . ASN B 2 843 ? 26.540 24.304 13.050 1.00 141.37 843 ASN A O 1
ATOM 7181 N N . GLN B 2 844 ? 27.452 26.340 13.363 1.00 98.86 844 GLN A N 1
ATOM 7182 C CA . GLN B 2 844 ? 28.131 25.912 14.583 1.00 114.17 844 GLN A CA 1
ATOM 7183 C C . GLN B 2 844 ? 27.130 25.533 15.666 1.00 108.16 844 GLN A C 1
ATOM 7184 O O . GLN B 2 844 ? 27.431 24.700 16.528 1.00 129.45 844 GLN A O 1
ATOM 7190 N N . ASP B 2 845 ? 25.945 26.136 15.639 1.00 100.25 845 ASP A N 1
ATOM 7191 C CA . ASP B 2 845 ? 24.803 25.666 16.407 1.00 101.32 845 ASP A CA 1
ATOM 7192 C C . ASP B 2 845 ? 23.551 25.953 15.591 1.00 120.65 845 ASP A C 1
ATOM 7193 O O . ASP B 2 845 ? 23.578 26.726 14.628 1.00 89.52 845 ASP A O 1
ATOM 7198 N N . GLY B 2 846 ? 22.448 25.319 15.977 1.00 123.46 846 GLY A N 1
ATOM 7199 C CA . GLY B 2 846 ? 21.212 25.450 15.227 1.00 82.38 846 GLY A CA 1
ATOM 7200 C C . GLY B 2 846 ? 20.608 26.840 15.263 1.00 87.29 846 GLY A C 1
ATOM 7201 O O . GLY B 2 846 ? 19.437 27.002 15.622 1.00 113.92 846 GLY A O 1
ATOM 7202 N N . GLY B 2 847 ? 21.390 27.847 14.882 1.00 68.74 847 GLY A N 1
ATOM 7203 C CA . GLY B 2 847 ? 20.922 29.223 14.940 1.00 98.09 847 GLY A CA 1
ATOM 7204 C C . GLY B 2 847 ? 20.547 29.675 16.333 1.00 93.30 847 GLY A C 1
ATOM 7205 O O . GLY B 2 847 ? 19.597 30.451 16.499 1.00 102.29 847 GLY A O 1
ATOM 7206 N N . ASN B 2 848 ? 21.276 29.205 17.346 1.00 106.99 848 ASN A N 1
ATOM 7207 C CA . ASN B 2 848 ? 20.938 29.497 18.733 1.00 104.97 848 ASN A CA 1
ATOM 7208 C C . ASN B 2 848 ? 21.748 30.675 19.262 1.00 91.74 848 ASN A C 1
ATOM 7209 O O . ASN B 2 848 ? 21.242 31.799 19.338 1.00 88.47 848 ASN A O 1
ATOM 7214 N N . LYS B 2 849 ? 23.004 30.429 19.634 1.00 85.31 849 LYS A N 1
ATOM 7215 C CA . LYS B 2 849 ? 23.871 31.494 20.120 1.00 100.43 849 LYS A CA 1
ATOM 7216 C C . LYS B 2 849 ? 24.716 32.120 19.021 1.00 89.60 849 LYS A C 1
ATOM 7217 O O . LYS B 2 849 ? 25.172 33.259 19.181 1.00 86.91 849 LYS A O 1
ATOM 7223 N N . ILE B 2 850 ? 24.936 31.411 17.919 1.00 98.99 850 ILE A N 1
ATOM 7224 C CA . ILE B 2 850 ? 25.618 31.944 16.746 1.00 93.71 850 ILE A CA 1
ATOM 7225 C C . ILE B 2 850 ? 24.582 32.036 15.635 1.00 74.45 850 ILE A C 1
ATOM 7226 O O . ILE B 2 850 ? 24.133 31.012 15.104 1.00 74.28 850 ILE A O 1
ATOM 7231 N N . ARG B 2 851 ? 24.199 33.261 15.283 1.00 69.99 851 ARG A N 1
ATOM 7232 C CA . ARG B 2 851 ? 23.060 33.514 14.413 1.00 84.17 851 ARG A CA 1
ATOM 7233 C C . ARG B 2 851 ? 23.473 34.354 13.213 1.00 76.75 851 ARG A C 1
ATOM 7234 O O . ARG B 2 851 ? 24.204 35.340 13.351 1.00 68.32 851 ARG A O 1
ATOM 7242 N N . CYS B 2 852 ? 22.990 33.961 12.037 1.00 88.35 852 CYS A N 1
ATOM 7243 C CA . CYS B 2 852 ? 23.202 34.694 10.800 1.00 67.19 852 CYS A CA 1
ATOM 7244 C C . CYS B 2 852 ? 21.879 35.257 10.298 1.00 66.69 852 CYS A C 1
ATOM 7245 O O . CYS B 2 852 ? 20.815 34.672 10.516 1.00 72.78 852 CYS A O 1
ATOM 7248 N N . PHE B 2 853 ? 21.953 36.398 9.617 1.00 66.66 853 PHE A N 1
ATOM 7249 C CA . PHE B 2 853 ? 20.756 37.027 9.078 1.00 67.60 853 PHE A CA 1
ATOM 7250 C C . PHE B 2 853 ? 21.121 37.861 7.859 1.00 69.86 853 PHE A C 1
ATOM 7251 O O . PHE B 2 853 ? 22.288 38.194 7.633 1.00 66.48 853 PHE A O 1
ATOM 7259 N N . ILE B 2 854 ? 20.101 38.185 7.067 1.00 65.77 854 ILE A N 1
ATOM 7260 C CA . ILE B 2 854 ? 20.216 39.116 5.951 1.00 65.68 854 ILE A CA 1
ATOM 7261 C C . ILE B 2 854 ? 19.175 40.209 6.146 1.00 65.70 854 ILE A C 1
ATOM 7262 O O . ILE B 2 854 ? 17.992 39.916 6.354 1.00 65.45 854 ILE A O 1
ATOM 7267 N N . MET B 2 855 ? 19.614 41.462 6.074 1.00 66.03 855 MET A N 1
ATOM 7268 C CA . MET B 2 855 ? 18.776 42.615 6.367 1.00 66.20 855 MET A CA 1
ATOM 7269 C C . MET B 2 855 ? 18.727 43.540 5.160 1.00 66.15 855 MET A C 1
ATOM 7270 O O . MET B 2 855 ? 19.772 43.922 4.623 1.00 67.32 855 MET A O 1
ATOM 7275 N N . GLU B 2 856 ? 17.517 43.900 4.738 1.00 65.94 856 GLU A N 1
ATOM 7276 C CA . GLU B 2 856 ? 17.359 44.873 3.669 1.00 68.27 856 GLU A CA 1
ATOM 7277 C C . GLU B 2 856 ? 17.594 46.286 4.203 1.00 69.38 856 GLU A C 1
ATOM 7278 O O . GLU B 2 856 ? 17.750 46.509 5.406 1.00 77.64 856 GLU A O 1
ATOM 7284 N N . ASP B 2 857 ? 17.607 47.255 3.287 1.00 85.89 857 ASP A N 1
ATOM 7285 C CA . ASP B 2 857 ? 17.945 48.628 3.649 1.00 79.63 857 ASP A CA 1
ATOM 7286 C C . ASP B 2 857 ? 16.884 49.308 4.507 1.00 83.21 857 ASP A C 1
ATOM 7287 O O . ASP B 2 857 ? 17.094 50.458 4.910 1.00 87.86 857 ASP A O 1
ATOM 7292 N N . ARG B 2 858 ? 15.763 48.648 4.799 1.00 68.69 858 ARG A N 1
ATOM 7293 C CA . ARG B 2 858 ? 14.762 49.198 5.703 1.00 77.37 858 ARG A CA 1
ATOM 7294 C C . ARG B 2 858 ? 14.835 48.606 7.104 1.00 86.57 858 ARG A C 1
ATOM 7295 O O . ARG B 2 858 ? 14.174 49.122 8.012 1.00 74.51 858 ARG A O 1
ATOM 7303 N N . GLY B 2 859 ? 15.616 47.549 7.301 1.00 75.29 859 GLY A N 1
ATOM 7304 C CA . GLY B 2 859 ? 15.754 46.907 8.592 1.00 67.52 859 GLY A CA 1
ATOM 7305 C C . GLY B 2 859 ? 15.050 45.576 8.710 1.00 69.08 859 GLY A C 1
ATOM 7306 O O . GLY B 2 859 ? 15.221 44.896 9.729 1.00 67.06 859 GLY A O 1
ATOM 7307 N N . TYR B 2 860 ? 14.267 45.177 7.715 1.00 66.55 860 TYR A N 1
ATOM 7308 C CA . TYR B 2 860 ? 13.559 43.912 7.788 1.00 66.10 860 TYR A CA 1
ATOM 7309 C C . TYR B 2 860 ? 14.482 42.761 7.417 1.00 74.93 860 TYR A C 1
ATOM 7310 O O . TYR B 2 860 ? 15.373 42.894 6.572 1.00 78.61 860 TYR A O 1
ATOM 7319 N N . LEU B 2 861 ? 14.251 41.617 8.053 1.00 70.93 861 LEU A N 1
ATOM 7320 C CA . LEU B 2 861 ? 15.072 40.431 7.846 1.00 68.46 861 LEU A CA 1
ATOM 7321 C C . LEU B 2 861 ? 14.401 39.479 6.864 1.00 87.39 861 LEU A C 1
ATOM 7322 O O . LEU B 2 861 ? 13.229 39.128 7.033 1.00 81.77 861 LEU A O 1
ATOM 7327 N N . VAL B 2 862 ? 15.152 39.064 5.845 1.00 81.50 862 VAL A N 1
ATOM 7328 C CA . VAL B 2 862 ? 14.725 38.001 4.947 1.00 64.25 862 VAL A CA 1
ATOM 7329 C C . VAL B 2 862 ? 15.407 36.671 5.267 1.00 66.07 862 VAL A C 1
ATOM 7330 O O . VAL B 2 862 ? 14.853 35.613 4.933 1.00 78.99 862 VAL A O 1
ATOM 7334 N N . ALA B 2 863 ? 16.586 36.679 5.886 1.00 74.86 863 ALA A N 1
ATOM 7335 C CA . ALA B 2 863 ? 17.189 35.464 6.413 1.00 68.22 863 ALA A CA 1
ATOM 7336 C C . ALA B 2 863 ? 17.233 35.550 7.930 1.00 64.96 863 ALA A C 1
ATOM 7337 O O . ALA B 2 863 ? 17.417 36.631 8.502 1.00 78.85 863 ALA A O 1
ATOM 7339 N N . HIS B 2 864 ? 17.080 34.396 8.574 1.00 97.58 864 HIS A N 1
ATOM 7340 C CA . HIS B 2 864 ? 16.647 34.377 9.958 1.00 65.18 864 HIS A CA 1
ATOM 7341 C C . HIS B 2 864 ? 17.033 33.065 10.611 1.00 72.40 864 HIS A C 1
ATOM 7342 O O . HIS B 2 864 ? 16.874 32.008 9.984 1.00 108.11 864 HIS A O 1
ATOM 7349 N N . PRO B 2 865 ? 17.477 33.072 11.855 1.00 100.82 865 PRO A N 1
ATOM 7350 C CA . PRO B 2 865 ? 17.514 31.809 12.599 1.00 71.20 865 PRO A CA 1
ATOM 7351 C C . PRO B 2 865 ? 16.111 31.448 13.054 1.00 70.03 865 PRO A C 1
ATOM 7352 O O . PRO B 2 865 ? 15.757 30.272 13.176 1.00 70.94 865 PRO A O 1
ATOM 7356 N N . THR B 2 866 ? 15.294 32.477 13.268 1.00 78.91 866 THR A N 1
ATOM 7357 C CA . THR B 2 866 ? 13.937 32.327 13.773 1.00 85.01 866 THR A CA 1
ATOM 7358 C C . THR B 2 866 ? 12.963 33.078 12.877 1.00 102.46 866 THR A C 1
ATOM 7359 O O . THR B 2 866 ? 13.159 34.265 12.597 1.00 117.64 866 THR A O 1
ATOM 7363 N N . LEU B 2 867 ? 11.911 32.384 12.439 1.00 110.32 867 LEU A N 1
ATOM 7364 C CA . LEU B 2 867 ? 10.833 32.984 11.659 1.00 134.67 867 LEU A CA 1
ATOM 7365 C C . LEU B 2 867 ? 9.623 32.063 11.716 1.00 167.04 867 LEU A C 1
ATOM 7366 O O . LEU B 2 867 ? 9.286 31.402 10.728 1.00 137.41 867 LEU A O 1
ATOM 7371 N N . VAL B 2 868 ? 8.968 32.014 12.872 1.00 175.82 868 VAL A N 1
ATOM 7372 C CA . VAL B 2 868 ? 7.903 31.052 13.130 1.00 193.22 868 VAL A CA 1
ATOM 7373 C C . VAL B 2 868 ? 6.712 31.764 13.755 1.00 189.15 868 VAL A C 1
ATOM 7374 O O . VAL B 2 868 ? 5.557 31.469 13.423 1.00 196.23 868 VAL A O 1
ATOM 7378 N N . ASP B 2 869 ? 6.998 32.732 14.626 1.00 201.91 869 ASP A N 1
ATOM 7379 C CA . ASP B 2 869 ? 5.956 33.425 15.380 1.00 190.46 869 ASP A CA 1
ATOM 7380 C C . ASP B 2 869 ? 4.775 33.939 14.559 1.00 205.82 869 ASP A C 1
ATOM 7381 O O . ASP B 2 869 ? 3.646 33.867 15.075 1.00 195.40 869 ASP A O 1
ATOM 7386 N N . PRO B 2 870 ? 4.942 34.462 13.287 1.00 232.35 870 PRO A N 1
ATOM 7387 C CA . PRO B 2 870 ? 3.805 35.025 12.532 1.00 196.60 870 PRO A CA 1
ATOM 7388 C C . PRO B 2 870 ? 2.408 34.522 12.874 1.00 178.66 870 PRO A C 1
ATOM 7389 O O . PRO B 2 870 ? 1.811 33.730 12.137 1.00 161.89 870 PRO A O 1
ATOM 7393 N N . LYS B 2 871 ? 1.887 35.011 14.0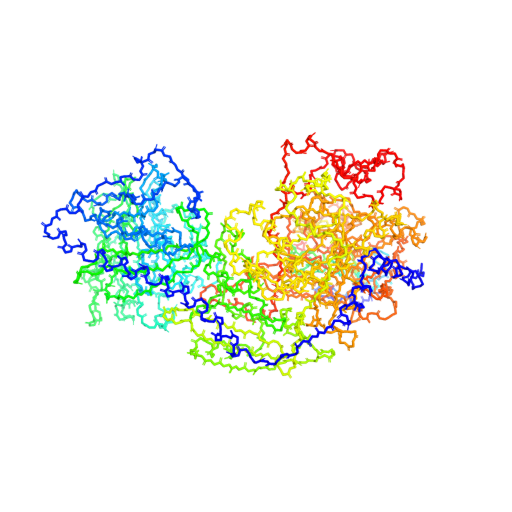02 1.00 199.98 871 LYS A N 1
ATOM 7394 C CA . LYS B 2 871 ? 0.559 34.678 14.503 1.00 192.04 871 LYS A CA 1
ATOM 7395 C C . LYS B 2 871 ? 0.244 35.564 15.705 1.00 186.20 871 LYS A C 1
ATOM 7396 O O . LYS B 2 871 ? 0.836 36.637 15.860 1.00 173.36 871 LYS A O 1
ATOM 7402 N N . GLY B 2 872 ? -0.669 35.125 16.569 1.00 185.48 872 GLY A N 1
ATOM 7403 C CA . GLY B 2 872 ? -1.026 35.907 17.737 1.00 171.73 872 GLY A CA 1
ATOM 7404 C C . GLY B 2 872 ? -0.142 35.647 18.940 1.00 188.74 872 GLY A C 1
ATOM 7405 O O . GLY B 2 872 ? -0.544 34.935 19.867 1.00 193.14 872 GLY A O 1
ATOM 7406 N N . HIS B 2 873 ? 1.063 36.225 18.942 1.00 179.14 873 HIS A N 1
ATOM 7407 C CA . HIS B 2 873 ? 2.006 36.040 20.040 1.00 170.30 873 HIS A CA 1
ATOM 7408 C C . HIS B 2 873 ? 3.203 36.979 19.920 1.00 166.74 873 HIS A C 1
ATOM 7409 O O . HIS B 2 873 ? 4.060 37.011 20.808 1.00 156.81 873 HIS A O 1
ATOM 7416 N N . ALA B 2 874 ? 3.271 37.746 18.841 1.00 160.86 874 ALA A N 1
ATOM 7417 C CA . ALA B 2 874 ? 4.438 38.552 18.520 1.00 132.42 874 ALA A CA 1
ATOM 7418 C C . ALA B 2 874 ? 3.992 39.891 17.954 1.00 111.12 874 ALA A C 1
ATOM 7419 O O . ALA B 2 874 ? 2.860 40.022 17.475 1.00 113.42 874 ALA A O 1
ATOM 7421 N N . PRO B 2 875 ? 4.856 40.908 18.006 1.00 105.17 875 PRO A N 1
ATOM 7422 C CA . PRO B 2 875 ? 4.502 42.212 17.431 1.00 113.96 875 PRO A CA 1
ATOM 7423 C C . PRO B 2 875 ? 4.250 42.130 15.932 1.00 103.74 875 PRO A C 1
ATOM 7424 O O . PRO B 2 875 ? 4.596 41.154 15.265 1.00 112.03 875 PRO A O 1
ATOM 7428 N N . LEU B 2 876 ? 3.636 43.192 15.403 1.00 96.39 876 LEU A N 1
ATOM 7429 C CA . LEU B 2 876 ? 3.351 43.243 13.973 1.00 109.23 876 LEU A CA 1
ATOM 7430 C C . LEU B 2 876 ? 4.622 43.424 13.155 1.00 112.25 876 LEU A C 1
ATOM 7431 O O . LEU B 2 876 ? 4.717 42.909 12.035 1.00 116.01 876 LEU A O 1
ATOM 7436 N N . GLU B 2 877 ? 5.604 44.143 13.694 1.00 101.59 877 GLU A N 1
ATOM 7437 C CA . GLU B 2 877 ? 6.896 44.347 13.042 1.00 94.51 877 GLU A CA 1
ATOM 7438 C C . GLU B 2 877 ? 7.933 43.351 13.537 1.00 74.70 877 GLU A C 1
ATOM 7439 O O . GLU B 2 877 ? 9.114 43.678 13.675 1.00 68.27 877 GLU A O 1
ATOM 7445 N N . GLN B 2 878 ? 7.504 42.117 13.809 1.00 78.34 878 GLN A N 1
ATOM 7446 C CA . GLN B 2 878 ? 8.397 41.108 14.359 1.00 84.38 878 GLN A CA 1
ATOM 7447 C C . GLN B 2 878 ? 9.486 40.689 13.382 1.00 79.39 878 GLN A C 1
ATOM 7448 O O . GLN B 2 878 ? 10.459 40.055 13.799 1.00 88.38 878 GLN A O 1
ATOM 7454 N N . GLN B 2 879 ? 9.343 41.011 12.100 1.00 81.87 879 GLN A N 1
ATOM 7455 C CA . GLN B 2 879 ? 10.336 40.652 11.100 1.00 76.85 879 GLN A CA 1
ATOM 7456 C C . GLN B 2 879 ? 11.427 41.703 10.955 1.00 82.77 879 GLN A C 1
ATOM 7457 O O . GLN B 2 879 ? 12.216 41.636 10.007 1.00 81.32 879 GLN A O 1
ATOM 7463 N N . HIS B 2 880 ? 11.493 42.662 11.871 1.00 75.51 880 HIS A N 1
ATOM 7464 C CA . HIS B 2 880 ? 12.459 43.746 11.810 1.00 66.89 880 HIS A CA 1
ATOM 7465 C C . HIS B 2 880 ? 13.678 43.426 12.670 1.00 73.06 880 HIS A C 1
ATOM 7466 O O . HIS B 2 880 ? 13.614 42.633 13.613 1.00 71.38 880 HIS A O 1
ATOM 7473 N N . ILE B 2 881 ? 14.801 44.061 12.326 1.00 67.42 881 ILE A N 1
ATOM 7474 C CA . ILE B 2 881 ? 16.044 43.825 13.054 1.00 67.75 881 ILE A CA 1
ATOM 7475 C C . ILE B 2 881 ? 15.920 44.292 14.499 1.00 74.49 881 ILE A C 1
ATOM 7476 O O . ILE B 2 881 ? 16.587 43.758 15.394 1.00 68.51 881 ILE A O 1
ATOM 7481 N N . THR B 2 882 ? 15.058 45.277 14.756 1.00 79.19 882 THR A N 1
ATOM 7482 C CA . THR B 2 882 ? 14.916 45.813 16.104 1.00 69.10 882 THR A CA 1
ATOM 7483 C C . THR B 2 882 ? 14.231 44.827 17.042 1.00 73.71 882 THR A C 1
ATOM 7484 O O . THR B 2 882 ? 14.444 44.883 18.258 1.00 79.11 882 THR A O 1
ATOM 7488 N N . HIS B 2 883 ? 13.408 43.926 16.506 1.00 71.43 883 HIS A N 1
ATOM 7489 C CA . HIS B 2 883 ? 12.705 42.967 17.349 1.00 68.22 883 HIS A CA 1
ATOM 7490 C C . HIS B 2 883 ? 13.462 41.652 17.504 1.00 79.50 883 HIS A C 1
ATOM 7491 O O . HIS B 2 883 ? 13.478 41.076 18.597 1.00 100.43 883 HIS A O 1
ATOM 7498 N N . LYS B 2 884 ? 14.093 41.167 16.435 1.00 67.65 884 LYS A N 1
ATOM 7499 C CA . LYS B 2 884 ? 14.773 39.878 16.472 1.00 82.93 884 LYS A CA 1
ATOM 7500 C C . LYS B 2 884 ? 16.181 39.962 17.046 1.00 71.20 884 LYS A C 1
ATOM 7501 O O . LYS B 2 884 ? 16.666 38.979 17.621 1.00 67.99 884 LYS A O 1
ATOM 7507 N N . GLU B 2 885 ? 16.853 41.102 16.899 1.00 72.28 885 GLU A N 1
ATOM 7508 C CA . GLU B 2 885 ? 18.187 41.312 17.464 1.00 76.51 885 GLU A CA 1
ATOM 7509 C C . GLU B 2 885 ? 18.244 42.705 18.072 1.00 79.23 885 GLU A C 1
ATOM 7510 O O . GLU B 2 885 ? 18.824 43.633 17.494 1.00 69.61 885 GLU A O 1
ATOM 7516 N N . PRO B 2 886 ? 17.649 42.889 19.254 1.00 78.41 886 PRO A N 1
ATOM 7517 C CA . PRO B 2 886 ? 17.595 44.235 19.848 1.00 78.24 886 PRO A CA 1
ATOM 7518 C C . PRO B 2 886 ? 18.953 44.796 20.234 1.00 80.37 886 PRO A C 1
ATOM 7519 O O . PRO B 2 886 ? 19.095 46.024 20.299 1.00 71.40 886 PRO A O 1
ATOM 7523 N N . LEU B 2 887 ? 19.953 43.951 20.490 1.00 71.02 887 LEU A N 1
ATOM 7524 C CA . LEU B 2 887 ? 21.261 44.464 20.885 1.00 73.33 887 LEU A CA 1
ATOM 7525 C C . LEU B 2 887 ? 21.986 45.095 19.703 1.00 85.86 887 LEU A C 1
ATOM 7526 O O . LEU B 2 887 ? 22.402 46.258 19.763 1.00 74.81 887 LEU A O 1
ATOM 7531 N N . VAL B 2 888 ? 22.156 44.338 18.617 1.00 84.01 888 VAL A N 1
ATOM 7532 C CA . VAL B 2 888 ? 22.871 44.880 17.466 1.00 71.06 888 VAL A CA 1
ATOM 7533 C C . VAL B 2 888 ? 22.083 46.016 16.830 1.00 70.96 888 VAL A C 1
ATOM 7534 O O . VAL B 2 888 ? 22.666 46.902 16.196 1.00 75.85 888 VAL A O 1
ATOM 7538 N N . ALA B 2 889 ? 20.758 46.026 17.000 1.00 70.66 889 ALA A N 1
ATOM 7539 C CA . ALA B 2 889 ? 19.961 47.155 16.531 1.00 70.69 889 ALA A CA 1
ATOM 7540 C C . ALA B 2 889 ? 20.299 48.421 17.308 1.00 79.01 889 ALA A C 1
ATOM 7541 O O . ALA B 2 889 ? 20.404 49.505 16.723 1.00 80.92 889 ALA A O 1
ATOM 7543 N N . ASN B 2 890 ? 20.476 48.303 18.627 1.00 71.96 890 ASN A N 1
ATOM 7544 C CA . ASN B 2 890 ? 20.894 49.451 19.424 1.00 77.43 890 ASN A CA 1
ATOM 7545 C C . ASN B 2 890 ? 22.289 49.921 19.033 1.00 78.73 890 ASN A C 1
ATOM 7546 O O . ASN B 2 890 ? 22.567 51.126 19.034 1.00 77.27 890 ASN A O 1
ATOM 7551 N N . ASP B 2 891 ? 23.178 48.987 18.689 1.00 77.29 891 ASP A N 1
ATOM 7552 C CA . ASP B 2 891 ? 24.569 49.349 18.441 1.00 73.43 891 ASP A CA 1
ATOM 7553 C C . ASP B 2 891 ? 24.763 49.977 17.065 1.00 79.15 891 ASP A C 1
ATOM 7554 O O . ASP B 2 891 ? 25.514 50.950 16.930 1.00 74.54 891 ASP A O 1
ATOM 7559 N N . ILE B 2 892 ? 24.108 49.442 16.031 1.00 72.45 892 ILE A N 1
ATOM 7560 C CA . ILE B 2 892 ? 24.281 50.012 14.699 1.00 96.82 892 ILE A CA 1
ATOM 7561 C C . ILE B 2 892 ? 23.679 51.406 14.608 1.00 89.23 892 ILE A C 1
ATOM 7562 O O . ILE B 2 892 ? 24.081 52.193 13.744 1.00 82.18 892 ILE A O 1
ATOM 7567 N N . LEU B 2 893 ? 22.730 51.742 15.487 1.00 80.77 893 LEU A N 1
ATOM 7568 C CA . LEU B 2 893 ? 22.203 53.101 15.525 1.00 89.43 893 LEU A CA 1
ATOM 7569 C C . LEU B 2 893 ? 23.255 54.113 15.956 1.00 90.66 893 LEU A C 1
ATOM 7570 O O . LEU B 2 893 ? 23.070 55.314 15.734 1.00 91.90 893 LEU A O 1
ATOM 7575 N N . ASN B 2 894 ? 24.350 53.656 16.564 1.00 74.47 894 ASN A N 1
ATOM 7576 C CA . ASN B 2 894 ? 25.432 54.544 16.965 1.00 97.61 894 ASN A CA 1
ATOM 7577 C C . ASN B 2 894 ? 26.528 54.661 15.917 1.00 84.24 894 ASN A C 1
ATOM 7578 O O . ASN B 2 894 ? 27.344 55.586 15.998 1.00 90.63 894 ASN A O 1
ATOM 7583 N N . HIS B 2 895 ? 26.575 53.756 14.950 1.00 90.30 895 HIS A N 1
ATOM 7584 C CA . HIS B 2 895 ? 27.574 53.864 13.893 1.00 95.05 895 HIS A CA 1
ATOM 7585 C C . HIS B 2 895 ? 27.300 55.107 13.054 1.00 83.95 895 HIS A C 1
ATOM 7586 O O . HIS B 2 895 ? 26.184 55.272 12.547 1.00 90.96 895 HIS A O 1
ATOM 7593 N N . PRO B 2 896 ? 28.279 55.993 12.882 1.00 87.92 896 PRO A N 1
ATOM 7594 C CA . PRO B 2 896 ? 2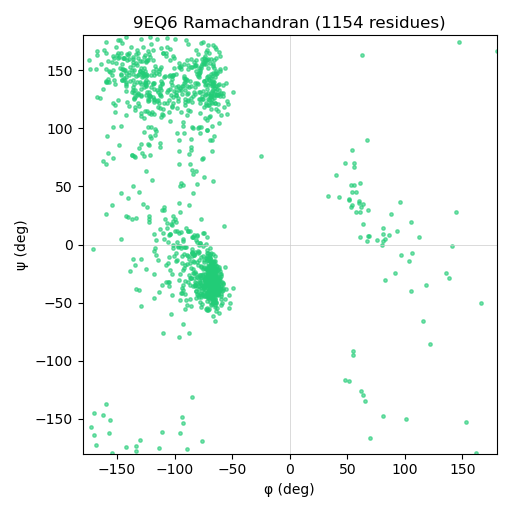8.024 57.236 12.148 1.00 101.83 896 PRO A CA 1
ATOM 7595 C C . PRO B 2 896 ? 27.755 56.974 10.672 1.00 96.69 896 PRO A C 1
ATOM 7596 O O . PRO B 2 896 ? 28.320 56.056 10.070 1.00 97.64 896 PRO A O 1
ATOM 7600 N N . ASN B 2 897 ? 26.856 57.782 10.104 1.00 111.08 897 ASN A N 1
ATOM 7601 C CA . ASN B 2 897 ? 26.447 57.811 8.699 1.00 122.47 897 ASN A CA 1
ATOM 7602 C C . ASN B 2 897 ? 25.827 56.507 8.209 1.00 105.85 897 ASN A C 1
ATOM 7603 O O . ASN B 2 897 ? 25.531 56.397 7.012 1.00 118.84 897 ASN A O 1
ATOM 7608 N N . PHE B 2 898 ? 25.592 55.530 9.081 1.00 107.47 898 PHE A N 1
ATOM 7609 C CA . PHE B 2 898 ? 25.061 54.242 8.653 1.00 86.76 898 PHE A CA 1
ATOM 7610 C C . PHE B 2 898 ? 23.536 54.203 8.678 1.00 94.41 898 PHE A C 1
ATOM 7611 O O . PHE B 2 898 ? 22.914 53.756 7.711 1.00 93.03 898 PHE A O 1
ATOM 7619 N N . VAL B 2 899 ? 22.918 54.658 9.767 1.00 104.29 899 VAL A N 1
ATOM 7620 C CA . VAL B 2 899 ? 21.471 54.578 9.924 1.00 82.51 899 VAL A CA 1
ATOM 7621 C C . VAL B 2 899 ? 20.892 55.982 10.014 1.00 86.03 899 VAL A C 1
ATOM 7622 O O . VAL B 2 899 ? 21.565 56.931 10.430 1.00 106.29 899 VAL A O 1
ATOM 7626 N N . LYS B 2 900 ? 19.627 56.106 9.617 1.00 79.15 900 LYS A N 1
ATOM 7627 C CA . LYS B 2 900 ? 18.875 57.347 9.766 1.00 89.98 900 LYS A CA 1
ATOM 7628 C C . LYS B 2 900 ? 17.402 56.998 9.902 1.00 87.67 900 LYS A C 1
ATOM 7629 O O . LYS B 2 900 ? 16.828 56.376 9.003 1.00 87.59 900 LYS A O 1
ATOM 7635 N N . LYS B 2 901 ? 16.795 57.387 11.022 1.00 93.18 901 LYS A N 1
ATOM 7636 C CA . LYS B 2 901 ? 15.370 57.168 11.229 1.00 87.13 901 LYS A CA 1
ATOM 7637 C C . LYS B 2 901 ? 14.578 58.278 10.551 1.00 90.39 901 LYS A C 1
ATOM 7638 O O . LYS B 2 901 ? 14.881 59.463 10.723 1.00 99.49 901 LYS A O 1
ATOM 7644 N N . ASN B 2 902 ? 13.563 57.895 9.783 1.00 85.34 902 ASN A N 1
ATOM 7645 C CA . ASN B 2 902 ? 12.811 58.829 8.959 1.00 98.82 902 ASN A CA 1
ATOM 7646 C C . ASN B 2 902 ? 11.389 58.999 9.476 1.00 93.43 902 ASN A C 1
ATOM 7647 O O . ASN B 2 902 ? 10.824 58.104 10.112 1.00 92.28 902 ASN A O 1
ATOM 7652 N N . LEU B 2 903 ? 10.820 60.167 9.189 1.00 83.52 903 LEU A N 1
ATOM 7653 C CA . LEU B 2 903 ? 9.435 60.488 9.499 1.00 79.83 903 LEU A CA 1
ATOM 7654 C C . LEU B 2 903 ? 8.720 60.861 8.209 1.00 95.62 903 LEU A C 1
ATOM 7655 O O . LEU B 2 903 ? 9.232 61.667 7.425 1.00 108.30 903 LEU A O 1
ATOM 7660 N N . CYS B 2 904 ? 7.547 60.273 7.987 1.00 88.50 904 CYS A N 1
ATOM 7661 C CA . CYS B 2 904 ? 6.723 60.631 6.843 1.00 97.17 904 CYS A CA 1
ATOM 7662 C C . CYS B 2 904 ? 5.263 60.669 7.269 1.00 100.76 904 CYS A C 1
ATOM 7663 O O . CYS B 2 904 ? 4.838 59.922 8.154 1.00 98.01 904 CYS A O 1
ATOM 7666 N N . ASN B 2 905 ? 4.499 61.547 6.624 1.00 101.81 905 ASN A N 1
ATOM 7667 C CA . ASN B 2 905 ? 3.079 61.706 6.900 1.00 99.50 905 ASN A CA 1
ATOM 7668 C C . ASN B 2 905 ? 2.260 60.937 5.873 1.00 85.47 905 ASN A C 1
ATOM 7669 O O . ASN B 2 905 ? 2.546 60.983 4.673 1.00 92.75 905 ASN A O 1
ATOM 7674 N N . SER B 2 906 ? 1.241 60.227 6.350 1.00 88.69 906 SER A N 1
ATOM 7675 C CA . SER B 2 906 ? 0.332 59.465 5.497 1.00 73.80 906 SER A CA 1
ATOM 7676 C C . SER B 2 906 ? -1.078 59.991 5.749 1.00 104.25 906 SER A C 1
ATOM 7677 O O . SER B 2 906 ? -1.767 59.546 6.670 1.00 90.95 906 SER A O 1
ATOM 7680 N N . PHE B 2 907 ? -1.503 60.947 4.921 1.00 121.97 907 PHE A N 1
ATOM 7681 C CA . PHE B 2 907 ? -2.818 61.557 5.071 1.00 98.46 907 PHE A CA 1
ATOM 7682 C C . PHE B 2 907 ? -3.950 60.617 4.681 1.00 104.71 907 PHE A C 1
ATOM 7683 O O . PHE B 2 907 ? -5.110 60.913 4.987 1.00 112.98 907 PHE A O 1
ATOM 7691 N N . SER B 2 908 ? -3.643 59.499 4.019 1.00 105.53 908 SER A N 1
ATOM 7692 C CA . SER B 2 908 ? -4.671 58.532 3.657 1.00 102.80 908 SER A CA 1
ATOM 7693 C C . SER B 2 908 ? -5.214 57.778 4.865 1.00 120.94 908 SER A C 1
ATOM 7694 O O . SER B 2 908 ? -6.349 57.294 4.816 1.00 127.62 908 SER A O 1
ATOM 7697 N N . ASP B 2 909 ? -4.432 57.664 5.945 1.00 119.40 909 ASP A N 1
ATOM 7698 C CA . ASP B 2 909 ? -4.914 57.013 7.158 1.00 114.76 909 ASP A CA 1
ATOM 7699 C C . ASP B 2 909 ? -4.601 57.826 8.413 1.00 117.65 909 ASP A C 1
ATOM 7700 O O . ASP B 2 909 ? -4.559 57.255 9.510 1.00 107.86 909 ASP A O 1
ATOM 7705 N N . ARG B 2 910 ? -4.395 59.134 8.270 1.00 120.89 910 ARG A N 1
ATOM 7706 C CA . ARG B 2 910 ? -4.108 60.075 9.360 1.00 116.90 910 ARG A CA 1
ATOM 7707 C C . ARG B 2 910 ? -3.146 59.486 10.397 1.00 102.77 910 ARG A C 1
ATOM 7708 O O . ARG B 2 910 ? -3.448 59.374 11.585 1.00 96.32 910 ARG A O 1
ATOM 7716 N N . THR B 2 911 ? -1.955 59.124 9.918 1.00 107.00 911 THR A N 1
ATOM 7717 C CA . THR B 2 911 ? -0.895 58.611 10.777 1.00 97.65 911 THR A CA 1
ATOM 7718 C C . THR B 2 911 ? 0.445 59.185 10.334 1.00 90.08 911 THR A C 1
ATOM 7719 O O . THR B 2 911 ? 0.605 59.647 9.202 1.00 84.17 911 THR A O 1
ATOM 7723 N N . VAL B 2 912 ? 1.409 59.152 11.252 1.00 87.28 912 VAL A N 1
ATOM 7724 C CA . VAL B 2 912 ? 2.793 59.523 10.974 1.00 82.28 912 VAL A CA 1
ATOM 7725 C C . VAL B 2 912 ? 3.652 58.290 11.210 1.00 91.19 912 VAL A C 1
ATOM 7726 O O . VAL B 2 912 ? 3.642 57.723 12.310 1.00 92.44 912 VAL A O 1
ATOM 7730 N N . GLN B 2 913 ? 4.392 57.879 10.185 1.00 95.18 913 GLN A N 1
ATOM 7731 C CA . GLN B 2 913 ? 5.125 56.621 10.204 1.00 74.78 913 GLN A CA 1
ATOM 7732 C C . GLN B 2 913 ? 6.605 56.853 10.476 1.00 80.12 913 GLN A C 1
ATOM 7733 O O . GLN B 2 913 ? 7.191 57.832 10.004 1.00 83.57 913 GLN A O 1
ATOM 7739 N N . ARG B 2 914 ? 7.200 55.942 11.242 1.00 79.90 914 ARG A N 1
ATOM 7740 C CA . ARG B 2 914 ? 8.629 55.943 11.526 1.00 76.82 914 ARG A CA 1
ATOM 7741 C C . ARG B 2 914 ? 9.265 54.727 10.869 1.00 75.54 914 ARG A C 1
ATOM 7742 O O . ARG B 2 914 ? 8.733 53.616 10.966 1.00 78.85 914 ARG A O 1
ATOM 7750 N N . SER B 2 915 ? 10.400 54.937 10.206 1.00 72.74 915 SER A N 1
ATOM 7751 C CA . SER B 2 915 ? 11.086 53.864 9.500 1.00 70.97 915 SER A CA 1
ATOM 7752 C C . SER B 2 915 ? 12.586 54.123 9.552 1.00 81.24 915 SER A C 1
ATOM 7753 O O . SER B 2 915 ? 13.043 55.149 10.062 1.00 79.06 915 SER A O 1
ATOM 7756 N N . TYR B 2 916 ? 13.355 53.179 9.014 1.00 70.02 916 TYR A N 1
ATOM 7757 C CA . TYR B 2 916 ? 14.807 53.266 9.001 1.00 70.17 916 TYR A CA 1
ATOM 7758 C C . TYR B 2 916 ? 15.327 53.212 7.569 1.00 70.07 916 TYR A C 1
ATOM 7759 O O . TYR B 2 916 ? 14.635 52.769 6.648 1.00 77.96 916 TYR A O 1
ATOM 7768 N N . LYS B 2 917 ? 16.570 53.669 7.393 1.00 74.22 917 LYS A N 1
ATOM 7769 C CA . LYS B 2 917 ? 17.202 53.695 6.074 1.00 76.60 917 LYS A CA 1
ATOM 7770 C C . LYS B 2 917 ? 18.715 53.620 6.271 1.00 83.00 917 LYS A C 1
ATOM 7771 O O . LYS B 2 917 ? 19.352 54.626 6.599 1.00 88.41 917 LYS A O 1
ATOM 7777 N N . PHE B 2 918 ? 19.276 52.429 6.072 1.00 73.61 918 PHE A N 1
ATOM 7778 C CA . PHE B 2 918 ? 20.719 52.217 6.109 1.00 78.95 918 PHE A CA 1
ATOM 7779 C C . PHE B 2 918 ? 21.272 52.452 4.709 1.00 78.34 918 PHE A C 1
ATOM 7780 O O . PHE B 2 918 ? 20.831 51.799 3.758 1.00 102.17 918 PHE A O 1
ATOM 7788 N N . ASN B 2 919 ? 22.229 53.372 4.567 1.00 80.17 919 ASN A N 1
ATOM 7789 C CA . ASN B 2 919 ? 22.656 53.740 3.220 1.00 126.68 919 ASN A CA 1
ATOM 7790 C C . ASN B 2 919 ? 23.541 52.647 2.636 1.00 107.42 919 ASN A C 1
ATOM 7791 O O . ASN B 2 919 ? 24.542 52.244 3.239 1.00 74.48 919 ASN A O 1
ATOM 7796 N N . THR B 2 920 ? 23.140 52.159 1.462 1.00 103.23 920 THR A N 1
ATOM 7797 C CA . THR B 2 920 ? 23.747 51.030 0.776 1.00 79.11 920 THR A CA 1
ATOM 7798 C C . THR B 2 920 ? 25.052 51.387 0.080 1.00 98.05 920 THR A C 1
ATOM 7799 O O . THR B 2 920 ? 25.451 50.693 -0.861 1.00 119.79 920 THR A O 1
ATOM 7803 N N . SER B 2 921 ? 25.713 52.462 0.503 1.00 104.11 921 SER A N 1
ATOM 7804 C CA . SER B 2 921 ? 27.071 52.763 0.080 1.00 87.50 921 SER A CA 1
ATOM 7805 C C . SER B 2 921 ? 28.091 52.350 1.132 1.00 104.73 921 SER A C 1
ATOM 7806 O O . SER B 2 921 ? 29.212 52.869 1.142 1.00 112.14 921 SER A O 1
ATOM 7809 N N . LEU B 2 922 ? 27.720 51.424 2.016 1.00 103.83 922 LEU A N 1
ATOM 7810 C CA . LEU B 2 922 ? 28.579 51.027 3.125 1.00 101.33 922 LEU A CA 1
ATOM 7811 C C . LEU B 2 922 ? 29.785 50.264 2.597 1.00 103.61 922 LEU A C 1
ATOM 7812 O O . LEU B 2 922 ? 29.655 49.134 2.115 1.00 101.70 922 LEU A O 1
ATOM 7817 N N . VAL B 2 923 ? 30.959 50.880 2.686 1.00 107.22 923 VAL A N 1
ATOM 7818 C CA . VAL B 2 923 ? 32.216 50.242 2.322 1.00 121.95 923 VAL A CA 1
ATOM 7819 C C . VAL B 2 923 ? 32.882 49.742 3.595 1.00 110.83 923 VAL A C 1
ATOM 7820 O O . VAL B 2 923 ? 32.981 50.477 4.587 1.00 108.56 923 VAL A O 1
ATOM 7824 N N . GLY B 2 924 ? 33.315 48.486 3.581 1.00 118.46 924 GLY A N 1
ATOM 7825 C CA . GLY B 2 924 ? 34.014 47.932 4.721 1.00 111.04 924 GLY A CA 1
ATOM 7826 C C . GLY B 2 924 ? 33.156 47.054 5.607 1.00 88.72 924 GLY A C 1
ATOM 7827 O O . GLY B 2 924 ? 32.202 46.422 5.144 1.00 98.67 924 GLY A O 1
ATOM 7828 N N . ASP B 2 925 ? 33.488 47.019 6.894 1.00 101.74 925 ASP A N 1
ATOM 7829 C CA . ASP B 2 925 ? 32.878 46.097 7.838 1.00 89.05 925 ASP A CA 1
ATOM 7830 C C . ASP B 2 925 ? 32.550 46.838 9.126 1.00 91.58 925 ASP A C 1
ATOM 7831 O O . ASP B 2 925 ? 33.313 47.703 9.563 1.00 90.58 925 ASP A O 1
ATOM 7836 N N . LEU B 2 926 ? 31.409 46.501 9.724 1.00 85.80 926 LEU A N 1
ATOM 7837 C CA . LEU B 2 926 ? 30.948 47.124 10.957 1.00 83.82 926 LEU A CA 1
ATOM 7838 C C . LEU B 2 926 ? 30.916 46.090 12.072 1.00 82.68 926 LEU A C 1
ATOM 7839 O O . LEU B 2 926 ? 30.403 44.982 11.883 1.00 84.97 926 LEU A O 1
ATOM 7844 N N . THR B 2 927 ? 31.462 46.457 13.230 1.00 84.19 927 THR A N 1
ATOM 7845 C CA . THR B 2 927 ? 31.411 45.598 14.406 1.00 89.68 927 THR A CA 1
ATOM 7846 C C . THR B 2 927 ? 30.911 46.393 15.607 1.00 88.06 927 THR A C 1
ATOM 7847 O O . THR B 2 927 ? 30.416 47.514 15.448 1.00 91.37 927 THR A O 1
ATOM 7851 N N . ASN B 2 928 ? 31.034 45.827 16.806 1.00 79.29 928 ASN A N 1
ATOM 7852 C CA . ASN B 2 928 ? 30.502 46.475 17.998 1.00 79.63 928 ASN A CA 1
ATOM 7853 C C . ASN B 2 928 ? 31.217 47.792 18.268 1.00 85.66 928 ASN A C 1
ATOM 7854 O O . ASN B 2 928 ? 32.449 47.851 18.310 1.00 93.45 928 ASN A O 1
ATOM 7859 N N . LEU B 2 929 ? 30.431 48.852 18.449 1.00 82.93 929 LEU A N 1
ATOM 7860 C CA . LEU B 2 929 ? 30.953 50.178 18.750 1.00 88.97 929 LEU A CA 1
ATOM 7861 C C . LEU B 2 929 ? 30.639 50.647 20.162 1.00 105.59 929 LEU A C 1
ATOM 7862 O O . LEU B 2 929 ? 31.466 51.331 20.768 1.00 89.91 929 LEU A O 1
ATOM 7867 N N . VAL B 2 930 ? 29.473 50.291 20.700 1.00 91.47 930 VAL A N 1
ATOM 7868 C CA . VAL B 2 930 ? 29.069 50.733 22.030 1.00 79.91 930 VAL A CA 1
ATOM 7869 C C . VAL B 2 930 ? 28.617 49.539 22.861 1.00 100.23 930 VAL A C 1
ATOM 7870 O O . VAL B 2 930 ? 29.108 49.323 23.976 1.00 93.59 930 VAL A O 1
ATOM 7874 N N . HIS B 2 931 ? 27.682 48.757 22.328 1.00 88.59 931 HIS A N 1
ATOM 7875 C CA . HIS B 2 931 ? 27.042 47.686 23.076 1.00 92.89 931 HIS A CA 1
ATOM 7876 C C . HIS B 2 931 ? 27.577 46.322 22.658 1.00 83.74 931 HIS A C 1
ATOM 7877 O O . HIS B 2 931 ? 27.919 46.095 21.494 1.00 92.37 931 HIS A O 1
ATOM 7884 N N . GLY B 2 932 ? 27.643 45.414 23.628 1.00 95.00 932 GLY A N 1
ATOM 7885 C CA . GLY B 2 932 ? 27.958 44.024 23.354 1.00 92.92 932 GLY A CA 1
ATOM 7886 C C . GLY B 2 932 ? 29.370 43.759 22.885 1.00 89.16 932 GLY A C 1
ATOM 7887 O O . GLY B 2 932 ? 29.594 42.804 22.135 1.00 96.89 932 GLY A O 1
ATOM 7888 N N . SER B 2 933 ? 30.335 44.576 23.309 1.00 105.21 933 SER A N 1
ATOM 7889 C CA . SER B 2 933 ? 31.716 44.358 22.895 1.00 91.65 933 SER A CA 1
ATOM 7890 C C . SER B 2 933 ? 32.301 43.072 23.467 1.00 102.00 933 SER A C 1
ATOM 7891 O O . SER B 2 933 ? 33.299 42.573 22.935 1.00 104.10 933 SER A O 1
ATOM 7894 N N . HIS B 2 934 ? 31.701 42.519 24.521 1.00 110.45 934 HIS A N 1
ATOM 7895 C CA . HIS B 2 934 ? 32.224 41.334 25.193 1.00 100.28 934 HIS A CA 1
ATOM 7896 C C . HIS B 2 934 ? 31.282 40.142 25.150 1.00 93.88 934 HIS A C 1
ATOM 7897 O O . HIS B 2 934 ? 31.725 39.023 24.870 1.00 101.44 934 HIS A O 1
ATOM 7904 N N . CYS B 2 935 ? 29.995 40.344 25.427 1.00 100.54 935 CYS A N 1
ATOM 7905 C CA . CYS B 2 935 ? 29.050 39.243 25.542 1.00 107.63 935 CYS A CA 1
ATOM 7906 C C . CYS B 2 935 ? 28.351 38.891 24.237 1.00 93.49 935 CYS A C 1
ATOM 7907 O O . CYS B 2 935 ? 27.787 37.798 24.133 1.00 90.33 935 CYS A O 1
ATOM 7910 N N . SER B 2 936 ? 28.359 39.778 23.247 1.00 94.37 936 SER A N 1
ATOM 7911 C CA . SER B 2 936 ? 27.693 39.491 21.982 1.00 94.61 936 SER A CA 1
ATOM 7912 C C . SER B 2 936 ? 28.325 40.250 20.823 1.00 92.71 936 SER A C 1
ATOM 7913 O O . SER B 2 936 ? 27.750 41.225 20.328 1.00 80.55 936 SER A O 1
ATOM 7916 N N . LYS B 2 937 ? 29.506 39.818 20.386 1.00 92.82 937 LYS A N 1
ATOM 7917 C CA . LYS B 2 937 ? 30.160 40.475 19.264 1.00 89.37 937 LYS A CA 1
ATOM 7918 C C . LYS B 2 937 ? 29.434 40.156 17.963 1.00 85.47 937 LYS A C 1
ATOM 7919 O O . LYS B 2 937 ? 28.922 39.049 17.772 1.00 87.10 937 LYS A O 1
ATOM 7925 N N . TYR B 2 938 ? 29.385 41.136 17.065 1.00 76.88 938 TYR A N 1
ATOM 7926 C CA . TYR B 2 938 ? 28.713 40.954 15.790 1.00 74.20 938 TYR A CA 1
ATOM 7927 C C . TYR B 2 938 ? 29.567 41.539 14.675 1.00 84.90 938 TYR A C 1
ATOM 7928 O O . TYR B 2 938 ? 30.451 42.368 14.904 1.00 79.46 938 TYR A O 1
ATOM 7937 N N . ARG B 2 939 ? 29.289 41.081 13.456 1.00 71.07 939 ARG A N 1
ATOM 7938 C CA . ARG B 2 939 ? 29.903 41.606 12.245 1.00 77.64 939 ARG A CA 1
ATOM 7939 C C . ARG B 2 939 ? 28.797 41.861 11.234 1.00 76.68 939 ARG A C 1
ATOM 7940 O O . ARG B 2 939 ? 27.967 40.981 10.985 1.00 69.93 939 ARG A O 1
ATOM 7948 N N . LEU B 2 940 ? 28.777 43.064 10.668 1.00 74.17 940 LEU A N 1
ATOM 7949 C CA . LEU B 2 940 ? 27.757 43.455 9.706 1.00 69.78 940 LEU A CA 1
ATOM 7950 C C . LEU B 2 940 ? 28.429 44.135 8.524 1.00 80.28 940 LEU A C 1
ATOM 7951 O O . LEU B 2 940 ? 29.204 45.079 8.706 1.00 91.86 940 LEU A O 1
ATOM 7956 N N . THR B 2 941 ? 28.136 43.651 7.320 1.00 72.02 941 THR A N 1
ATOM 7957 C CA . THR B 2 941 ? 28.676 44.234 6.102 1.00 77.57 941 THR A CA 1
ATOM 7958 C C . THR B 2 941 ? 27.630 44.147 5.002 1.00 72.38 941 THR A C 1
ATOM 7959 O O . THR B 2 941 ? 26.689 43.353 5.069 1.00 71.52 941 THR A O 1
ATOM 7963 N N . ARG B 2 942 ? 27.807 44.980 3.981 1.00 76.39 942 ARG A N 1
ATOM 7964 C CA . ARG B 2 942 ? 26.889 44.995 2.855 1.00 72.17 942 ARG A CA 1
ATOM 7965 C C . ARG B 2 942 ? 27.241 43.890 1.872 1.00 71.67 942 ARG A C 1
ATOM 7966 O O . ARG B 2 942 ? 28.413 43.667 1.556 1.00 78.47 942 ARG A O 1
ATOM 7974 N N . ILE B 2 943 ? 26.217 43.187 1.399 1.00 70.65 943 ILE A N 1
ATOM 7975 C CA . ILE B 2 943 ? 26.382 42.234 0.306 1.00 73.90 943 ILE A CA 1
ATOM 7976 C C . ILE B 2 943 ? 26.652 43.046 -0.955 1.00 67.10 943 ILE A C 1
ATOM 7977 O O . ILE B 2 943 ? 25.816 43.874 -1.346 1.00 66.46 943 ILE A O 1
ATOM 7982 N N . PRO B 2 944 ? 27.797 42.857 -1.609 1.00 69.74 944 PRO A N 1
ATOM 7983 C CA . PRO B 2 944 ? 28.169 43.744 -2.720 1.00 74.69 944 PRO A CA 1
ATOM 7984 C C . PRO B 2 944 ? 27.175 43.678 -3.871 1.00 74.38 944 PRO A C 1
ATOM 7985 O O . PRO B 2 944 ? 26.715 42.604 -4.264 1.00 78.87 944 PRO A O 1
ATOM 7989 N N . GLY B 2 945 ? 26.845 44.850 -4.408 1.00 72.70 945 GLY A N 1
ATOM 7990 C CA . GLY B 2 945 ? 25.975 44.941 -5.561 1.00 76.54 945 GLY A CA 1
ATOM 7991 C C . GLY B 2 945 ? 24.494 44.879 -5.271 1.00 81.22 945 GLY A C 1
ATOM 7992 O O . GLY B 2 945 ? 23.698 44.865 -6.218 1.00 81.19 945 GLY A O 1
ATOM 7993 N N . THR B 2 946 ? 24.091 44.845 -4.002 1.00 86.24 946 THR A N 1
ATOM 7994 C CA . THR B 2 946 ? 22.682 44.769 -3.648 1.00 90.01 946 THR A CA 1
ATOM 7995 C C . THR B 2 946 ? 22.397 45.713 -2.488 1.00 77.58 946 THR A C 1
ATOM 7996 O O . THR B 2 946 ? 23.307 46.268 -1.867 1.00 84.60 946 THR A O 1
ATOM 8000 N N . ASN B 2 947 ? 21.108 45.890 -2.201 1.00 78.05 947 ASN A N 1
ATOM 8001 C CA . ASN B 2 947 ? 20.642 46.768 -1.136 1.00 86.18 947 ASN A CA 1
ATOM 8002 C C . ASN B 2 947 ? 20.545 46.063 0.210 1.00 74.72 947 ASN A C 1
ATOM 8003 O O . ASN B 2 947 ? 19.966 46.622 1.147 1.00 81.37 947 ASN A O 1
ATOM 8008 N N . ALA B 2 948 ? 21.092 44.858 0.326 1.00 65.92 948 ALA A N 1
ATOM 8009 C CA . ALA B 2 948 ? 20.970 44.051 1.528 1.00 65.93 948 ALA A CA 1
ATOM 8010 C C . ALA B 2 948 ? 22.288 44.009 2.291 1.00 72.72 948 ALA A C 1
ATOM 8011 O O . ALA B 2 948 ? 23.350 44.367 1.773 1.00 73.21 948 ALA A O 1
ATOM 8013 N N . PHE B 2 949 ? 22.200 43.564 3.542 1.00 66.51 949 PHE A N 1
ATOM 8014 C CA . PHE B 2 949 ? 23.348 43.424 4.423 1.00 66.97 949 PHE A CA 1
ATOM 8015 C C . PHE B 2 949 ? 23.326 42.038 5.050 1.00 66.81 949 PHE A C 1
ATOM 8016 O O . PHE B 2 949 ? 22.259 41.482 5.320 1.00 72.92 949 PHE A O 1
ATOM 8024 N N . VAL B 2 950 ? 24.512 41.484 5.286 1.00 67.09 950 VAL A N 1
ATOM 8025 C CA . VAL B 2 950 ? 24.658 40.187 5.937 1.00 67.06 950 VAL A CA 1
ATOM 8026 C C . VAL B 2 950 ? 25.263 40.406 7.317 1.00 67.64 950 VAL A C 1
ATOM 8027 O O . VAL B 2 950 ? 26.174 41.225 7.488 1.00 68.13 950 VAL A O 1
ATOM 8031 N N . GLY B 2 951 ? 24.743 39.687 8.302 1.00 71.03 951 GLY A N 1
ATOM 8032 C CA . GLY B 2 951 ? 25.177 39.866 9.674 1.00 71.10 951 GLY A CA 1
ATOM 8033 C C . GLY B 2 951 ? 25.378 38.537 10.367 1.00 74.14 951 GLY A C 1
ATOM 8034 O O . GLY B 2 951 ? 24.679 37.557 10.100 1.00 74.90 951 GLY A O 1
ATOM 8035 N N . ILE B 2 952 ? 26.354 38.519 11.270 1.00 68.83 952 ILE A N 1
ATOM 8036 C CA . ILE B 2 952 ? 26.667 37.360 12.095 1.00 70.08 952 ILE A CA 1
ATOM 8037 C C . ILE B 2 952 ? 26.855 37.850 13.524 1.00 71.63 952 ILE A C 1
ATOM 8038 O O . ILE B 2 952 ? 27.541 38.852 13.753 1.00 71.22 952 ILE A O 1
ATOM 8043 N N . VAL B 2 953 ? 26.231 37.163 14.478 1.00 73.82 953 VAL A N 1
ATOM 8044 C CA . VAL B 2 953 ? 26.305 37.533 15.887 1.00 90.23 953 VAL A CA 1
ATOM 8045 C C . VAL B 2 953 ? 26.754 36.321 16.692 1.00 92.70 953 VAL A C 1
ATOM 8046 O O . VAL B 2 953 ? 26.272 35.203 16.476 1.00 86.18 953 VAL A O 1
ATOM 8050 N N . ASN B 2 954 ? 27.691 36.543 17.612 1.00 90.72 954 ASN A N 1
ATOM 8051 C CA . ASN B 2 954 ? 28.266 35.499 18.459 1.00 83.36 954 ASN A CA 1
ATOM 8052 C C . ASN B 2 954 ? 27.905 35.830 19.905 1.00 93.48 954 ASN A C 1
ATOM 8053 O O . ASN B 2 954 ? 28.604 36.595 20.573 1.00 93.41 954 ASN A O 1
ATOM 8058 N N . GLU B 2 955 ? 26.806 35.251 20.384 1.00 86.46 955 GLU A N 1
ATOM 8059 C CA . GLU B 2 955 ? 26.301 35.534 21.727 1.00 91.74 955 GLU A CA 1
ATOM 8060 C C . GLU B 2 955 ? 27.037 34.645 22.722 1.00 103.44 955 GLU A C 1
ATOM 8061 O O . GLU B 2 955 ? 26.718 33.464 22.875 1.00 101.80 955 GLU A O 1
ATOM 8067 N N . THR B 2 956 ? 28.029 35.215 23.406 1.00 92.45 956 THR A N 1
ATOM 8068 C CA . THR B 2 956 ? 28.812 34.467 24.382 1.00 101.05 956 THR A CA 1
ATOM 8069 C C . THR B 2 956 ? 28.201 34.500 25.777 1.00 94.69 956 THR A C 1
ATOM 8070 O O . THR B 2 956 ? 28.337 33.527 26.528 1.00 101.08 956 THR A O 1
ATOM 8074 N N . CYS B 2 957 ? 27.536 35.594 26.143 1.00 102.16 957 CYS A N 1
ATOM 8075 C CA . CYS B 2 957 ? 26.829 35.679 27.413 1.00 98.06 957 CYS A CA 1
ATOM 8076 C C . CYS B 2 957 ? 25.634 36.606 27.253 1.00 90.28 957 CYS A C 1
ATOM 8077 O O . CYS B 2 957 ? 25.544 37.377 26.293 1.00 102.72 957 CYS A O 1
ATOM 8080 N N . ASP B 2 958 ? 24.709 36.514 28.205 1.00 108.37 958 ASP A N 1
ATOM 8081 C CA . ASP B 2 958 ? 23.486 37.300 28.139 1.00 108.37 958 ASP A CA 1
ATOM 8082 C C . ASP B 2 958 ? 23.786 38.789 28.274 1.00 84.67 958 ASP A C 1
ATOM 8083 O O . ASP B 2 958 ? 24.769 39.199 28.897 1.00 90.28 958 ASP A O 1
ATOM 8088 N N . SER B 2 959 ? 22.919 39.600 27.674 1.00 80.03 959 SER A N 1
ATOM 8089 C CA . SER B 2 959 ? 23.049 41.047 27.718 1.00 83.58 959 SER A CA 1
ATOM 8090 C C . SER B 2 959 ? 21.655 41.655 27.701 1.00 87.98 959 SER A C 1
ATOM 8091 O O . SER B 2 959 ? 20.713 41.061 27.169 1.00 95.70 959 SER A O 1
ATOM 8094 N N . LEU B 2 960 ? 21.529 42.837 28.295 1.00 95.75 960 LEU A N 1
ATOM 8095 C CA . LEU B 2 960 ? 20.252 43.531 28.380 1.00 88.53 960 LEU A CA 1
ATOM 8096 C C . LEU B 2 960 ? 20.151 44.557 27.260 1.00 88.74 960 LEU A C 1
ATOM 8097 O O . LEU B 2 960 ? 21.035 45.408 27.109 1.00 84.87 960 LEU A O 1
ATOM 8102 N N . ALA B 2 961 ? 19.076 44.470 26.478 1.00 80.10 961 ALA A N 1
ATOM 8103 C CA . ALA B 2 961 ? 18.838 45.408 25.388 1.00 73.05 961 ALA A CA 1
ATOM 8104 C C . ALA B 2 961 ? 17.375 45.326 24.988 1.00 74.03 961 ALA A C 1
ATOM 8105 O O . ALA B 2 961 ? 16.839 44.225 24.828 1.00 71.93 961 ALA A O 1
ATOM 8107 N N . PHE B 2 962 ? 16.736 46.483 24.829 1.00 75.00 962 PHE A N 1
ATOM 8108 C CA . PHE B 2 962 ? 15.339 46.549 24.433 1.00 77.72 962 PHE A CA 1
ATOM 8109 C C . PHE B 2 962 ? 15.180 47.472 23.235 1.00 72.17 962 PHE A C 1
ATOM 8110 O O . PHE B 2 962 ? 15.914 48.452 23.079 1.00 78.42 962 PHE A O 1
ATOM 8118 N N . CYS B 2 963 ? 14.206 47.144 22.391 1.00 81.67 963 CYS A N 1
ATOM 8119 C CA . CYS B 2 963 ? 13.727 48.035 21.343 1.00 73.92 963 CYS A CA 1
ATOM 8120 C C . CYS B 2 963 ? 12.209 48.003 21.390 1.00 72.08 963 CYS A C 1
ATOM 8121 O O . CYS B 2 963 ? 11.602 46.952 21.158 1.00 72.74 963 CYS A O 1
ATOM 8124 N N . ALA B 2 964 ? 11.604 49.146 21.714 1.00 71.81 964 ALA A N 1
ATOM 8125 C CA . ALA B 2 964 ? 10.163 49.208 21.920 1.00 71.77 964 ALA A CA 1
ATOM 8126 C C . ALA B 2 964 ? 9.419 48.737 20.677 1.00 71.09 964 ALA A C 1
ATOM 8127 O O . ALA B 2 964 ? 9.673 49.212 19.567 1.00 70.96 964 ALA A O 1
ATOM 8129 N N . CYS B 2 965 ? 8.504 47.790 20.870 1.00 76.78 965 CYS A N 1
ATOM 8130 C CA . CYS B 2 965 ? 7.724 47.242 19.764 1.00 75.10 965 CYS A CA 1
ATOM 8131 C C . CYS B 2 965 ? 6.383 46.782 20.316 1.00 70.04 965 CYS A C 1
ATOM 8132 O O . CYS B 2 965 ? 6.328 45.833 21.104 1.00 72.43 965 CYS A O 1
ATOM 8135 N N . SER B 2 966 ? 5.311 47.451 19.899 1.00 70.14 966 SER A N 1
ATOM 8136 C CA . SER B 2 966 ? 3.986 47.149 20.421 1.00 74.07 966 SER A CA 1
ATOM 8137 C C . SER B 2 966 ? 3.531 45.760 19.991 1.00 82.82 966 SER A C 1
ATOM 8138 O O . SER B 2 966 ? 3.731 45.349 18.845 1.00 108.32 966 SER A O 1
ATOM 8141 N N . MET B 2 967 ? 2.911 45.039 20.923 1.00 76.28 967 MET A N 1
ATOM 8142 C CA . MET B 2 967 ? 2.362 43.717 20.657 1.00 75.16 967 MET A CA 1
ATOM 8143 C C . MET B 2 967 ? 0.845 43.731 20.522 1.00 84.00 967 MET A C 1
ATOM 8144 O O . MET B 2 967 ? 0.226 42.663 20.471 1.00 93.28 967 MET A O 1
ATOM 8149 N N . VAL B 2 968 ? 0.235 44.912 20.470 1.00 69.40 968 VAL A N 1
ATOM 8150 C CA . VAL B 2 968 ? -1.201 45.027 20.255 1.00 91.89 968 VAL A CA 1
ATOM 8151 C C . VAL B 2 968 ? -1.553 45.906 19.063 1.00 90.57 968 VAL A C 1
ATOM 8152 O O . VAL B 2 968 ? -2.667 45.776 18.528 1.00 100.11 968 VAL A O 1
ATOM 8156 N N . ASP B 2 969 ? -0.660 46.790 18.622 1.00 92.48 969 ASP A N 1
ATOM 8157 C CA . ASP B 2 969 ? -0.932 47.628 17.457 1.00 81.70 969 ASP A CA 1
ATOM 8158 C C . ASP B 2 969 ? 0.407 48.055 16.852 1.00 71.83 969 ASP A C 1
ATOM 8159 O O . ASP B 2 969 ? 1.398 47.324 16.957 1.00 88.32 969 ASP A O 1
ATOM 8164 N N . ARG B 2 970 ? 0.432 49.229 16.220 1.00 70.20 970 ARG A N 1
ATOM 8165 C CA . ARG B 2 970 ? 1.660 49.804 15.683 1.00 70.23 970 ARG A CA 1
ATOM 8166 C C . ARG B 2 970 ? 1.946 51.179 16.276 1.00 81.89 970 ARG A C 1
ATOM 8167 O O . ARG B 2 970 ? 2.705 51.957 15.692 1.00 88.57 970 ARG A O 1
ATOM 8175 N N . LEU B 2 971 ? 1.349 51.495 17.422 1.00 79.35 971 LEU A N 1
ATOM 8176 C CA . LEU B 2 971 ? 1.568 52.792 18.048 1.00 82.08 971 LEU A CA 1
ATOM 8177 C C . LEU B 2 971 ? 2.972 52.870 18.634 1.00 72.53 971 LEU A C 1
ATOM 8178 O O . LEU B 2 971 ? 3.428 51.941 19.308 1.00 81.55 971 LEU A O 1
ATOM 8183 N N . CYS B 2 972 ? 3.658 53.981 18.373 1.00 73.03 972 CYS A N 1
ATOM 8184 C CA . CYS B 2 972 ? 4.957 54.212 18.983 1.00 80.06 972 CYS A CA 1
ATOM 8185 C C . CYS B 2 972 ? 4.809 54.391 20.490 1.00 87.06 972 CYS A C 1
ATOM 8186 O O . CYS B 2 972 ? 3.751 54.774 20.999 1.00 86.91 972 CYS A O 1
ATOM 8189 N N . LEU B 2 973 ? 5.895 54.105 21.210 1.00 85.41 973 LEU A N 1
ATOM 8190 C CA . LEU B 2 973 ? 5.885 54.284 22.658 1.00 79.70 973 LEU A CA 1
ATOM 8191 C C . LEU B 2 973 ? 5.728 55.754 23.023 1.00 86.93 973 LEU A C 1
ATOM 8192 O O . LEU B 2 973 ? 4.912 56.111 23.882 1.00 90.83 973 LEU A O 1
ATOM 8197 N N . ASN B 2 974 ? 6.497 56.623 22.373 1.00 77.65 974 ASN A N 1
ATOM 8198 C CA . ASN B 2 974 ? 6.471 58.060 22.629 1.00 78.48 974 ASN A CA 1
ATOM 8199 C C . ASN B 2 974 ? 6.073 58.761 21.338 1.00 87.57 974 ASN A C 1
ATOM 8200 O O . ASN B 2 974 ? 6.819 58.729 20.354 1.00 85.50 974 ASN A O 1
ATOM 8205 N N . CYS B 2 975 ? 4.899 59.393 21.342 1.00 90.06 975 CYS A N 1
ATOM 8206 C CA . CYS B 2 975 ? 4.412 60.141 20.191 1.00 77.43 975 CYS A CA 1
ATOM 8207 C C . CYS B 2 975 ? 4.575 61.647 20.364 1.00 78.54 975 CYS A C 1
ATOM 8208 O O . CYS B 2 975 ? 3.941 62.421 19.639 1.00 108.05 975 CYS A O 1
ATOM 8211 N N . HIS B 2 976 ? 5.411 62.078 21.307 1.00 89.67 976 HIS A N 1
ATOM 8212 C CA . HIS B 2 976 ? 5.687 63.498 21.487 1.00 98.76 976 HIS A CA 1
ATOM 8213 C C . HIS B 2 976 ? 6.919 63.943 20.709 1.00 94.29 976 HIS A C 1
ATOM 8214 O O . HIS B 2 976 ? 6.941 65.053 20.167 1.00 107.49 976 HIS A O 1
ATOM 8221 N N . ARG B 2 977 ? 7.946 63.098 20.643 1.00 97.78 977 ARG A N 1
ATOM 8222 C CA . ARG B 2 977 ? 9.161 63.426 19.914 1.00 99.52 977 ARG A CA 1
ATOM 8223 C C . ARG B 2 977 ? 9.772 62.144 19.367 1.00 104.04 977 ARG A C 1
ATOM 8224 O O . ARG B 2 977 ? 9.423 61.037 19.785 1.00 102.71 977 ARG A O 1
ATOM 8232 N N . MET B 2 978 ? 10.693 62.312 18.422 1.00 110.42 978 MET A N 1
ATOM 8233 C CA . MET B 2 978 ? 11.405 61.205 17.799 1.00 96.33 978 MET A CA 1
ATOM 8234 C C . MET B 2 978 ? 12.897 61.387 18.028 1.00 93.34 978 MET A C 1
ATOM 8235 O O . MET B 2 978 ? 13.447 62.456 17.740 1.00 102.87 978 MET A O 1
ATOM 8240 N N . GLU B 2 979 ? 13.547 60.350 18.547 1.00 90.81 979 GLU A N 1
ATOM 8241 C CA . GLU B 2 979 ? 14.987 60.346 18.752 1.00 100.88 979 GLU A CA 1
ATOM 8242 C C . GLU B 2 979 ? 15.641 59.372 17.782 1.00 104.14 979 GLU A C 1
ATOM 8243 O O . GLU B 2 979 ? 15.122 58.277 17.540 1.00 99.79 979 GLU A O 1
ATOM 8249 N N . GLN B 2 980 ? 16.786 59.778 17.229 1.00 106.17 980 GLN A N 1
ATOM 8250 C CA . GLN B 2 980 ? 17.445 58.968 16.209 1.00 93.74 980 GLN A CA 1
ATOM 8251 C C . GLN B 2 980 ? 18.036 57.688 16.787 1.00 91.38 980 GLN A C 1
ATOM 8252 O O . GLN B 2 980 ? 18.063 56.659 16.103 1.00 114.24 980 GLN A O 1
ATOM 8258 N N . ASN B 2 981 ? 18.510 57.726 18.032 1.00 97.36 981 ASN A N 1
ATOM 8259 C CA . ASN B 2 981 ? 19.165 56.575 18.639 1.00 94.80 981 ASN A CA 1
ATOM 8260 C C . ASN B 2 981 ? 18.251 55.765 19.550 1.00 81.66 981 ASN A C 1
ATOM 8261 O O . ASN B 2 981 ? 18.658 54.693 20.010 1.00 111.74 981 ASN A O 1
ATOM 8266 N N . GLU B 2 982 ? 17.040 56.242 19.823 1.00 87.89 982 GLU A N 1
ATOM 8267 C CA . GLU B 2 982 ? 16.087 55.480 20.624 1.00 101.36 982 GLU A CA 1
ATOM 8268 C C . GLU B 2 982 ? 15.581 54.301 19.802 1.00 79.36 982 GLU A C 1
ATOM 8269 O O . GLU B 2 982 ? 14.795 54.479 18.866 1.00 91.26 982 GLU A O 1
ATOM 8275 N N . CYS B 2 983 ? 16.031 53.095 20.144 1.00 74.12 983 CYS A N 1
ATOM 8276 C CA . CYS B 2 983 ? 15.703 51.924 19.342 1.00 79.06 983 CYS A CA 1
ATOM 8277 C C . CYS B 2 983 ? 14.234 51.556 19.501 1.00 72.90 983 CYS A C 1
ATOM 8278 O O . CYS B 2 983 ? 13.747 51.356 20.618 1.00 89.30 983 CYS A O 1
ATOM 8281 N N . GLU B 2 984 ? 13.534 51.463 18.374 1.00 71.95 984 GLU A N 1
ATOM 8282 C CA . GLU B 2 984 ? 12.129 51.088 18.357 1.00 74.70 984 GLU A CA 1
ATOM 8283 C C . GLU B 2 984 ? 11.797 50.537 16.978 1.00 87.20 984 GLU A C 1
ATOM 8284 O O . GLU B 2 984 ? 12.272 51.060 15.967 1.00 79.90 984 GLU A O 1
ATOM 8290 N N . CYS B 2 985 ? 10.993 49.478 16.947 1.00 77.35 985 CYS A N 1
ATOM 8291 C CA . CYS B 2 985 ? 10.584 48.901 15.681 1.00 69.70 985 CYS A CA 1
ATOM 8292 C C . CYS B 2 985 ? 9.659 49.868 14.947 1.00 77.05 985 CYS A C 1
ATOM 8293 O O . CYS B 2 985 ? 9.100 50.784 15.557 1.00 87.64 985 CYS A O 1
ATOM 8296 N N . PRO B 2 986 ? 9.514 49.709 13.630 1.00 73.91 986 PRO A N 1
ATOM 8297 C CA . PRO B 2 986 ? 8.635 50.604 12.866 1.00 69.61 986 PRO A CA 1
ATOM 8298 C C . PRO B 2 986 ? 7.266 50.749 13.512 1.00 71.27 986 PRO A C 1
ATOM 8299 O O . PRO B 2 986 ? 6.625 49.765 13.887 1.00 80.89 986 PRO A O 1
ATOM 8303 N N . CYS B 2 987 ? 6.824 51.995 13.656 1.00 70.51 987 CYS A N 1
ATOM 8304 C CA . CYS B 2 987 ? 5.596 52.285 14.377 1.00 70.95 987 CYS A CA 1
ATOM 8305 C C . CYS B 2 987 ? 4.944 53.520 13.776 1.00 71.42 987 CYS A C 1
ATOM 8306 O O . CYS B 2 987 ? 5.489 54.165 12.876 1.00 71.51 987 CYS A O 1
ATOM 8309 N N . GLU B 2 988 ? 3.764 53.848 14.296 1.00 92.13 988 GLU A N 1
ATOM 8310 C CA . GLU B 2 988 ? 2.978 54.957 13.782 1.00 89.40 988 GLU A CA 1
ATOM 8311 C C . GLU B 2 988 ? 2.399 55.757 14.939 1.00 93.40 988 GLU A C 1
ATOM 8312 O O . GLU B 2 988 ? 2.137 55.222 16.020 1.00 94.11 988 GLU A O 1
ATOM 8318 N N . CYS B 2 989 ? 2.212 57.049 14.699 1.00 95.05 989 CYS A N 1
ATOM 8319 C CA . CYS B 2 989 ? 1.542 57.948 15.622 1.00 92.41 989 CYS A CA 1
ATOM 8320 C C . CYS B 2 989 ? 0.419 58.662 14.889 1.00 96.70 989 CYS A C 1
ATOM 8321 O O . CYS B 2 989 ? 0.535 58.941 13.691 1.00 81.93 989 CYS A O 1
ATOM 8324 N N . PRO B 2 990 ? -0.683 58.958 15.575 1.00 102.19 990 PRO A N 1
ATOM 8325 C CA . PRO B 2 990 ? -1.809 59.621 14.906 1.00 86.12 990 PRO A CA 1
ATOM 8326 C C . PRO B 2 990 ? -1.417 61.003 14.407 1.00 77.18 990 PRO A C 1
ATOM 8327 O O . PRO B 2 990 ? -0.785 61.786 15.119 1.00 81.17 990 PRO A O 1
ATOM 8331 N N . LEU B 2 991 ? -1.788 61.292 13.163 1.00 86.80 991 LEU A N 1
ATOM 8332 C CA . LEU B 2 991 ? -1.484 62.580 12.553 1.00 106.29 991 LEU A CA 1
ATOM 8333 C C . LEU B 2 991 ? -2.460 63.630 13.069 1.00 106.74 991 LEU A C 1
ATOM 8334 O O . LEU B 2 991 ? -3.680 63.454 12.975 1.00 100.03 991 LEU A O 1
ATOM 8339 N N . GLU B 2 992 ? -1.926 64.717 13.619 1.00 113.29 992 GLU A N 1
ATOM 8340 C CA . GLU B 2 992 ? -2.744 65.804 14.145 1.00 110.81 992 GLU A CA 1
ATOM 8341 C C . GLU B 2 992 ? -2.943 66.836 13.042 1.00 119.60 992 GLU A C 1
ATOM 8342 O O . GLU B 2 992 ? -2.022 67.593 12.716 1.00 123.70 992 GLU A O 1
ATOM 8348 N N . VAL B 2 993 ? -4.141 66.865 12.467 1.00 126.27 993 VAL A N 1
ATOM 8349 C CA . VAL B 2 993 ? -4.489 67.797 11.401 1.00 125.17 993 VAL A CA 1
ATOM 8350 C C . VAL B 2 993 ? -5.513 68.785 11.940 1.00 126.07 993 VAL A C 1
ATOM 8351 O O . VAL B 2 993 ? -6.489 68.388 12.589 1.00 124.16 993 VAL A O 1
ATOM 8355 N N . ASN B 2 994 ? -5.285 70.069 11.679 1.00 146.08 994 ASN A N 1
ATOM 8356 C CA . ASN B 2 994 ? -6.211 71.125 12.082 1.00 148.04 994 ASN A CA 1
ATOM 8357 C C . ASN B 2 994 ? -7.355 71.153 11.077 1.00 151.42 994 ASN A C 1
ATOM 8358 O O . ASN B 2 994 ? -7.226 71.706 9.983 1.00 142.22 994 ASN A O 1
ATOM 8363 N N . GLU B 2 995 ? -8.485 70.553 11.451 1.00 145.70 995 GLU A N 1
ATOM 8364 C CA . GLU B 2 995 ? -9.623 70.456 10.546 1.00 136.42 995 GLU A CA 1
ATOM 8365 C C . GLU B 2 995 ? -10.358 71.777 10.371 1.00 129.03 995 GLU A C 1
ATOM 8366 O O . GLU B 2 995 ? -11.176 71.889 9.452 1.00 135.45 995 GLU A O 1
ATOM 8372 N N . CYS B 2 996 ? -10.089 72.774 11.215 1.00 132.61 996 CYS A N 1
ATOM 8373 C CA . CYS B 2 996 ? -10.695 74.085 11.028 1.00 135.53 996 CYS A CA 1
ATOM 8374 C C . CYS B 2 996 ? -9.990 74.907 9.958 1.00 135.35 996 CYS A C 1
ATOM 8375 O O . CYS B 2 996 ? -10.568 75.880 9.462 1.00 138.96 996 CYS A O 1
ATOM 8378 N N . THR B 2 997 ? -8.759 74.542 9.592 1.00 124.62 997 THR A N 1
ATOM 8379 C CA . THR B 2 997 ? -8.016 75.262 8.568 1.00 146.55 997 THR A CA 1
ATOM 8380 C C . THR B 2 997 ? -7.436 74.369 7.481 1.00 145.09 997 THR A C 1
ATOM 8381 O O . THR B 2 997 ? -7.000 74.896 6.451 1.00 137.96 997 THR A O 1
ATOM 8385 N N . GLY B 2 998 ? -7.416 73.051 7.666 1.00 142.48 998 GLY A N 1
ATOM 8386 C CA . GLY B 2 998 ? -6.885 72.156 6.659 1.00 136.39 998 GLY A CA 1
ATOM 8387 C C . GLY B 2 998 ? -5.380 72.016 6.648 1.00 139.50 998 GLY A C 1
ATOM 8388 O O . GLY B 2 998 ? -4.832 71.489 5.674 1.00 124.89 998 GLY A O 1
ATOM 8389 N N . ASN B 2 999 ? -4.696 72.470 7.690 1.00 140.89 999 ASN A N 1
ATOM 8390 C CA . ASN B 2 999 ? -3.248 72.364 7.800 1.00 139.83 999 ASN A CA 1
ATOM 8391 C C . ASN B 2 999 ? -2.890 71.454 8.971 1.00 133.76 999 ASN A C 1
ATOM 8392 O O . ASN B 2 999 ? -3.756 70.976 9.707 1.00 122.90 999 ASN A O 1
ATOM 8397 N N . LEU B 2 1000 ? -1.592 71.217 9.132 1.00 137.37 1000 LEU A N 1
ATOM 8398 C CA . LEU B 2 1000 ? -1.112 70.447 10.269 1.00 129.53 1000 LEU A CA 1
ATOM 8399 C C . LEU B 2 1000 ? -1.332 71.231 11.556 1.00 128.02 1000 LEU A C 1
ATOM 8400 O O . LEU B 2 1000 ? -1.142 72.450 11.598 1.00 143.37 1000 LEU A O 1
ATOM 8405 N N . THR B 2 1001 ? -1.749 70.522 12.610 1.00 142.04 1001 THR A N 1
ATOM 8406 C CA . THR B 2 1001 ? -2.025 71.180 13.884 1.00 136.06 1001 THR A CA 1
ATOM 8407 C C . THR B 2 1001 ? -0.789 71.900 14.412 1.00 146.98 1001 THR A C 1
ATOM 8408 O O . THR B 2 1001 ? -0.886 73.017 14.934 1.00 146.53 1001 THR A O 1
ATOM 8412 N N . ASN B 2 1002 ? 0.380 71.283 14.273 1.00 147.82 1002 ASN A N 1
ATOM 8413 C CA . ASN B 2 1002 ? 1.647 71.898 14.641 1.00 159.53 1002 ASN A CA 1
ATOM 8414 C C . ASN B 2 1002 ? 2.469 72.142 13.384 1.00 147.03 1002 ASN A C 1
ATOM 8415 O O . ASN B 2 1002 ? 2.660 71.227 12.575 1.00 139.54 1002 ASN A O 1
ATOM 8420 N N . ALA B 2 1003 ? 2.945 73.379 13.218 1.00 158.93 1003 ALA A N 1
ATOM 8421 C CA . ALA B 2 1003 ? 3.802 73.697 12.082 1.00 154.73 1003 ALA A CA 1
ATOM 8422 C C . ALA B 2 1003 ? 5.130 72.956 12.146 1.00 163.73 1003 ALA A C 1
ATOM 8423 O O . ALA B 2 1003 ? 5.785 72.788 11.112 1.00 164.78 1003 ALA A O 1
ATOM 8425 N N . GLU B 2 1004 ? 5.538 72.509 13.335 1.00 161.43 1004 GLU A N 1
ATOM 8426 C CA . GLU B 2 1004 ? 6.747 71.704 13.500 1.00 154.55 1004 GLU A CA 1
ATOM 8427 C C . GLU B 2 1004 ? 6.446 70.240 13.165 1.00 150.42 1004 GLU A C 1
ATOM 8428 O O . GLU B 2 1004 ? 6.532 69.340 14.000 1.00 144.99 1004 GLU A O 1
ATOM 8434 N N . ASN B 2 1005 ? 6.082 70.019 11.902 1.00 139.17 1005 ASN A N 1
ATOM 8435 C CA . ASN B 2 1005 ? 5.653 68.702 11.448 1.00 130.81 1005 ASN A CA 1
ATOM 8436 C C . ASN B 2 1005 ? 5.788 68.594 9.935 1.00 125.05 1005 ASN A C 1
ATOM 8437 O O . ASN B 2 1005 ? 5.072 67.816 9.295 1.00 104.18 1005 ASN A O 1
ATOM 8442 N N . ARG B 2 1006 ? 6.707 69.364 9.354 1.00 135.40 1006 ARG A N 1
ATOM 8443 C CA . ARG B 2 1006 ? 6.849 69.417 7.903 1.00 128.01 1006 ARG A CA 1
ATOM 8444 C C . ARG B 2 1006 ? 7.638 68.228 7.365 1.00 121.94 1006 ARG A C 1
ATOM 8445 O O . ARG B 2 1006 ? 8.605 68.402 6.617 1.00 125.33 1006 ARG A O 1
ATOM 8453 N N . ASN B 2 1007 ? 7.227 67.017 7.731 1.00 121.50 1007 ASN A N 1
ATOM 8454 C CA . ASN B 2 1007 ? 7.842 65.821 7.185 1.00 114.44 1007 ASN A CA 1
ATOM 8455 C C . ASN B 2 1007 ? 7.373 65.602 5.749 1.00 103.11 1007 ASN A C 1
ATOM 8456 O O . ASN B 2 1007 ? 6.309 66.085 5.353 1.00 110.50 1007 ASN A O 1
ATOM 8461 N N . PRO B 2 1008 ? 8.151 64.881 4.945 1.00 114.29 1008 PRO A N 1
ATOM 8462 C CA . PRO B 2 1008 ? 7.658 64.462 3.628 1.00 109.11 1008 PRO A CA 1
ATOM 8463 C C . PRO B 2 1008 ? 6.493 63.495 3.774 1.00 96.45 1008 PRO A C 1
ATOM 8464 O O . PRO B 2 1008 ? 6.179 63.006 4.860 1.00 106.34 1008 PRO A O 1
ATOM 8468 N N . SER B 2 1009 ? 5.837 63.224 2.652 1.00 102.59 1009 SER A N 1
ATOM 8469 C CA . SER B 2 1009 ? 4.670 62.356 2.646 1.00 113.95 1009 SER A CA 1
ATOM 8470 C C . SER B 2 1009 ? 5.075 60.922 2.338 1.00 114.58 1009 SER A C 1
ATOM 8471 O O . SER B 2 1009 ? 5.892 60.674 1.446 1.00 128.34 1009 SER A O 1
ATOM 8474 N N . CYS B 2 1010 ? 4.510 59.977 3.089 1.00 122.57 1010 CYS A N 1
ATOM 8475 C CA . CYS B 2 1010 ? 4.640 58.575 2.720 1.00 121.78 1010 CYS A CA 1
ATOM 8476 C C . CYS B 2 1010 ? 3.942 58.358 1.388 1.00 137.12 1010 CYS A C 1
ATOM 8477 O O . CYS B 2 1010 ? 2.727 58.545 1.278 1.00 129.55 1010 CYS A O 1
ATOM 8480 N N . GLU B 2 1011 ? 4.713 57.977 0.374 1.00 146.19 1011 GLU A N 1
ATOM 8481 C CA . GLU B 2 1011 ? 4.193 57.910 -0.984 1.00 146.37 1011 GLU A CA 1
ATOM 8482 C C . GLU B 2 1011 ? 3.105 56.852 -1.116 1.00 131.07 1011 GLU A C 1
ATOM 8483 O O . GLU B 2 1011 ? 1.940 57.183 -1.362 1.00 119.26 1011 GLU A O 1
ATOM 8489 N N . VAL B 2 1012 ? 3.464 55.580 -0.953 1.00 125.51 1012 VAL A N 1
ATOM 8490 C CA . VAL B 2 1012 ? 2.523 54.487 -1.167 1.00 123.24 1012 VAL A CA 1
ATOM 8491 C C . VAL B 2 1012 ? 2.757 53.407 -0.122 1.00 136.68 1012 VAL A C 1
ATOM 8492 O O . VAL B 2 1012 ? 3.868 52.877 -0.011 1.00 148.78 1012 VAL A O 1
ATOM 8496 N N . HIS B 2 1013 ? 1.718 53.085 0.642 1.00 149.11 1013 HIS A N 1
ATOM 8497 C CA . HIS B 2 1013 ? 1.587 51.795 1.309 1.00 168.91 1013 HIS A CA 1
ATOM 8498 C C . HIS B 2 1013 ? 0.199 51.233 1.041 1.00 163.58 1013 HIS A C 1
ATOM 8499 O O . HIS B 2 1013 ? -0.486 50.732 1.938 1.00 165.81 1013 HIS A O 1
ATOM 8506 N N . GLN B 2 1014 ? -0.227 51.320 -0.221 1.00 159.62 1014 GLN A N 1
ATOM 8507 C CA . GLN B 2 1014 ? -1.542 50.874 -0.661 1.00 166.07 1014 GLN A CA 1
ATOM 8508 C C . GLN B 2 1014 ? -1.682 49.363 -0.535 1.00 172.58 1014 GLN A C 1
ATOM 8509 O O . GLN B 2 1014 ? -1.317 48.616 -1.449 1.00 172.22 1014 GLN A O 1
ATOM 8515 N N . GLU B 2 1015 ? -2.210 48.911 0.596 1.00 176.91 1015 GLU A N 1
ATOM 8516 C CA . GLU B 2 1015 ? -2.434 47.499 0.880 1.00 188.21 1015 GLU A CA 1
ATOM 8517 C C . GLU B 2 1015 ? -3.579 46.880 0.074 1.00 183.60 1015 GLU A C 1
ATOM 8518 O O . GLU B 2 1015 ? -3.438 45.736 -0.377 1.00 165.10 1015 GLU A O 1
ATOM 8524 N N . PRO B 2 1016 ? -4.719 47.557 -0.116 1.00 185.66 1016 PRO A N 1
ATOM 8525 C CA . PRO B 2 1016 ? -5.857 46.898 -0.785 1.00 166.06 1016 PRO A CA 1
ATOM 8526 C C . PRO B 2 1016 ? -5.502 46.372 -2.168 1.00 156.32 1016 PRO A C 1
ATOM 8527 O O . PRO B 2 1016 ? -5.131 47.128 -3.069 1.00 145.93 1016 PRO A O 1
ATOM 8531 N N . VAL B 2 1017 ? -5.620 45.056 -2.323 1.00 156.07 1017 VAL A N 1
ATOM 8532 C CA . VAL B 2 1017 ? -5.434 44.384 -3.605 1.00 140.75 1017 VAL A CA 1
ATOM 8533 C C . VAL B 2 1017 ? -6.280 43.118 -3.593 1.00 141.62 1017 VAL A C 1
ATOM 8534 O O . VAL B 2 1017 ? -6.352 42.414 -2.581 1.00 140.87 1017 VAL A O 1
ATOM 8538 N N . THR B 2 1018 ? -6.940 42.843 -4.714 1.00 146.48 1018 THR A N 1
ATOM 8539 C CA . THR B 2 1018 ? -7.830 41.688 -4.818 1.00 149.22 1018 THR A CA 1
ATOM 8540 C C . THR B 2 1018 ? -6.985 40.432 -4.985 1.00 144.53 1018 THR A C 1
ATOM 8541 O O . THR B 2 1018 ? -6.485 40.144 -6.075 1.00 136.25 1018 THR A O 1
ATOM 8545 N N . TYR B 2 1019 ? -6.818 39.683 -3.898 1.00 136.31 1019 TYR A N 1
ATOM 8546 C CA . TYR B 2 1019 ? -6.128 38.405 -3.974 1.00 140.65 1019 TYR A CA 1
ATOM 8547 C C . TYR B 2 1019 ? -6.957 37.428 -4.799 1.00 155.69 1019 TYR A C 1
ATOM 8548 O O . TYR B 2 1019 ? -8.170 37.307 -4.600 1.00 162.24 1019 TYR A O 1
ATOM 8557 N N . THR B 2 1020 ? -6.298 36.741 -5.732 1.00 154.03 1020 THR A N 1
ATOM 8558 C CA . THR B 2 1020 ? -7.004 35.933 -6.719 1.00 162.69 1020 THR A CA 1
ATOM 8559 C C . THR B 2 1020 ? -7.869 34.871 -6.050 1.00 168.27 1020 THR A C 1
ATOM 8560 O O . THR B 2 1020 ? -7.456 34.220 -5.087 1.00 147.99 1020 THR A O 1
ATOM 8564 N N . ALA B 2 1021 ? -9.079 34.704 -6.574 1.00 176.55 1021 ALA A N 1
ATOM 8565 C CA . ALA B 2 1021 ? -10.053 33.786 -6.005 1.00 176.63 1021 ALA A CA 1
ATOM 8566 C C . ALA B 2 1021 ? -9.915 32.402 -6.623 1.00 168.98 1021 ALA A C 1
ATOM 8567 O O . ALA B 2 1021 ? -9.637 32.264 -7.817 1.00 162.80 1021 ALA A O 1
ATOM 8569 N N . ILE B 2 1022 ? -10.106 31.377 -5.794 1.00 177.38 1022 ILE A N 1
ATOM 8570 C CA . ILE B 2 1022 ? -10.149 29.992 -6.242 1.00 181.34 1022 ILE A CA 1
ATOM 8571 C C . ILE B 2 1022 ? -11.381 29.343 -5.625 1.00 178.99 1022 ILE A C 1
ATOM 8572 O O . ILE B 2 1022 ? -11.788 29.676 -4.507 1.00 171.90 1022 ILE A O 1
ATOM 8577 N N . ASP B 2 1023 ? -11.988 28.425 -6.366 1.00 183.84 1023 ASP A N 1
ATOM 8578 C CA . ASP B 2 1023 ? -13.290 27.881 -6.017 1.00 177.43 1023 ASP A CA 1
ATOM 8579 C C . ASP B 2 1023 ? -13.351 26.404 -6.377 1.00 181.04 1023 ASP A C 1
ATOM 8580 O O . ASP B 2 1023 ? -12.557 25.926 -7.194 1.00 184.30 1023 ASP A O 1
ATOM 8585 N N . PRO B 2 1024 ? -14.281 25.657 -5.778 1.00 180.87 1024 PRO A N 1
ATOM 8586 C CA . PRO B 2 1024 ? -14.504 24.276 -6.216 1.00 181.83 1024 PRO A CA 1
ATOM 8587 C C . PRO B 2 1024 ? -15.017 24.228 -7.647 1.00 186.11 1024 PRO A C 1
ATOM 8588 O O . PRO B 2 1024 ? -15.390 25.236 -8.245 1.00 178.66 1024 PRO A O 1
ATOM 8592 N N . GLY B 2 1025 ? -15.017 23.025 -8.207 1.00 177.73 1025 GLY A N 1
ATOM 8593 C CA . GLY B 2 1025 ? -15.180 22.848 -9.631 1.00 182.48 1025 GLY A CA 1
ATOM 8594 C C . GLY B 2 1025 ? -13.888 23.028 -10.401 1.00 185.90 1025 GLY A C 1
ATOM 8595 O O . GLY B 2 1025 ? -13.695 22.395 -11.446 1.00 189.69 1025 GLY A O 1
ATOM 8596 N N . LEU B 2 1026 ? -12.995 23.871 -9.895 1.00 181.55 1026 LEU A N 1
ATOM 8597 C CA . LEU B 2 1026 ? -11.640 23.985 -10.415 1.00 177.92 1026 LEU A CA 1
ATOM 8598 C C . LEU B 2 1026 ? -10.595 23.387 -9.488 1.00 171.17 1026 LEU A C 1
ATOM 8599 O O . LEU B 2 1026 ? -9.583 22.859 -9.962 1.00 176.56 1026 LEU A O 1
ATOM 8604 N N . GLN B 2 1027 ? -10.828 23.451 -8.176 1.00 178.57 1027 GLN A N 1
ATOM 8605 C CA . GLN B 2 1027 ? -9.887 22.889 -7.213 1.00 180.46 1027 GLN A CA 1
ATOM 8606 C C . GLN B 2 1027 ? -9.846 21.366 -7.281 1.00 176.72 1027 GLN A C 1
ATOM 8607 O O . GLN B 2 1027 ? -8.780 20.767 -7.091 1.00 158.37 1027 GLN A O 1
ATOM 8613 N N . ASP B 2 1028 ? -10.983 20.723 -7.545 1.00 180.33 1028 ASP A N 1
ATOM 8614 C CA . ASP B 2 1028 ? -11.030 19.270 -7.630 1.00 178.07 1028 ASP A CA 1
ATOM 8615 C C . ASP B 2 1028 ? -10.817 18.747 -9.042 1.00 168.42 1028 ASP A C 1
ATOM 8616 O O . ASP B 2 1028 ? -10.466 17.572 -9.203 1.00 167.17 1028 ASP A O 1
ATOM 8621 N N . ALA B 2 1029 ? -11.024 19.578 -10.065 1.00 174.58 1029 ALA A N 1
ATOM 8622 C CA . ALA B 2 1029 ? -10.834 19.115 -11.434 1.00 159.90 1029 ALA A CA 1
ATOM 8623 C C . ALA B 2 1029 ? -9.375 19.194 -11.862 1.00 151.32 1029 ALA A C 1
ATOM 8624 O O . ALA B 2 1029 ? -8.958 18.464 -12.768 1.00 136.00 1029 ALA A O 1
ATOM 8626 N N . LEU B 2 1030 ? -8.595 20.064 -11.229 1.00 149.00 1030 LEU A N 1
ATOM 8627 C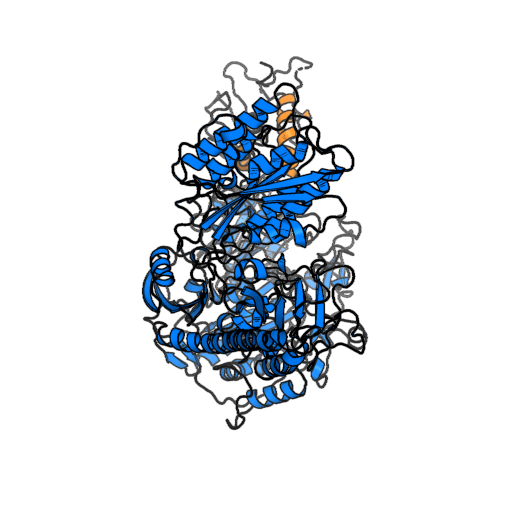 CA . LEU B 2 1030 ? -7.181 20.231 -11.526 1.00 148.20 1030 LEU A CA 1
ATOM 8628 C C . LEU B 2 1030 ? -6.365 20.001 -10.261 1.00 155.13 1030 LEU A C 1
ATOM 8629 O O . LEU B 2 1030 ? -6.894 19.968 -9.147 1.00 162.40 1030 LEU A O 1
ATOM 8634 N N . GLN B 2 1031 ? -5.057 19.839 -10.443 1.00 140.39 1031 GLN A N 1
ATOM 8635 C CA . GLN B 2 1031 ? -4.132 19.638 -9.339 1.00 144.65 1031 GLN A CA 1
ATOM 8636 C C . GLN B 2 1031 ? -2.995 20.649 -9.434 1.00 137.60 1031 GLN A C 1
ATOM 8637 O O . GLN B 2 1031 ? -2.848 21.363 -10.430 1.00 129.65 1031 GLN A O 1
ATOM 8643 N N . GLN B 2 1032 ? -2.193 20.705 -8.371 1.00 131.29 1032 GLN A N 1
ATOM 8644 C CA . GLN B 2 1032 ? -1.116 21.682 -8.277 1.00 118.07 1032 GLN A CA 1
ATOM 8645 C C . GLN B 2 1032 ? -0.111 21.502 -9.410 1.00 115.71 1032 GLN A C 1
ATOM 8646 O O . GLN B 2 1032 ? 0.109 20.395 -9.909 1.00 120.66 1032 GLN A O 1
ATOM 8652 N N . CYS B 2 1033 ? 0.503 22.616 -9.817 1.00 111.40 1033 CYS A N 1
ATOM 8653 C CA . CYS B 2 1033 ? 1.474 22.571 -10.905 1.00 113.58 1033 CYS A CA 1
ATOM 8654 C C . CYS B 2 1033 ? 2.734 21.827 -10.485 1.00 112.88 1033 CYS A C 1
ATOM 8655 O O . CYS B 2 1033 ? 3.246 20.981 -11.227 1.00 104.12 1033 CYS A O 1
ATOM 8658 N N . VAL B 2 1034 ? 3.251 22.133 -9.300 1.00 118.00 1034 VAL A N 1
ATOM 8659 C CA . VAL B 2 1034 ? 4.419 21.460 -8.745 1.00 128.82 1034 VAL A CA 1
ATOM 8660 C C . VAL B 2 1034 ? 3.991 20.772 -7.457 1.00 134.39 1034 VAL A C 1
ATOM 8661 O O . VAL B 2 1034 ? 3.448 21.418 -6.551 1.00 123.64 1034 VAL A O 1
ATOM 8665 N N . ASN B 2 1035 ? 4.219 19.461 -7.382 1.00 141.11 1035 ASN A N 1
ATOM 8666 C CA . ASN B 2 1035 ? 3.840 18.663 -6.221 1.00 133.14 1035 ASN A CA 1
ATOM 8667 C C . ASN B 2 1035 ? 5.065 17.915 -5.696 1.00 125.07 1035 ASN A C 1
ATOM 8668 O O . ASN B 2 1035 ? 5.129 16.686 -5.698 1.00 143.19 1035 ASN A O 1
ATOM 8673 N N . SER B 2 1036 ? 6.060 18.676 -5.249 1.00 115.28 1036 SER A N 1
ATOM 8674 C CA . SER B 2 1036 ? 7.212 18.094 -4.570 1.00 143.19 1036 SER A CA 1
ATOM 8675 C C . SER B 2 1036 ? 6.780 17.656 -3.177 1.00 139.64 1036 SER A C 1
ATOM 8676 O O . SER B 2 1036 ? 6.517 18.496 -2.310 1.00 138.05 1036 SER A O 1
ATOM 8679 N N . ARG B 2 1037 ? 6.693 16.343 -2.961 1.00 131.55 1037 ARG A N 1
ATOM 8680 C CA . ARG B 2 1037 ? 6.139 15.818 -1.719 1.00 146.71 1037 ARG A CA 1
ATOM 8681 C C . ARG B 2 1037 ? 6.974 16.234 -0.515 1.00 139.65 1037 ARG A C 1
ATOM 8682 O O . ARG B 2 1037 ? 8.134 15.833 -0.379 1.00 126.41 1037 ARG A O 1
ATOM 8690 N N . CYS B 2 1038 ? 6.380 17.044 0.364 1.00 131.05 1038 CYS A N 1
ATOM 8691 C CA . CYS B 2 1038 ? 7.084 17.529 1.543 1.00 127.84 1038 CYS A CA 1
ATOM 8692 C C . CYS B 2 1038 ? 7.248 16.453 2.606 1.00 130.94 1038 CYS A C 1
ATOM 8693 O O . CYS B 2 1038 ? 8.104 16.594 3.485 1.00 112.30 1038 CYS A O 1
ATOM 8696 N N . ASN B 2 1039 ? 6.449 15.387 2.547 1.00 137.60 1039 ASN A N 1
ATOM 8697 C CA . ASN B 2 1039 ? 6.520 14.340 3.558 1.00 139.74 1039 ASN A CA 1
ATOM 8698 C C . ASN B 2 1039 ? 7.822 13.554 3.494 1.00 133.12 1039 ASN A C 1
ATOM 8699 O O . ASN B 2 1039 ? 8.170 12.876 4.466 1.00 140.99 1039 ASN A O 1
ATOM 8704 N N . GLN B 2 1040 ? 8.550 13.632 2.381 1.00 129.91 1040 GLN A N 1
ATOM 8705 C CA . GLN B 2 1040 ? 9.758 12.847 2.176 1.00 123.13 1040 GLN A CA 1
ATOM 8706 C C . GLN B 2 1040 ? 11.031 13.610 2.525 1.00 119.00 1040 GLN A C 1
ATOM 8707 O O . GLN B 2 1040 ? 12.129 13.133 2.222 1.00 119.00 1040 GLN A O 1
ATOM 8713 N N . ARG B 2 1041 ? 10.912 14.776 3.154 1.00 109.81 1041 ARG A N 1
ATOM 8714 C CA . ARG B 2 1041 ? 12.059 15.561 3.593 1.00 112.98 1041 ARG A CA 1
ATOM 8715 C C . ARG B 2 1041 ? 12.183 15.454 5.107 1.00 134.31 1041 ARG A C 1
ATOM 8716 O O . ARG B 2 1041 ? 11.197 15.638 5.829 1.00 127.42 1041 ARG A O 1
ATOM 8724 N N . MET B 2 1042 ? 13.393 15.159 5.584 1.00 126.23 1042 MET A N 1
ATOM 8725 C CA . MET B 2 1042 ? 13.601 14.794 6.978 1.00 120.93 1042 MET A CA 1
ATOM 8726 C C . MET B 2 1042 ? 14.492 15.753 7.757 1.00 127.90 1042 MET A C 1
ATOM 8727 O O . MET B 2 1042 ? 14.681 15.548 8.961 1.00 141.70 1042 MET A O 1
ATOM 8732 N N . GLU B 2 1043 ? 15.046 16.784 7.123 1.00 118.78 1043 GLU A N 1
ATOM 8733 C CA . GLU B 2 1043 ? 15.859 17.764 7.827 1.00 109.55 1043 GLU A CA 1
ATOM 8734 C C . GLU B 2 1043 ? 15.445 19.170 7.417 1.00 112.66 1043 GLU A C 1
ATOM 8735 O O . GLU B 2 1043 ? 14.757 19.373 6.414 1.00 105.23 1043 GLU A O 1
ATOM 8741 N N . SER B 2 1044 ? 15.879 20.147 8.219 1.00 121.82 1044 SER A N 1
ATOM 8742 C CA . SER B 2 1044 ? 15.507 21.535 7.962 1.00 102.06 1044 SER A CA 1
ATOM 8743 C C . SER B 2 1044 ? 16.147 22.059 6.682 1.00 101.10 1044 SER A C 1
ATOM 8744 O O . SER B 2 1044 ? 15.518 22.819 5.936 1.00 111.50 1044 SER A O 1
ATOM 8747 N N . GLY B 2 1045 ? 17.398 21.670 6.415 1.00 111.43 1045 GLY A N 1
ATOM 8748 C CA . GLY B 2 1045 ? 18.071 22.143 5.217 1.00 104.69 1045 GLY A CA 1
ATOM 8749 C C . GLY B 2 1045 ? 17.430 21.642 3.938 1.00 103.41 1045 GLY A C 1
ATOM 8750 O O . GLY B 2 1045 ? 17.559 22.271 2.886 1.00 119.25 1045 GLY A O 1
ATOM 8751 N N . ASP B 2 1046 ? 16.729 20.512 4.008 1.00 93.80 1046 ASP A N 1
ATOM 8752 C CA . ASP B 2 1046 ? 16.029 19.962 2.856 1.00 86.25 1046 ASP A CA 1
ATOM 8753 C C . ASP B 2 1046 ? 14.639 20.553 2.682 1.00 96.17 1046 ASP A C 1
ATOM 8754 O O . ASP B 2 1046 ? 14.149 20.641 1.551 1.00 117.96 1046 ASP A O 1
ATOM 8759 N N . CYS B 2 1047 ? 13.998 20.968 3.775 1.00 100.08 1047 CYS A N 1
ATOM 8760 C CA . CYS B 2 1047 ? 12.642 21.499 3.726 1.00 92.03 1047 CYS A CA 1
ATOM 8761 C C . CYS B 2 1047 ? 12.607 23.010 3.550 1.00 94.79 1047 CYS A C 1
ATOM 8762 O O . CYS B 2 1047 ? 11.666 23.531 2.940 1.00 85.37 1047 CYS A O 1
ATOM 8765 N N . PHE B 2 1048 ? 13.606 23.721 4.072 1.00 103.27 1048 PHE A N 1
ATOM 8766 C CA . PHE B 2 1048 ? 13.646 25.173 3.951 1.00 88.06 1048 PHE A CA 1
ATOM 8767 C C . PHE B 2 1048 ? 13.708 25.588 2.487 1.00 97.02 1048 PHE A C 1
ATOM 8768 O O . PHE B 2 1048 ? 14.505 25.053 1.709 1.00 102.32 1048 PHE A O 1
ATOM 8776 N N . GLY B 2 1049 ? 12.863 26.548 2.112 1.00 94.35 1049 GLY A N 1
ATOM 8777 C CA . GLY B 2 1049 ? 12.890 27.126 0.790 1.00 91.83 1049 GLY A CA 1
ATOM 8778 C C . GLY B 2 1049 ? 11.994 26.459 -0.232 1.00 92.09 1049 GLY A C 1
ATOM 8779 O O . GLY B 2 1049 ? 11.618 27.107 -1.216 1.00 89.00 1049 GLY A O 1
ATOM 8780 N N . VAL B 2 1050 ? 11.652 25.182 -0.041 1.00 85.99 1050 VAL A N 1
ATOM 8781 C CA . VAL B 2 1050 ? 10.762 24.508 -0.979 1.00 81.92 1050 VAL A CA 1
ATOM 8782 C C . VAL B 2 1050 ? 9.417 25.217 -0.976 1.00 95.22 1050 VAL A C 1
ATOM 8783 O O . VAL B 2 1050 ? 8.820 25.453 0.082 1.00 100.80 1050 VAL A O 1
ATOM 8787 N N . LEU B 2 1051 ? 8.934 25.563 -2.173 1.00 85.58 1051 LEU A N 1
ATOM 8788 C CA . LEU B 2 1051 ? 7.870 26.557 -2.287 1.00 104.03 1051 LEU A CA 1
ATOM 8789 C C . LEU B 2 1051 ? 6.539 26.057 -1.737 1.00 109.46 1051 LEU A C 1
ATOM 8790 O O . LEU B 2 1051 ? 5.734 26.861 -1.251 1.00 101.54 1051 LEU A O 1
ATOM 8795 N N . ASP B 2 1052 ? 6.284 24.751 -1.795 1.00 98.26 1052 ASP A N 1
ATOM 8796 C CA . ASP B 2 1052 ? 5.029 24.189 -1.316 1.00 106.49 1052 ASP A CA 1
ATOM 8797 C C . ASP B 2 1052 ? 5.173 23.499 0.036 1.00 115.16 1052 ASP A C 1
ATOM 8798 O O . ASP B 2 1052 ? 4.298 22.715 0.420 1.00 107.99 1052 ASP A O 1
ATOM 8803 N N . CYS B 2 1053 ? 6.246 23.782 0.772 1.00 97.89 1053 CYS A N 1
ATOM 8804 C CA . CYS B 2 1053 ? 6.541 23.079 2.009 1.00 96.50 1053 CYS A CA 1
ATOM 8805 C C . CYS B 2 1053 ? 6.863 24.067 3.122 1.00 99.48 1053 CYS A C 1
ATOM 8806 O O . CYS B 2 1053 ? 7.137 25.246 2.881 1.00 97.51 1053 CYS A O 1
ATOM 8809 N N . GLU B 2 1054 ? 6.827 23.559 4.352 1.00 99.63 1054 GLU A N 1
ATOM 8810 C CA . GLU B 2 1054 ? 7.179 24.332 5.532 1.00 99.03 1054 GLU A CA 1
ATOM 8811 C C . GLU B 2 1054 ? 7.655 23.373 6.613 1.00 91.64 1054 GLU A C 1
ATOM 8812 O O . GLU B 2 1054 ? 7.171 22.243 6.716 1.00 96.10 1054 GLU A O 1
ATOM 8818 N N . TRP B 2 1055 ? 8.614 23.834 7.413 1.00 97.30 1055 TRP A N 1
ATOM 8819 C CA . TRP B 2 1055 ? 9.216 23.028 8.475 1.00 108.23 1055 TRP A CA 1
ATOM 8820 C C . TRP B 2 1055 ? 8.453 23.296 9.769 1.00 106.96 1055 TRP A C 1
ATOM 8821 O O . TRP B 2 1055 ? 8.649 24.326 10.419 1.00 96.45 1055 TRP A O 1
ATOM 8832 N N . CYS B 2 1056 ? 7.572 22.368 10.141 1.00 112.47 1056 CYS A N 1
ATOM 8833 C CA . CYS B 2 1056 ? 6.784 22.529 11.356 1.00 119.09 1056 CYS A CA 1
ATOM 8834 C C . CYS B 2 1056 ? 7.653 22.296 12.587 1.00 121.31 1056 CYS A C 1
ATOM 8835 O O . CYS B 2 1056 ? 8.452 21.357 12.634 1.00 124.16 1056 CYS A O 1
ATOM 8838 N N . VAL B 2 1057 ? 7.489 23.155 13.594 1.00 113.66 1057 VAL A N 1
ATOM 8839 C CA . VAL B 2 1057 ? 8.321 23.097 14.792 1.00 125.12 1057 VAL A CA 1
ATOM 8840 C C . VAL B 2 1057 ? 7.477 23.258 16.051 1.00 129.43 1057 VAL A C 1
ATOM 8841 O O . VAL B 2 1057 ? 7.958 23.021 17.164 1.00 114.20 1057 VAL A O 1
ATOM 8845 N N . VAL B 2 1058 ? 6.221 23.670 15.891 1.00 124.67 1058 VAL A N 1
ATOM 8846 C CA . VAL B 2 1058 ? 5.341 23.961 17.016 1.00 113.52 1058 VAL A CA 1
ATOM 8847 C C . VAL B 2 1058 ? 4.071 23.131 16.883 1.00 128.67 1058 VAL A C 1
ATOM 8848 O O . VAL B 2 1058 ? 3.516 22.998 15.787 1.00 124.63 1058 VAL A O 1
ATOM 8852 N N . ASP B 2 1059 ? 3.616 22.571 18.003 1.00 147.68 1059 ASP A N 1
ATOM 8853 C CA . ASP B 2 1059 ? 2.402 21.772 18.026 1.00 147.97 1059 ASP A CA 1
ATOM 8854 C C . ASP B 2 1059 ? 1.173 22.663 17.840 1.00 140.68 1059 ASP A C 1
ATOM 8855 O O . ASP B 2 1059 ? 1.251 23.895 17.846 1.00 140.74 1059 ASP A O 1
ATOM 8860 N N . SER B 2 1060 ? 0.015 22.018 17.677 1.00 140.06 1060 SER A N 1
ATOM 8861 C CA . SER B 2 1060 ? -1.237 22.740 17.485 1.00 133.82 1060 SER A CA 1
ATOM 8862 C C . SER B 2 1060 ? -1.732 23.421 18.753 1.00 147.99 1060 SER A C 1
ATOM 8863 O O . SER B 2 1060 ? -2.731 24.145 18.694 1.00 129.29 1060 SER A O 1
ATOM 8866 N N . ASP B 2 1061 ? -1.064 23.216 19.887 1.00 151.63 1061 ASP A N 1
ATOM 8867 C CA . ASP B 2 1061 ? -1.478 23.818 21.146 1.00 158.97 1061 ASP A CA 1
ATOM 8868 C C . ASP B 2 1061 ? -1.083 25.285 21.267 1.00 154.99 1061 ASP A C 1
ATOM 8869 O O . ASP B 2 1061 ? -1.357 25.897 22.305 1.00 176.60 1061 ASP A O 1
ATOM 8874 N N . GLY B 2 1062 ? -0.450 25.860 20.246 1.00 146.13 1062 GLY A N 1
ATOM 8875 C CA . GLY B 2 1062 ? -0.166 27.281 20.249 1.00 140.79 1062 GLY A CA 1
ATOM 8876 C C . GLY B 2 1062 ? 1.306 27.638 20.265 1.00 144.47 1062 GLY A C 1
ATOM 8877 O O . GLY B 2 1062 ? 1.818 28.216 19.302 1.00 134.74 1062 GLY A O 1
ATOM 8878 N N . LYS B 2 1063 ? 2.004 27.305 21.361 1.00 151.42 1063 LYS A N 1
ATOM 8879 C CA . LYS B 2 1063 ? 3.397 27.725 21.488 1.00 158.44 1063 LYS A CA 1
ATOM 8880 C C . LYS B 2 1063 ? 4.304 26.683 22.140 1.00 161.31 1063 LYS A C 1
ATOM 8881 O O . LYS B 2 1063 ? 5.339 27.060 22.705 1.00 153.59 1063 LYS A O 1
ATOM 8887 N N . THR B 2 1064 ? 3.966 25.400 22.079 1.00 157.57 1064 THR A N 1
ATOM 8888 C CA . THR B 2 1064 ? 4.801 24.358 22.661 1.00 157.61 1064 THR A CA 1
ATOM 8889 C C . THR B 2 1064 ? 5.739 23.791 21.602 1.00 155.52 1064 THR A C 1
ATOM 8890 O O . THR B 2 1064 ? 5.297 23.413 20.513 1.00 151.64 1064 THR A O 1
ATOM 8894 N N . HIS B 2 1065 ? 7.029 23.734 21.925 1.00 157.30 1065 HIS A N 1
ATOM 8895 C CA . HIS B 2 1065 ? 8.007 23.190 20.993 1.00 138.25 1065 HIS A CA 1
ATOM 8896 C C . HIS B 2 1065 ? 7.731 21.714 20.729 1.00 129.84 1065 HIS A C 1
ATOM 8897 O O . HIS B 2 1065 ? 7.225 20.988 21.589 1.00 153.96 1065 HIS A O 1
ATOM 8904 N N . LEU B 2 1066 ? 8.067 21.274 19.521 1.00 132.29 1066 LEU A N 1
ATOM 8905 C CA . LEU B 2 1066 ? 7.856 19.892 19.118 1.00 135.61 1066 LEU A CA 1
ATOM 8906 C C . LEU B 2 1066 ? 9.093 19.055 19.411 1.00 125.69 1066 LEU A C 1
ATOM 8907 O O . LEU B 2 1066 ? 10.225 19.497 19.196 1.00 133.10 1066 LEU A O 1
ATOM 8912 N N . ASP B 2 1067 ? 8.866 17.840 19.904 1.00 133.07 1067 ASP A N 1
ATOM 8913 C CA . ASP B 2 1067 ? 9.924 16.850 20.046 1.00 145.90 1067 ASP A CA 1
ATOM 8914 C C . ASP B 2 1067 ? 10.232 16.144 18.733 1.00 145.09 1067 ASP A C 1
ATOM 8915 O O . ASP B 2 1067 ? 11.013 15.186 18.725 1.00 155.81 1067 ASP A O 1
ATOM 8920 N N . LYS B 2 1068 ? 9.639 16.600 17.631 1.00 150.22 1068 LYS A N 1
ATOM 8921 C CA . LYS B 2 1068 ? 9.681 15.872 16.370 1.00 141.20 1068 LYS A CA 1
ATOM 8922 C C . LYS B 2 1068 ? 9.388 16.796 15.194 1.00 138.29 1068 LYS A C 1
ATOM 8923 O O . LYS B 2 1068 ? 8.332 16.690 14.562 1.00 136.46 1068 LYS A O 1
ATOM 8929 N N . SER B 2 1069 ? 10.312 17.707 14.895 1.00 138.57 1069 SER A N 1
ATOM 8930 C CA . SER B 2 1069 ? 10.130 18.604 13.762 1.00 131.08 1069 SER A CA 1
ATOM 8931 C C . SER B 2 1069 ? 10.138 17.816 12.458 1.00 124.31 1069 SER A C 1
ATOM 8932 O O . SER B 2 1069 ? 10.949 16.905 12.268 1.00 107.38 1069 SER A O 1
ATOM 8935 N N . TYR B 2 1070 ? 9.223 18.167 11.556 1.00 123.76 1070 TYR A N 1
ATOM 8936 C CA . TYR B 2 1070 ? 9.079 17.434 10.307 1.00 123.95 1070 TYR A CA 1
ATOM 8937 C C . TYR B 2 1070 ? 8.614 18.380 9.209 1.00 123.18 1070 TYR A C 1
ATOM 8938 O O . TYR B 2 1070 ? 8.084 19.463 9.473 1.00 114.74 1070 TYR A O 1
ATOM 8947 N N . CYS B 2 1071 ? 8.820 17.949 7.967 1.00 123.36 1071 CYS A N 1
ATOM 8948 C CA . CYS B 2 1071 ? 8.432 18.718 6.793 1.00 119.00 1071 CYS A CA 1
ATOM 8949 C C . CYS B 2 1071 ? 7.035 18.309 6.342 1.00 116.18 1071 CYS A C 1
ATOM 8950 O O . CYS B 2 1071 ? 6.707 17.120 6.295 1.00 118.15 1071 CYS A O 1
ATOM 8953 N N . ALA B 2 1072 ? 6.217 19.301 6.011 1.00 112.91 1072 ALA A N 1
ATOM 8954 C CA . ALA B 2 1072 ? 4.834 19.072 5.625 1.00 122.77 1072 ALA A CA 1
ATOM 8955 C C . ALA B 2 1072 ? 4.424 20.156 4.643 1.00 115.13 1072 ALA A C 1
ATOM 8956 O O . ALA B 2 1072 ? 5.076 21.204 4.565 1.00 101.86 1072 ALA A O 1
ATOM 8958 N N . PRO B 2 1073 ? 3.366 19.927 3.860 1.00 112.98 1073 PRO A N 1
ATOM 8959 C CA . PRO B 2 1073 ? 2.862 20.988 2.980 1.00 106.21 1073 PRO A CA 1
ATOM 8960 C C . PRO B 2 1073 ? 2.521 22.247 3.762 1.00 115.51 1073 PRO A C 1
ATOM 8961 O O . PRO B 2 1073 ? 2.174 22.198 4.944 1.00 135.45 1073 PRO A O 1
ATOM 8965 N N . GLN B 2 1074 ? 2.627 23.390 3.077 1.00 103.30 1074 GLN A N 1
ATOM 8966 C CA . GLN B 2 1074 ? 2.418 24.678 3.732 1.00 110.79 1074 GLN A CA 1
ATOM 8967 C C . GLN B 2 1074 ? 1.019 24.792 4.326 1.00 129.49 1074 GLN A C 1
ATOM 8968 O O . GLN B 2 1074 ? 0.815 25.525 5.300 1.00 129.15 1074 GLN A O 1
ATOM 8974 N N . LYS B 2 1075 ? 0.051 24.069 3.761 1.00 128.39 1075 LYS A N 1
ATOM 8975 C CA . LYS B 2 1075 ? -1.316 24.119 4.268 1.00 136.50 1075 LYS A CA 1
ATOM 8976 C C . LYS B 2 1075 ? -1.417 23.560 5.684 1.00 143.89 1075 LYS A C 1
ATOM 8977 O O . LYS B 2 1075 ? -2.292 23.979 6.452 1.00 138.77 1075 LYS A O 1
ATOM 8983 N N . GLU B 2 1076 ? -0.526 22.641 6.058 1.00 141.14 1076 GLU A N 1
ATOM 8984 C CA . GLU B 2 1076 ? -0.666 21.933 7.324 1.00 114.46 1076 GLU A CA 1
ATOM 8985 C C . GLU B 2 1076 ? -0.025 22.655 8.504 1.00 118.54 1076 GLU A C 1
ATOM 8986 O O . GLU B 2 1076 ? -0.468 22.463 9.645 1.00 127.77 1076 GLU A O 1
ATOM 8992 N N . CYS B 2 1077 ? 1.000 23.484 8.277 1.00 118.28 1077 CYS A N 1
ATOM 8993 C CA . CYS B 2 1077 ? 1.636 24.194 9.394 1.00 112.15 1077 CYS A CA 1
ATOM 8994 C C . CYS B 2 1077 ? 2.150 25.545 8.878 1.00 106.97 1077 CYS A C 1
ATOM 8995 O O . CYS B 2 1077 ? 3.317 25.685 8.497 1.00 124.40 1077 CYS A O 1
ATOM 8998 N N . PHE B 2 1078 ? 1.260 26.539 8.875 1.00 110.55 1078 PHE A N 1
ATOM 8999 C CA . PHE B 2 1078 ? 1.652 27.890 8.499 1.00 102.68 1078 PHE A CA 1
ATOM 9000 C C . PHE B 2 1078 ? 2.574 28.470 9.562 1.00 100.12 1078 PHE A C 1
ATOM 9001 O O . PHE B 2 1078 ? 2.269 28.420 10.761 1.00 126.37 1078 PHE A O 1
ATOM 9009 N N . GLY B 2 1079 ? 3.708 29.013 9.119 1.00 97.85 1079 GLY A N 1
ATOM 9010 C CA . GLY B 2 1079 ? 4.724 29.500 10.031 1.00 90.04 1079 GLY A CA 1
ATOM 9011 C C . GLY B 2 1079 ? 5.354 28.452 10.916 1.00 118.84 1079 GLY A C 1
ATOM 9012 O O . GLY B 2 1079 ? 5.975 28.807 11.919 1.00 143.56 1079 GLY A O 1
ATOM 9013 N N . GLY B 2 1080 ? 5.222 27.173 10.586 1.00 105.79 1080 GLY A N 1
ATOM 9014 C CA . GLY B 2 1080 ? 5.775 26.143 11.439 1.00 123.21 1080 GLY A CA 1
ATOM 9015 C C . GLY B 2 1080 ? 4.924 25.793 12.636 1.00 123.70 1080 GLY A C 1
ATOM 9016 O O . GLY B 2 1080 ? 5.342 24.963 13.452 1.00 118.61 1080 GLY A O 1
ATOM 9017 N N . ILE B 2 1081 ? 3.744 26.393 12.764 1.00 118.34 1081 ILE A N 1
ATOM 9018 C CA . ILE B 2 1081 ? 2.821 26.127 13.861 1.00 111.56 1081 ILE A CA 1
ATOM 9019 C C . ILE B 2 1081 ? 1.707 25.247 13.310 1.00 115.16 1081 ILE A C 1
ATOM 9020 O O . ILE B 2 1081 ? 0.850 25.719 12.555 1.00 117.08 1081 ILE A O 1
ATOM 9025 N N . VAL B 2 1082 ? 1.725 23.967 13.680 1.00 108.30 1082 VAL A N 1
ATOM 9026 C CA . VAL B 2 1082 ? 0.779 22.981 13.166 1.00 119.74 1082 VAL A CA 1
ATOM 9027 C C . VAL B 2 1082 ? -0.650 23.454 13.397 1.00 126.37 1082 VAL A C 1
ATOM 9028 O O . VAL B 2 1082 ? -1.044 23.749 14.530 1.00 137.72 1082 VAL A O 1
ATOM 9032 N N . GLY B 2 1083 ? -1.429 23.539 12.322 1.00 111.63 1083 GLY A N 1
ATOM 9033 C CA . GLY B 2 1083 ? -2.812 23.955 12.419 1.00 111.21 1083 GLY A CA 1
ATOM 9034 C C . GLY B 2 1083 ? -3.038 25.447 12.500 1.00 119.52 1083 GLY A C 1
ATOM 9035 O O . GLY B 2 1083 ? -4.172 25.867 12.758 1.00 126.79 1083 GLY A O 1
ATOM 9036 N N . ALA B 2 1084 ? -2.006 26.260 12.292 1.00 114.11 1084 ALA A N 1
ATOM 9037 C CA . ALA B 2 1084 ? -2.183 27.704 12.325 1.00 126.10 1084 ALA A CA 1
ATOM 9038 C C . ALA B 2 1084 ? -3.073 28.157 11.172 1.00 132.23 1084 ALA A C 1
ATOM 9039 O O . ALA B 2 1084 ? -3.232 27.468 10.161 1.00 117.92 1084 ALA A O 1
ATOM 9041 N N . LYS B 2 1085 ? -3.662 29.337 11.337 1.00 130.18 1085 LYS A N 1
ATOM 9042 C CA . LYS B 2 1085 ? -4.559 29.877 10.329 1.00 131.63 1085 LYS A CA 1
ATOM 9043 C C . LYS B 2 1085 ? -3.773 30.450 9.155 1.00 135.00 1085 LYS A C 1
ATOM 9044 O O . LYS B 2 1085 ? -2.616 30.861 9.293 1.00 128.14 1085 LYS A O 1
ATOM 9050 N N . SER B 2 1086 ? -4.417 30.467 7.991 1.00 131.82 1086 SER A N 1
ATOM 9051 C CA . SER B 2 1086 ? -3.778 30.984 6.790 1.00 118.54 1086 SER A CA 1
ATOM 9052 C C . SER B 2 1086 ? -3.498 32.478 6.945 1.00 133.67 1086 SER A C 1
ATOM 9053 O O . SER B 2 1086 ? -4.291 33.199 7.559 1.00 147.95 1086 SER A O 1
ATOM 9056 N N . PRO B 2 1087 ? -2.379 32.973 6.405 1.00 124.29 1087 PRO A N 1
ATOM 9057 C CA . PRO B 2 1087 ? -2.073 34.406 6.543 1.00 112.95 1087 PRO A CA 1
ATOM 9058 C C . PRO B 2 1087 ? -3.025 35.310 5.781 1.00 125.08 1087 PRO A C 1
ATOM 9059 O O . PRO B 2 1087 ? -3.063 36.514 6.062 1.00 125.00 1087 PRO A O 1
ATOM 9063 N N . TYR B 2 1088 ? -3.788 34.775 4.826 1.00 106.79 1088 TYR A N 1
ATOM 9064 C CA . TYR B 2 1088 ? -4.772 35.588 4.122 1.00 116.42 1088 TYR A CA 1
ATOM 9065 C C . TYR B 2 1088 ? -6.025 35.804 4.959 1.00 139.94 1088 TYR A C 1
ATOM 9066 O O . TYR B 2 1088 ? -6.662 36.859 4.854 1.00 151.02 1088 TYR A O 1
ATOM 9075 N N . VAL B 2 1089 ? -6.389 34.830 5.790 1.00 155.85 1089 VAL A N 1
ATOM 9076 C CA . VAL B 2 1089 ? -7.415 35.029 6.805 1.00 161.73 1089 VAL A CA 1
ATOM 9077 C C . VAL B 2 1089 ? -6.701 35.368 8.107 1.00 157.96 1089 VAL A C 1
ATOM 9078 O O . VAL B 2 1089 ? -6.690 34.567 9.049 1.00 148.91 1089 VAL A O 1
ATOM 9082 N N . ASP B 2 1090 ? -6.093 36.552 8.150 1.00 154.02 1090 ASP A N 1
ATOM 9083 C CA . ASP B 2 1090 ? -5.250 37.009 9.257 1.00 144.92 1090 ASP A CA 1
ATOM 9084 C C . ASP B 2 1090 ? -5.818 36.708 10.641 1.00 165.39 1090 ASP A C 1
ATOM 9085 O O . ASP B 2 1090 ? -5.407 37.311 11.633 1.00 159.63 1090 ASP A O 1
#

B-factor: mean 114.25, std 33.62, range [61.44, 234.64]

Foldseek 3Di:
DWDFQDQVLLPPLPDGTFDDDFPVRQGDNVSLSVVLCVCVVVVVVCLAPLQSVQSCCRSGNHDDPPPPDGAHAALVSLCRNCVRCVVVCVVVVHDDPPVSPSVVHHHVPDPRHYDDPVVD/DDCVVLLQLVLVVLCCCCCAQFNQVVLLVLLFPFDWDWDFDLCQVVQVVLLVVLLVVVVLVVVLQVVLQVVVLVLVVVCVPDQQQDAAALQPDVPFADQPQFPHARWDADLDKHKFFDPQADRRAHDSSVVSSVSVNVSCVVRRQFHWWWFAWPSFMIIIHGRGNDDPVDGDRCCLAQVQLCFQQVFAEAEEEEQAQEQQDDPQQVVVRLVLVLSVLRHHAQSHWYWYFYLPVPTDTQPPFPCNQQETFGSFPVVSVSVSVVSVPDHHYHDQRQQQRNLLSLLRHVVRQPPQPVPPHSRQYEYEYEDAARQPPVCSVVSLQSNLQSCLVSCQVPLLRYAYEYEYGDDPPDRDDPGVVSRQCRQQSVNVVSPRDNPHPHHHLRGDYYYDYPPDDSCVPSSCRSVSPDRPPDFAKAKGAWFADPSGQFIWIKIKTWHDNPPDTTGMIMIIGHLCQSCVSQQQPDPFLQKHKWKDFLVQWTRDDLQDDRRVQDRGRFRTAGPCFQQQFPPCVVVVVCQSPPQWDKDKDKGADVAGDLSQQLQDFAPPDGIWMKMWTKHANPRHRMIMIMIGTRSVDIGIARDDDQDAQPDQAAALPCVQPVPADWFAQAQWIFHQPWKHKYFAQSQFQRSVCPQSDDDHPVVVVLVSCVLNPRPPPRDDPTGDPCPSVVVSSPSVVTCSNVVSVVPDPCPQQWSKKWKAFSRGMIIMPSRTHDHRNDDPCQDPLNSQQLSPAQFWEWDDQDQDLRRLGTKIKTKYFRFSHPVTRGSSRGGMMMMIIGHLQAVQLVVVVSDVQCVPDLCDQKHKWKAFQFFFTSHTSAFQQPDQPDFPLCRGCCNRPVQVLLQQLPVPPFKFWAWAAASRQQKIKIIMGGDLVDDDKDWGDDTDPDQKIKIKDHSPRHRMIMMIIRGNDDDDGHAATDSPAQADPDPPDDDSSRHHGMGIGGFAANSRVSGGPDPVRSGHHDRDPDPDDDRRHDDPVNPVVHHHPDCPAFQPDQDPSRFGSRSQKDWAQAEQPNRHGDPGIGMHGCVQRPSNYGPDDGPVVD

Solvent-accessible surface area: 47734 Å² total; per-residue (Å²): 173,22,123,97,5,87,10,107,5,0,132,82,25,77,22,70,66,0,95,31,74,16,80,30,109,13,111,65,19,107,77,0,11,69,36,0,89,15,0,57,15,0,12,54,42,157,25,12,131,9,2,80,19,0,0,0,2,7,0,0,34,25,23,77,92,129,68,150,141,120,17,38,0,2,63,19,0,0,95,69,0,43,83,32,0,17,87,49,0,146,74,17,46,8,50,27,27,141,114,1,31,15,110,146,10,24,63,105,138,73,180,76,97,27,30,14,92,88,130,137,160,62,6,92,111,31,2,105,75,0,0,46,14,1,122,100,0,4,15,91,3,1,1,8,93,21,0,35,156,21,2,61,87,32,80,40,61,105,105,120,36,62,0,73,59,32,4,92,103,5,3,110,111,1,65,100,15,1,50,110,6,17,90,4,0,51,112,7,14,103,42,0,27,60,16,30,69,45,40,113,125,49,105,16,50,33,125,82,49,0,39,85,30,95,107,62,81,82,88,132,30,13,7,100,77,36,5,23,10,107,87,36,5,1,5,20,77,4,96,77,35,86,111,208,9,4,8,1,8,134,90,6,31,87,13,6,17,63,3,21,156,77,28,88,5,9,2,3,2,12,2,1,0,52,61,6,5,3,3,1,1,1,1,2,94,21,127,60,214,47,57,12,8,9,10,3,46,25,20,0,1,15,4,3,17,24,0,0,1,2,0,0,0,2,1,7,4,2,34,68,13,41,78,90,3,2,88,10,0,43,52,0,0,52,18,0,5,64,0,1,25,56,51,1,28,0,4,4,2,4,1,3,57,50,42,115,6,0,91,85,20,144,11,4,96,62,94,1,0,22,2,14,50,24,0,46,91,25,4,28,78,27,1,71,79,10,119,51,27,114,37,74,3,80,6,23,69,0,1,64,56,0,0,48,1,6,83,50,8,70,102,26,28,183,54,147,76,34,22,13,21,0,0,0,2,0,1,9,24,19,24,29,150,125,31,11,102,92,30,50,80,41,1,1,97,27,2,10,78,25,1,17,134,32,109,7,48,0,7,0,2,1,1,0,1,43,67,157,55,76,0,30,159,173,41,40,46,10,0,125,6,0,2,67,14,49,8,57,120,39,57,9,98,68,121,20,109,82,111,51,72,65,21,37,55,50,74,2,65,142,144,27,41,26,60,25,37,0,0,25,0,2,51,45,9,62,50,112,78,67,73,108,16,43,34,20,16,7,48,50,15,65,17,14,71,23,10,2,1,1,0,3,34,1,0,28,68,67,143,79,21,5,0,0,2,0,2,4,1,19,6,12,29,2,1,10,22,5,9,35,40,48,71,20,49,3,9,12,5,0,2,1,11,66,113,0,40,4,8,2,1,15,13,18,32,30,10,96,53,27,96,95,45,39,38,31,15,14,1,45,14,11,0,30,8,70,96,0,91,98,0,54,121,51,0,44,72,86,71,94,20,43,61,107,12,72,0,54,45,138,51,20,1,30,23,0,56,17,31,12,14,68,96,87,76,130,27,3,41,0,0,0,0,4,41,78,1,85,94,20,38,3,5,0,0,0,0,10,0,0,15,90,34,45,15,54,20,17,97,64,20,108,40,106,59,99,51,193,32,27,2,5,28,6,69,49,30,58,136,21,85,34,12,2,3,25,82,3,23,0,0,74,108,27,10,2,1,5,3,9,10,3,0,6,67,34,2,15,104,12,8,41,52,105,12,61,82,167,59,2,92,88,16,36,46,20,2,33,11,73,74,137,148,80,82,80,60,25,7,53,122,15,0,26,7,12,2,11,0,0,34,69,1,17,61,59,2,56,94,28,26,159,136,17,91,11,66,40,28,11,0,15,6,9,1,0,1,32,11,5,1,4,15,8,20,11,0,0,35,18,48,52,28,17,46,1,29,33,27,79,11,16,40,21,0,11,56,22,25,28,43,16,0,0,2,1,24,24,35,5,13,1,11,0,2,80,0,0,0,0,0,22,2,0,3,3,21,80,124,37,84,7,14,9,18,10,15,0,0,0,0,0,2,0,11,23,15,1,0,13,30,4,0,29,88,51,5,101,41,4,78,129,42,84,9,96,83,24,30,4,4,0,0,0,2,85,0,41,1,0,0,0,24,84,5,26,37,38,70,74,103,14,4,106,20,12,20,0,2,3,58,39,13,41,20,3,2,12,0,3,18,52,21,102,137,5,26,124,4,52,47,26,0,3,9,64,56,109,18,15,26,15,42,7,86,3,72,28,87,30,139,36,47,25,50,23,94,46,26,15,70,137,28,2,76,5,59,4,4,54,0,39,37,0,0,0,0,0,0,10,0,62,47,74,42,123,63,44,18,19,10,6,5,5,78,96,53,52,61,7,12,3,58,162,62,49,88,69,78,20,7,3,3,5,6,36,12,74,12,112,37,33,19,17,80,31,76,34,55,88,86,142,38,206,25,57,3,19,47,38,93,45,117,63,31,67,70,17,99,51,75,118,50,71,98,119,73,48,136,62,21,32,128,23,147,3,69,132,57,142,118,38,25,75,1,12,2,1,2,19,8,20,24,0,36,6,50,73,113,22,81,72,154,28,144,142,47,90,2,0,40,37,163,79,0,40,21,0,6,37,62,16,136,27,29,49,116,154

Nearest PDB structures (foldseek):
  8s7c-assembly3_G  TM=9.808E-01  e=0.000E+00  Mus musculus
  8if3-assembly1_A  TM=7.249E-01  e=1.416E-43  Homo sapiens
  5ltv-assembly4_D  TM=6.023E-01  e=7.998E-07  Pseudomonas aeruginosa
  5ltv-assembly5_E  TM=6.341E-01  e=6.283E-06  Pseudomonas aeruginosa
  5ltv-assembly3_C  TM=5.337E-01  e=3.544E-06  Pseudomonas aeruginosa